Protein AF-A0A8T1WWM2-F1 (afdb_monomer)

Mean predicted aligned error: 17.56 Å

Solvent-accessible surface area (backbone atoms only — not comparable to full-atom values): 52732 Å² total; per-residue (Å²): 132,86,89,84,89,87,85,89,88,85,84,88,80,92,82,89,84,82,84,78,86,82,82,84,82,83,87,83,88,79,87,87,81,93,79,90,88,88,84,92,80,88,83,83,90,84,86,86,80,88,85,87,88,85,83,89,80,91,87,84,88,80,90,80,89,89,89,87,92,82,88,80,90,87,82,89,87,87,83,88,86,90,87,85,88,86,91,89,90,85,86,82,90,83,86,87,78,90,87,78,89,80,91,80,90,86,89,81,86,86,81,96,83,82,79,88,69,67,72,63,58,71,50,37,68,61,35,48,53,54,46,52,52,49,56,52,52,58,67,68,66,73,58,45,67,78,70,58,45,69,68,57,52,48,52,51,51,58,50,55,58,67,76,45,61,69,66,60,37,52,52,52,31,52,52,53,51,49,54,44,49,50,63,74,65,64,80,75,94,76,91,84,76,70,75,70,55,29,67,13,64,34,47,54,51,44,70,49,42,32,69,49,69,76,42,65,68,85,50,34,33,66,54,44,57,52,55,50,50,53,39,45,74,48,61,37,65,63,91,72,43,38,63,31,35,44,50,65,60,28,40,50,53,42,40,31,63,40,41,71,65,64,51,57,59,95,91,62,54,71,65,69,49,73,46,76,42,71,23,32,84,73,45,41,52,61,37,37,47,56,40,47,44,65,74,44,66,72,72,60,69,72,55,54,54,64,48,74,28,36,40,46,55,31,96,79,35,86,44,69,55,101,86,40,41,18,44,46,78,84,17,49,31,44,40,51,34,50,36,34,55,36,34,50,49,41,50,30,49,56,46,60,48,87,68,69,87,59,78,100,49,75,91,38,40,50,29,42,32,44,51,43,37,40,34,35,53,53,30,65,53,101,76,38,84,82,51,62,63,20,38,39,37,32,68,42,101,79,71,49,72,47,74,46,36,29,65,37,80,76,54,88,21,29,32,32,41,73,59,70,49,75,73,48,73,46,53,51,88,55,57,45,40,20,43,67,48,85,33,59,29,39,80,37,78,58,51,76,22,32,40,76,33,65,80,61,67,94,42,75,70,50,46,52,45,30,24,43,49,14,33,48,53,38,46,25,58,66,65,78,36,40,24,71,42,55,47,43,34,68,59,42,39,46,51,68,33,89,81,59,72,82,52,71,71,57,27,53,54,52,32,37,72,60,31,48,57,59,54,57,50,72,77,49,52,74,70,60,47,37,55,45,30,56,69,78,67,49,69,68,82,66,54,66,67,59,48,51,52,48,55,45,39,55,63,63,26,72,90,13,61,45,20,62,50,48,55,24,22,38,58,16,19,50,38,40,46,51,58,71,54,44,57,73,37,64,61,50,21,56,34,51,32,42,54,36,31,44,60,86,78,67,82,79,82,70,91,76,51,68,77,69,33,29,39,75,19,52,30,68,68,49,67,68,35,58,70,50,45,49,33,48,53,61,36,59,60,69,41,57,67,69,58,39,28,41,48,41,21,54,25,39,46,35,64,70,68,72,56,68,46,54,41,59,34,35,40,40,57,87,54,76,62,84,49,83,63,39,27,53,45,35,68,68,53,60,53,50,57,43,29,62,70,22,27,36,38,40,48,52,47,59,58,28,50,20,59,75,69,76,46,64,82,90,62,92,54,75,66,61,51,51,47,48,35,53,48,49,44,49,34,52,46,54,41,44,72,71,65,73,82,55,62,74,92,78,61,78,66,73,64,71,79,71,82,84,84,89,83,87,87,83,86,93,86,93,81,92,88,80,90,89,80,74,90,70,83,79,80,81,81,83,87,80,88,83,87,85,88,88,80,90,84,92,83,90,88,90,89,84,92,85,88,90,83,85,88,85,91,87,90,82,91,84,90,89,86,89,92,86,86,82,93,88,83,84,86,80,87,84,85,84,88,78,88,83,86,82,82,91,82,92,79,92,134

Nearest PDB structures (foldseek):
  1zvd-assembly1_A  TM=5.246E-01  e=5.440E-11  Homo sapiens
  8e0q-assembly1_B  TM=6.403E-01  e=5.337E-09  Homo sapiens
  8p83-assembly1_D  TM=5.873E-01  e=3.503E-09  Homo sapiens
  8p82-assembly1_B  TM=6.092E-01  e=5.593E-09  Homo sapiens
  8q0n-assembly1_B  TM=4.234E-01  e=5.093E-09  Homo sapiens

InterPro domains:
  IPR000569 HECT domain [PF00632] (436-701)
  IPR000569 HECT domain [PS50237] (435-701)
  IPR000569 HECT domain [SM00119] (395-745)
  IPR050409 E3 ubiquitin-protein ligase [PTHR11254] (269-743)

Sequence (845 aa):
MVVGNDDWPTEVSEEKDKVAVEVEANEINIPINNQAEEEDIEDEHNEDEENNGGEDYEDHEDQDEVTIPTLSRLSVPPLAGSGKAAVNKAMPEEANSNDATDDCDTTSELDPHSSRTNDNSNLSEYDNGFDEAMHLSLRSKNSLVSEIEISELLEVAESVRRDYHASTWEYLKIATTLLAFIRATGGGQDHEKSSSVSAGLTQLVKVFYPYLVNQPREKLSDNWDSVKREFAAMEMNIDYLYFLLDPMCKTLLLAVNLCGSSKKDADGDDVYPKITVICDRDDILRSTVDYISLHHFSGMKALANFSLFPFFKSTFGEKLVDGVRVEEGEGKGPLKEWFGLVGMELASKWKRVSIPTISSVPDLNEVTVSGNAITIPAASGNAGGICAGFQLEWEGSDEVVIRRVVNKYVGDGSYLLDRSVPSHSFSVSQLRASQPIAAFFEYVQGSESFWLNENTCDSPENRKTLDFVGWFFACAFTHFCSIQLKIHPLLFRMLLDSSYCVTPEDLRLFNPPLFKSLNEMKDMKPSDFAEYLKFEGADEGLSVEKYIDEVVAEKFGPESSVGWQLDAIRQGFSRVIPVEQVGRVGMTGEDLASVIYGDSSDRGGEEFTVSTVFRIAADPDFTSCRPLSKAFWQTVNNYEPHMKRKFIKFVTGVDTLPLAGTEFLRIEMPFTAISADDHKKSLGMLPQAHTCDNTLELPHYWKALCWRNQHNEHEADSDLEAELIALLRKKLQDAVEYSCGYGLDGTAEVSGVLVRNSGANDDDQLVNASYDSLGLPALSERSSTADPVPNTTQPSPPEPATEEDSSSHVEDRVLNSPEKPAPVASPRQEESYEDYDWEEEDAEQ

Structure (mmCIF, N/CA/C/O backbone):
data_AF-A0A8T1WWM2-F1
#
_entry.id   AF-A0A8T1WWM2-F1
#
loop_
_atom_site.group_PDB
_atom_site.id
_atom_site.type_symbol
_atom_site.label_atom_id
_atom_site.label_alt_id
_atom_site.label_comp_id
_atom_site.label_asym_id
_atom_site.label_entity_id
_atom_site.label_seq_id
_atom_site.pdbx_PDB_ins_code
_atom_site.Cartn_x
_atom_site.Cartn_y
_atom_site.Cartn_z
_atom_site.occupancy
_atom_site.B_iso_or_equiv
_atom_site.auth_seq_id
_atom_site.auth_comp_id
_atom_site.auth_asym_id
_atom_site.auth_atom_id
_atom_site.pdbx_PDB_model_num
ATOM 1 N N . MET A 1 1 ? -51.792 28.057 -4.881 1.00 28.84 1 MET A N 1
ATOM 2 C CA . MET A 1 1 ? -52.780 29.063 -5.344 1.00 28.84 1 MET A CA 1
ATOM 3 C C . MET A 1 1 ? -52.013 30.341 -5.625 1.00 28.84 1 MET A C 1
ATOM 5 O O . MET A 1 1 ? -51.186 30.641 -4.780 1.00 28.84 1 MET A O 1
ATOM 9 N N . VAL A 1 2 ? -52.317 31.068 -6.717 1.00 28.23 2 VAL A N 1
ATOM 10 C CA . VAL A 1 2 ? -51.626 32.313 -7.163 1.00 28.23 2 VAL A CA 1
ATOM 11 C C . VAL A 1 2 ? -50.163 32.037 -7.605 1.00 28.23 2 VAL A C 1
ATOM 13 O O . VAL A 1 2 ? -49.434 31.425 -6.838 1.00 28.23 2 VAL A O 1
ATOM 16 N N . VAL A 1 3 ? -49.653 32.261 -8.832 1.00 28.58 3 VAL A N 1
ATOM 17 C CA . VAL A 1 3 ? -49.981 33.044 -10.062 1.00 28.58 3 VAL A CA 1
ATOM 18 C C . VAL A 1 3 ? -49.403 34.475 -10.101 1.00 28.58 3 VAL A C 1
ATOM 20 O O . VAL A 1 3 ? -49.737 35.290 -9.250 1.00 28.58 3 VAL A O 1
ATOM 23 N N . GLY A 1 4 ? -48.589 34.765 -11.131 1.00 27.78 4 GLY A N 1
ATOM 24 C CA . GLY A 1 4 ? -47.771 35.985 -11.321 1.00 27.78 4 GLY A CA 1
ATOM 25 C C . GLY A 1 4 ? -46.292 35.596 -11.515 1.00 27.78 4 GLY A C 1
ATOM 26 O O . GLY A 1 4 ? -45.657 35.287 -10.514 1.00 27.78 4 GLY A O 1
ATOM 27 N N . ASN A 1 5 ? -45.703 35.388 -12.704 1.00 29.38 5 ASN A N 1
ATOM 28 C CA . ASN A 1 5 ? -45.890 35.904 -14.082 1.00 29.38 5 ASN A CA 1
ATOM 29 C C . ASN A 1 5 ? -45.099 37.207 -14.367 1.00 29.38 5 ASN A C 1
ATOM 31 O O . ASN A 1 5 ? -45.200 38.128 -13.563 1.00 29.38 5 ASN A O 1
ATOM 35 N N . ASP A 1 6 ? -44.364 37.222 -15.502 1.00 27.94 6 ASP A N 1
ATOM 36 C CA . ASP A 1 6 ? -43.841 38.373 -16.302 1.00 27.94 6 ASP A CA 1
ATOM 37 C C . ASP A 1 6 ? -42.317 38.372 -16.649 1.00 27.94 6 ASP A C 1
ATOM 39 O O . ASP A 1 6 ? -41.523 39.124 -16.098 1.00 27.94 6 ASP A O 1
ATOM 43 N N . ASP A 1 7 ? -41.942 37.491 -17.591 1.00 29.03 7 ASP A N 1
ATOM 44 C CA . ASP A 1 7 ? -41.216 37.729 -18.870 1.00 29.03 7 ASP A CA 1
ATOM 45 C C . ASP A 1 7 ? -40.004 38.706 -19.075 1.00 29.03 7 ASP A C 1
ATOM 47 O O . ASP A 1 7 ? -40.109 39.914 -18.883 1.00 29.03 7 ASP A O 1
ATOM 51 N N . TRP A 1 8 ? -38.973 38.163 -19.775 1.00 27.72 8 TRP A N 1
ATOM 52 C CA . TRP A 1 8 ? -38.034 38.778 -20.773 1.00 27.72 8 TRP A CA 1
ATOM 53 C C . TRP A 1 8 ? -36.847 39.675 -20.306 1.00 27.72 8 TRP A C 1
ATOM 55 O O . TRP A 1 8 ? -36.947 40.294 -19.250 1.00 27.72 8 TRP A O 1
ATOM 65 N N . PRO A 1 9 ? -35.741 39.845 -21.100 1.00 39.62 9 PRO A N 1
ATOM 66 C CA . PRO A 1 9 ? -35.335 39.217 -22.382 1.00 39.62 9 PRO A CA 1
ATOM 67 C C . PRO A 1 9 ? -33.863 38.673 -22.446 1.00 39.62 9 PRO A C 1
ATOM 69 O O . PRO A 1 9 ? -33.199 38.474 -21.434 1.00 39.62 9 PRO A O 1
ATOM 72 N N . THR A 1 10 ? -33.390 38.415 -23.675 1.00 28.89 10 THR A N 1
ATOM 73 C CA . THR A 1 10 ? -32.227 37.626 -24.149 1.00 28.89 10 THR A CA 1
ATOM 74 C C . THR A 1 10 ? -30.852 38.337 -24.283 1.00 28.89 10 THR A C 1
ATOM 76 O O . THR A 1 10 ? -30.803 39.526 -24.578 1.00 28.89 10 THR A O 1
ATOM 79 N N . GLU A 1 11 ? -29.786 37.509 -24.313 1.00 26.45 11 GLU A N 1
ATOM 80 C CA . GLU A 1 11 ? -28.573 37.571 -25.187 1.00 26.45 11 GLU A CA 1
ATOM 81 C C . GLU A 1 11 ? -27.330 38.442 -24.846 1.00 26.45 11 GLU A C 1
ATOM 83 O O . GLU A 1 11 ? -27.432 39.498 -24.232 1.00 26.45 11 GLU A O 1
ATOM 88 N N . VAL A 1 12 ? -26.167 37.990 -25.378 1.00 27.38 12 VAL A N 1
ATOM 89 C CA . VAL A 1 12 ? -24.801 38.600 -25.369 1.00 27.38 12 VAL A CA 1
ATOM 90 C C . VAL A 1 12 ? -24.068 38.535 -24.002 1.00 27.38 12 VAL A C 1
ATOM 92 O O . VAL A 1 12 ? -24.675 38.822 -22.980 1.00 27.38 12 VAL A O 1
ATOM 95 N N . SER A 1 13 ? -22.782 38.155 -23.863 1.00 25.72 13 SER A N 1
ATOM 96 C CA . SER A 1 13 ? -21.703 37.733 -24.798 1.00 25.72 13 SER A CA 1
ATOM 97 C C . SER A 1 13 ? -20.789 36.652 -24.184 1.00 25.72 13 SER A C 1
ATOM 99 O O . SER A 1 13 ? -20.787 36.445 -22.974 1.00 25.72 13 SER A O 1
ATOM 101 N N . GLU A 1 14 ? -19.951 36.014 -25.012 1.00 32.53 14 GLU A N 1
ATOM 102 C CA . GLU A 1 14 ? -18.723 35.345 -24.553 1.00 32.53 14 GLU A CA 1
ATOM 103 C C . GLU A 1 14 ? -17.722 36.375 -23.997 1.00 32.53 14 GLU A C 1
ATOM 105 O O . GLU A 1 14 ? -17.454 37.371 -24.667 1.00 32.53 14 GLU A O 1
ATOM 110 N N . GLU A 1 15 ? -17.079 36.099 -22.860 1.00 26.20 15 GLU A N 1
ATOM 111 C CA . GLU A 1 15 ? -15.748 36.645 -22.556 1.00 26.20 15 GLU A CA 1
ATOM 112 C C . GLU A 1 15 ? -14.959 35.662 -21.666 1.00 26.20 15 GLU A C 1
ATOM 114 O O . GLU A 1 15 ? -15.542 34.780 -21.032 1.00 26.20 15 GLU A O 1
ATOM 119 N N . LYS A 1 16 ? -13.622 35.731 -21.700 1.00 32.56 16 LYS A N 1
ATOM 120 C CA . LYS A 1 16 ? -12.719 34.751 -21.069 1.00 32.56 16 LYS A CA 1
ATOM 121 C C . LYS A 1 16 ? -11.976 35.375 -19.894 1.00 32.56 16 LYS A C 1
ATOM 123 O O . LYS A 1 16 ? -10.981 36.061 -20.125 1.00 32.56 16 LYS A O 1
ATOM 128 N N . ASP A 1 17 ? -12.359 35.039 -18.667 1.00 28.11 17 ASP A N 1
ATOM 129 C CA . ASP A 1 17 ? -11.597 35.453 -17.488 1.00 28.11 17 ASP A CA 1
ATOM 130 C C . ASP A 1 17 ? -10.633 34.378 -16.982 1.00 28.11 17 ASP A C 1
ATOM 132 O O . ASP A 1 17 ? -10.994 33.231 -16.712 1.00 28.11 17 ASP A O 1
ATOM 136 N N . LYS A 1 18 ? -9.373 34.793 -16.826 1.00 29.27 18 LYS A N 1
ATOM 137 C CA . LYS A 1 18 ? -8.376 34.095 -16.016 1.00 29.27 18 LYS A CA 1
ATOM 138 C C . LYS A 1 18 ? -8.504 34.614 -14.589 1.00 29.27 18 LYS A C 1
ATOM 140 O O . LYS A 1 18 ? -8.178 35.774 -14.347 1.00 29.27 18 LYS A O 1
ATOM 145 N N . VAL A 1 19 ? -8.885 33.766 -13.640 1.00 26.66 19 VAL A N 1
ATOM 146 C CA . VAL A 1 19 ? -8.783 34.122 -12.220 1.00 26.66 19 VAL A CA 1
ATOM 147 C C . VAL A 1 19 ? -7.377 33.781 -11.734 1.00 26.66 19 VAL A C 1
ATOM 149 O O . VAL A 1 19 ? -7.043 32.614 -11.544 1.00 26.66 19 VAL A O 1
ATOM 152 N N . ALA A 1 20 ? -6.547 34.806 -11.552 1.00 26.11 20 ALA A N 1
ATOM 153 C CA . ALA A 1 20 ? -5.393 34.709 -10.667 1.00 26.11 20 ALA A CA 1
ATOM 154 C C . ALA A 1 20 ? -5.886 34.842 -9.219 1.00 26.11 20 ALA A C 1
ATOM 156 O O . ALA A 1 20 ? -6.740 35.682 -8.939 1.00 26.11 20 ALA A O 1
ATOM 157 N N . VAL A 1 21 ? -5.359 34.022 -8.310 1.00 26.14 21 VAL A N 1
ATOM 158 C CA . VAL A 1 21 ? -5.660 34.123 -6.877 1.00 26.14 21 VAL A CA 1
ATOM 159 C C . VAL A 1 21 ? -4.535 34.905 -6.210 1.00 26.14 21 VAL A C 1
ATOM 161 O O . VAL A 1 21 ? -3.463 34.362 -5.951 1.00 26.14 21 VAL A O 1
ATOM 164 N N . GLU A 1 22 ? -4.775 36.188 -5.949 1.00 24.75 22 GLU A N 1
ATOM 165 C CA . GLU A 1 22 ? -3.972 36.947 -4.989 1.00 24.75 22 GLU A CA 1
ATOM 166 C C . GLU A 1 22 ? -4.388 36.541 -3.567 1.00 24.75 22 GLU A C 1
ATOM 168 O O . GLU A 1 22 ? -5.575 36.400 -3.270 1.00 24.75 22 GLU A O 1
ATOM 173 N N . VAL A 1 23 ? -3.407 36.325 -2.688 1.00 28.31 23 VAL A N 1
ATOM 174 C CA . VAL A 1 23 ? -3.638 35.957 -1.285 1.00 28.31 23 VAL A CA 1
ATOM 175 C C . VAL A 1 23 ? -3.446 37.199 -0.420 1.00 28.31 23 VAL A C 1
ATOM 177 O O . VAL A 1 23 ? -2.317 37.577 -0.112 1.00 28.31 23 VAL A O 1
ATOM 180 N N . GLU A 1 24 ? -4.545 37.843 -0.022 1.00 26.16 24 GLU A N 1
ATOM 181 C CA . GLU A 1 24 ? -4.500 38.923 0.968 1.00 26.16 24 GLU A CA 1
ATOM 182 C C . GLU A 1 24 ? -4.227 38.356 2.371 1.00 26.16 24 GLU A C 1
ATOM 184 O O . GLU A 1 24 ? -5.052 37.648 2.953 1.00 26.16 24 GLU A O 1
ATOM 189 N N . ALA A 1 25 ? -3.072 38.700 2.943 1.00 27.95 25 ALA A N 1
ATOM 190 C CA . ALA A 1 25 ? -2.769 38.434 4.344 1.00 27.95 25 ALA A CA 1
ATOM 191 C C . ALA A 1 25 ? -3.441 39.492 5.239 1.00 27.95 25 ALA A C 1
ATOM 193 O O . ALA A 1 25 ? -3.121 40.676 5.153 1.00 27.95 25 ALA A O 1
ATOM 194 N N . ASN A 1 26 ? -4.353 39.066 6.117 1.00 26.95 26 ASN A N 1
ATOM 195 C CA . ASN A 1 26 ? -4.984 39.937 7.113 1.00 26.95 26 ASN A CA 1
ATOM 196 C C . ASN A 1 26 ? -4.277 39.807 8.470 1.00 26.95 26 ASN A C 1
ATOM 198 O O . ASN A 1 26 ? -4.491 38.842 9.204 1.00 26.95 26 ASN A O 1
ATOM 202 N N . GLU A 1 27 ? -3.455 40.797 8.822 1.00 27.41 27 GLU A N 1
ATOM 203 C CA . GLU A 1 27 ? -2.898 40.939 10.170 1.00 27.41 27 GLU A CA 1
ATOM 204 C C . GLU A 1 27 ? -3.986 41.409 11.152 1.00 27.41 27 GLU A C 1
ATOM 206 O O . GLU A 1 27 ? -4.614 42.450 10.945 1.00 27.41 27 GLU A O 1
ATOM 211 N N . ILE A 1 28 ? -4.189 40.683 12.258 1.00 27.77 28 ILE A N 1
ATOM 212 C CA . ILE A 1 28 ? -5.088 41.112 13.341 1.00 27.77 28 ILE A CA 1
ATOM 213 C C . ILE A 1 28 ? -4.259 41.521 14.558 1.00 27.77 28 ILE A C 1
ATOM 215 O O . ILE A 1 28 ? -3.605 40.710 15.208 1.00 27.77 28 ILE A O 1
ATOM 219 N N . ASN A 1 29 ? -4.317 42.815 14.861 1.00 24.77 29 ASN A N 1
ATOM 220 C CA . ASN A 1 29 ? -3.604 43.455 15.960 1.00 24.77 29 ASN A CA 1
ATOM 221 C C . ASN A 1 29 ? -4.274 43.139 17.314 1.00 24.77 29 ASN A C 1
ATOM 223 O O . ASN A 1 29 ? -5.485 43.320 17.451 1.00 24.77 29 ASN A O 1
ATOM 227 N N . ILE A 1 30 ? -3.499 42.736 18.328 1.00 28.25 30 ILE A N 1
ATOM 228 C CA . ILE A 1 30 ? -3.980 42.525 19.707 1.00 28.25 30 ILE A CA 1
ATOM 229 C C . ILE A 1 30 ? -3.180 43.436 20.658 1.00 28.25 30 ILE A C 1
ATOM 231 O O . ILE A 1 30 ? -1.955 43.320 20.709 1.00 28.25 30 ILE A O 1
ATOM 235 N N . PRO A 1 31 ? -3.827 44.343 21.416 1.00 29.41 31 PRO A N 1
ATOM 236 C CA . PRO A 1 31 ? -3.126 45.266 22.302 1.00 29.41 31 PRO A CA 1
ATOM 237 C C . PRO A 1 31 ? -2.744 44.614 23.639 1.00 29.41 31 PRO A C 1
ATOM 239 O O . PRO A 1 31 ? -3.589 44.061 24.342 1.00 29.41 31 PRO A O 1
ATOM 242 N N . ILE A 1 32 ? -1.477 44.760 24.029 1.00 27.56 32 ILE A N 1
ATOM 243 C CA . ILE A 1 32 ? -0.985 44.440 25.378 1.00 27.56 32 ILE A CA 1
ATOM 244 C C . ILE A 1 32 ? -1.374 45.581 26.330 1.00 27.56 32 ILE A C 1
ATOM 246 O O . ILE A 1 32 ? -1.211 46.753 25.987 1.00 27.56 32 ILE A O 1
ATOM 250 N N . ASN A 1 33 ? -1.843 45.257 27.539 1.00 27.16 33 ASN A N 1
ATOM 251 C CA . ASN A 1 33 ? -2.083 46.235 28.602 1.00 27.16 33 ASN A CA 1
ATOM 252 C C . ASN A 1 33 ? -1.533 45.720 29.942 1.00 27.16 33 ASN A C 1
ATOM 254 O O . ASN A 1 33 ? -2.027 44.725 30.466 1.00 27.16 33 ASN A O 1
ATOM 258 N N . ASN A 1 34 ? -0.531 46.409 30.496 1.00 27.58 34 ASN A N 1
ATOM 259 C CA . ASN A 1 34 ? 0.160 46.006 31.723 1.00 27.58 34 ASN A CA 1
ATOM 260 C C . ASN A 1 34 ? -0.337 46.801 32.939 1.00 27.58 34 ASN A C 1
ATOM 262 O O . ASN A 1 34 ? -0.008 47.979 33.073 1.00 27.58 34 ASN A O 1
ATOM 266 N N . GLN A 1 35 ? -1.033 46.131 33.860 1.00 26.39 35 GLN A N 1
ATOM 267 C CA . GLN A 1 35 ? -1.122 46.481 35.286 1.00 26.39 35 GLN A CA 1
ATOM 268 C C . GLN A 1 35 ? -1.091 45.133 36.043 1.00 26.39 35 GLN A C 1
ATOM 270 O O . GLN A 1 35 ? -1.917 44.280 35.740 1.00 26.39 35 GLN A O 1
ATOM 275 N N . ALA A 1 36 ? -0.050 44.752 36.789 1.00 28.02 36 ALA A N 1
ATOM 276 C CA . ALA A 1 36 ? 0.593 45.382 37.951 1.00 28.02 36 ALA A CA 1
ATOM 277 C C . ALA A 1 36 ? -0.214 45.208 39.247 1.00 28.02 36 ALA A C 1
ATOM 279 O O . ALA A 1 36 ? -1.202 45.908 39.428 1.00 28.02 36 ALA A O 1
ATOM 280 N N . GLU A 1 37 ? 0.267 44.325 40.129 1.00 26.97 37 GLU A N 1
ATOM 281 C CA . GLU A 1 37 ? 0.383 44.521 41.585 1.00 26.97 37 GLU A CA 1
ATOM 282 C C . GLU A 1 37 ? 1.219 43.368 42.191 1.00 26.97 37 GLU A C 1
ATOM 284 O O . GLU A 1 37 ? 1.097 42.219 41.768 1.00 26.97 37 GLU A O 1
ATOM 289 N N . GLU A 1 38 ? 2.117 43.699 43.123 1.00 29.12 38 GLU A N 1
ATOM 290 C CA . GLU A 1 38 ? 2.906 42.760 43.938 1.00 29.12 38 GLU A CA 1
ATOM 291 C C . GLU A 1 38 ? 2.352 42.821 45.371 1.00 29.12 38 GLU A C 1
ATOM 293 O O . GLU A 1 38 ? 2.198 43.921 45.904 1.00 29.12 38 GLU A O 1
ATOM 298 N N . GLU A 1 39 ? 2.093 41.679 46.014 1.00 28.33 39 GLU A N 1
ATOM 299 C CA . GLU A 1 39 ? 1.889 41.607 47.470 1.00 28.33 39 GLU A CA 1
ATOM 300 C C . GLU A 1 39 ? 2.731 40.467 48.062 1.00 28.33 39 GLU A C 1
ATOM 302 O O . GLU A 1 39 ? 2.567 39.301 47.699 1.00 28.33 39 GLU A O 1
ATOM 307 N N . ASP A 1 40 ? 3.631 40.818 48.985 1.00 28.11 40 ASP A N 1
ATOM 308 C CA . ASP A 1 40 ? 4.363 39.871 49.828 1.00 28.11 40 ASP A CA 1
ATOM 309 C C . ASP A 1 40 ? 3.443 39.303 50.921 1.00 28.11 40 ASP A C 1
ATOM 311 O O . ASP A 1 40 ? 2.799 40.066 51.647 1.00 28.11 40 ASP A O 1
ATOM 315 N N . ILE A 1 41 ? 3.463 37.982 51.127 1.00 29.52 41 ILE A N 1
ATOM 316 C CA . ILE A 1 41 ? 3.031 37.357 52.386 1.00 29.52 41 ILE A CA 1
ATOM 317 C C . ILE A 1 41 ? 4.080 36.320 52.809 1.00 29.52 41 ILE A C 1
ATOM 319 O O . ILE A 1 41 ? 4.346 35.353 52.096 1.00 29.52 41 ILE A O 1
ATOM 323 N N . GLU A 1 42 ? 4.674 36.549 53.980 1.00 30.36 42 GLU A N 1
ATOM 324 C CA . GLU A 1 42 ? 5.498 35.587 54.719 1.00 30.36 42 GLU A CA 1
ATOM 325 C C . GLU A 1 42 ? 4.596 34.521 55.368 1.00 30.36 42 GLU A C 1
ATOM 327 O O . GLU A 1 42 ? 3.502 34.858 55.819 1.00 30.36 42 GLU A O 1
ATOM 332 N N . ASP A 1 43 ? 5.063 33.276 55.516 1.00 29.50 43 ASP A N 1
ATOM 333 C CA . ASP A 1 43 ? 4.510 32.375 56.539 1.00 29.50 43 ASP A CA 1
ATOM 334 C C . ASP A 1 43 ? 5.551 31.357 57.052 1.00 29.50 43 ASP A C 1
ATOM 336 O O . ASP A 1 43 ? 6.598 31.144 56.431 1.00 29.50 43 ASP A O 1
ATOM 340 N N . GLU A 1 44 ? 5.314 30.818 58.250 1.00 29.91 44 GLU A N 1
ATOM 341 C CA . GLU A 1 44 ? 6.387 30.430 59.186 1.00 29.91 44 GLU A CA 1
ATOM 342 C C . GLU A 1 44 ? 6.924 28.977 59.105 1.00 29.91 44 GLU A C 1
ATOM 344 O O . GLU A 1 44 ? 6.350 28.068 58.504 1.00 29.91 44 GLU A O 1
ATOM 349 N N . HIS A 1 45 ? 8.052 28.752 59.795 1.00 30.06 45 HIS A N 1
ATOM 350 C CA . HIS A 1 45 ? 8.611 27.430 60.103 1.00 30.06 45 HIS A CA 1
ATOM 351 C C . HIS A 1 45 ? 7.623 26.511 60.844 1.00 30.06 45 HIS A C 1
ATOM 353 O O . HIS A 1 45 ? 6.884 26.962 61.714 1.00 30.06 45 HIS A O 1
ATOM 359 N N . ASN A 1 46 ? 7.795 25.195 60.681 1.00 28.52 46 ASN A N 1
ATOM 360 C CA . ASN A 1 46 ? 7.959 24.302 61.836 1.00 28.52 46 ASN A CA 1
ATOM 361 C C . ASN A 1 46 ? 8.923 23.154 61.496 1.00 28.52 46 ASN A C 1
ATOM 363 O O . ASN A 1 46 ? 8.829 22.543 60.433 1.00 28.52 46 ASN A O 1
ATOM 367 N N . GLU A 1 47 ? 9.839 22.877 62.420 1.00 34.56 47 GLU A N 1
ATOM 368 C CA . GLU A 1 47 ? 10.621 21.640 62.500 1.00 34.56 47 GLU A CA 1
ATOM 369 C C . GLU A 1 47 ? 9.913 20.697 63.489 1.00 34.56 47 GLU A C 1
ATOM 371 O O . GLU A 1 47 ? 9.257 21.185 64.407 1.00 34.56 47 GLU A O 1
ATOM 376 N N . ASP A 1 48 ? 10.071 19.378 63.352 1.00 30.61 48 ASP A N 1
ATOM 377 C CA . ASP A 1 48 ? 10.142 18.473 64.513 1.00 30.61 48 ASP A CA 1
ATOM 378 C C . ASP A 1 48 ? 10.722 17.101 64.108 1.00 30.61 48 ASP A C 1
ATOM 380 O O . ASP A 1 48 ? 10.726 16.729 62.930 1.00 30.61 48 ASP A O 1
ATOM 384 N N . GLU A 1 49 ? 11.283 16.382 65.082 1.00 33.31 49 GLU A N 1
ATOM 385 C CA . GLU A 1 49 ? 12.262 15.303 64.864 1.00 33.31 49 GLU A CA 1
ATOM 386 C C . GLU A 1 49 ? 11.710 13.855 64.927 1.00 33.31 49 GLU A C 1
ATOM 388 O O . GLU A 1 49 ? 10.592 13.588 65.357 1.00 33.31 49 GLU A O 1
ATOM 393 N N . GLU A 1 50 ? 12.571 12.920 64.495 1.00 33.16 50 GLU A N 1
ATOM 394 C CA . GLU A 1 50 ? 12.720 11.506 64.899 1.00 33.16 50 GLU A CA 1
ATOM 395 C C . GLU A 1 50 ? 11.520 10.678 65.426 1.00 33.16 50 GLU A C 1
ATOM 397 O O . GLU A 1 50 ? 10.956 10.930 66.491 1.00 33.16 50 GLU A O 1
ATOM 402 N N . ASN A 1 51 ? 11.392 9.453 64.886 1.00 28.86 51 ASN A N 1
ATOM 403 C CA . ASN A 1 51 ? 11.571 8.291 65.770 1.00 28.86 51 ASN A CA 1
ATOM 404 C C . ASN A 1 51 ? 12.125 7.035 65.071 1.00 28.86 51 ASN A C 1
ATOM 406 O O . ASN A 1 51 ? 11.962 6.839 63.869 1.00 28.86 51 ASN A O 1
ATOM 410 N N . ASN A 1 52 ? 12.759 6.172 65.868 1.00 29.36 52 ASN A N 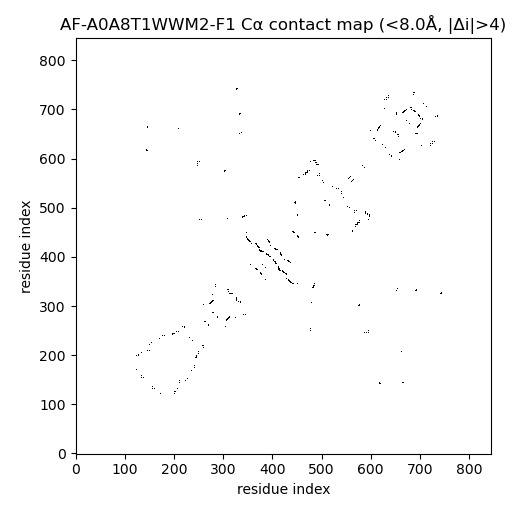1
ATOM 411 C CA . ASN A 1 52 ? 13.243 4.845 65.487 1.00 29.36 52 ASN A CA 1
ATOM 412 C C . ASN A 1 52 ? 12.144 3.775 65.639 1.00 29.36 52 ASN A C 1
ATOM 414 O O . ASN A 1 52 ? 11.178 3.964 66.377 1.00 29.36 52 ASN A O 1
ATOM 418 N N . GLY A 1 53 ? 12.325 2.613 65.000 1.00 27.98 53 GLY A N 1
ATOM 419 C CA . GLY A 1 53 ? 11.392 1.489 65.137 1.00 27.98 53 GLY A CA 1
ATOM 420 C C . GLY A 1 53 ? 11.736 0.261 64.292 1.00 27.98 53 GLY A C 1
ATOM 421 O O . GLY A 1 53 ? 10.937 -0.134 63.450 1.00 27.98 53 GLY A O 1
ATOM 422 N N . GLY A 1 54 ? 12.918 -0.325 64.496 1.00 27.45 54 GLY A N 1
ATOM 423 C CA . GLY A 1 54 ? 13.232 -1.671 64.000 1.00 27.45 54 GLY A CA 1
ATOM 424 C C . GLY A 1 54 ? 13.035 -2.723 65.095 1.00 27.45 54 GLY A C 1
ATOM 425 O O . GLY A 1 54 ? 13.213 -2.411 66.271 1.00 27.45 54 GLY A O 1
ATOM 426 N N . GLU A 1 55 ? 12.705 -3.955 64.711 1.00 30.91 55 GLU A N 1
ATOM 427 C CA . GLU A 1 55 ? 12.840 -5.141 65.567 1.00 30.91 55 GLU A CA 1
ATOM 428 C C . GLU A 1 55 ? 13.114 -6.369 64.676 1.00 30.91 55 GLU A C 1
ATOM 430 O O . GLU A 1 55 ? 12.422 -6.586 63.678 1.00 30.91 55 GLU A O 1
ATOM 435 N N . ASP A 1 56 ? 14.175 -7.111 64.999 1.00 28.59 56 ASP A N 1
ATOM 436 C CA . ASP A 1 56 ? 14.682 -8.267 64.246 1.00 28.59 56 ASP A CA 1
ATOM 437 C C . ASP A 1 56 ? 14.009 -9.591 64.666 1.00 28.59 56 ASP A C 1
ATOM 439 O O . ASP A 1 56 ? 13.236 -9.613 65.618 1.00 28.59 56 ASP A O 1
ATOM 443 N N . TYR A 1 57 ? 14.314 -10.682 63.947 1.00 31.59 57 TYR A N 1
ATOM 444 C CA . TYR A 1 57 ? 14.587 -12.070 64.407 1.00 31.59 57 TYR A CA 1
ATOM 445 C C . TYR A 1 57 ? 14.646 -12.956 63.131 1.00 31.59 57 TYR A C 1
ATOM 447 O O . TYR A 1 57 ? 13.707 -12.951 62.337 1.00 31.59 57 TYR A O 1
ATOM 455 N N . GLU A 1 58 ? 15.789 -13.539 62.740 1.00 30.55 58 GLU A N 1
ATOM 456 C CA . GLU A 1 58 ? 16.446 -14.743 63.310 1.00 30.55 58 GLU A CA 1
ATOM 457 C C . GLU A 1 58 ? 15.588 -16.030 63.174 1.00 30.55 58 GLU A C 1
ATOM 459 O O . GLU A 1 58 ? 14.418 -16.036 63.546 1.00 30.55 58 GLU A O 1
ATOM 464 N N . ASP A 1 59 ? 16.095 -17.182 62.708 1.00 29.06 59 ASP A N 1
ATOM 465 C CA . ASP A 1 59 ? 17.373 -17.487 62.024 1.00 29.06 59 ASP A CA 1
ATOM 466 C C . ASP A 1 59 ? 17.317 -18.902 61.365 1.00 29.06 59 ASP A C 1
ATOM 468 O O . ASP A 1 59 ? 16.231 -19.486 61.288 1.00 29.06 59 ASP A O 1
ATOM 472 N N . HIS A 1 60 ? 18.486 -19.457 60.988 1.00 32.47 60 HIS A N 1
ATOM 473 C CA . HIS A 1 60 ? 18.827 -20.818 60.495 1.00 32.47 60 HIS A CA 1
ATOM 474 C C . HIS A 1 60 ? 19.059 -20.909 58.968 1.00 32.47 60 HIS A C 1
ATOM 476 O O . HIS A 1 60 ? 18.135 -20.750 58.174 1.00 32.47 60 HIS A O 1
ATOM 482 N N . GLU A 1 61 ? 20.318 -21.005 58.505 1.00 32.81 61 GLU A N 1
ATOM 483 C CA . GLU A 1 61 ? 21.194 -22.212 58.436 1.00 32.81 61 GLU A CA 1
ATOM 484 C C . GLU A 1 61 ? 20.759 -23.198 57.309 1.00 32.81 61 GLU A C 1
ATOM 486 O O . GLU A 1 61 ? 19.606 -23.618 57.265 1.00 32.81 61 GLU A O 1
ATOM 491 N N . ASP A 1 62 ? 21.612 -23.651 56.373 1.00 30.45 62 ASP A N 1
ATOM 492 C CA . ASP A 1 62 ? 23.071 -23.465 56.250 1.00 30.45 62 ASP A CA 1
ATOM 493 C C . ASP A 1 62 ? 23.635 -23.776 54.830 1.00 30.45 62 ASP A C 1
ATOM 495 O O . ASP A 1 62 ? 23.002 -24.529 54.095 1.00 30.45 62 ASP A O 1
ATOM 499 N N . GLN A 1 63 ? 24.817 -23.199 54.513 1.00 30.78 63 GLN A N 1
ATOM 500 C CA . GLN A 1 63 ? 25.989 -23.642 53.680 1.00 30.78 63 GLN A CA 1
ATOM 501 C C . GLN A 1 63 ? 25.817 -24.588 52.441 1.00 30.78 63 GLN A C 1
ATOM 503 O O . GLN A 1 63 ? 24.965 -25.467 52.419 1.00 30.78 63 GLN A O 1
ATOM 508 N N . ASP A 1 64 ? 26.602 -24.544 51.342 1.00 30.03 64 ASP A N 1
ATOM 509 C CA . ASP A 1 64 ? 27.858 -23.855 50.924 1.00 30.03 64 ASP A CA 1
ATOM 510 C C . ASP A 1 64 ? 27.642 -23.136 49.549 1.00 30.03 64 ASP A C 1
ATOM 512 O O . ASP A 1 64 ? 26.733 -23.510 48.809 1.00 30.03 64 ASP A O 1
ATOM 516 N N . GLU A 1 65 ? 28.304 -22.039 49.131 1.00 31.27 65 GLU A N 1
ATOM 517 C CA . GLU A 1 65 ? 29.744 -21.795 48.819 1.00 31.27 65 GLU A CA 1
ATOM 518 C C . GLU A 1 65 ? 30.327 -22.717 47.700 1.00 31.27 65 GLU A C 1
ATOM 520 O O . GLU A 1 65 ? 29.927 -23.869 47.582 1.00 31.27 65 GLU A O 1
ATOM 525 N N . VAL A 1 66 ? 31.205 -22.334 46.748 1.00 31.00 66 VAL A N 1
ATOM 526 C CA . VAL A 1 66 ? 32.300 -21.327 46.630 1.00 31.00 66 VAL A CA 1
ATOM 527 C C . VAL A 1 66 ? 32.475 -20.918 45.131 1.00 31.00 66 VAL A C 1
ATOM 529 O O . VAL A 1 66 ? 32.188 -21.754 44.277 1.00 31.00 66 VAL A O 1
ATOM 532 N N . THR A 1 67 ? 33.109 -19.830 44.638 1.00 27.06 67 THR A N 1
ATOM 533 C CA . THR A 1 67 ? 33.160 -18.356 44.891 1.00 27.06 67 THR A CA 1
ATOM 534 C C . THR A 1 67 ? 34.086 -17.723 43.810 1.00 27.06 67 THR A C 1
ATOM 536 O O . THR A 1 67 ? 35.099 -18.329 43.461 1.00 27.06 67 THR A O 1
ATOM 539 N N . ILE A 1 68 ? 33.810 -16.508 43.292 1.00 25.22 68 ILE A N 1
ATOM 540 C CA . ILE A 1 68 ? 34.725 -15.713 42.420 1.00 25.22 68 ILE A CA 1
ATOM 541 C C . ILE A 1 68 ? 34.885 -14.283 43.003 1.00 25.22 68 ILE A C 1
ATOM 543 O O . ILE A 1 68 ? 33.881 -13.724 43.441 1.00 25.22 68 ILE A O 1
ATOM 547 N N . PRO A 1 69 ? 36.103 -13.690 43.071 1.00 30.69 69 PRO A N 1
ATOM 548 C CA . PRO A 1 69 ? 36.381 -12.546 43.954 1.00 30.69 69 PRO A CA 1
ATOM 549 C C . PRO A 1 69 ? 36.290 -11.140 43.322 1.00 30.69 69 PRO A C 1
ATOM 551 O O . PRO A 1 69 ? 36.375 -10.954 42.109 1.00 30.69 69 PRO A O 1
ATOM 554 N N . THR A 1 70 ? 36.214 -10.140 44.205 1.00 25.72 70 THR A N 1
ATOM 555 C CA . THR A 1 70 ? 36.083 -8.692 43.936 1.00 25.72 70 THR A CA 1
ATOM 556 C C . THR A 1 70 ? 37.367 -7.914 44.317 1.00 25.72 70 THR A C 1
ATOM 558 O O . THR A 1 70 ? 38.290 -8.498 44.879 1.00 25.72 70 THR A O 1
ATOM 561 N N . LEU A 1 71 ? 37.361 -6.577 44.133 1.00 27.02 71 LEU A N 1
ATOM 562 C CA . LEU A 1 71 ? 38.324 -5.564 44.648 1.00 27.02 71 LEU A CA 1
ATOM 563 C C . LEU A 1 71 ? 39.669 -5.446 43.877 1.00 27.02 71 LEU A C 1
ATOM 565 O O . LEU A 1 71 ? 40.126 -6.397 43.261 1.00 27.02 71 LEU A O 1
ATOM 569 N N . SER A 1 72 ? 40.359 -4.290 43.824 1.00 25.67 72 SER A N 1
ATOM 570 C CA . SER A 1 72 ? 40.132 -2.971 44.471 1.00 25.67 72 SER A CA 1
ATOM 571 C C . SER A 1 72 ? 40.793 -1.797 43.709 1.00 25.67 72 SER A C 1
ATOM 573 O O . SER A 1 72 ? 41.634 -2.000 42.839 1.00 25.67 72 SER A O 1
ATOM 575 N N . ARG A 1 73 ? 40.444 -0.557 44.103 1.00 29.38 73 ARG A N 1
ATOM 576 C CA . ARG A 1 73 ? 41.101 0.719 43.727 1.00 29.38 73 ARG A CA 1
ATOM 577 C C . ARG A 1 73 ? 42.628 0.714 43.942 1.00 29.38 73 ARG A C 1
ATOM 579 O O . ARG A 1 73 ? 43.099 0.122 44.909 1.00 29.38 73 ARG A O 1
ATOM 586 N N . LEU A 1 74 ? 43.355 1.546 43.186 1.00 26.14 74 LEU A N 1
ATOM 587 C CA . LEU A 1 74 ? 44.668 2.091 43.580 1.00 26.14 74 LEU A CA 1
ATOM 588 C C . LEU A 1 74 ? 44.900 3.500 42.987 1.00 26.14 74 LEU A C 1
ATOM 590 O O . LEU A 1 74 ? 44.196 3.901 42.063 1.00 26.14 74 LEU A O 1
ATOM 594 N N . SER A 1 75 ? 45.846 4.260 43.554 1.00 23.66 75 SER A N 1
ATOM 595 C CA . SER A 1 75 ? 45.954 5.726 43.394 1.00 23.66 75 SER A CA 1
ATOM 596 C C . SER A 1 75 ? 47.278 6.218 42.778 1.00 23.66 75 SER A C 1
ATOM 598 O O . SER A 1 75 ? 48.273 5.500 42.725 1.00 23.66 75 SER A O 1
ATOM 600 N N . VAL A 1 76 ? 47.272 7.488 42.355 1.00 32.44 76 VAL A N 1
ATOM 601 C CA . VAL A 1 76 ? 48.347 8.255 41.683 1.00 32.44 76 VAL A CA 1
ATOM 602 C C . VAL A 1 76 ? 49.673 8.345 42.465 1.00 32.44 76 VAL A C 1
ATOM 604 O O . VAL A 1 76 ? 49.658 8.584 43.674 1.00 32.44 76 VAL A O 1
ATOM 607 N N . PRO A 1 77 ? 50.820 8.331 41.752 1.00 29.00 77 PRO A N 1
ATOM 608 C CA . PRO A 1 77 ? 51.977 9.179 42.079 1.00 29.00 77 PRO A CA 1
ATOM 609 C C . PRO A 1 77 ? 52.494 10.043 40.882 1.00 29.00 77 PRO A C 1
ATOM 611 O O . PRO A 1 77 ? 52.124 9.765 39.742 1.00 29.00 77 PRO A O 1
ATOM 614 N N . PRO A 1 78 ? 53.309 11.112 41.101 1.00 35.62 78 PRO A N 1
ATOM 615 C CA . PRO A 1 78 ? 53.377 12.260 40.166 1.00 35.62 78 PRO A CA 1
ATOM 616 C C . PRO A 1 78 ? 54.798 12.812 39.809 1.00 35.62 78 PRO A C 1
ATOM 618 O O . PRO A 1 78 ? 55.810 12.273 40.243 1.00 35.62 78 PRO A O 1
ATOM 621 N N . LEU A 1 79 ? 54.815 13.984 39.131 1.00 26.92 79 LEU A N 1
ATOM 622 C CA . LEU A 1 79 ? 55.845 15.067 39.072 1.00 26.92 79 LEU A CA 1
ATOM 623 C C . LEU A 1 79 ? 56.974 15.107 37.997 1.00 26.92 79 LEU A C 1
ATOM 625 O O . LEU A 1 79 ? 57.856 14.262 37.970 1.00 26.92 79 LEU A O 1
ATOM 629 N N . ALA A 1 80 ? 57.029 16.274 37.313 1.00 26.75 80 ALA A N 1
ATOM 630 C CA . ALA A 1 80 ? 58.193 17.041 36.789 1.00 26.75 80 ALA A CA 1
ATOM 631 C C . ALA A 1 80 ? 59.129 16.440 35.693 1.00 26.75 80 ALA A C 1
ATOM 633 O O . ALA A 1 80 ? 59.302 15.238 35.594 1.00 26.75 80 ALA A O 1
ATOM 634 N N . GLY A 1 81 ? 59.827 17.230 34.849 1.00 24.86 81 GLY A N 1
ATOM 635 C CA . GLY A 1 81 ? 59.735 18.681 34.569 1.00 24.86 81 GLY A CA 1
ATOM 636 C C . GLY A 1 81 ? 61.012 19.340 33.969 1.00 24.86 81 GLY A C 1
ATOM 637 O O . GLY A 1 81 ? 62.126 18.901 34.239 1.00 24.86 81 GLY A O 1
ATOM 638 N N . SER A 1 82 ? 60.839 20.483 33.274 1.00 26.50 82 SER A N 1
ATOM 639 C CA . SER A 1 82 ? 61.849 21.504 32.852 1.00 26.50 82 SER A CA 1
ATOM 640 C C . SER A 1 82 ? 62.732 21.307 31.585 1.00 26.50 82 SER A C 1
ATOM 642 O O . SER A 1 82 ? 63.112 20.197 31.240 1.00 26.50 82 SER A O 1
ATOM 644 N N . GLY A 1 83 ? 63.109 22.440 30.944 1.00 25.36 83 GLY A N 1
ATOM 645 C CA . GLY A 1 83 ? 64.135 22.581 29.874 1.00 25.36 83 GLY A CA 1
ATOM 646 C C . GLY A 1 83 ? 63.581 23.027 28.497 1.00 25.36 83 GLY A C 1
ATOM 647 O O . GLY A 1 83 ? 63.061 22.191 27.779 1.00 25.36 83 GLY A O 1
ATOM 648 N N . LYS A 1 84 ? 63.460 24.314 28.111 1.00 25.31 84 LYS A N 1
ATOM 649 C CA . LYS A 1 84 ? 64.413 25.441 27.854 1.00 25.31 84 LYS A CA 1
ATOM 650 C C . LYS A 1 84 ? 65.159 25.442 26.493 1.00 25.31 84 LYS A C 1
ATOM 652 O O . LYS A 1 84 ? 65.968 24.564 26.243 1.00 25.31 84 LYS A O 1
ATOM 657 N N . ALA A 1 85 ? 65.029 26.588 25.795 1.00 24.75 85 ALA A N 1
ATOM 658 C CA . ALA A 1 85 ? 65.786 27.116 24.633 1.00 24.75 85 ALA A CA 1
ATOM 659 C C . ALA A 1 85 ? 65.636 26.368 23.277 1.00 24.75 85 ALA A C 1
ATOM 661 O O . ALA A 1 85 ? 65.622 25.148 23.280 1.00 24.75 85 ALA A O 1
ATOM 662 N N . ALA A 1 86 ? 65.501 26.954 22.069 1.00 25.39 86 ALA A N 1
ATOM 663 C CA . ALA A 1 86 ? 65.475 28.322 21.485 1.00 25.39 86 ALA A CA 1
ATOM 664 C C . ALA A 1 86 ? 66.654 28.713 20.550 1.00 25.39 86 ALA A C 1
ATOM 666 O O . ALA A 1 86 ? 67.805 28.375 20.801 1.00 25.39 86 ALA A O 1
ATOM 667 N N . VAL A 1 87 ? 66.326 29.559 19.553 1.00 26.00 87 VAL A N 1
ATOM 668 C CA . VAL A 1 87 ? 67.197 30.370 18.659 1.00 26.00 87 VAL A CA 1
ATOM 669 C C . VAL A 1 87 ? 67.875 29.670 17.460 1.00 26.00 87 VAL A C 1
ATOM 671 O O . VAL A 1 87 ? 68.989 29.167 17.563 1.00 26.00 87 VAL A O 1
ATOM 674 N N . ASN A 1 88 ? 67.263 29.790 16.272 1.00 25.50 88 ASN A N 1
ATOM 675 C CA . ASN A 1 88 ? 67.741 30.570 15.100 1.00 25.50 88 ASN A CA 1
ATOM 676 C C . ASN A 1 88 ? 66.748 30.382 13.918 1.00 25.50 88 ASN A C 1
ATOM 678 O O . ASN A 1 88 ? 66.122 29.333 13.856 1.00 25.50 88 ASN A O 1
ATOM 682 N N . LYS A 1 89 ? 66.574 31.228 12.889 1.00 26.95 89 LYS A N 1
ATOM 683 C CA . LYS A 1 89 ? 66.804 32.666 12.587 1.00 26.95 89 LYS A CA 1
ATOM 684 C C . LYS A 1 89 ? 67.075 32.777 11.072 1.00 26.95 89 LYS A C 1
ATOM 686 O O . LYS A 1 89 ? 68.201 32.520 10.654 1.00 26.95 89 LYS A O 1
ATOM 691 N N . ALA A 1 90 ? 66.103 33.242 10.285 1.00 24.50 90 ALA A N 1
ATOM 692 C CA . ALA A 1 90 ? 66.336 33.854 8.970 1.00 24.50 90 ALA A CA 1
ATOM 693 C C . ALA A 1 90 ? 65.119 34.694 8.530 1.00 24.50 90 ALA A C 1
ATOM 695 O O . ALA A 1 90 ? 64.042 34.156 8.308 1.00 24.50 90 ALA A O 1
ATOM 696 N N . MET A 1 91 ? 65.324 36.006 8.409 1.00 23.56 91 MET A N 1
ATOM 697 C CA . MET A 1 91 ? 64.538 36.948 7.590 1.00 23.56 91 MET A CA 1
ATOM 698 C C . MET A 1 91 ? 65.428 37.291 6.365 1.00 23.56 91 MET A C 1
ATOM 700 O O . MET A 1 91 ? 66.632 36.998 6.447 1.00 23.56 91 MET A O 1
ATOM 704 N N . PRO A 1 92 ? 64.913 37.810 5.231 1.00 41.06 92 PRO A N 1
ATOM 705 C CA . PRO A 1 92 ? 64.418 39.199 5.125 1.00 41.06 92 PRO A CA 1
ATOM 706 C C . PRO A 1 92 ? 63.069 39.327 4.347 1.00 41.06 92 PRO A C 1
ATOM 708 O O . PRO A 1 92 ? 62.640 38.357 3.732 1.00 41.06 92 PRO A O 1
ATOM 711 N N . GLU A 1 93 ? 62.218 40.349 4.553 1.00 26.62 93 GLU A N 1
ATOM 712 C CA . GLU A 1 93 ? 62.192 41.721 3.951 1.00 26.62 93 GLU A CA 1
ATOM 713 C C . GLU A 1 93 ? 62.004 41.734 2.403 1.00 26.62 93 GLU A C 1
ATOM 715 O O . GLU A 1 93 ? 62.591 40.904 1.717 1.00 26.62 93 GLU A O 1
ATOM 720 N N . GLU A 1 94 ? 61.245 42.639 1.755 1.00 27.16 94 GLU A N 1
ATOM 721 C CA . GLU A 1 94 ? 60.335 43.711 2.224 1.00 27.16 94 GLU A CA 1
ATOM 722 C C . GLU A 1 94 ? 59.400 44.233 1.093 1.00 27.16 94 GLU A C 1
ATOM 724 O O . GLU A 1 94 ? 59.461 43.746 -0.034 1.00 27.16 94 GLU A O 1
ATOM 729 N N . ALA A 1 95 ? 58.647 45.305 1.407 1.00 25.20 95 ALA A N 1
ATOM 730 C CA . ALA A 1 95 ? 57.963 46.275 0.531 1.00 25.20 95 ALA A CA 1
ATOM 731 C C . ALA A 1 95 ? 56.575 45.861 -0.025 1.00 25.20 95 ALA A C 1
ATOM 733 O O . ALA A 1 95 ? 56.469 44.892 -0.765 1.00 25.20 95 ALA A O 1
ATOM 734 N N . ASN A 1 96 ? 55.447 46.477 0.374 1.00 26.95 96 ASN A N 1
ATOM 735 C CA . ASN A 1 96 ? 55.004 47.902 0.403 1.00 26.95 96 ASN A CA 1
ATOM 736 C C . ASN A 1 96 ? 54.183 48.278 -0.852 1.00 26.95 96 ASN A C 1
ATOM 738 O O . ASN A 1 96 ? 54.526 47.852 -1.949 1.00 26.95 96 ASN A O 1
ATOM 742 N N . SER A 1 97 ? 53.123 49.097 -0.778 1.00 25.67 97 SER A N 1
ATOM 743 C CA . SER A 1 97 ? 52.505 49.813 0.369 1.00 25.67 97 SER A CA 1
ATOM 744 C C . SER A 1 97 ? 51.149 50.424 -0.027 1.00 25.67 97 SER A C 1
ATOM 746 O O . SER A 1 97 ? 51.048 50.838 -1.175 1.00 25.67 97 SER A O 1
ATOM 748 N N . ASN A 1 98 ? 50.238 50.561 0.955 1.00 27.05 98 ASN A N 1
ATOM 749 C CA . ASN A 1 98 ? 49.238 51.628 1.237 1.00 27.05 98 ASN A CA 1
ATOM 750 C C . ASN A 1 98 ? 48.436 52.305 0.075 1.00 27.05 98 ASN A C 1
ATOM 752 O O . ASN A 1 98 ? 48.629 51.987 -1.088 1.00 27.05 98 ASN A O 1
ATOM 756 N N . ASP A 1 99 ? 47.474 53.230 0.241 1.00 25.83 99 ASP A N 1
ATOM 757 C CA . ASP A 1 99 ? 46.806 53.996 1.334 1.00 25.83 99 ASP A CA 1
ATOM 758 C C . ASP A 1 99 ? 45.315 54.174 0.897 1.00 25.83 99 ASP A C 1
ATOM 760 O O . ASP A 1 99 ? 45.060 54.145 -0.307 1.00 25.83 99 ASP A O 1
ATOM 764 N N . ALA A 1 100 ? 44.275 54.451 1.702 1.00 26.58 100 ALA A N 1
ATOM 765 C CA . ALA A 1 100 ? 43.973 54.396 3.149 1.00 26.58 100 ALA A CA 1
ATOM 766 C C . ALA A 1 100 ? 42.454 54.752 3.339 1.00 26.58 100 ALA A C 1
ATOM 768 O O . ALA A 1 100 ? 41.779 54.955 2.331 1.00 26.58 100 ALA A O 1
ATOM 769 N N . THR A 1 101 ? 41.959 54.943 4.583 1.00 26.52 101 THR A N 1
ATOM 770 C CA . THR A 1 101 ? 40.713 55.693 4.981 1.00 26.52 101 THR A CA 1
ATOM 771 C C . THR A 1 101 ? 39.327 55.127 4.564 1.00 26.52 101 THR A C 1
ATOM 773 O O . THR A 1 101 ? 39.204 54.556 3.487 1.00 26.52 101 THR A O 1
ATOM 776 N N . ASP A 1 102 ? 38.221 55.242 5.324 1.00 26.16 102 ASP A N 1
ATOM 777 C CA . ASP A 1 102 ? 37.950 55.796 6.678 1.00 26.16 102 ASP A CA 1
ATOM 778 C C . ASP A 1 102 ? 36.650 55.191 7.294 1.00 26.16 102 ASP A C 1
ATOM 780 O O . ASP A 1 102 ? 35.778 54.771 6.539 1.00 26.16 102 ASP A O 1
ATOM 784 N N . ASP A 1 103 ? 36.537 55.226 8.638 1.00 26.72 103 ASP A N 1
ATOM 785 C CA . ASP A 1 103 ? 35.339 55.455 9.500 1.00 26.72 103 ASP A CA 1
ATOM 786 C C . ASP A 1 103 ? 34.004 54.650 9.368 1.00 26.72 103 ASP A C 1
ATOM 788 O O . ASP A 1 103 ? 33.561 54.299 8.282 1.00 26.72 103 ASP A O 1
ATOM 792 N N . CYS A 1 104 ? 33.210 54.400 10.436 1.00 27.66 104 CYS A N 1
ATOM 793 C CA . CYS A 1 104 ? 33.389 54.536 11.905 1.00 27.66 104 CYS A CA 1
ATOM 794 C C . CYS A 1 104 ? 32.237 53.826 12.691 1.00 27.66 104 CYS A C 1
ATOM 796 O O . CYS A 1 104 ? 31.149 53.649 12.150 1.00 27.66 104 CYS A O 1
ATOM 798 N N . ASP A 1 105 ? 32.505 53.438 13.950 1.00 25.91 105 ASP A N 1
ATOM 799 C CA . ASP A 1 105 ? 31.628 53.123 15.108 1.00 25.91 105 ASP A CA 1
ATOM 800 C C . ASP A 1 105 ? 30.173 52.611 14.948 1.00 25.91 105 ASP A C 1
ATOM 802 O O . ASP A 1 105 ? 29.274 53.310 14.484 1.00 25.91 105 ASP A O 1
ATOM 806 N N . THR A 1 106 ? 29.850 51.518 15.661 1.00 26.56 106 THR A N 1
ATOM 807 C CA . THR A 1 106 ? 29.272 51.628 17.031 1.00 26.56 106 THR A CA 1
ATOM 808 C C . THR A 1 106 ? 29.261 50.293 17.801 1.00 26.56 106 THR A C 1
ATOM 810 O O . THR A 1 106 ? 29.387 49.221 17.214 1.00 26.56 106 THR A O 1
ATOM 813 N N . THR A 1 107 ? 29.141 50.355 19.135 1.00 27.41 107 THR A N 1
ATOM 814 C CA . THR A 1 107 ? 29.220 49.206 20.064 1.00 27.41 107 THR A CA 1
ATOM 815 C C . THR A 1 107 ? 27.973 49.048 20.946 1.00 27.41 107 THR A C 1
ATOM 817 O O . THR A 1 107 ? 27.591 50.005 21.616 1.00 27.41 107 THR A O 1
ATOM 820 N N . SER A 1 108 ? 27.443 47.826 21.056 1.00 25.48 108 SER A N 1
ATOM 821 C CA . SER A 1 108 ? 26.593 47.336 22.165 1.00 25.48 108 SER A CA 1
ATOM 822 C C . SER A 1 108 ? 26.622 45.800 22.126 1.00 25.48 108 SER A C 1
ATOM 824 O O . SER A 1 108 ? 26.225 45.221 21.121 1.00 25.48 108 SER A O 1
ATOM 826 N N . GLU A 1 109 ? 27.370 45.143 23.014 1.00 26.11 109 GLU A N 1
ATOM 827 C CA . GLU A 1 109 ? 26.896 44.560 24.290 1.00 26.11 109 GLU A CA 1
ATOM 828 C C . GLU A 1 109 ? 26.224 43.180 24.120 1.00 26.11 109 GLU A C 1
ATOM 830 O O . GLU A 1 109 ? 25.601 42.889 23.105 1.00 26.11 109 GLU A O 1
ATOM 835 N N . LEU A 1 110 ? 26.471 42.280 25.079 1.00 27.16 110 LEU A N 1
ATOM 836 C CA . LEU A 1 110 ? 26.166 40.846 24.988 1.00 27.16 110 LEU A CA 1
ATOM 837 C C . LEU A 1 110 ? 24.952 40.501 25.851 1.00 27.16 110 LEU A C 1
ATOM 839 O O . LEU A 1 110 ? 25.014 40.681 27.066 1.00 27.16 110 LEU A O 1
ATOM 843 N N . ASP A 1 111 ? 23.912 39.933 25.241 1.00 23.77 111 ASP A N 1
ATOM 844 C CA . ASP A 1 111 ? 22.707 39.463 25.935 1.00 23.77 111 ASP A CA 1
ATOM 845 C C . ASP A 1 111 ? 22.734 37.918 26.070 1.00 23.77 111 ASP A C 1
ATOM 847 O O . ASP A 1 111 ? 22.589 37.208 25.070 1.00 23.77 111 ASP A O 1
ATOM 851 N N . PRO A 1 112 ? 22.975 37.343 27.267 1.00 27.56 112 PRO A N 1
ATOM 852 C CA . PRO A 1 112 ? 23.305 35.922 27.427 1.00 27.56 112 PRO A CA 1
ATOM 853 C C . PRO A 1 112 ? 22.081 34.994 27.595 1.00 27.56 112 PRO A C 1
ATOM 855 O O . PRO A 1 112 ? 22.179 33.964 28.261 1.00 27.56 112 PRO A O 1
ATOM 858 N N . HIS A 1 113 ? 20.925 35.327 27.005 1.00 28.61 113 HIS A N 1
ATOM 859 C CA . HIS A 1 113 ? 19.666 34.583 27.192 1.00 28.61 113 HIS A CA 1
ATOM 860 C C . HIS A 1 113 ? 18.880 34.295 25.894 1.00 28.61 113 HIS A C 1
ATOM 862 O O . HIS A 1 113 ? 17.662 34.442 25.847 1.00 28.61 113 HIS A O 1
ATOM 868 N N . SER A 1 114 ? 19.552 33.811 24.839 1.00 29.48 114 SER A N 1
ATOM 869 C CA . SER A 1 114 ? 18.872 33.335 23.618 1.00 29.48 114 SER A CA 1
ATOM 870 C C . SER A 1 114 ? 19.606 32.187 22.902 1.00 29.48 114 SER A C 1
ATOM 872 O O . SER A 1 114 ? 20.106 32.352 21.790 1.00 29.48 114 SER A O 1
ATOM 874 N N . SER A 1 115 ? 19.650 30.994 23.509 1.00 26.12 115 SER A N 1
ATOM 875 C CA . SER A 1 115 ? 20.145 29.778 22.834 1.00 26.12 115 SER A CA 1
ATOM 876 C C . SER A 1 115 ? 19.510 28.475 23.347 1.00 26.12 115 SER A C 1
ATOM 878 O O . SER A 1 115 ? 20.194 27.595 23.865 1.00 26.12 115 SER A O 1
ATOM 880 N N . ARG A 1 116 ? 18.193 28.315 23.151 1.00 28.98 116 ARG A N 1
ATOM 881 C CA . ARG A 1 116 ? 17.612 26.981 22.900 1.00 28.98 116 ARG A CA 1
ATOM 882 C C . ARG A 1 116 ? 17.701 26.705 21.398 1.00 28.98 116 ARG A C 1
ATOM 884 O O . ARG A 1 116 ? 16.727 26.859 20.668 1.00 28.98 116 ARG A O 1
ATOM 891 N N . THR A 1 117 ? 18.908 26.385 20.940 1.00 29.64 117 THR A N 1
ATOM 892 C CA . THR A 1 117 ? 19.126 25.834 19.600 1.00 29.64 117 THR A CA 1
ATOM 893 C C . THR A 1 117 ? 18.442 24.476 19.489 1.00 29.64 117 THR A C 1
ATOM 895 O O . THR A 1 117 ? 18.335 23.739 20.466 1.00 29.64 117 THR A O 1
ATOM 898 N N . ASN A 1 118 ? 17.935 24.156 18.302 1.00 36.41 118 ASN A N 1
ATOM 899 C CA . ASN A 1 118 ? 17.271 22.886 18.049 1.00 36.41 118 ASN A CA 1
ATOM 900 C C . ASN A 1 118 ? 18.339 21.829 17.732 1.00 36.41 118 ASN A C 1
ATOM 902 O O . ASN A 1 118 ? 18.693 21.669 16.571 1.00 36.41 118 ASN A O 1
ATOM 906 N N . ASP A 1 119 ? 18.894 21.162 18.749 1.00 41.94 119 ASP A N 1
ATOM 907 C CA . ASP A 1 119 ? 20.154 20.397 18.643 1.00 41.94 119 ASP A CA 1
ATOM 908 C C . ASP A 1 119 ? 20.179 19.318 17.535 1.00 41.94 119 ASP A C 1
ATOM 910 O O . ASP A 1 119 ? 21.249 18.996 17.014 1.00 41.94 119 ASP A O 1
ATOM 914 N N . ASN A 1 120 ? 19.013 18.829 17.089 1.00 44.53 120 ASN A N 1
ATOM 915 C CA . ASN A 1 120 ? 18.869 17.975 15.901 1.00 44.53 120 ASN A CA 1
ATOM 916 C C . ASN A 1 120 ? 19.417 18.602 14.601 1.00 44.53 120 ASN A C 1
ATOM 918 O O . ASN A 1 120 ? 19.843 17.858 13.716 1.00 44.53 120 ASN A O 1
ATOM 922 N N . SER A 1 121 ? 19.413 19.934 14.449 1.00 42.44 121 SER A N 1
ATOM 923 C CA . SER A 1 121 ? 19.880 20.598 13.222 1.00 42.44 121 SER A CA 1
ATOM 924 C C . SER A 1 121 ? 21.355 20.314 12.950 1.00 42.44 121 SER A C 1
ATOM 926 O O . SER A 1 121 ? 21.737 20.079 11.806 1.00 42.44 121 SER A O 1
ATOM 928 N N . ASN A 1 122 ? 22.168 20.250 14.008 1.00 47.16 122 ASN A N 1
ATOM 929 C CA . ASN A 1 122 ? 23.611 20.064 13.899 1.00 47.16 122 ASN A CA 1
ATOM 930 C C . ASN A 1 122 ? 24.010 18.665 13.406 1.00 47.16 122 ASN A C 1
ATOM 932 O O . ASN A 1 122 ? 25.100 18.539 12.868 1.00 47.16 122 ASN A O 1
ATOM 936 N N . LEU A 1 123 ? 23.172 17.626 13.545 1.00 51.75 123 LEU A N 1
ATOM 937 C CA . LEU A 1 123 ? 23.454 16.329 12.903 1.00 51.75 123 LEU A CA 1
ATOM 938 C C . LEU A 1 123 ? 23.209 16.399 11.387 1.00 51.75 123 LEU A C 1
ATOM 940 O O . LEU A 1 123 ? 23.993 15.867 10.603 1.00 51.75 123 LEU A O 1
ATOM 944 N N . SER A 1 124 ? 22.144 17.094 10.969 1.00 54.12 124 SER A N 1
ATOM 945 C CA . SER A 1 124 ? 21.682 17.071 9.575 1.00 54.12 124 SER A CA 1
ATOM 946 C C . SER A 1 124 ? 22.691 17.620 8.559 1.00 54.12 124 SER A C 1
ATOM 948 O O . SER A 1 124 ? 22.730 17.132 7.434 1.00 54.12 124 SER A O 1
ATOM 950 N N . GLU A 1 125 ? 23.544 18.576 8.938 1.00 51.03 125 GLU A N 1
ATOM 951 C CA . GLU A 1 125 ? 24.540 19.147 8.018 1.00 51.03 125 GLU A CA 1
ATOM 952 C C . GLU A 1 125 ? 25.724 18.203 7.734 1.00 51.03 125 GLU A C 1
ATOM 954 O O . GLU A 1 125 ? 26.243 18.209 6.619 1.00 51.03 125 GLU A O 1
ATOM 959 N N . TYR A 1 126 ? 26.139 17.368 8.697 1.00 55.44 126 TYR A N 1
ATOM 960 C CA . TYR A 1 126 ? 27.279 16.454 8.515 1.00 55.44 126 TYR A CA 1
ATOM 961 C C . TYR A 1 126 ? 26.873 15.125 7.869 1.00 55.44 126 TYR A C 1
ATOM 963 O O . TYR A 1 126 ? 27.586 14.636 6.991 1.00 55.44 126 TYR A O 1
ATOM 971 N N . ASP A 1 127 ? 25.721 14.567 8.256 1.00 56.47 127 ASP A N 1
ATOM 972 C CA . ASP A 1 127 ? 25.232 13.284 7.733 1.00 56.47 127 ASP A CA 1
ATOM 973 C C . ASP A 1 127 ? 24.910 13.364 6.223 1.00 56.47 127 ASP A C 1
ATOM 975 O O . ASP A 1 127 ? 25.272 12.466 5.458 1.00 56.47 127 ASP A O 1
ATOM 979 N N . ASN A 1 128 ? 24.301 14.472 5.771 1.00 60.88 128 ASN A N 1
ATOM 980 C CA . ASN A 1 128 ? 23.938 14.697 4.362 1.00 60.88 128 ASN A CA 1
ATOM 981 C C . ASN A 1 128 ? 25.142 14.600 3.410 1.00 60.88 128 ASN A C 1
ATOM 983 O O . ASN A 1 128 ? 25.014 14.100 2.293 1.00 60.88 128 ASN A O 1
ATOM 987 N N . GLY A 1 129 ? 26.320 15.061 3.846 1.00 70.12 129 GLY A N 1
ATOM 988 C CA . GLY A 1 129 ? 27.522 15.017 3.017 1.00 70.12 129 GLY A CA 1
ATOM 989 C C . GLY A 1 129 ? 27.968 13.587 2.708 1.00 70.12 129 GLY A C 1
ATOM 990 O O . GLY A 1 129 ? 28.396 13.314 1.590 1.00 70.12 129 GLY A O 1
ATOM 991 N N . PHE A 1 130 ? 27.870 12.669 3.676 1.00 74.62 130 PHE A N 1
ATOM 992 C CA . PHE A 1 130 ? 28.254 11.270 3.470 1.00 74.62 130 PHE A CA 1
ATOM 993 C C . PHE A 1 130 ? 27.266 10.538 2.551 1.00 74.62 130 PHE A C 1
ATOM 995 O O . PHE A 1 130 ? 27.696 9.765 1.697 1.00 74.62 130 PHE A O 1
ATOM 1002 N N . ASP A 1 131 ? 25.962 10.807 2.675 1.00 73.81 131 ASP A N 1
ATOM 1003 C CA . ASP A 1 131 ? 24.934 10.276 1.768 1.00 73.81 131 ASP A CA 1
ATOM 1004 C C . ASP A 1 131 ? 25.191 10.695 0.308 1.00 73.81 131 ASP A C 1
ATOM 1006 O O . ASP A 1 131 ? 25.242 9.847 -0.588 1.00 73.81 131 ASP A O 1
ATOM 1010 N N . GLU A 1 132 ? 25.471 11.983 0.070 1.00 78.38 132 GLU A N 1
ATOM 1011 C CA . GLU A 1 132 ? 25.819 12.483 -1.264 1.00 78.38 132 GLU A CA 1
ATOM 1012 C C . GLU A 1 132 ? 27.118 11.846 -1.792 1.00 78.38 132 GLU A C 1
ATOM 1014 O O . GLU A 1 132 ? 27.151 11.364 -2.928 1.00 78.38 132 GLU A O 1
ATOM 1019 N N . ALA A 1 133 ? 28.169 11.756 -0.968 1.00 81.69 133 ALA A N 1
ATOM 1020 C CA . ALA A 1 133 ? 29.430 11.113 -1.346 1.00 81.69 133 ALA A CA 1
ATOM 1021 C C . ALA A 1 133 ? 29.265 9.613 -1.662 1.00 81.69 133 ALA A C 1
ATOM 1023 O O . ALA A 1 133 ? 29.832 9.124 -2.644 1.00 81.69 133 ALA A O 1
ATOM 1024 N N . MET A 1 134 ? 28.440 8.889 -0.898 1.00 80.62 134 MET A N 1
ATOM 1025 C CA . MET A 1 134 ? 28.040 7.511 -1.200 1.00 80.62 134 MET A CA 1
ATOM 1026 C C . MET A 1 134 ? 27.324 7.417 -2.547 1.00 80.62 134 MET A C 1
ATOM 1028 O O . MET A 1 134 ? 27.677 6.584 -3.381 1.00 80.62 134 MET A O 1
ATOM 1032 N N . HIS A 1 135 ? 26.338 8.280 -2.798 1.00 76.44 135 HIS A N 1
ATOM 1033 C CA . HIS A 1 135 ? 25.540 8.238 -4.025 1.00 76.44 135 HIS A CA 1
ATOM 1034 C C . HIS A 1 135 ? 26.350 8.625 -5.271 1.00 76.44 135 HIS A C 1
ATOM 1036 O O . HIS A 1 135 ? 26.128 8.062 -6.344 1.00 76.44 135 HIS A O 1
ATOM 1042 N N . LEU A 1 136 ? 27.319 9.534 -5.142 1.00 79.06 136 LEU A N 1
ATOM 1043 C CA . LEU A 1 136 ? 28.289 9.841 -6.196 1.00 79.06 136 LEU A CA 1
ATOM 1044 C C . LEU A 1 136 ? 29.228 8.655 -6.462 1.00 79.06 136 LEU A C 1
ATOM 1046 O O . LEU A 1 136 ? 29.445 8.295 -7.620 1.00 79.06 136 LEU A O 1
ATOM 1050 N N . SER A 1 137 ? 29.733 8.012 -5.407 1.00 80.19 137 SER A N 1
ATOM 1051 C CA . SER A 1 137 ? 30.667 6.884 -5.516 1.00 80.19 137 SER A CA 1
ATOM 1052 C C . SER A 1 137 ? 30.008 5.659 -6.156 1.00 80.19 137 SER A C 1
ATOM 1054 O O . SER A 1 137 ? 30.554 5.102 -7.108 1.00 80.19 137 SER A O 1
ATOM 1056 N N . LEU A 1 138 ? 28.790 5.307 -5.725 1.00 74.88 138 LEU A N 1
ATOM 1057 C CA . LEU A 1 138 ? 27.981 4.228 -6.308 1.00 74.88 138 LEU A CA 1
ATOM 1058 C C . LEU A 1 138 ? 27.692 4.479 -7.796 1.00 74.88 138 LEU A C 1
ATOM 1060 O O . LEU A 1 138 ? 27.888 3.588 -8.616 1.00 74.88 138 LEU A O 1
ATOM 1064 N N . ARG A 1 139 ? 27.326 5.714 -8.174 1.00 69.94 139 ARG A N 1
ATOM 1065 C CA . ARG A 1 139 ? 27.136 6.098 -9.587 1.00 69.94 139 ARG A CA 1
ATOM 1066 C C . ARG A 1 139 ? 28.419 6.024 -10.422 1.00 69.94 139 ARG A C 1
ATOM 1068 O O . ARG A 1 139 ? 28.328 5.826 -11.627 1.00 69.94 139 ARG A O 1
ATOM 1075 N N . SER A 1 140 ? 29.598 6.203 -9.822 1.00 68.25 140 SER A N 1
ATOM 1076 C CA . SER A 1 140 ? 30.875 6.185 -10.554 1.00 68.25 140 SER A CA 1
ATOM 1077 C C . SER A 1 140 ? 31.441 4.790 -10.836 1.00 68.25 140 SER A C 1
ATOM 1079 O O . SER A 1 140 ? 32.324 4.661 -11.683 1.00 68.25 140 SER A O 1
ATOM 1081 N N . LYS A 1 141 ? 30.954 3.749 -10.147 1.00 63.66 141 LYS A N 1
ATOM 1082 C CA . LYS A 1 141 ? 31.488 2.383 -10.265 1.00 63.66 141 LYS A CA 1
ATOM 1083 C C . LYS A 1 141 ? 31.042 1.634 -11.531 1.00 63.66 141 LYS A C 1
ATOM 1085 O O . LYS A 1 141 ? 31.550 0.547 -11.778 1.00 63.66 141 LYS A O 1
ATOM 1090 N N . ASN A 1 142 ? 30.129 2.191 -12.333 1.00 51.19 142 ASN A N 1
ATOM 1091 C CA . ASN A 1 142 ? 29.545 1.610 -13.560 1.00 51.19 142 ASN A CA 1
ATOM 1092 C C . ASN A 1 142 ? 28.809 0.258 -13.417 1.00 51.19 142 ASN A C 1
ATOM 1094 O O . ASN A 1 142 ? 28.158 -0.154 -14.374 1.00 51.19 142 ASN A O 1
ATOM 1098 N N . SER A 1 143 ? 28.872 -0.406 -12.260 1.00 52.97 143 SER A N 1
ATOM 1099 C CA . SER A 1 143 ? 28.023 -1.552 -11.917 1.00 52.97 143 SER A CA 1
ATOM 1100 C C . SER A 1 143 ? 26.539 -1.166 -11.986 1.00 52.97 143 SER A C 1
ATOM 1102 O O . SER A 1 143 ? 26.166 -0.036 -11.640 1.00 52.97 143 SER A O 1
ATOM 1104 N N . LEU A 1 144 ? 25.685 -2.099 -12.415 1.00 60.22 144 LEU A N 1
ATOM 1105 C CA . LEU A 1 144 ? 24.235 -1.946 -12.320 1.00 60.22 144 LEU A CA 1
ATOM 1106 C C . LEU A 1 144 ? 23.882 -1.721 -10.848 1.00 60.22 144 LEU A C 1
ATOM 1108 O O . LEU A 1 144 ? 24.135 -2.569 -10.001 1.00 60.22 144 LEU A O 1
ATOM 1112 N N . VAL A 1 145 ? 23.277 -0.576 -10.517 1.00 57.28 145 VAL A N 1
ATOM 1113 C CA . VAL A 1 145 ? 23.034 -0.178 -9.111 1.00 57.28 145 VAL A CA 1
ATOM 1114 C C . VAL A 1 145 ? 22.122 -1.176 -8.363 1.00 57.28 145 VAL A C 1
ATOM 1116 O O . VAL A 1 145 ? 22.083 -1.182 -7.136 1.00 57.28 145 VAL A O 1
ATOM 1119 N N . SER A 1 146 ? 21.421 -2.034 -9.108 1.00 54.03 146 SER A N 1
ATOM 1120 C CA . SER A 1 146 ? 20.620 -3.182 -8.671 1.00 54.03 146 SER A CA 1
ATOM 1121 C C . SER A 1 146 ? 21.401 -4.484 -8.434 1.00 54.03 146 SER A C 1
ATOM 1123 O O . SER A 1 146 ? 20.903 -5.324 -7.686 1.00 54.03 146 SER A O 1
ATOM 1125 N N . GLU A 1 147 ? 22.557 -4.661 -9.080 1.00 65.38 147 GLU A N 1
ATOM 1126 C CA . GLU A 1 147 ? 23.454 -5.826 -8.984 1.00 65.38 147 GLU A CA 1
ATOM 1127 C C . GLU A 1 147 ? 24.576 -5.630 -7.958 1.00 65.38 147 GLU A C 1
ATOM 1129 O O . GLU A 1 147 ? 25.165 -6.615 -7.520 1.00 65.38 147 GLU A O 1
ATOM 1134 N N . ILE A 1 148 ? 24.849 -4.382 -7.545 1.00 72.25 148 ILE A N 1
ATOM 1135 C CA . ILE A 1 148 ? 25.766 -4.059 -6.441 1.00 72.25 148 ILE A CA 1
ATOM 1136 C C . ILE A 1 148 ? 25.366 -4.881 -5.208 1.00 72.25 148 ILE A C 1
ATOM 1138 O O . ILE A 1 148 ? 24.396 -4.569 -4.505 1.00 72.25 148 ILE A O 1
ATOM 1142 N N . GLU A 1 149 ? 26.133 -5.937 -4.939 1.00 78.00 149 GLU A N 1
ATOM 1143 C CA . GLU A 1 149 ? 25.989 -6.733 -3.731 1.00 78.00 149 GLU A CA 1
ATOM 1144 C C . GLU A 1 149 ? 26.190 -5.856 -2.490 1.00 78.00 149 GLU A C 1
ATOM 1146 O O . GLU A 1 149 ? 26.907 -4.851 -2.502 1.00 78.00 149 GLU A O 1
ATOM 1151 N N . ILE A 1 150 ? 25.623 -6.277 -1.356 1.00 84.00 150 ILE A N 1
ATOM 1152 C CA . ILE A 1 150 ? 25.857 -5.559 -0.101 1.00 84.00 150 ILE A CA 1
ATOM 1153 C C . ILE A 1 150 ? 27.340 -5.583 0.313 1.00 84.00 150 ILE A C 1
ATOM 1155 O O . ILE A 1 150 ? 27.796 -4.656 0.972 1.00 84.00 150 ILE A O 1
ATOM 1159 N N . SER A 1 151 ? 28.102 -6.592 -0.122 1.00 84.94 151 SER A N 1
ATOM 1160 C CA . SER A 1 151 ? 29.564 -6.658 -0.017 1.00 84.94 151 SER A CA 1
ATOM 1161 C C . SER A 1 151 ? 30.221 -5.437 -0.683 1.00 84.94 151 SER A C 1
ATOM 1163 O O . SER A 1 151 ? 30.908 -4.665 -0.015 1.00 84.94 151 SER A O 1
ATOM 1165 N N . GLU A 1 152 ? 29.925 -5.194 -1.961 1.00 85.81 152 GLU A N 1
ATOM 1166 C CA . GLU A 1 152 ? 30.428 -4.053 -2.726 1.00 85.81 152 GLU A CA 1
ATOM 1167 C C . GLU A 1 152 ? 29.943 -2.704 -2.163 1.00 85.81 152 GLU A C 1
ATOM 1169 O O . GLU A 1 152 ? 30.722 -1.751 -2.072 1.00 85.81 152 GLU A O 1
ATOM 1174 N N . LEU A 1 153 ? 28.675 -2.607 -1.753 1.00 87.12 153 LEU A N 1
ATOM 1175 C CA . LEU A 1 153 ? 28.140 -1.403 -1.109 1.00 87.12 153 LEU A CA 1
ATOM 1176 C C . LEU A 1 153 ? 28.903 -1.062 0.180 1.00 87.12 153 LEU A C 1
ATOM 1178 O O . LEU A 1 153 ? 29.162 0.113 0.453 1.00 87.12 153 LEU A O 1
ATOM 1182 N N . LEU A 1 154 ? 29.272 -2.078 0.963 1.00 89.31 154 LEU A N 1
ATOM 1183 C CA . LEU A 1 154 ? 30.059 -1.907 2.179 1.00 89.31 154 LEU A CA 1
ATOM 1184 C C . LEU A 1 154 ? 31.509 -1.527 1.866 1.00 89.31 154 LEU A C 1
ATOM 1186 O O . LEU A 1 154 ? 32.040 -0.680 2.570 1.00 89.31 154 LEU A O 1
ATOM 1190 N N . GLU A 1 155 ? 32.126 -2.031 0.792 1.00 89.50 155 GLU A N 1
ATOM 1191 C CA . GLU A 1 155 ? 33.432 -1.524 0.331 1.00 89.50 155 GLU A CA 1
ATOM 1192 C C . GLU A 1 155 ? 33.377 -0.038 -0.054 1.00 89.50 155 GLU A C 1
ATOM 1194 O O . GLU A 1 155 ? 34.290 0.723 0.272 1.00 89.50 155 GLU A O 1
ATOM 1199 N N . VAL A 1 156 ? 32.302 0.402 -0.725 1.00 88.19 156 VAL A N 1
ATOM 1200 C CA . VAL A 1 156 ? 32.103 1.824 -1.050 1.00 88.19 156 VAL A CA 1
ATOM 1201 C C . VAL A 1 156 ? 31.935 2.644 0.231 1.00 88.19 156 VAL A C 1
ATOM 1203 O O . VAL A 1 156 ? 32.612 3.660 0.383 1.00 88.19 156 VAL A O 1
ATOM 1206 N N . ALA A 1 157 ? 31.123 2.174 1.186 1.00 88.25 157 ALA A N 1
ATOM 1207 C CA . ALA A 1 157 ? 30.982 2.806 2.499 1.00 88.25 157 ALA A CA 1
ATOM 1208 C C . ALA A 1 157 ? 32.317 2.882 3.252 1.00 88.25 157 ALA A C 1
ATOM 1210 O O . ALA A 1 157 ? 32.651 3.932 3.801 1.00 88.25 157 ALA A O 1
ATOM 1211 N N . GLU A 1 158 ? 33.118 1.818 3.216 1.00 89.56 158 GLU A N 1
ATOM 1212 C CA . GLU A 1 158 ? 34.426 1.762 3.862 1.00 89.56 158 GLU A CA 1
ATOM 1213 C C . GLU A 1 158 ? 35.459 2.670 3.172 1.00 89.56 158 GLU A C 1
ATOM 1215 O O . GLU A 1 158 ? 36.386 3.158 3.819 1.00 89.56 158 GLU A O 1
ATOM 1220 N N . SER A 1 159 ? 35.341 2.901 1.860 1.00 88.44 159 SER A N 1
ATOM 1221 C CA . SER A 1 159 ? 36.175 3.864 1.131 1.00 88.44 159 SER A CA 1
ATOM 1222 C C . SER A 1 159 ? 35.793 5.294 1.506 1.00 88.44 159 SER A C 1
ATOM 1224 O O . SER A 1 159 ? 36.627 6.024 2.038 1.00 88.44 159 SER A O 1
ATOM 1226 N N . VAL A 1 160 ? 34.519 5.669 1.337 1.00 87.31 160 VAL A N 1
ATOM 1227 C CA . VAL A 1 160 ? 34.028 7.021 1.659 1.00 87.31 160 VAL A CA 1
ATOM 1228 C C . VAL A 1 160 ? 34.293 7.350 3.135 1.00 87.31 160 VAL A C 1
ATOM 1230 O O . VAL A 1 160 ? 34.764 8.439 3.453 1.00 87.31 160 VAL A O 1
ATOM 1233 N N . ARG A 1 161 ? 34.112 6.394 4.056 1.00 86.44 161 ARG A N 1
ATOM 1234 C CA . ARG A 1 161 ? 34.390 6.582 5.492 1.00 86.44 161 ARG A CA 1
ATOM 1235 C C . ARG A 1 161 ? 35.857 6.909 5.799 1.00 86.44 161 ARG A C 1
ATOM 1237 O O . ARG A 1 161 ? 36.105 7.617 6.775 1.00 86.44 161 ARG A O 1
ATOM 1244 N N . ARG A 1 162 ? 36.815 6.424 4.994 1.00 85.56 162 ARG A N 1
ATOM 1245 C CA . ARG A 1 162 ? 38.255 6.741 5.122 1.00 85.56 162 ARG A CA 1
ATOM 1246 C C . ARG A 1 162 ? 38.615 8.118 4.568 1.00 85.56 162 ARG A C 1
ATOM 1248 O O . ARG A 1 162 ? 39.537 8.740 5.092 1.00 85.56 162 ARG A O 1
ATOM 1255 N N . ASP A 1 163 ? 37.915 8.574 3.532 1.00 85.12 163 ASP A N 1
ATOM 1256 C CA . ASP A 1 163 ? 38.130 9.897 2.935 1.00 85.12 163 ASP A CA 1
ATOM 1257 C C . ASP A 1 163 ? 37.598 11.030 3.838 1.00 85.12 163 ASP A C 1
ATOM 1259 O O . ASP A 1 163 ? 38.058 12.172 3.762 1.00 85.12 163 ASP A O 1
ATOM 1263 N N . TYR A 1 164 ? 36.669 10.712 4.748 1.00 81.69 164 TYR A N 1
ATOM 1264 C CA . TYR A 1 164 ? 36.134 11.643 5.742 1.00 81.69 164 TYR A CA 1
ATOM 1265 C C . TYR A 1 164 ? 37.070 11.795 6.949 1.00 81.69 164 TYR A C 1
ATOM 1267 O O . TYR A 1 164 ? 37.603 10.834 7.503 1.00 81.69 164 TYR A O 1
ATOM 1275 N N . HIS A 1 165 ? 37.256 13.041 7.388 1.00 74.81 165 HIS A N 1
ATOM 1276 C CA . HIS A 1 165 ? 38.192 13.376 8.457 1.00 74.81 165 HIS A CA 1
ATOM 1277 C C . HIS A 1 165 ? 37.733 12.793 9.806 1.00 74.81 165 HIS A C 1
ATOM 1279 O O . HIS A 1 165 ? 36.592 13.001 10.213 1.00 74.81 165 HIS A O 1
ATOM 1285 N N . ALA A 1 166 ? 38.626 12.113 10.537 1.00 74.38 166 ALA A N 1
ATOM 1286 C CA . ALA A 1 166 ? 38.279 11.359 11.754 1.00 74.38 166 ALA A CA 1
ATOM 1287 C C . ALA A 1 166 ? 37.529 12.178 12.828 1.00 74.38 166 ALA A C 1
ATOM 1289 O O . ALA A 1 166 ? 36.651 11.657 13.510 1.00 74.38 166 ALA A O 1
ATOM 1290 N N . SER A 1 167 ? 37.820 13.478 12.924 1.00 75.56 167 SER A N 1
ATOM 1291 C CA . SER A 1 167 ? 37.124 14.417 13.812 1.00 75.56 167 SER A CA 1
ATOM 1292 C C . SER A 1 167 ? 35.616 14.515 13.549 1.00 75.56 167 SER A C 1
ATOM 1294 O O . SER A 1 167 ? 34.855 14.740 14.483 1.00 75.56 167 SER A O 1
ATOM 1296 N N . THR A 1 168 ? 35.164 14.347 12.301 1.00 77.00 168 THR A N 1
ATOM 1297 C CA . THR A 1 168 ? 33.735 14.381 11.941 1.00 77.00 168 THR A CA 1
ATOM 1298 C C . THR A 1 168 ? 32.980 13.238 12.620 1.00 77.00 168 THR A C 1
ATOM 1300 O O . THR A 1 168 ? 31.925 13.459 13.214 1.00 77.00 168 THR A O 1
ATOM 1303 N N . TRP A 1 169 ? 33.568 12.038 12.620 1.00 80.88 169 TRP A N 1
ATOM 1304 C CA . TRP A 1 169 ? 33.021 10.863 13.298 1.00 80.88 169 TRP A CA 1
ATOM 1305 C C . TRP A 1 169 ? 33.057 11.017 14.828 1.00 80.88 169 TRP A C 1
ATOM 1307 O O . TRP A 1 169 ? 32.065 10.714 15.489 1.00 80.88 169 TRP A O 1
ATOM 1317 N N . GLU A 1 170 ? 34.126 11.592 15.399 1.00 78.31 170 GLU A N 1
ATOM 1318 C CA . GLU A 1 170 ? 34.167 11.916 16.837 1.00 78.31 170 GLU A CA 1
ATOM 1319 C C . GLU A 1 170 ? 33.048 12.889 17.253 1.00 78.31 170 GLU A C 1
ATOM 1321 O O . GLU A 1 170 ? 32.395 12.660 18.273 1.00 78.31 170 GLU A O 1
ATOM 1326 N N . TYR A 1 171 ? 32.769 13.942 16.472 1.00 78.25 171 TYR A N 1
ATOM 1327 C CA . TYR A 1 171 ? 31.662 14.863 16.767 1.00 78.25 171 TYR A CA 1
ATOM 1328 C C . TYR A 1 171 ? 30.297 14.163 16.713 1.00 78.25 171 TYR A C 1
ATOM 1330 O O . TYR A 1 171 ? 29.493 14.323 17.636 1.00 78.25 171 TYR A O 1
ATOM 1338 N N . LEU A 1 172 ? 30.051 13.348 15.682 1.00 77.62 172 LEU A N 1
ATOM 1339 C CA . LEU A 1 172 ? 28.795 12.612 15.512 1.00 77.62 172 LEU A CA 1
ATOM 1340 C C . LEU A 1 172 ? 28.575 11.588 16.637 1.00 77.62 172 LEU A C 1
ATOM 1342 O O . LEU A 1 172 ? 27.478 11.500 17.193 1.00 77.62 172 LEU A O 1
ATOM 1346 N N . LYS A 1 173 ? 29.631 10.881 17.053 1.00 80.81 173 LYS A N 1
ATOM 1347 C CA . LYS A 1 173 ? 29.652 9.997 18.229 1.00 80.81 173 LYS A CA 1
ATOM 1348 C C . LYS A 1 173 ? 29.356 10.749 19.524 1.00 80.81 173 LYS A C 1
ATOM 1350 O O . LYS A 1 173 ? 28.563 10.272 20.333 1.00 80.81 173 LYS A O 1
ATOM 1355 N N . ILE A 1 174 ? 29.978 11.909 19.750 1.00 82.56 174 ILE A N 1
ATOM 1356 C CA . ILE A 1 174 ? 29.759 12.711 20.965 1.00 82.56 174 ILE A CA 1
ATOM 1357 C C . ILE A 1 174 ? 28.303 13.189 21.026 1.00 82.56 174 ILE A C 1
ATOM 1359 O O . ILE A 1 174 ? 27.666 13.044 22.069 1.00 82.56 174 ILE A O 1
ATOM 1363 N N . ALA A 1 175 ? 27.754 13.682 19.912 1.00 80.81 175 ALA A N 1
ATOM 1364 C CA . ALA A 1 175 ? 26.366 14.127 19.828 1.00 80.81 175 ALA A CA 1
ATOM 1365 C C . ALA A 1 175 ? 25.375 12.972 20.060 1.00 80.81 175 ALA A C 1
ATOM 1367 O O . ALA A 1 175 ? 24.498 13.067 20.919 1.00 80.81 175 ALA A O 1
ATOM 1368 N N . THR A 1 176 ? 25.544 11.850 19.355 1.00 78.31 176 THR A N 1
ATOM 1369 C CA . THR A 1 176 ? 24.668 10.672 19.492 1.00 78.31 176 THR A CA 1
ATOM 1370 C C . THR A 1 176 ? 24.756 10.035 20.885 1.00 78.31 176 THR A C 1
ATOM 1372 O O . THR A 1 176 ? 23.725 9.693 21.466 1.00 78.31 176 THR A O 1
ATOM 1375 N N . THR A 1 177 ? 25.953 9.958 21.478 1.00 81.75 177 THR A N 1
ATOM 1376 C CA . THR A 1 177 ? 26.154 9.475 22.858 1.00 81.75 177 THR A CA 1
ATOM 1377 C C . THR A 1 177 ? 25.505 10.404 23.886 1.00 81.75 177 THR A C 1
ATOM 1379 O O . THR A 1 177 ? 24.878 9.924 24.831 1.00 81.75 177 THR A O 1
ATOM 1382 N N . LEU A 1 178 ? 25.607 11.727 23.706 1.00 82.44 178 LEU A N 1
ATOM 1383 C CA . LEU A 1 178 ? 24.961 12.709 24.580 1.00 82.44 178 LEU A CA 1
ATOM 1384 C C . LEU A 1 178 ? 23.430 12.604 24.508 1.00 82.44 178 LEU A C 1
ATOM 1386 O O . LEU A 1 178 ? 22.781 12.561 25.549 1.00 82.44 178 LEU A O 1
ATOM 1390 N N . LEU A 1 179 ? 22.854 12.486 23.307 1.00 79.25 179 LEU A N 1
ATOM 1391 C CA . LEU A 1 179 ? 21.410 12.292 23.116 1.00 79.25 179 LEU A CA 1
ATOM 1392 C C . LEU A 1 179 ? 20.915 10.989 23.767 1.00 79.25 179 LEU A C 1
ATOM 1394 O O . LEU A 1 179 ? 19.901 10.993 24.469 1.00 79.25 179 LEU A O 1
ATOM 1398 N N . ALA A 1 180 ? 21.651 9.884 23.605 1.00 79.19 180 ALA A N 1
ATOM 1399 C CA . ALA A 1 180 ? 21.338 8.618 24.267 1.00 79.19 180 ALA A CA 1
ATOM 1400 C C . ALA A 1 180 ? 21.434 8.723 25.803 1.00 79.19 180 ALA A C 1
ATOM 1402 O O . ALA A 1 180 ? 20.566 8.210 26.510 1.00 79.19 180 ALA A O 1
ATOM 1403 N N . PHE A 1 181 ? 22.433 9.437 26.334 1.00 81.12 181 PHE A N 1
ATOM 1404 C CA . PHE A 1 181 ? 22.583 9.680 27.772 1.00 81.12 181 PHE A CA 1
ATOM 1405 C C . PHE A 1 181 ? 21.470 10.571 28.343 1.00 81.12 181 PHE A C 1
ATOM 1407 O O . PHE A 1 181 ? 20.936 10.270 29.411 1.00 81.12 181 PHE A O 1
ATOM 1414 N N . ILE A 1 182 ? 21.066 11.628 27.630 1.00 79.56 182 ILE A N 1
ATOM 1415 C CA . ILE A 1 182 ? 19.933 12.484 28.012 1.00 79.56 182 ILE A CA 1
ATOM 1416 C C . ILE A 1 182 ? 18.648 11.649 28.059 1.00 79.56 182 ILE A C 1
ATOM 1418 O O . ILE A 1 182 ? 17.924 11.697 29.051 1.00 79.56 182 ILE A O 1
ATOM 1422 N N . ARG A 1 183 ? 18.400 10.798 27.053 1.00 77.12 183 ARG A N 1
ATOM 1423 C CA . ARG A 1 183 ? 17.245 9.884 27.046 1.00 77.12 183 ARG A CA 1
ATOM 1424 C C . ARG A 1 183 ? 17.290 8.864 28.191 1.00 77.12 183 ARG A C 1
ATOM 1426 O O . ARG A 1 183 ? 16.251 8.558 28.761 1.00 77.12 183 ARG A O 1
ATOM 1433 N N . ALA A 1 184 ? 18.471 8.355 28.541 1.00 75.75 184 ALA A N 1
ATOM 1434 C CA . ALA A 1 184 ? 18.648 7.402 29.639 1.00 75.75 184 ALA A CA 1
ATOM 1435 C C . ALA A 1 184 ? 18.574 8.03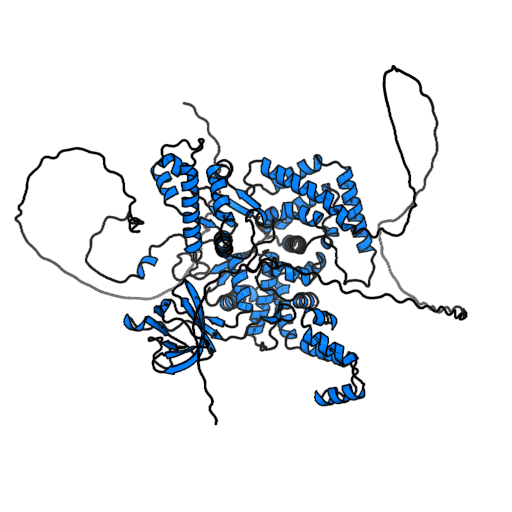9 31.044 1.00 75.75 184 ALA A C 1
ATOM 1437 O O . ALA A 1 184 ? 18.334 7.329 32.018 1.00 75.75 184 ALA A O 1
ATOM 1438 N N . THR A 1 185 ? 18.783 9.356 31.163 1.00 74.62 185 THR A N 1
ATOM 1439 C CA . THR A 1 185 ? 18.721 10.101 32.438 1.00 74.62 185 THR A CA 1
ATOM 1440 C C . THR A 1 185 ? 17.434 10.912 32.628 1.00 74.62 185 THR A C 1
ATOM 1442 O O . THR A 1 185 ? 17.114 11.265 33.763 1.00 74.62 185 THR A O 1
ATOM 1445 N N . GLY A 1 186 ? 16.655 11.144 31.565 1.00 60.78 186 GLY A N 1
ATOM 1446 C CA . GLY A 1 186 ? 15.300 11.713 31.596 1.00 60.78 186 GLY A CA 1
ATOM 1447 C C . GLY A 1 186 ? 14.261 10.759 32.197 1.00 60.78 186 GLY A C 1
ATOM 1448 O O . GLY A 1 186 ? 13.393 10.240 31.498 1.00 60.78 186 GLY A O 1
ATOM 1449 N N . GLY A 1 187 ? 14.375 10.496 33.498 1.00 43.88 187 GLY A N 1
ATOM 1450 C CA . GLY A 1 187 ? 13.542 9.541 34.223 1.00 43.88 187 GLY A CA 1
ATOM 1451 C C . GLY A 1 187 ? 12.132 10.044 34.546 1.00 43.88 187 GLY A C 1
ATOM 1452 O O . GLY A 1 187 ? 11.913 10.581 35.627 1.00 43.88 187 GLY A O 1
ATOM 1453 N N . GLY A 1 188 ? 11.173 9.742 33.667 1.00 48.97 188 GLY A N 1
ATOM 1454 C CA . GLY A 1 188 ? 9.735 9.747 33.965 1.00 48.97 188 GLY A CA 1
ATOM 1455 C C . GLY A 1 188 ? 8.990 11.070 33.734 1.00 48.97 188 GLY A C 1
ATOM 1456 O O . GLY A 1 188 ? 9.518 12.153 33.942 1.00 48.97 188 GLY A O 1
ATOM 1457 N N . GLN A 1 189 ? 7.715 10.936 33.346 1.00 39.97 189 GLN A N 1
ATOM 1458 C CA . GLN A 1 189 ? 6.705 12.006 33.261 1.00 39.97 189 GLN A CA 1
ATOM 1459 C C . GLN A 1 189 ? 6.984 13.189 32.307 1.00 39.97 189 GLN A C 1
ATOM 1461 O O . GLN A 1 189 ? 6.778 14.336 32.686 1.00 39.97 189 GLN A O 1
ATOM 1466 N N . ASP A 1 190 ? 7.317 12.913 31.038 1.00 37.09 190 ASP A N 1
ATOM 1467 C CA . ASP A 1 190 ? 6.841 13.749 29.909 1.00 37.09 190 ASP A CA 1
ATOM 1468 C C . ASP A 1 190 ? 6.923 12.973 28.566 1.00 37.09 190 ASP A C 1
ATOM 1470 O O . ASP A 1 190 ? 7.801 13.186 27.732 1.00 37.09 190 ASP A O 1
ATOM 1474 N N . HIS A 1 191 ? 6.041 11.983 28.366 1.00 39.66 191 HIS A N 1
ATOM 1475 C CA . HIS A 1 191 ? 6.116 11.055 27.217 1.00 39.66 191 HIS A CA 1
ATOM 1476 C C . HIS A 1 191 ? 5.523 11.587 25.893 1.00 39.66 191 HIS A C 1
ATOM 1478 O O . HIS A 1 191 ? 5.660 10.924 24.867 1.00 39.66 191 HIS A O 1
ATOM 1484 N N . GLU A 1 192 ? 4.886 12.762 25.886 1.00 39.38 192 GLU A N 1
ATOM 1485 C CA . GLU A 1 192 ? 4.016 13.213 24.781 1.00 39.38 192 GLU A CA 1
ATOM 1486 C C . GLU A 1 192 ? 4.639 14.186 23.764 1.00 39.38 192 GLU A C 1
ATOM 1488 O O . GLU A 1 192 ? 4.000 14.521 22.768 1.00 39.38 192 GLU A O 1
ATOM 1493 N N . LYS A 1 193 ? 5.875 14.662 23.964 1.00 41.50 193 LYS A N 1
ATOM 1494 C CA . LYS A 1 193 ? 6.476 15.692 23.090 1.00 41.50 193 LYS A CA 1
ATOM 1495 C C . LYS A 1 193 ? 7.658 15.168 22.288 1.00 41.50 193 LYS A C 1
ATOM 1497 O O . LYS A 1 193 ? 8.810 15.392 22.635 1.00 41.50 193 LYS A O 1
ATOM 1502 N N . SER A 1 194 ? 7.304 14.499 21.187 1.00 45.59 194 SER A N 1
ATOM 1503 C CA . SER A 1 194 ? 8.126 14.201 20.004 1.00 45.59 194 SER A CA 1
ATOM 1504 C C . SER A 1 194 ? 9.570 13.750 20.265 1.00 45.59 194 SER A C 1
ATOM 1506 O O . SER A 1 194 ? 10.464 14.571 20.467 1.00 45.59 194 SER A O 1
ATOM 1508 N N . SER A 1 195 ? 9.848 12.456 20.078 1.00 52.16 195 SER A N 1
ATOM 1509 C CA . SER A 1 195 ? 11.203 12.036 19.710 1.00 52.16 195 SER A CA 1
ATOM 1510 C C . SER A 1 195 ? 11.560 12.674 18.364 1.00 52.16 195 SER A C 1
ATOM 1512 O O . SER A 1 195 ? 11.040 12.263 17.326 1.00 52.16 195 SER A O 1
ATOM 1514 N N . SER A 1 196 ? 12.398 13.709 18.386 1.00 67.81 196 SER A N 1
ATOM 1515 C CA . SER A 1 196 ? 12.824 14.431 17.193 1.00 67.81 196 SER A CA 1
ATOM 1516 C C . SER A 1 196 ? 13.670 13.512 16.311 1.00 67.81 196 SER A C 1
ATOM 1518 O O . SER A 1 196 ? 14.838 13.245 16.595 1.00 67.81 196 SER A O 1
ATOM 1520 N N . VAL A 1 197 ? 13.067 13.016 15.227 1.00 81.50 197 VAL A N 1
ATOM 1521 C CA . VAL A 1 197 ? 13.752 12.207 14.211 1.00 81.50 197 VAL A CA 1
ATOM 1522 C C . VAL A 1 197 ? 14.960 12.986 13.685 1.00 81.50 197 VAL A C 1
ATOM 1524 O O . VAL A 1 197 ? 14.856 14.161 13.320 1.00 81.50 197 VAL A O 1
ATOM 1527 N N . SER A 1 198 ? 16.127 12.344 13.657 1.00 83.88 198 SER A N 1
ATOM 1528 C CA . SER A 1 198 ? 17.301 12.889 12.984 1.00 83.88 198 SER A CA 1
ATOM 1529 C C . SER A 1 198 ? 17.183 12.569 11.499 1.00 83.88 198 SER A C 1
ATOM 1531 O O . SER A 1 198 ? 17.285 11.407 11.094 1.00 83.88 198 SER A O 1
ATOM 1533 N N . ALA A 1 199 ? 16.945 13.604 10.690 1.00 78.94 199 ALA A N 1
ATOM 1534 C CA . ALA A 1 199 ? 16.877 13.479 9.237 1.00 78.94 199 ALA A CA 1
ATOM 1535 C C . ALA A 1 199 ? 18.185 12.903 8.669 1.00 78.94 199 ALA A C 1
ATOM 1537 O O . ALA A 1 199 ? 18.137 11.998 7.843 1.00 78.94 199 ALA A O 1
ATOM 1538 N N . GLY A 1 200 ? 19.329 13.358 9.190 1.00 79.00 200 GLY A N 1
ATOM 1539 C CA . GLY A 1 200 ? 20.658 12.895 8.801 1.00 79.00 200 GLY A CA 1
ATOM 1540 C C . GLY A 1 200 ? 20.880 11.403 9.067 1.00 79.00 200 GLY A C 1
ATOM 1541 O O . GLY A 1 200 ? 21.073 10.634 8.130 1.00 79.00 200 GLY A O 1
ATOM 1542 N N . LEU A 1 201 ? 20.742 10.962 10.323 1.00 82.75 201 LEU A N 1
ATOM 1543 C CA . LEU A 1 201 ? 20.882 9.546 10.698 1.00 82.75 201 LEU A CA 1
ATOM 1544 C C . LEU A 1 201 ? 19.896 8.650 9.931 1.00 82.75 201 LEU A C 1
ATOM 1546 O O . LEU A 1 201 ? 20.246 7.551 9.503 1.00 82.75 201 LEU A O 1
ATOM 1550 N N . THR A 1 202 ? 18.660 9.120 9.750 1.00 86.56 202 THR A N 1
ATOM 1551 C CA . THR A 1 202 ? 17.643 8.410 8.965 1.00 86.56 202 THR A CA 1
ATOM 1552 C C . THR A 1 202 ? 18.086 8.257 7.511 1.00 86.56 202 THR A C 1
ATOM 1554 O O . THR A 1 202 ? 17.984 7.159 6.964 1.00 86.56 202 THR A O 1
ATOM 1557 N N . GLN A 1 203 ? 18.608 9.319 6.895 1.00 83.75 203 GLN A N 1
ATOM 1558 C CA . GLN A 1 203 ? 19.099 9.297 5.520 1.00 83.75 203 GLN A CA 1
ATOM 1559 C C . GLN A 1 203 ? 20.328 8.386 5.369 1.00 83.75 203 GLN A C 1
ATOM 1561 O O . GLN A 1 203 ? 20.370 7.560 4.460 1.00 83.75 203 GLN A O 1
ATOM 1566 N N . LEU A 1 204 ? 21.258 8.428 6.326 1.00 84.81 204 LEU A N 1
ATOM 1567 C CA . LEU A 1 204 ? 22.431 7.554 6.389 1.00 84.81 204 LEU A CA 1
ATOM 1568 C C . LEU A 1 204 ? 22.052 6.058 6.440 1.00 84.81 204 LEU A C 1
ATOM 1570 O O . LEU A 1 204 ? 22.686 5.236 5.783 1.00 84.81 204 LEU A O 1
ATOM 1574 N N . VAL A 1 205 ? 20.977 5.686 7.148 1.00 88.62 205 VAL A N 1
ATOM 1575 C CA . VAL A 1 205 ? 20.422 4.314 7.101 1.00 88.62 205 VAL A CA 1
ATOM 1576 C C . VAL A 1 205 ? 19.721 4.029 5.758 1.00 88.62 205 VAL A C 1
ATOM 1578 O O . VAL A 1 205 ? 19.839 2.924 5.221 1.00 88.62 205 VAL A O 1
ATOM 1581 N N . LYS A 1 206 ? 19.046 5.021 5.161 1.00 87.81 206 LYS A N 1
ATOM 1582 C CA . LYS A 1 206 ? 18.392 4.918 3.838 1.00 87.81 206 LYS A CA 1
ATOM 1583 C C . LYS A 1 206 ? 19.356 4.807 2.649 1.00 87.81 206 LYS A C 1
ATOM 1585 O O . LYS A 1 206 ? 18.899 4.457 1.557 1.00 87.81 206 LYS A O 1
ATOM 1590 N N . VAL A 1 207 ? 20.665 5.001 2.840 1.00 85.31 207 VAL A N 1
ATOM 1591 C CA . VAL A 1 207 ? 21.701 4.550 1.888 1.00 85.31 207 VAL A CA 1
ATOM 1592 C C . VAL A 1 207 ? 21.573 3.040 1.655 1.00 85.31 207 VAL A C 1
ATOM 1594 O O . VAL A 1 207 ? 21.505 2.591 0.515 1.00 85.31 207 VAL A O 1
ATOM 1597 N N . PHE A 1 208 ? 21.491 2.262 2.738 1.00 88.69 208 PHE A N 1
ATOM 1598 C CA . PHE A 1 208 ? 21.524 0.796 2.709 1.00 88.69 208 PHE A CA 1
ATOM 1599 C C . PHE A 1 208 ? 20.137 0.159 2.546 1.00 88.69 208 PHE A C 1
ATOM 1601 O O . PHE A 1 208 ? 20.037 -0.954 2.032 1.00 88.69 208 PHE A O 1
ATOM 1608 N N . TYR A 1 209 ? 19.069 0.853 2.958 1.00 89.88 209 TYR A N 1
ATOM 1609 C CA . TYR A 1 209 ? 17.692 0.334 3.000 1.00 89.88 209 TYR A CA 1
ATOM 1610 C C . TYR A 1 209 ? 17.260 -0.479 1.755 1.00 89.88 209 TYR A C 1
ATOM 1612 O O . TYR A 1 209 ? 16.885 -1.640 1.926 1.00 89.88 209 TYR A O 1
ATOM 1620 N N . PRO A 1 210 ? 17.333 0.030 0.507 1.00 87.75 210 PRO A N 1
ATOM 1621 C CA . PRO A 1 210 ? 16.859 -0.732 -0.652 1.00 87.75 210 PRO A CA 1
ATOM 1622 C C . PRO A 1 210 ? 17.737 -1.947 -0.977 1.00 87.75 210 PRO A C 1
ATOM 1624 O O . PRO A 1 210 ? 17.214 -2.952 -1.453 1.00 87.75 210 PRO A O 1
ATOM 1627 N N . TYR A 1 211 ? 19.036 -1.906 -0.678 1.00 87.31 211 TYR A N 1
ATOM 1628 C CA . TYR A 1 211 ? 19.941 -3.049 -0.846 1.00 87.31 211 TYR A CA 1
ATOM 1629 C C . TYR A 1 211 ? 19.679 -4.148 0.193 1.00 87.31 211 TYR A C 1
ATOM 1631 O O . TYR A 1 211 ? 19.846 -5.328 -0.097 1.00 87.31 211 TYR A O 1
ATOM 1639 N N . LEU A 1 212 ? 19.220 -3.772 1.391 1.00 89.75 212 LEU A N 1
ATOM 1640 C CA . LEU A 1 212 ? 18.778 -4.705 2.429 1.00 89.75 212 LEU A CA 1
ATOM 1641 C C . LEU A 1 212 ? 17.423 -5.340 2.082 1.00 89.75 212 LEU A C 1
ATOM 1643 O O . LEU A 1 212 ? 17.267 -6.552 2.198 1.00 89.75 212 LEU A O 1
ATOM 1647 N N . VAL A 1 213 ? 16.453 -4.531 1.646 1.00 87.00 213 VAL A N 1
ATOM 1648 C CA . VAL A 1 213 ? 15.051 -4.951 1.457 1.00 87.00 213 VAL A CA 1
ATOM 1649 C C . VAL A 1 213 ? 14.810 -5.732 0.157 1.00 87.00 213 VAL A C 1
ATOM 1651 O O . VAL A 1 213 ? 13.911 -6.567 0.121 1.00 87.00 213 VAL A O 1
ATOM 1654 N N . ASN A 1 214 ? 15.613 -5.526 -0.895 1.00 82.56 214 ASN A N 1
ATOM 1655 C CA . ASN A 1 214 ? 15.491 -6.297 -2.146 1.00 82.56 214 ASN A CA 1
ATOM 1656 C C . ASN A 1 214 ? 16.184 -7.678 -2.099 1.00 82.56 214 ASN A C 1
ATOM 1658 O O . ASN A 1 214 ? 16.025 -8.469 -3.028 1.00 82.56 214 ASN A O 1
ATOM 1662 N N . GLN A 1 215 ? 16.953 -7.985 -1.050 1.00 81.75 215 GLN A N 1
ATOM 1663 C CA . GLN A 1 215 ? 17.608 -9.289 -0.882 1.00 81.75 215 GLN A CA 1
ATOM 1664 C C . GLN A 1 215 ? 16.637 -10.347 -0.313 1.00 81.75 215 GLN A C 1
ATOM 1666 O O . GLN A 1 215 ? 15.631 -9.990 0.306 1.00 81.75 215 GLN A O 1
ATOM 1671 N N . PRO A 1 216 ? 16.911 -11.659 -0.485 1.00 79.75 216 PRO A N 1
ATOM 1672 C CA . PRO A 1 216 ? 16.137 -12.723 0.157 1.00 79.75 216 PRO A CA 1
ATOM 1673 C C . PRO A 1 216 ? 16.044 -12.502 1.674 1.00 79.75 216 PRO A C 1
ATOM 1675 O O . PRO A 1 216 ? 17.049 -12.196 2.321 1.00 79.75 216 PRO A O 1
ATOM 1678 N N . ARG A 1 217 ? 14.840 -12.614 2.247 1.00 80.25 217 ARG A N 1
ATO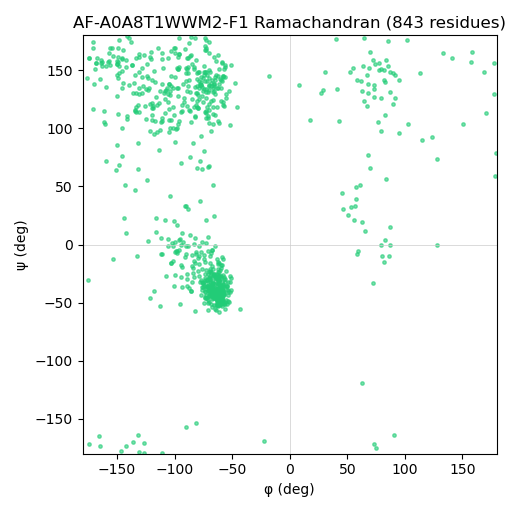M 1679 C CA . ARG A 1 217 ? 14.553 -12.141 3.614 1.00 80.25 217 ARG A CA 1
ATOM 1680 C C . ARG A 1 217 ? 15.266 -12.970 4.689 1.00 80.25 217 ARG A C 1
ATOM 1682 O O . ARG A 1 217 ? 15.573 -12.447 5.756 1.00 80.25 217 ARG A O 1
ATOM 1689 N N . GLU A 1 218 ? 15.618 -14.212 4.382 1.00 77.75 218 GLU A N 1
ATOM 1690 C CA . GLU A 1 218 ? 16.547 -15.045 5.145 1.00 77.75 218 GLU A CA 1
ATOM 1691 C C . GLU A 1 218 ? 17.917 -14.367 5.360 1.00 77.75 218 GLU A C 1
ATOM 1693 O O . GLU A 1 218 ? 18.437 -14.397 6.473 1.00 77.75 218 GLU A O 1
ATOM 1698 N N . LYS A 1 219 ? 18.458 -13.656 4.357 1.00 83.88 219 LYS A N 1
ATOM 1699 C CA . LYS A 1 219 ? 19.746 -12.939 4.444 1.00 83.88 219 LYS A CA 1
ATOM 1700 C C . LYS A 1 219 ? 19.657 -11.596 5.181 1.00 83.88 219 LYS A C 1
ATOM 1702 O O . LYS A 1 219 ? 20.690 -10.990 5.462 1.00 83.88 219 LYS A O 1
ATOM 1707 N N . LEU A 1 220 ? 18.455 -11.096 5.493 1.00 88.00 220 LEU A N 1
ATOM 1708 C CA . LEU A 1 220 ? 18.251 -9.734 6.012 1.00 88.00 220 LEU A CA 1
ATOM 1709 C C . LEU A 1 220 ? 19.010 -9.471 7.326 1.00 88.00 220 LEU A C 1
ATOM 1711 O O . LEU A 1 220 ? 19.508 -8.364 7.525 1.00 88.00 220 LEU A O 1
ATOM 1715 N N . SER A 1 221 ? 19.129 -10.477 8.201 1.00 87.69 221 SER A N 1
ATOM 1716 C CA . SER A 1 221 ? 19.849 -10.345 9.477 1.00 87.69 221 SER A CA 1
ATOM 1717 C C . SER A 1 221 ? 21.365 -10.231 9.275 1.00 87.69 221 SER A C 1
ATOM 1719 O O . SER A 1 221 ? 21.974 -9.288 9.773 1.00 87.69 221 SER A O 1
ATOM 1721 N N . ASP A 1 222 ? 21.966 -11.132 8.496 1.00 87.31 222 ASP A N 1
ATOM 1722 C CA . ASP A 1 222 ? 23.419 -11.169 8.252 1.00 87.31 222 ASP A CA 1
ATOM 1723 C C . ASP A 1 222 ? 23.894 -9.952 7.438 1.00 87.31 222 ASP A C 1
ATOM 1725 O O . ASP A 1 222 ? 24.957 -9.366 7.689 1.00 87.31 222 ASP A O 1
ATOM 1729 N N . ASN A 1 223 ? 23.059 -9.525 6.488 1.00 90.56 223 ASN A N 1
ATOM 1730 C CA . ASN A 1 223 ? 23.243 -8.298 5.726 1.00 90.56 223 ASN A CA 1
ATOM 1731 C C . ASN A 1 223 ? 23.183 -7.065 6.650 1.00 90.56 223 ASN A C 1
ATOM 1733 O O . ASN A 1 223 ? 24.042 -6.184 6.558 1.00 90.56 223 ASN A O 1
ATOM 1737 N N . TRP A 1 224 ? 22.230 -7.016 7.590 1.00 92.19 224 TRP A N 1
ATOM 1738 C CA . TRP A 1 224 ? 22.157 -5.933 8.574 1.00 92.19 224 TRP A CA 1
ATOM 1739 C C . TRP A 1 224 ? 23.342 -5.922 9.541 1.00 92.19 224 TRP A C 1
ATOM 1741 O O . TRP A 1 224 ? 23.919 -4.860 9.758 1.00 92.19 224 TRP A O 1
ATOM 1751 N N . ASP A 1 225 ? 23.769 -7.067 10.080 1.00 90.62 225 ASP A N 1
ATOM 1752 C CA . ASP A 1 225 ? 24.948 -7.134 10.959 1.00 90.62 225 ASP A CA 1
ATOM 1753 C C . ASP A 1 225 ? 26.238 -6.699 10.234 1.00 90.62 225 ASP A C 1
ATOM 1755 O O . ASP A 1 225 ? 27.187 -6.206 10.850 1.00 90.62 225 ASP A O 1
ATOM 1759 N N . SER A 1 226 ? 26.269 -6.800 8.905 1.00 91.44 226 SER A N 1
ATOM 1760 C CA . SER A 1 226 ? 27.343 -6.254 8.071 1.00 91.44 226 SER A CA 1
ATOM 1761 C C . SER A 1 226 ? 27.285 -4.723 7.968 1.00 91.44 226 SER A C 1
ATOM 1763 O O . SER A 1 226 ? 28.289 -4.069 8.242 1.00 91.44 226 SER A O 1
ATOM 1765 N N . VAL A 1 227 ? 26.110 -4.138 7.720 1.00 91.88 227 VAL A N 1
ATOM 1766 C CA . VAL A 1 227 ? 25.882 -2.675 7.765 1.00 91.88 227 VAL A CA 1
ATOM 1767 C C . VAL A 1 227 ? 26.157 -2.094 9.158 1.00 91.88 227 VAL A C 1
ATOM 1769 O O . VAL A 1 227 ? 26.832 -1.077 9.308 1.00 91.88 227 VAL A O 1
ATOM 1772 N N . LYS A 1 228 ? 25.709 -2.784 10.206 1.00 91.94 228 LYS A N 1
ATOM 1773 C CA . LYS A 1 228 ? 25.906 -2.434 11.616 1.00 91.94 228 LYS A CA 1
ATOM 1774 C C . LYS A 1 228 ? 27.382 -2.398 12.027 1.00 91.94 228 LYS A C 1
ATOM 1776 O O . LYS A 1 228 ? 27.745 -1.591 12.883 1.00 91.94 228 LYS A O 1
ATOM 1781 N N . ARG A 1 229 ? 28.245 -3.215 11.407 1.00 91.44 229 ARG A N 1
ATOM 1782 C CA . ARG A 1 229 ? 29.706 -3.140 11.597 1.00 91.44 229 ARG A CA 1
ATOM 1783 C C . ARG A 1 229 ? 30.301 -1.854 11.022 1.00 91.44 229 ARG A C 1
ATOM 1785 O O . ARG A 1 229 ? 31.167 -1.278 11.674 1.00 91.44 229 ARG A O 1
ATOM 1792 N N . GLU A 1 230 ? 29.803 -1.357 9.891 1.00 89.06 230 GLU A N 1
ATOM 1793 C CA . GLU A 1 230 ? 30.244 -0.065 9.347 1.00 89.06 230 GLU A CA 1
ATOM 1794 C C . GLU A 1 230 ? 29.761 1.120 10.194 1.00 89.06 230 GLU A C 1
ATOM 1796 O O . GLU A 1 230 ? 30.565 1.999 10.501 1.00 89.06 230 GLU A O 1
ATOM 1801 N N . PHE A 1 231 ? 28.521 1.102 10.701 1.00 88.88 231 PHE A N 1
ATOM 1802 C CA . PHE A 1 231 ? 28.082 2.080 11.713 1.00 88.88 231 PHE A CA 1
ATOM 1803 C C . PHE A 1 231 ? 28.967 2.040 12.971 1.00 88.88 231 PHE A C 1
ATOM 1805 O O . PHE A 1 231 ? 29.410 3.085 13.449 1.00 88.88 231 PHE A O 1
ATOM 1812 N N . ALA A 1 232 ? 29.314 0.849 13.470 1.00 88.94 232 ALA A N 1
ATOM 1813 C CA . ALA A 1 232 ? 30.234 0.710 14.600 1.00 88.94 232 ALA A CA 1
ATOM 1814 C C . ALA A 1 232 ? 31.658 1.217 14.282 1.00 88.94 232 ALA A C 1
ATOM 1816 O O . ALA A 1 232 ? 32.342 1.710 15.179 1.00 88.94 232 ALA A O 1
ATOM 1817 N N . ALA A 1 233 ? 32.094 1.159 13.019 1.00 87.75 233 ALA A N 1
ATOM 1818 C CA . ALA A 1 233 ? 33.357 1.730 12.547 1.00 87.75 233 ALA A CA 1
ATOM 1819 C C . ALA A 1 233 ? 33.307 3.259 12.322 1.00 87.75 233 ALA A C 1
ATOM 1821 O O . ALA A 1 233 ? 34.357 3.899 12.292 1.00 87.75 233 ALA A O 1
ATOM 1822 N N . MET A 1 234 ? 32.109 3.852 12.235 1.00 83.31 234 MET A N 1
ATOM 1823 C CA . MET A 1 234 ? 31.844 5.293 12.422 1.00 83.31 234 MET A CA 1
ATOM 1824 C C . MET A 1 234 ? 31.716 5.672 13.914 1.00 83.31 234 MET A C 1
ATOM 1826 O O . MET A 1 234 ? 31.375 6.803 14.248 1.00 83.31 234 MET A O 1
ATOM 1830 N N . GLU A 1 235 ? 31.973 4.720 14.818 1.00 83.44 235 GLU A N 1
ATOM 1831 C CA . GLU A 1 235 ? 31.786 4.806 16.272 1.00 83.44 235 GLU A CA 1
ATOM 1832 C C . GLU A 1 235 ? 30.327 5.008 16.739 1.00 83.44 235 GLU A C 1
ATOM 1834 O O . GLU A 1 235 ? 30.077 5.388 17.885 1.00 83.44 235 GLU A O 1
ATOM 1839 N N . MET A 1 236 ? 29.353 4.694 15.880 1.00 82.75 236 MET A N 1
ATOM 1840 C CA . MET A 1 236 ? 27.916 4.814 16.138 1.00 82.75 236 MET A CA 1
ATOM 1841 C C . MET A 1 236 ? 27.310 3.447 16.482 1.00 82.75 236 MET A C 1
ATOM 1843 O O . MET A 1 236 ? 27.547 2.462 15.786 1.00 82.75 236 MET A O 1
ATOM 1847 N N . ASN A 1 237 ? 26.468 3.365 17.518 1.00 84.12 237 ASN A N 1
ATOM 1848 C CA . ASN A 1 237 ? 25.727 2.136 17.822 1.00 84.12 237 ASN A CA 1
ATOM 1849 C C . ASN A 1 237 ? 24.222 2.322 17.590 1.00 84.12 237 ASN A C 1
ATOM 1851 O O . ASN A 1 237 ? 23.502 2.848 18.439 1.00 84.12 237 ASN A O 1
ATOM 1855 N N . ILE A 1 238 ? 23.767 1.855 16.428 1.00 82.12 238 ILE A N 1
ATOM 1856 C CA . ILE A 1 238 ? 22.392 1.999 15.941 1.00 82.12 238 ILE A CA 1
ATOM 1857 C C . ILE A 1 238 ? 21.338 1.362 16.870 1.00 82.12 238 ILE A C 1
ATOM 1859 O O . ILE A 1 238 ? 20.234 1.895 16.979 1.00 82.12 238 ILE A O 1
ATOM 1863 N N . ASP A 1 239 ? 21.695 0.313 17.627 1.00 80.81 239 ASP A N 1
ATOM 1864 C CA . ASP A 1 239 ? 20.800 -0.366 18.583 1.00 80.81 239 ASP A CA 1
ATOM 1865 C C . ASP A 1 239 ? 20.328 0.566 19.713 1.00 80.81 239 ASP A C 1
ATOM 1867 O O . ASP A 1 239 ? 19.261 0.359 20.285 1.00 80.81 239 ASP A O 1
ATOM 1871 N N . TYR A 1 240 ? 21.107 1.604 20.039 1.00 82.38 240 TYR A N 1
ATOM 1872 C CA . TYR A 1 240 ? 20.750 2.609 21.046 1.00 82.38 240 TYR A CA 1
ATOM 1873 C C . TYR A 1 240 ? 20.163 3.890 20.438 1.00 82.38 240 TYR A C 1
ATOM 1875 O O . TYR A 1 240 ? 19.715 4.759 21.183 1.00 82.38 240 TYR A O 1
ATOM 1883 N N . LEU A 1 241 ? 20.143 4.016 19.106 1.00 86.50 241 LEU A N 1
ATOM 1884 C CA . LEU A 1 241 ? 19.745 5.232 18.384 1.00 86.50 241 LEU A CA 1
ATOM 1885 C C . LEU A 1 241 ? 18.423 5.086 17.612 1.00 86.50 241 LEU A C 1
ATOM 1887 O O . LEU A 1 241 ? 18.013 6.034 16.947 1.00 86.50 241 LEU A O 1
ATOM 1891 N N . TYR A 1 242 ? 17.704 3.961 17.747 1.00 87.00 242 TYR A N 1
ATOM 1892 C CA . TYR A 1 242 ? 16.399 3.731 17.097 1.00 87.00 242 TYR A CA 1
ATOM 1893 C C . TYR A 1 242 ? 15.374 4.856 17.336 1.00 87.00 242 TYR A C 1
ATOM 1895 O O . TYR A 1 242 ? 14.492 5.084 16.515 1.00 87.00 242 TYR A O 1
ATOM 1903 N N . PHE A 1 243 ? 15.483 5.584 18.453 1.00 86.06 243 PHE A N 1
ATOM 1904 C CA . PHE A 1 243 ? 14.575 6.679 18.802 1.00 86.06 243 PHE A CA 1
ATOM 1905 C C . PHE A 1 243 ? 14.806 7.961 17.983 1.00 86.06 243 PHE A C 1
ATOM 1907 O O . PHE A 1 243 ? 13.972 8.861 18.031 1.00 86.06 243 PHE A O 1
ATOM 1914 N N . LEU A 1 244 ? 15.926 8.049 17.258 1.00 87.12 244 LEU A N 1
ATOM 1915 C CA . LEU A 1 244 ? 16.237 9.111 16.298 1.00 87.12 244 LEU A CA 1
ATOM 1916 C C . LEU A 1 244 ? 15.894 8.707 14.853 1.00 87.12 244 LEU A C 1
ATOM 1918 O O . LEU A 1 244 ? 16.053 9.528 13.951 1.00 87.12 244 LEU A O 1
ATOM 1922 N N . LEU A 1 245 ? 15.459 7.465 14.623 1.00 89.56 245 LEU A N 1
ATOM 1923 C CA . LEU A 1 245 ? 15.090 6.948 13.306 1.00 89.56 245 LEU A CA 1
ATOM 1924 C C . LEU A 1 245 ? 13.610 7.191 13.000 1.00 89.56 245 LEU A C 1
ATOM 1926 O O . LEU A 1 245 ? 12.767 7.214 13.899 1.00 89.56 245 LEU A O 1
ATOM 1930 N N . ASP A 1 246 ? 13.299 7.328 11.714 1.00 89.75 246 ASP A N 1
ATOM 1931 C CA . ASP A 1 246 ? 11.925 7.407 11.219 1.00 89.75 246 ASP A CA 1
ATOM 1932 C C . ASP A 1 246 ? 11.188 6.042 11.261 1.00 89.75 246 ASP A C 1
ATOM 1934 O O . ASP A 1 246 ? 11.809 4.997 11.501 1.00 89.75 246 ASP A O 1
ATOM 1938 N N . PRO A 1 247 ? 9.861 6.014 11.018 1.00 90.62 247 PRO A N 1
ATOM 1939 C CA . PRO A 1 247 ? 9.069 4.784 11.059 1.00 90.62 247 PRO A CA 1
ATOM 1940 C C . PRO A 1 247 ? 9.571 3.670 10.124 1.00 90.62 247 PRO A C 1
ATOM 1942 O O . PRO A 1 247 ? 9.458 2.488 10.458 1.00 90.62 247 PRO A O 1
ATOM 1945 N N . MET A 1 248 ? 10.157 4.017 8.973 1.00 88.25 248 MET A N 1
ATOM 1946 C CA . MET A 1 248 ? 10.657 3.048 7.990 1.00 88.25 248 MET A CA 1
ATOM 1947 C C . MET A 1 248 ? 11.941 2.379 8.468 1.00 88.25 248 MET A C 1
ATOM 1949 O O . MET A 1 248 ? 12.062 1.153 8.418 1.00 88.25 248 MET A O 1
ATOM 1953 N N . CYS A 1 249 ? 12.878 3.164 8.995 1.00 91.19 249 CYS A N 1
ATOM 1954 C CA . CYS A 1 249 ? 14.111 2.648 9.573 1.00 91.19 249 CYS A CA 1
ATOM 1955 C C . CYS A 1 249 ? 13.840 1.849 10.865 1.00 91.19 249 CYS A C 1
ATOM 1957 O O . CYS A 1 249 ? 14.467 0.809 11.074 1.00 91.19 249 CYS A O 1
ATOM 1959 N N . LYS A 1 250 ? 12.838 2.226 11.678 1.00 92.12 250 LYS A N 1
ATOM 1960 C CA . LYS A 1 250 ? 12.348 1.373 12.780 1.00 92.12 250 LYS A CA 1
ATOM 1961 C C . LYS A 1 250 ? 11.719 0.060 12.283 1.00 92.12 250 LYS A C 1
ATOM 1963 O O . LYS A 1 250 ? 11.964 -0.988 12.877 1.00 92.12 250 LYS A O 1
ATOM 1968 N N . THR A 1 251 ? 10.962 0.087 11.183 1.00 92.12 251 THR A N 1
ATOM 1969 C CA . THR A 1 251 ? 10.354 -1.120 10.581 1.00 92.12 251 THR A CA 1
ATOM 1970 C C . THR A 1 251 ? 11.415 -2.080 10.037 1.00 92.12 251 THR A C 1
ATOM 1972 O O . THR A 1 251 ? 11.299 -3.290 10.220 1.00 92.12 251 THR A O 1
ATOM 1975 N N . LEU A 1 252 ? 12.495 -1.558 9.444 1.00 92.38 252 LEU A N 1
ATOM 1976 C CA . LEU A 1 252 ? 13.669 -2.348 9.058 1.00 92.38 252 LEU A CA 1
ATOM 1977 C C . LEU A 1 252 ? 14.299 -3.050 10.274 1.00 92.38 252 LEU A C 1
ATOM 1979 O O . LEU A 1 252 ? 14.501 -4.262 10.235 1.00 92.38 252 LEU A O 1
ATOM 1983 N N . LEU A 1 253 ? 14.529 -2.328 11.379 1.00 91.56 253 LEU A N 1
ATOM 1984 C CA . LEU A 1 253 ? 15.021 -2.927 12.628 1.00 91.56 253 LEU A CA 1
ATOM 1985 C C . LEU A 1 253 ? 14.058 -3.986 13.193 1.00 91.56 253 LEU A C 1
ATOM 1987 O O . LEU A 1 253 ? 14.504 -5.018 13.694 1.00 91.56 253 LEU A O 1
ATOM 1991 N N . LEU A 1 254 ? 12.742 -3.765 13.104 1.00 91.38 254 LEU A N 1
ATOM 1992 C CA . LEU A 1 254 ? 11.734 -4.736 13.537 1.00 91.38 254 LEU A CA 1
ATOM 1993 C C . LEU A 1 254 ? 11.812 -6.021 12.703 1.00 91.38 254 LEU A C 1
ATOM 1995 O O . LEU A 1 254 ? 11.870 -7.113 13.266 1.00 91.38 254 LEU A O 1
ATOM 1999 N N . ALA A 1 255 ? 11.877 -5.897 11.375 1.00 90.56 255 ALA A N 1
ATOM 2000 C CA . ALA A 1 255 ? 12.026 -7.029 10.469 1.00 90.56 255 ALA A CA 1
ATOM 2001 C C . ALA A 1 255 ? 13.326 -7.808 10.737 1.00 90.56 255 ALA A C 1
ATOM 2003 O O . ALA A 1 255 ? 13.275 -9.032 10.856 1.00 90.56 255 ALA A O 1
ATOM 2004 N N . VAL A 1 256 ? 14.461 -7.122 10.923 1.00 89.75 256 VAL A N 1
ATOM 2005 C CA . VAL A 1 256 ? 15.750 -7.733 11.306 1.00 89.75 256 VAL A CA 1
ATOM 2006 C C . VAL A 1 256 ? 15.630 -8.521 12.616 1.00 89.75 256 VAL A C 1
ATOM 2008 O O . VAL A 1 256 ? 15.975 -9.701 12.652 1.00 89.75 256 VAL A O 1
ATOM 2011 N N . ASN A 1 257 ? 15.077 -7.917 13.675 1.00 87.19 257 ASN A N 1
ATOM 2012 C CA . ASN A 1 257 ? 14.921 -8.559 14.989 1.00 87.19 257 ASN A CA 1
ATOM 2013 C C . ASN A 1 257 ? 14.030 -9.818 14.949 1.00 87.19 257 ASN A C 1
ATOM 2015 O O . ASN A 1 257 ? 14.241 -10.766 15.713 1.00 87.19 257 ASN A O 1
ATOM 2019 N N . LEU A 1 258 ? 13.038 -9.844 14.053 1.00 86.12 258 LEU A N 1
ATOM 2020 C CA . LEU A 1 258 ? 12.196 -11.017 13.803 1.00 86.12 258 LEU A CA 1
ATOM 2021 C C . LEU A 1 258 ? 12.939 -12.085 12.980 1.00 86.12 258 LEU A C 1
ATOM 2023 O O . LEU A 1 258 ? 12.792 -13.274 13.265 1.00 86.12 258 LEU A O 1
ATOM 2027 N N . CYS A 1 259 ? 13.779 -11.683 12.018 1.00 78.44 259 CYS A N 1
ATOM 2028 C CA . CYS A 1 259 ? 14.574 -12.603 11.199 1.00 78.44 259 CYS A CA 1
ATOM 2029 C C . CYS A 1 259 ? 15.685 -13.296 12.005 1.00 78.44 259 CYS A C 1
ATOM 2031 O O . CYS A 1 259 ? 15.816 -14.515 11.927 1.00 78.44 259 CYS A O 1
ATOM 2033 N N . GLY A 1 260 ? 16.407 -12.565 12.863 1.00 65.44 260 GLY A N 1
ATOM 2034 C CA . GLY A 1 260 ? 17.438 -13.115 13.760 1.00 65.44 260 GLY A CA 1
ATOM 2035 C C . GLY A 1 260 ? 16.917 -14.078 14.845 1.00 65.44 260 GLY A C 1
ATOM 2036 O O . GLY A 1 260 ? 17.697 -14.620 15.621 1.00 65.44 260 GLY A O 1
ATOM 2037 N N . SER A 1 261 ? 15.599 -14.313 14.903 1.00 55.62 261 SER A N 1
ATOM 2038 C CA . SER A 1 261 ? 14.945 -15.311 15.768 1.00 55.62 261 SER A CA 1
ATOM 2039 C C . SER A 1 261 ? 14.638 -16.636 15.038 1.00 55.62 261 SER A C 1
ATOM 2041 O O . SER A 1 261 ? 13.788 -17.413 15.486 1.00 55.62 261 SER A O 1
ATOM 2043 N N . SER A 1 262 ? 15.274 -16.867 13.885 1.00 56.84 262 SER A N 1
ATOM 2044 C CA . SER A 1 262 ? 15.053 -18.022 13.009 1.00 56.84 262 SER A CA 1
ATOM 2045 C C . SER A 1 262 ? 15.392 -19.378 13.657 1.00 56.84 262 SER A C 1
ATOM 2047 O O . SER A 1 262 ? 16.047 -19.470 14.698 1.00 56.84 262 SER A O 1
ATOM 2049 N N . LYS A 1 263 ? 14.892 -20.458 13.045 1.00 56.12 263 LYS A N 1
ATOM 2050 C CA . LYS A 1 263 ? 15.178 -21.841 13.432 1.00 56.12 263 LYS A CA 1
ATOM 2051 C C . LYS A 1 263 ? 15.964 -22.533 12.337 1.00 56.12 263 LYS A C 1
ATOM 2053 O O . LYS A 1 263 ? 15.455 -22.719 11.233 1.00 56.12 263 LYS A O 1
ATOM 2058 N N . LYS A 1 264 ? 17.136 -23.015 12.729 1.00 59.91 264 LYS A N 1
ATOM 2059 C CA . LYS A 1 264 ? 17.924 -23.960 11.952 1.00 59.91 264 LYS A CA 1
ATOM 2060 C C . LYS A 1 264 ? 17.249 -25.332 11.918 1.00 59.91 264 LYS A C 1
ATOM 2062 O O . LYS A 1 264 ? 16.624 -25.735 12.907 1.00 59.91 264 LYS A O 1
ATOM 2067 N N . ASP A 1 265 ? 17.344 -26.015 10.786 1.00 60.09 265 ASP A N 1
ATOM 2068 C CA . ASP A 1 265 ? 16.867 -27.388 10.610 1.00 60.09 265 ASP A CA 1
ATOM 2069 C C . ASP A 1 265 ? 17.860 -28.440 11.148 1.00 60.09 265 ASP A C 1
ATOM 2071 O O . ASP A 1 265 ? 18.578 -28.204 12.123 1.00 60.09 265 ASP A O 1
ATOM 2075 N N . ALA A 1 266 ? 17.821 -29.651 10.585 1.00 54.25 266 ALA A N 1
ATOM 2076 C CA . ALA A 1 266 ? 18.689 -30.758 10.971 1.00 54.25 266 ALA A CA 1
ATOM 2077 C C . ALA A 1 266 ? 20.096 -30.669 10.355 1.00 54.25 266 ALA A C 1
ATOM 2079 O O . ALA A 1 266 ? 21.019 -31.266 10.914 1.00 54.25 266 ALA A O 1
ATOM 2080 N N . ASP A 1 267 ? 20.248 -29.941 9.248 1.00 58.28 267 ASP A N 1
ATOM 2081 C CA . ASP A 1 267 ? 21.492 -29.816 8.488 1.00 58.28 267 ASP A CA 1
ATOM 2082 C C . ASP A 1 267 ? 22.221 -28.500 8.831 1.00 58.28 267 ASP A C 1
ATOM 2084 O O . ASP A 1 267 ? 23.453 -28.453 8.840 1.00 58.28 267 ASP A O 1
ATOM 2088 N N . GLY A 1 268 ? 21.476 -27.480 9.275 1.00 55.97 268 GLY A N 1
ATOM 2089 C CA . GLY A 1 268 ? 21.992 -26.249 9.884 1.00 55.97 268 GLY A CA 1
ATOM 2090 C C . GLY A 1 268 ? 21.466 -24.961 9.252 1.00 55.97 268 GLY A C 1
ATOM 2091 O O . GLY A 1 268 ? 21.814 -23.871 9.725 1.00 55.97 268 GLY A O 1
ATOM 2092 N N . ASP A 1 269 ? 20.623 -25.077 8.231 1.00 54.88 269 ASP A N 1
ATOM 2093 C CA . ASP A 1 269 ? 20.134 -23.962 7.430 1.00 54.88 269 ASP A CA 1
ATOM 2094 C C . ASP A 1 269 ? 18.849 -23.369 8.007 1.00 54.88 269 ASP A C 1
ATOM 2096 O O . ASP A 1 269 ? 18.079 -24.024 8.714 1.00 54.88 269 ASP A O 1
ATOM 2100 N N . ASP A 1 270 ? 18.643 -22.077 7.761 1.00 56.09 270 ASP A N 1
ATOM 2101 C CA . ASP A 1 270 ? 17.542 -21.320 8.344 1.00 56.09 270 ASP A CA 1
ATOM 2102 C C . ASP A 1 270 ? 16.242 -21.521 7.564 1.00 56.09 270 ASP A C 1
ATOM 2104 O O . ASP A 1 270 ? 16.078 -21.064 6.432 1.00 56.09 270 ASP A O 1
ATOM 2108 N N . VAL A 1 271 ? 15.288 -22.214 8.193 1.00 62.16 271 VAL A N 1
ATOM 2109 C CA . VAL A 1 271 ? 14.038 -22.610 7.540 1.00 62.16 271 VAL A CA 1
ATOM 2110 C C . VAL A 1 271 ? 13.163 -21.387 7.299 1.00 62.16 271 VAL A C 1
ATOM 2112 O O . VAL A 1 271 ? 12.503 -20.894 8.217 1.00 62.16 271 VAL A O 1
ATOM 2115 N N . TYR A 1 272 ? 13.106 -20.949 6.041 1.00 74.00 272 TYR A N 1
ATOM 2116 C CA . TYR A 1 272 ? 12.260 -19.849 5.587 1.00 74.00 272 TYR A CA 1
ATOM 2117 C C . TYR A 1 272 ? 10.975 -20.370 4.908 1.00 74.00 272 TYR A C 1
ATOM 2119 O O . TYR A 1 272 ? 10.957 -20.605 3.696 1.00 74.00 272 TYR A O 1
ATOM 2127 N N . PRO A 1 273 ? 9.877 -20.619 5.654 1.00 80.94 273 PRO A N 1
ATOM 2128 C CA . PRO A 1 273 ? 8.662 -21.182 5.073 1.00 80.94 273 PRO A CA 1
ATOM 2129 C C . PRO A 1 273 ? 8.009 -20.215 4.077 1.00 80.94 273 PRO A C 1
ATOM 2131 O O . PRO A 1 273 ? 7.887 -19.013 4.324 1.00 80.94 273 PRO A O 1
ATOM 2134 N N . LYS A 1 274 ? 7.539 -20.761 2.952 1.00 85.62 274 LYS A N 1
ATOM 2135 C CA . LYS A 1 274 ? 6.794 -20.024 1.924 1.00 85.62 274 LYS A CA 1
ATOM 2136 C C . LYS A 1 274 ? 5.291 -20.157 2.191 1.00 85.62 274 LYS A C 1
ATOM 2138 O O . LYS A 1 274 ? 4.764 -21.268 2.215 1.00 85.62 274 LYS A O 1
ATOM 2143 N N . ILE A 1 275 ? 4.603 -19.036 2.399 1.00 88.75 275 ILE A N 1
ATOM 2144 C CA . ILE A 1 275 ? 3.149 -18.969 2.592 1.00 88.75 275 ILE A CA 1
ATOM 2145 C C . ILE A 1 275 ? 2.496 -18.584 1.264 1.00 88.75 275 ILE A C 1
ATOM 2147 O O . ILE A 1 275 ? 2.446 -17.418 0.880 1.00 88.75 275 ILE A O 1
ATOM 2151 N N . THR A 1 276 ? 1.979 -19.593 0.571 1.00 90.62 276 THR A N 1
ATOM 2152 C CA . THR A 1 276 ? 1.145 -19.436 -0.627 1.00 90.62 276 THR A CA 1
ATOM 2153 C C . THR A 1 276 ? -0.252 -18.947 -0.242 1.00 90.62 276 THR A C 1
ATOM 2155 O O . THR A 1 276 ? -0.819 -19.419 0.751 1.00 90.62 276 THR A O 1
ATOM 2158 N N . VAL A 1 277 ? -0.832 -18.043 -1.039 1.00 92.31 277 VAL A N 1
ATOM 2159 C CA . VAL A 1 277 ? -2.215 -17.556 -0.880 1.00 92.31 277 VAL A CA 1
ATOM 2160 C C . VAL A 1 277 ? -2.922 -17.551 -2.233 1.00 92.31 277 VAL A C 1
ATOM 2162 O O . VAL A 1 277 ? -2.542 -16.778 -3.103 1.00 92.31 277 VAL A O 1
ATOM 2165 N N . ILE A 1 278 ? -3.961 -18.370 -2.431 1.00 92.75 278 ILE A N 1
ATOM 2166 C CA . ILE A 1 278 ? -4.687 -18.417 -3.715 1.00 92.75 278 ILE A CA 1
ATOM 2167 C C . ILE A 1 278 ? -6.040 -17.715 -3.586 1.00 92.75 278 ILE A C 1
ATOM 2169 O O . ILE A 1 278 ? -6.991 -18.234 -2.993 1.00 92.75 278 ILE A O 1
ATOM 2173 N N . CYS A 1 279 ? -6.134 -16.530 -4.179 1.00 93.19 279 CYS A N 1
ATOM 2174 C CA . CYS A 1 279 ? -7.230 -15.585 -3.986 1.00 93.19 279 CYS A CA 1
ATOM 2175 C C . CYS A 1 279 ? -7.955 -15.242 -5.297 1.00 93.19 279 CYS A C 1
ATOM 2177 O O . CYS A 1 279 ? -7.475 -15.507 -6.395 1.00 93.19 279 CYS A O 1
ATOM 2179 N N . ASP A 1 280 ? -9.167 -14.715 -5.180 1.00 90.44 280 ASP A N 1
ATOM 2180 C CA . ASP A 1 280 ? -10.053 -14.374 -6.293 1.00 90.44 280 ASP A CA 1
ATOM 2181 C C . ASP A 1 280 ? -10.134 -12.849 -6.436 1.00 90.44 280 ASP A C 1
ATOM 2183 O O . ASP A 1 280 ? -10.461 -12.182 -5.457 1.00 90.44 280 ASP A O 1
ATOM 2187 N N . ARG A 1 281 ? -9.849 -12.279 -7.616 1.00 86.31 281 ARG A N 1
ATOM 2188 C CA . ARG A 1 281 ? -9.880 -10.815 -7.811 1.00 86.31 281 ARG A CA 1
ATOM 2189 C C . ARG A 1 281 ? -11.272 -10.207 -7.593 1.00 86.31 281 ARG A C 1
ATOM 2191 O O . ARG A 1 281 ? -11.351 -9.047 -7.200 1.00 86.31 281 ARG A O 1
ATOM 2198 N N . ASP A 1 282 ? -12.349 -10.966 -7.809 1.00 83.00 282 ASP A N 1
ATOM 2199 C CA . ASP A 1 282 ? -13.727 -10.485 -7.623 1.00 83.00 282 ASP A CA 1
ATOM 2200 C C . ASP A 1 282 ? -14.275 -10.726 -6.198 1.00 83.00 282 ASP A C 1
ATOM 2202 O O . ASP A 1 282 ? -15.333 -10.198 -5.852 1.00 83.00 282 ASP A O 1
ATOM 2206 N N . ASP A 1 283 ? -13.560 -11.475 -5.345 1.00 87.69 283 ASP A N 1
ATOM 2207 C CA . ASP A 1 283 ? -13.889 -11.659 -3.920 1.00 87.69 283 ASP A CA 1
ATOM 2208 C C . ASP A 1 283 ? -12.621 -11.714 -3.042 1.00 87.69 283 ASP A C 1
ATOM 2210 O O . ASP A 1 283 ? -12.389 -12.660 -2.278 1.00 87.69 283 ASP A O 1
ATOM 2214 N N . ILE A 1 284 ? -11.750 -10.714 -3.205 1.00 92.06 284 ILE A N 1
ATOM 2215 C CA . ILE A 1 284 ? -10.351 -10.739 -2.747 1.00 92.06 284 ILE A CA 1
ATOM 2216 C C . ILE A 1 284 ? -10.204 -10.905 -1.232 1.00 92.06 284 ILE A C 1
ATOM 2218 O O . ILE A 1 284 ? -9.489 -11.808 -0.788 1.00 92.06 284 ILE A O 1
ATOM 2222 N N . LEU A 1 285 ? -10.934 -10.124 -0.429 1.00 94.06 285 LEU A N 1
ATOM 2223 C CA . LEU A 1 285 ? -10.894 -10.227 1.033 1.00 94.06 285 LEU A CA 1
ATOM 2224 C C . LEU A 1 285 ? -11.381 -11.602 1.511 1.00 94.06 285 LEU A C 1
ATOM 2226 O O . LEU A 1 285 ? -10.672 -12.287 2.246 1.00 94.06 285 LEU A O 1
ATOM 2230 N N . ARG A 1 286 ? -12.568 -12.045 1.076 1.00 92.12 286 ARG A N 1
ATOM 2231 C CA . ARG A 1 286 ? -13.153 -13.301 1.570 1.00 92.12 286 ARG A CA 1
ATOM 2232 C C . ARG A 1 286 ? -12.348 -14.516 1.124 1.00 92.12 286 ARG A C 1
ATOM 2234 O O . ARG A 1 286 ? -12.064 -15.385 1.942 1.00 92.12 286 ARG A O 1
ATOM 2241 N N . SER A 1 287 ? -11.990 -14.587 -0.158 1.00 94.12 287 SER A N 1
ATOM 2242 C CA . SER A 1 287 ? -11.232 -15.719 -0.699 1.00 94.12 287 SER A CA 1
ATOM 2243 C C . SER A 1 287 ? -9.871 -15.861 -0.014 1.00 94.12 287 SER A C 1
ATOM 2245 O O . SER A 1 287 ? -9.476 -16.977 0.318 1.00 94.12 287 SER A O 1
ATOM 2247 N N . THR A 1 288 ? -9.216 -14.738 0.295 1.00 95.56 288 THR A N 1
ATOM 2248 C CA . THR A 1 288 ? -7.993 -14.685 1.103 1.00 95.56 288 THR A CA 1
ATOM 2249 C C . THR A 1 288 ? -8.230 -15.174 2.537 1.00 95.56 288 THR A C 1
ATOM 2251 O O . THR A 1 288 ? -7.534 -16.083 2.985 1.00 95.56 288 THR A O 1
ATOM 2254 N N . VAL A 1 289 ? -9.228 -14.635 3.251 1.00 95.19 289 VAL A N 1
ATOM 2255 C CA . VAL A 1 289 ? -9.575 -15.036 4.633 1.00 95.19 289 VAL A CA 1
ATOM 2256 C C . VAL A 1 289 ? -9.885 -16.533 4.721 1.00 95.19 289 VAL A C 1
ATOM 2258 O O . VAL A 1 289 ? -9.420 -17.215 5.641 1.00 95.19 289 VAL A O 1
ATOM 2261 N N . ASP A 1 290 ? -10.653 -17.061 3.766 1.00 92.69 290 ASP A N 1
ATOM 2262 C CA . ASP A 1 290 ? -11.006 -18.477 3.697 1.00 92.69 290 ASP A CA 1
ATOM 2263 C C . ASP A 1 290 ? -9.771 -19.355 3.396 1.00 92.69 290 ASP A C 1
ATOM 2265 O O . ASP A 1 290 ? -9.600 -20.375 4.069 1.00 92.69 290 ASP A O 1
ATOM 2269 N N . TYR A 1 291 ? -8.864 -18.934 2.498 1.00 92.56 291 TYR A N 1
ATOM 2270 C CA . TYR A 1 291 ? -7.608 -19.647 2.205 1.00 92.56 291 TYR A CA 1
ATOM 2271 C C . TYR A 1 291 ? -6.653 -19.673 3.406 1.00 92.56 291 TYR A C 1
ATOM 2273 O O . TYR A 1 291 ? -6.260 -20.744 3.871 1.00 92.56 291 TYR A O 1
ATOM 2281 N N . ILE A 1 292 ? -6.318 -18.498 3.952 1.00 91.69 292 ILE A N 1
ATOM 2282 C CA . ILE A 1 292 ? -5.385 -18.345 5.079 1.00 91.69 292 ILE A CA 1
ATOM 2283 C C . ILE A 1 292 ? -5.860 -19.136 6.300 1.00 91.69 292 ILE A C 1
ATOM 2285 O O . ILE A 1 292 ? -5.070 -19.831 6.944 1.00 91.69 292 ILE A O 1
ATOM 2289 N N . SER A 1 293 ? -7.160 -19.092 6.595 1.00 88.69 293 SER A N 1
ATOM 2290 C CA . SER A 1 293 ? -7.704 -19.789 7.760 1.00 88.69 293 SER A CA 1
ATOM 2291 C C . SER A 1 293 ? -7.662 -21.312 7.615 1.00 88.69 293 SER A C 1
ATOM 2293 O O . SER A 1 293 ? -7.353 -22.019 8.578 1.00 88.69 293 SER A O 1
ATOM 2295 N N . LEU A 1 294 ? -7.973 -21.823 6.419 1.00 87.25 294 LEU A N 1
ATOM 2296 C CA . LEU A 1 294 ? -8.003 -23.257 6.138 1.00 87.25 294 LEU A CA 1
ATOM 2297 C C . LEU A 1 294 ? -6.593 -23.860 6.082 1.00 87.25 294 LEU A C 1
ATOM 2299 O O . LEU A 1 294 ? -6.359 -24.904 6.686 1.00 87.25 294 LEU A O 1
ATOM 2303 N N . HIS A 1 295 ? -5.663 -23.205 5.383 1.00 83.12 295 HIS A N 1
ATOM 2304 C CA . HIS A 1 295 ? -4.336 -23.761 5.106 1.00 83.12 295 HIS A CA 1
ATOM 2305 C C . HIS A 1 295 ? -3.299 -23.428 6.187 1.00 83.12 295 HIS A C 1
ATOM 2307 O O . HIS A 1 295 ? -2.468 -24.277 6.504 1.00 83.12 295 HIS A O 1
ATOM 2313 N N . HIS A 1 296 ? -3.360 -22.233 6.789 1.00 79.44 296 HIS A N 1
ATOM 2314 C CA . HIS A 1 296 ? -2.295 -21.732 7.668 1.00 79.44 296 HIS A CA 1
ATOM 2315 C C . HIS A 1 296 ? -2.740 -21.607 9.134 1.00 79.44 296 HIS A C 1
ATOM 2317 O O . HIS A 1 296 ? -2.116 -22.196 10.021 1.00 79.44 296 HIS A O 1
ATOM 2323 N N . PHE A 1 297 ? -3.850 -20.921 9.440 1.00 81.50 297 PHE A N 1
ATOM 2324 C CA . PHE A 1 297 ? -4.267 -20.732 10.848 1.00 81.50 297 PHE A CA 1
ATOM 2325 C C . PHE A 1 297 ? -4.674 -22.044 11.540 1.00 81.50 297 PHE A C 1
ATOM 2327 O O . PHE A 1 297 ? -4.528 -22.165 12.754 1.00 81.50 297 PHE A O 1
ATOM 2334 N N . SER A 1 298 ? -5.128 -23.046 10.780 1.00 65.44 298 SER A N 1
ATOM 2335 C CA . SER A 1 298 ? -5.571 -24.347 11.307 1.00 65.44 298 SER A CA 1
ATOM 2336 C C . SER A 1 298 ? -4.437 -25.268 11.802 1.00 65.44 298 SER A C 1
ATOM 2338 O O . SER A 1 298 ? -4.716 -26.376 12.260 1.00 65.44 298 SER A O 1
ATOM 2340 N N . GLY A 1 299 ? -3.167 -24.837 11.744 1.00 58.88 299 GLY A N 1
ATOM 2341 C CA . GLY A 1 299 ? -2.024 -25.627 12.231 1.00 58.88 299 GLY A CA 1
ATOM 2342 C C . GLY A 1 299 ? -0.782 -24.850 12.690 1.00 58.88 299 GLY A C 1
ATOM 2343 O O . GLY A 1 299 ? 0.088 -25.441 13.335 1.00 58.88 299 GLY A O 1
ATOM 2344 N N . MET A 1 300 ? -0.668 -23.547 12.404 1.00 54.56 300 MET A N 1
ATOM 2345 C CA . MET A 1 300 ? 0.513 -22.761 12.783 1.00 54.56 300 MET A CA 1
ATOM 2346 C C . MET A 1 300 ? 0.671 -22.582 14.304 1.00 54.56 300 MET A C 1
ATOM 2348 O O . MET A 1 300 ? -0.154 -21.964 14.976 1.00 54.56 300 MET A O 1
ATOM 2352 N N . LYS A 1 301 ? 1.836 -22.993 14.820 1.00 56.03 301 LYS A N 1
ATOM 2353 C CA . LYS A 1 301 ? 2.511 -22.234 15.888 1.00 56.03 301 LYS A CA 1
ATOM 2354 C C . LYS A 1 301 ? 3.004 -20.918 15.276 1.00 56.03 301 LYS A C 1
ATOM 2356 O O . LYS A 1 301 ? 3.352 -20.929 14.101 1.00 56.03 301 LYS A O 1
ATOM 2361 N N . ALA A 1 302 ? 3.063 -19.834 16.052 1.00 58.88 302 ALA A N 1
ATOM 2362 C CA . ALA A 1 302 ? 3.471 -18.511 15.564 1.00 58.88 302 ALA A CA 1
ATOM 2363 C C . ALA A 1 302 ? 4.739 -18.575 14.685 1.00 58.88 302 ALA A C 1
ATOM 2365 O O . ALA A 1 302 ? 5.802 -19.009 15.142 1.00 58.88 302 ALA A O 1
ATOM 2366 N N . LEU A 1 303 ? 4.595 -18.170 13.420 1.00 64.44 303 LEU A N 1
ATOM 2367 C CA . LEU A 1 303 ? 5.677 -18.042 12.450 1.00 64.44 303 LEU A CA 1
ATOM 2368 C C . LEU A 1 303 ? 5.972 -16.548 12.298 1.00 64.44 303 LEU A C 1
ATOM 2370 O O . LEU A 1 303 ? 5.293 -15.849 11.556 1.00 64.44 303 LEU A O 1
ATOM 2374 N N . ALA A 1 304 ? 6.985 -16.060 13.012 1.00 63.38 304 ALA A N 1
ATOM 2375 C CA . ALA A 1 304 ? 7.456 -14.677 12.884 1.00 63.38 304 ALA A CA 1
ATOM 2376 C C . ALA A 1 304 ? 8.249 -14.426 11.581 1.00 63.38 304 ALA A C 1
ATOM 2378 O O . ALA A 1 304 ? 8.480 -13.283 11.187 1.00 63.38 304 ALA A O 1
ATOM 2379 N N . ASN A 1 305 ? 8.671 -15.505 10.916 1.00 77.94 305 ASN A N 1
ATOM 2380 C CA . ASN A 1 305 ? 9.569 -15.493 9.770 1.00 77.94 305 ASN A CA 1
ATOM 2381 C C . ASN A 1 305 ? 8.992 -16.408 8.676 1.00 77.94 305 ASN A C 1
ATOM 2383 O O . ASN A 1 305 ? 8.836 -17.608 8.904 1.00 77.94 305 ASN A O 1
ATOM 2387 N N . PHE A 1 306 ? 8.603 -15.823 7.542 1.00 85.62 306 PHE A N 1
ATOM 2388 C CA . PHE A 1 306 ? 8.056 -16.498 6.359 1.00 85.62 306 PHE A CA 1
ATOM 2389 C C . PHE A 1 306 ? 8.002 -15.523 5.177 1.00 85.62 306 PHE A C 1
ATOM 2391 O O . PHE A 1 306 ? 7.919 -14.311 5.385 1.00 85.62 306 PHE A O 1
ATOM 2398 N N . SER A 1 307 ? 8.002 -16.046 3.948 1.00 87.19 307 SER A N 1
ATOM 2399 C CA . SER A 1 307 ? 7.795 -15.258 2.723 1.00 87.19 307 SER A CA 1
ATOM 2400 C C . SER A 1 307 ? 6.389 -15.476 2.186 1.00 87.19 307 SER A C 1
ATOM 2402 O O . SER A 1 307 ? 5.973 -16.619 1.991 1.00 87.19 307 SER A O 1
ATOM 2404 N N . LEU A 1 308 ? 5.666 -14.391 1.925 1.00 90.81 308 LEU A N 1
ATOM 2405 C CA . LEU A 1 308 ? 4.307 -14.416 1.392 1.00 90.81 308 LEU A CA 1
ATOM 2406 C C . LEU A 1 308 ? 4.295 -14.416 -0.149 1.00 90.81 308 LEU A C 1
ATOM 2408 O O . LEU A 1 308 ? 4.963 -13.596 -0.773 1.00 90.81 308 LEU A O 1
ATOM 2412 N N . PHE A 1 309 ? 3.510 -15.313 -0.751 1.00 91.94 309 PHE A N 1
ATOM 2413 C CA . PHE A 1 309 ? 3.342 -15.451 -2.204 1.00 91.94 309 PHE A CA 1
ATOM 2414 C C . PHE A 1 309 ? 1.844 -15.522 -2.565 1.00 91.94 309 PHE A C 1
ATOM 2416 O O . PHE A 1 309 ? 1.267 -16.617 -2.609 1.00 91.94 309 PHE A O 1
ATOM 2423 N N . PRO A 1 310 ? 1.171 -14.377 -2.776 1.00 93.62 310 PRO A N 1
ATOM 2424 C CA . PRO A 1 310 ? -0.193 -14.359 -3.282 1.00 93.62 310 PRO A CA 1
ATOM 2425 C C . PRO A 1 310 ? -0.258 -14.670 -4.782 1.00 93.62 310 PRO A C 1
ATOM 2427 O O . PRO A 1 310 ? 0.577 -14.240 -5.570 1.00 93.62 310 PRO A O 1
ATOM 2430 N N . PHE A 1 311 ? -1.298 -15.395 -5.180 1.00 92.31 311 PHE A N 1
ATOM 2431 C CA . PHE A 1 311 ? -1.632 -15.709 -6.564 1.00 92.31 311 PHE A CA 1
ATOM 2432 C C . PHE A 1 311 ? -3.110 -15.408 -6.810 1.00 92.31 311 PHE A C 1
ATOM 2434 O O . PHE A 1 311 ? -3.979 -15.800 -6.021 1.00 92.31 311 PHE A O 1
ATOM 2441 N N . PHE A 1 312 ? -3.400 -14.746 -7.926 1.00 91.38 312 PHE A N 1
ATOM 2442 C CA . PHE A 1 312 ? -4.763 -14.514 -8.390 1.00 91.38 312 PHE A CA 1
ATOM 2443 C C . PHE A 1 312 ? -5.238 -15.703 -9.228 1.00 91.38 312 PHE A C 1
ATOM 2445 O O . PHE A 1 312 ? -4.529 -16.163 -10.121 1.00 91.38 312 PHE A O 1
ATOM 2452 N N . LYS A 1 313 ? -6.433 -16.224 -8.938 1.00 90.31 313 LYS A N 1
ATOM 2453 C CA . LYS A 1 313 ? -7.067 -17.296 -9.721 1.00 90.31 313 LYS A CA 1
ATOM 2454 C C . LYS A 1 313 ? -7.343 -16.821 -11.141 1.00 90.31 313 LYS A C 1
ATOM 2456 O O . LYS A 1 313 ? -7.930 -15.760 -11.327 1.00 90.31 313 LYS A O 1
ATOM 2461 N N . SER A 1 314 ? -7.019 -17.659 -12.121 1.00 85.69 314 SER A N 1
ATOM 2462 C CA . SER A 1 314 ? -7.350 -17.418 -13.524 1.00 85.69 314 SER A CA 1
ATOM 2463 C C . SER A 1 314 ? -8.172 -18.568 -14.093 1.00 85.69 314 SER A C 1
ATOM 2465 O O . SER A 1 314 ? -7.967 -19.739 -13.772 1.00 85.69 314 SER A O 1
ATOM 2467 N N . THR A 1 315 ? -9.121 -18.240 -14.966 1.00 78.50 315 THR A N 1
ATOM 2468 C CA . THR A 1 315 ? -9.840 -19.234 -15.770 1.00 78.50 315 THR A CA 1
ATOM 2469 C C . THR A 1 315 ? -8.993 -19.737 -16.941 1.00 78.50 315 THR A C 1
ATOM 2471 O O . THR A 1 315 ? -9.142 -20.909 -17.303 1.00 78.50 315 THR A O 1
ATOM 2474 N N . PHE A 1 316 ? -8.106 -18.881 -17.465 1.00 76.00 316 PHE A N 1
ATOM 2475 C CA . PHE A 1 316 ? -7.333 -19.036 -18.705 1.00 76.00 316 PHE A CA 1
ATOM 2476 C C . PHE A 1 316 ? -5.836 -19.326 -18.492 1.00 76.00 316 PHE A C 1
ATOM 2478 O O . PHE A 1 316 ? -5.228 -19.959 -19.344 1.00 76.00 316 PHE A O 1
ATOM 2485 N N . GLY A 1 317 ? -5.238 -18.894 -17.377 1.00 71.69 317 GLY A N 1
ATOM 2486 C CA . GLY A 1 317 ? -3.800 -19.053 -17.128 1.00 71.69 317 GLY A CA 1
ATOM 2487 C C . GLY A 1 317 ? -3.387 -20.518 -16.975 1.00 71.69 317 GLY A C 1
ATOM 2488 O O . GLY A 1 317 ? -4.020 -21.266 -16.227 1.00 71.69 317 GLY A O 1
ATOM 2489 N N . GLU A 1 318 ? -2.327 -20.936 -17.672 1.00 79.56 318 GLU A N 1
ATOM 2490 C CA . GLU A 1 318 ? -1.886 -22.341 -17.703 1.00 79.56 318 GLU A CA 1
ATOM 2491 C C . GLU A 1 318 ? -1.265 -22.807 -16.375 1.00 79.56 318 GLU A C 1
ATOM 2493 O O . GLU A 1 318 ? -1.303 -23.996 -16.039 1.00 79.56 318 GLU A O 1
ATOM 2498 N N . LYS A 1 319 ? -0.718 -21.872 -15.588 1.00 84.88 319 LYS A N 1
ATOM 2499 C CA . LYS A 1 319 ? -0.022 -22.161 -14.331 1.00 84.88 319 LYS A CA 1
ATOM 2500 C C . LYS A 1 319 ? -0.965 -22.748 -13.277 1.00 84.88 319 LYS A C 1
ATOM 2502 O O . LYS A 1 319 ? -1.999 -22.171 -12.946 1.00 84.88 319 LYS A O 1
ATOM 2507 N N . LEU A 1 320 ? -0.550 -23.869 -12.684 1.00 87.12 320 LEU A N 1
ATOM 2508 C CA . LEU A 1 320 ? -1.214 -24.506 -11.546 1.00 87.12 320 LEU A CA 1
ATOM 2509 C C . LEU A 1 320 ? -0.424 -24.272 -10.252 1.00 87.12 320 LEU A C 1
ATOM 2511 O O . LEU A 1 320 ? 0.766 -24.573 -10.190 1.00 87.12 320 LEU A O 1
ATOM 2515 N N . VAL A 1 321 ? -1.103 -23.809 -9.201 1.00 86.81 321 VAL A N 1
ATOM 2516 C CA . VAL A 1 321 ? -0.583 -23.740 -7.822 1.00 86.81 321 VAL A CA 1
ATOM 2517 C C . VAL A 1 321 ? -1.607 -24.408 -6.904 1.00 86.81 321 VAL A C 1
ATOM 2519 O O . VAL A 1 321 ? -2.802 -24.169 -7.044 1.00 86.81 321 VAL A O 1
ATOM 2522 N N . ASP A 1 322 ? -1.166 -25.330 -6.043 1.00 85.56 322 ASP A N 1
ATOM 2523 C CA . ASP A 1 322 ? -2.016 -26.196 -5.198 1.00 85.56 322 ASP A CA 1
ATOM 2524 C C . ASP A 1 322 ? -3.215 -26.849 -5.943 1.00 85.56 322 ASP A C 1
ATOM 2526 O O . ASP A 1 322 ? -4.272 -27.123 -5.374 1.00 85.56 322 ASP A O 1
ATOM 2530 N N . GLY A 1 323 ? -3.048 -27.116 -7.247 1.00 85.81 323 GLY A N 1
ATOM 2531 C CA . GLY A 1 323 ? -4.069 -27.696 -8.134 1.00 85.81 323 GLY A CA 1
ATOM 2532 C C . GLY A 1 323 ? -5.093 -26.706 -8.712 1.00 85.81 323 GLY A C 1
ATOM 2533 O O . GLY A 1 323 ? -6.009 -27.126 -9.420 1.00 85.81 323 GLY A O 1
ATOM 2534 N N . VAL A 1 324 ? -4.947 -25.406 -8.447 1.00 87.94 324 VAL A N 1
ATOM 2535 C CA . VAL A 1 324 ? -5.812 -24.320 -8.934 1.00 87.94 324 VAL A CA 1
ATOM 2536 C C . VAL A 1 324 ? -5.102 -23.553 -10.054 1.00 87.94 324 VAL A C 1
ATOM 2538 O O . VAL A 1 324 ? -3.910 -23.276 -9.938 1.00 87.94 324 VAL A O 1
ATOM 2541 N N . ARG A 1 325 ? -5.819 -23.191 -11.132 1.00 89.25 325 ARG A N 1
ATOM 2542 C CA . ARG A 1 325 ? -5.269 -22.316 -12.185 1.00 89.25 325 ARG A CA 1
ATOM 2543 C C . ARG A 1 325 ? -5.165 -20.874 -11.696 1.00 89.25 325 ARG A C 1
ATOM 2545 O O . ARG A 1 325 ? -6.103 -20.346 -11.092 1.00 89.25 325 ARG A O 1
ATOM 2552 N N . VAL A 1 326 ? -4.025 -20.252 -11.959 1.00 88.94 326 VAL A N 1
ATOM 2553 C CA . VAL A 1 326 ? -3.680 -18.895 -11.520 1.00 88.94 326 VAL A CA 1
ATOM 2554 C C . VAL A 1 326 ? -3.146 -18.067 -12.688 1.00 88.94 326 VAL A C 1
ATOM 2556 O O . VAL A 1 326 ? -2.816 -18.606 -13.742 1.00 88.94 326 VAL A O 1
ATOM 2559 N N . GLU A 1 327 ? -3.101 -16.749 -12.516 1.00 86.19 327 GLU A N 1
ATOM 2560 C CA . GLU A 1 327 ? -2.323 -15.867 -13.392 1.00 86.19 327 GLU A CA 1
ATOM 2561 C C . GLU A 1 327 ? -0.836 -16.265 -13.377 1.00 86.19 327 GLU A C 1
ATOM 2563 O O . GLU A 1 327 ? -0.356 -16.930 -12.452 1.00 86.19 327 GLU A O 1
ATOM 2568 N N . GLU A 1 328 ? -0.111 -15.891 -14.430 1.00 74.94 328 GLU A N 1
ATOM 2569 C CA . GLU A 1 328 ? 1.306 -16.225 -14.571 1.00 74.94 328 GLU A CA 1
ATOM 2570 C C . GLU A 1 328 ? 2.187 -15.385 -13.619 1.00 74.94 328 GLU A C 1
ATOM 2572 O O . GLU A 1 328 ? 1.707 -14.576 -12.821 1.00 74.94 328 GLU A O 1
ATOM 2577 N N . GLY A 1 329 ? 3.498 -15.640 -13.631 1.00 70.75 329 GLY A N 1
ATOM 2578 C CA . GLY A 1 329 ? 4.440 -15.060 -12.669 1.00 70.75 329 GLY A CA 1
ATOM 2579 C C . GLY A 1 329 ? 4.555 -15.837 -11.349 1.00 70.75 329 GLY A C 1
ATOM 2580 O O . GLY A 1 329 ? 3.901 -16.857 -11.114 1.00 70.75 329 GLY A O 1
ATOM 2581 N N . GLU A 1 330 ? 5.473 -15.410 -10.480 1.00 66.12 330 GLU A N 1
ATOM 2582 C CA . GLU A 1 330 ? 5.940 -16.203 -9.325 1.00 66.12 330 GLU A CA 1
ATOM 2583 C C . GLU A 1 330 ? 5.235 -15.920 -7.990 1.00 66.12 330 GLU A C 1
ATOM 2585 O O . GLU A 1 330 ? 5.631 -16.451 -6.957 1.00 66.12 330 GLU A O 1
ATOM 2590 N N . GLY A 1 331 ? 4.212 -15.067 -7.976 1.00 66.94 331 GLY A N 1
ATOM 2591 C CA . GLY A 1 331 ? 3.524 -14.645 -6.748 1.00 66.94 331 GLY A CA 1
ATOM 2592 C C . GLY A 1 331 ? 4.226 -13.521 -5.972 1.00 66.94 331 GLY A C 1
ATOM 2593 O O . GLY A 1 331 ? 3.585 -12.849 -5.172 1.00 66.94 331 GLY A O 1
ATOM 2594 N N . LYS A 1 332 ? 5.503 -13.218 -6.266 1.00 76.81 332 LYS A N 1
ATOM 2595 C CA . LYS A 1 332 ? 6.155 -11.973 -5.806 1.00 76.81 332 LYS A CA 1
ATOM 2596 C C . LYS A 1 332 ? 5.544 -10.723 -6.453 1.00 76.81 332 LYS A C 1
ATOM 2598 O O . LYS A 1 332 ? 5.258 -9.763 -5.752 1.00 76.81 332 LYS A O 1
ATOM 2603 N N . GLY A 1 333 ? 5.319 -10.738 -7.770 1.00 80.25 333 GLY A N 1
ATOM 2604 C CA . GLY A 1 333 ? 4.737 -9.603 -8.509 1.00 80.25 333 GLY A CA 1
ATOM 2605 C C . GLY A 1 333 ? 3.357 -9.167 -7.986 1.00 80.25 333 GLY A C 1
ATOM 2606 O O . GLY A 1 333 ? 3.184 -7.987 -7.681 1.00 80.25 333 GLY A O 1
ATOM 2607 N N . PRO A 1 334 ? 2.417 -10.110 -7.773 1.00 87.50 334 PRO A N 1
ATOM 2608 C CA . PRO A 1 334 ? 1.138 -9.866 -7.102 1.00 87.50 334 PRO A CA 1
ATOM 2609 C C . PRO A 1 334 ? 1.191 -9.315 -5.666 1.00 87.50 334 PRO A C 1
ATOM 2611 O O . PRO A 1 334 ? 0.142 -8.931 -5.154 1.00 87.50 334 PRO A O 1
ATOM 2614 N N . LEU A 1 335 ? 2.341 -9.298 -4.975 1.00 91.12 335 LEU A N 1
ATOM 2615 C CA . LEU A 1 335 ? 2.402 -9.025 -3.531 1.00 91.12 335 LEU A CA 1
ATOM 2616 C C . LEU A 1 335 ? 1.895 -7.622 -3.167 1.00 91.12 335 LEU A C 1
ATOM 2618 O O . LEU A 1 335 ? 1.001 -7.497 -2.327 1.00 91.12 335 LEU A O 1
ATOM 2622 N N . LYS A 1 336 ? 2.417 -6.579 -3.828 1.00 90.50 336 LYS A N 1
ATOM 2623 C CA . LYS A 1 336 ? 2.003 -5.183 -3.594 1.00 90.50 336 LYS A CA 1
ATOM 2624 C C . LYS A 1 336 ? 0.533 -4.969 -3.973 1.00 90.50 336 LYS A C 1
ATOM 2626 O O . LYS A 1 336 ? -0.217 -4.363 -3.208 1.00 90.50 336 LYS A O 1
ATOM 2631 N N . GLU A 1 337 ? 0.096 -5.524 -5.108 1.00 90.62 337 GLU A N 1
ATOM 2632 C CA . GLU A 1 337 ? -1.299 -5.414 -5.556 1.00 90.62 337 GLU A CA 1
ATOM 2633 C C . GLU A 1 337 ? -2.268 -6.118 -4.587 1.00 90.62 337 GLU A C 1
ATOM 2635 O O . GLU A 1 337 ? -3.321 -5.570 -4.268 1.00 90.62 337 GLU A O 1
ATOM 2640 N N . TRP A 1 338 ? -1.908 -7.290 -4.053 1.00 94.06 338 TRP A N 1
ATOM 2641 C CA . TRP A 1 338 ? -2.716 -8.015 -3.068 1.00 94.06 338 TRP A CA 1
ATOM 2642 C C . TRP A 1 338 ? -2.904 -7.220 -1.766 1.00 94.06 338 TRP A C 1
ATOM 2644 O O . TRP A 1 338 ? -4.032 -7.132 -1.278 1.00 94.06 338 TRP A O 1
ATOM 2654 N N . PHE A 1 339 ? -1.852 -6.581 -1.234 1.00 94.38 339 PHE A N 1
ATOM 2655 C CA . PHE A 1 339 ? -1.984 -5.708 -0.058 1.00 94.38 339 PHE A CA 1
ATOM 2656 C C . PHE A 1 339 ? -2.903 -4.504 -0.330 1.00 94.38 339 PHE A C 1
ATOM 2658 O O . PHE A 1 339 ? -3.781 -4.217 0.488 1.00 94.38 339 PHE A O 1
ATOM 2665 N N . GLY A 1 340 ? -2.769 -3.846 -1.488 1.00 91.25 340 GLY A N 1
ATOM 2666 C CA . GLY A 1 340 ? -3.658 -2.749 -1.888 1.00 91.25 340 GLY A CA 1
ATOM 2667 C C . GLY A 1 340 ? -5.121 -3.189 -2.029 1.00 91.25 340 GLY A C 1
ATOM 2668 O O . GLY A 1 340 ? -6.010 -2.605 -1.410 1.00 91.25 340 GLY A O 1
ATOM 2669 N N . LEU A 1 341 ? -5.386 -4.267 -2.776 1.00 92.00 341 LEU A N 1
ATOM 2670 C CA . LEU A 1 341 ? -6.743 -4.773 -3.019 1.00 92.00 341 LEU A CA 1
ATOM 2671 C C . LEU A 1 341 ? -7.442 -5.260 -1.739 1.00 92.00 341 LEU A C 1
ATOM 2673 O O . LEU A 1 341 ? -8.625 -4.975 -1.543 1.00 92.00 341 LEU A O 1
ATOM 2677 N N . VAL A 1 342 ? -6.734 -5.963 -0.847 1.00 95.25 342 VAL A N 1
ATOM 2678 C CA . VAL A 1 342 ? -7.294 -6.372 0.453 1.00 95.25 342 VAL A CA 1
ATOM 2679 C C . VAL A 1 342 ? -7.579 -5.144 1.324 1.00 95.25 342 VAL A C 1
ATOM 2681 O O . VAL A 1 342 ? -8.662 -5.053 1.901 1.00 95.25 342 VAL A O 1
ATOM 2684 N N . GLY A 1 343 ? -6.657 -4.177 1.387 1.00 94.06 343 GLY A N 1
ATOM 2685 C CA . GLY A 1 343 ? -6.837 -2.944 2.159 1.00 94.06 343 GLY A CA 1
ATOM 2686 C C . GLY A 1 343 ? -7.997 -2.070 1.669 1.00 94.06 343 GLY A C 1
ATOM 2687 O O . GLY A 1 343 ? -8.733 -1.516 2.488 1.00 94.06 343 GLY A O 1
ATOM 2688 N N . MET A 1 344 ? -8.233 -2.016 0.354 1.00 90.56 344 MET A N 1
ATOM 2689 C CA . MET A 1 344 ? -9.412 -1.372 -0.234 1.00 90.56 344 MET A CA 1
ATOM 2690 C C . MET A 1 344 ? -10.721 -2.070 0.168 1.00 90.56 344 MET A C 1
ATOM 2692 O O . MET A 1 344 ? -11.671 -1.395 0.571 1.00 90.56 344 MET A O 1
ATOM 2696 N N . GLU A 1 345 ? -10.784 -3.405 0.111 1.00 93.12 345 GLU A N 1
ATOM 2697 C CA . GLU A 1 345 ? -12.004 -4.146 0.467 1.00 93.12 345 GLU A CA 1
ATOM 2698 C C . GLU A 1 345 ? -12.372 -4.044 1.955 1.00 93.12 345 GLU A C 1
ATOM 2700 O O . GLU A 1 345 ? -13.556 -4.065 2.289 1.00 93.12 345 GLU A O 1
ATOM 2705 N N . LEU A 1 346 ? -11.406 -3.840 2.859 1.00 95.56 346 LEU A N 1
ATOM 2706 C CA . LEU A 1 346 ? -11.687 -3.607 4.286 1.00 95.56 346 LEU A CA 1
ATOM 2707 C C . LEU A 1 346 ? -12.554 -2.359 4.545 1.00 95.56 346 LEU A C 1
ATOM 2709 O O . LEU A 1 346 ? -13.305 -2.330 5.526 1.00 95.56 346 LEU A O 1
ATOM 2713 N N . ALA A 1 347 ? -12.491 -1.365 3.654 1.00 94.69 347 ALA A N 1
ATOM 2714 C CA . ALA A 1 347 ? -13.329 -0.165 3.664 1.00 94.69 347 ALA A CA 1
ATOM 2715 C C . ALA A 1 347 ? -14.480 -0.199 2.634 1.00 94.69 347 ALA A C 1
ATOM 2717 O O . ALA A 1 347 ? -15.245 0.766 2.516 1.00 94.69 347 ALA A O 1
ATOM 2718 N N . SER A 1 348 ? -14.625 -1.290 1.875 1.00 91.94 348 SER A N 1
ATOM 2719 C CA . SER A 1 348 ? -15.635 -1.396 0.824 1.00 91.94 348 SER A CA 1
ATOM 2720 C C . SER A 1 348 ? -17.037 -1.548 1.405 1.00 91.94 348 SER A C 1
ATOM 2722 O O . SER A 1 348 ? -17.313 -2.399 2.249 1.00 91.94 348 SER A O 1
ATOM 2724 N N . LYS A 1 349 ? -17.963 -0.731 0.896 1.00 91.69 349 LYS A N 1
ATOM 2725 C CA . LYS A 1 349 ? -19.406 -0.852 1.165 1.00 91.69 349 LYS A CA 1
ATOM 2726 C C . LYS A 1 349 ? -20.123 -1.685 0.091 1.00 91.69 349 LYS A C 1
ATOM 2728 O O . LYS A 1 349 ? -21.352 -1.710 0.055 1.00 91.69 349 LYS A O 1
ATOM 2733 N N . TRP A 1 350 ? -19.369 -2.344 -0.797 1.00 89.31 350 TRP A N 1
ATOM 2734 C CA . TRP A 1 350 ? -19.862 -2.948 -2.036 1.00 89.31 350 TRP A CA 1
ATOM 2735 C C . TRP A 1 350 ? -19.182 -4.285 -2.338 1.00 89.31 350 TRP A C 1
ATOM 2737 O O . TRP A 1 350 ? -18.049 -4.316 -2.799 1.00 89.31 350 TRP A O 1
ATOM 2747 N N . LYS A 1 351 ? -19.906 -5.397 -2.184 1.00 87.44 351 LYS A N 1
ATOM 2748 C CA . LYS A 1 351 ? -19.418 -6.716 -2.603 1.00 87.44 351 LYS A CA 1
ATOM 2749 C C . LYS A 1 351 ? -19.859 -7.008 -4.034 1.00 87.44 351 LYS A C 1
ATOM 2751 O O . LYS A 1 351 ? -21.064 -7.045 -4.290 1.00 87.44 351 LYS A O 1
ATOM 2756 N N . ARG A 1 352 ? -18.916 -7.271 -4.942 1.00 84.56 352 ARG A N 1
ATOM 2757 C CA . ARG A 1 352 ? -19.211 -7.680 -6.325 1.00 84.56 352 ARG A CA 1
ATOM 2758 C C . ARG A 1 352 ? -20.026 -8.981 -6.360 1.00 84.56 352 ARG A C 1
ATOM 2760 O O . ARG A 1 352 ? -19.834 -9.878 -5.540 1.00 84.56 352 ARG A O 1
ATOM 2767 N N . VAL A 1 353 ? -20.975 -9.067 -7.292 1.00 83.50 353 VAL A N 1
ATOM 2768 C CA . VAL A 1 353 ? -21.853 -10.229 -7.492 1.00 83.50 353 VAL A CA 1
ATOM 2769 C C . VAL A 1 353 ? -21.969 -10.570 -8.975 1.00 83.50 353 VAL A C 1
ATOM 2771 O O . VAL A 1 353 ? -22.107 -9.689 -9.823 1.00 83.50 353 VAL A O 1
ATOM 2774 N N . SER A 1 354 ? -21.940 -11.863 -9.297 1.00 73.44 354 SER A N 1
ATOM 2775 C CA . SER A 1 354 ? -22.107 -12.344 -10.670 1.00 73.44 354 SER A CA 1
ATOM 2776 C C . SER A 1 354 ? -23.524 -12.052 -11.172 1.00 73.44 354 SER A C 1
ATOM 2778 O O . SER A 1 354 ? -24.501 -12.575 -10.632 1.00 73.44 354 SER A O 1
ATOM 2780 N N . ILE A 1 355 ? -23.646 -11.247 -12.229 1.00 68.31 355 ILE A N 1
ATOM 2781 C CA . ILE A 1 355 ? -24.913 -11.084 -12.951 1.00 68.31 355 ILE A CA 1
ATOM 2782 C C . ILE A 1 355 ? -25.180 -12.386 -13.729 1.00 68.31 355 ILE A C 1
ATOM 2784 O O . ILE A 1 355 ? -24.270 -12.865 -14.408 1.00 68.31 355 ILE A O 1
ATOM 2788 N N . PRO A 1 356 ? -26.385 -12.986 -13.665 1.00 58.62 356 PRO A N 1
ATOM 2789 C CA . PRO A 1 356 ? -26.689 -14.191 -14.433 1.00 58.62 356 PRO A CA 1
ATOM 2790 C C . PRO A 1 356 ? -26.602 -13.951 -15.951 1.00 58.62 356 PRO A C 1
ATOM 2792 O O . PRO A 1 356 ? -27.486 -13.334 -16.545 1.00 58.62 356 PRO A O 1
ATOM 2795 N N . THR A 1 357 ? -25.552 -14.467 -16.592 1.00 49.59 357 THR A N 1
ATOM 2796 C CA . THR A 1 357 ? -25.371 -14.414 -18.052 1.00 49.59 357 THR A CA 1
ATOM 2797 C C . THR A 1 357 ? -26.390 -15.327 -18.738 1.00 49.59 357 THR A C 1
ATOM 2799 O O . THR A 1 357 ? -26.364 -16.542 -18.536 1.00 49.59 357 THR A O 1
ATOM 2802 N N . ILE A 1 358 ? -27.311 -14.770 -1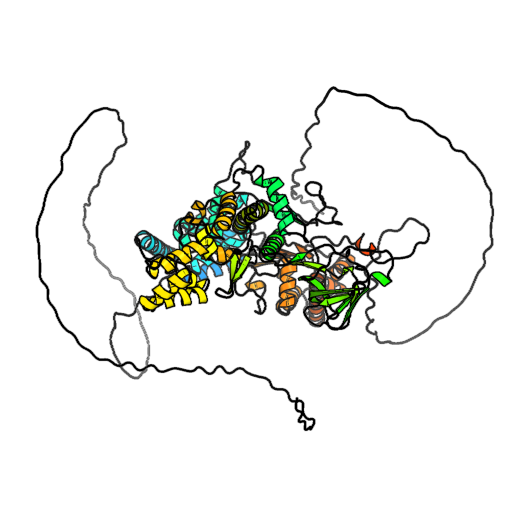9.535 1.00 46.94 358 ILE A N 1
ATOM 2803 C CA . ILE A 1 358 ? -28.460 -15.515 -20.079 1.00 46.94 358 ILE A CA 1
ATOM 2804 C C . ILE A 1 358 ? -28.627 -15.302 -21.592 1.00 46.94 358 ILE A C 1
ATOM 2806 O O . ILE A 1 358 ? -28.814 -14.187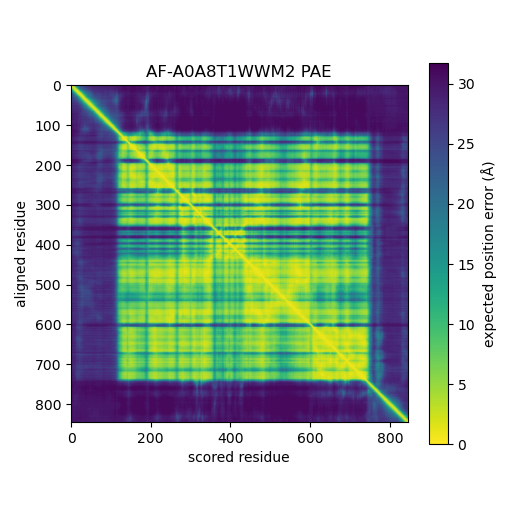 -22.059 1.00 46.94 358 ILE A O 1
ATOM 2810 N N . SER A 1 359 ? -28.746 -16.432 -22.303 1.00 42.56 359 SER A N 1
ATOM 2811 C CA . SER A 1 359 ? -29.186 -16.591 -23.701 1.00 42.56 359 SER A CA 1
ATOM 2812 C C . SER A 1 359 ? -28.152 -16.377 -24.818 1.00 42.56 359 SER A C 1
ATOM 2814 O O . SER A 1 359 ? -27.351 -15.451 -24.832 1.00 42.56 359 SER A O 1
ATOM 2816 N N . SER A 1 360 ? -28.240 -17.243 -25.831 1.00 42.97 360 SER A N 1
ATOM 2817 C CA . SER A 1 360 ? -27.453 -17.220 -27.070 1.00 42.97 360 SER A CA 1
ATOM 2818 C C . SER A 1 360 ? -28.124 -16.391 -28.181 1.00 42.97 360 SER A C 1
ATOM 2820 O O . SER A 1 360 ? -28.066 -16.756 -29.357 1.00 42.97 360 SER A O 1
ATOM 2822 N N . VAL A 1 361 ? -28.840 -15.327 -27.808 1.00 47.97 361 VAL A N 1
ATOM 2823 C CA . VAL A 1 361 ? -29.624 -14.468 -28.710 1.00 47.97 361 VAL A CA 1
ATOM 2824 C C . VAL A 1 361 ? -29.066 -13.044 -28.608 1.00 47.97 361 VAL A C 1
ATOM 2826 O O . VAL A 1 361 ? -29.117 -12.481 -27.517 1.00 47.97 361 VAL A O 1
ATOM 2829 N N . PRO A 1 362 ? -28.529 -12.457 -29.697 1.00 52.03 362 PRO A N 1
ATOM 2830 C CA . PRO A 1 362 ? -27.745 -11.221 -29.617 1.00 52.03 362 PRO A CA 1
ATOM 2831 C C . PRO A 1 362 ? -28.545 -10.030 -29.072 1.00 52.03 362 PRO A C 1
ATOM 2833 O O . PRO A 1 362 ? -28.048 -9.313 -28.209 1.00 52.03 362 PRO A O 1
ATOM 2836 N N . ASP A 1 363 ? -29.806 -9.885 -29.484 1.00 51.28 363 ASP A N 1
ATOM 2837 C CA . ASP A 1 363 ? -30.678 -8.750 -29.134 1.00 51.28 363 ASP A CA 1
ATOM 2838 C C . ASP A 1 363 ? -31.070 -8.684 -27.635 1.00 51.28 363 ASP A C 1
ATOM 2840 O O . ASP A 1 363 ? -31.746 -7.751 -27.210 1.00 51.28 363 ASP A O 1
ATOM 2844 N N . LEU A 1 364 ? -30.682 -9.679 -26.823 1.00 59.81 364 LEU A N 1
ATOM 2845 C CA . LEU A 1 364 ? -30.895 -9.714 -25.366 1.00 59.81 364 LEU A CA 1
ATOM 2846 C C . LEU A 1 364 ? -29.650 -9.297 -24.555 1.00 59.81 364 LEU A C 1
ATOM 2848 O O . LEU A 1 364 ? -29.747 -9.140 -23.336 1.00 59.81 364 LEU A O 1
ATOM 2852 N N . ASN A 1 365 ? -28.507 -9.094 -25.221 1.00 70.38 365 ASN A N 1
ATOM 2853 C CA . ASN A 1 365 ? -27.220 -8.780 -24.593 1.00 70.38 365 ASN A CA 1
ATOM 2854 C C . ASN A 1 365 ? -26.856 -7.284 -24.628 1.00 70.38 365 ASN A C 1
ATOM 2856 O O . ASN A 1 365 ? -25.785 -6.922 -24.146 1.00 70.38 365 ASN A O 1
ATOM 2860 N N . GLU A 1 366 ? -27.720 -6.417 -25.162 1.00 83.88 366 GLU A N 1
ATOM 2861 C CA . GLU A 1 366 ? -27.537 -4.961 -25.129 1.00 83.88 366 GLU A CA 1
ATOM 2862 C C . GLU A 1 366 ? -28.253 -4.355 -23.910 1.00 83.88 366 GLU A C 1
ATOM 2864 O O . GLU A 1 366 ? -29.480 -4.385 -23.794 1.00 83.88 366 GLU A O 1
ATOM 2869 N N . VAL A 1 367 ? -27.479 -3.796 -22.981 1.00 87.25 367 VAL A N 1
ATOM 2870 C CA . VAL A 1 367 ? -27.979 -2.953 -21.893 1.00 87.25 367 VAL A CA 1
ATOM 2871 C C . VAL A 1 367 ? -28.226 -1.562 -22.456 1.00 87.25 367 VAL A C 1
ATOM 2873 O O . VAL A 1 367 ? -27.332 -0.973 -23.058 1.00 87.25 367 VAL A O 1
ATOM 2876 N N . THR A 1 368 ? -29.418 -1.013 -22.230 1.00 90.06 368 THR A N 1
ATOM 2877 C CA . THR A 1 368 ? -29.761 0.350 -22.661 1.00 90.06 368 THR A CA 1
ATOM 2878 C C . THR A 1 368 ? -29.947 1.258 -21.452 1.00 90.06 368 THR A C 1
ATOM 2880 O O . THR A 1 368 ? -30.637 0.917 -20.490 1.00 90.06 368 THR A O 1
ATOM 2883 N N . VAL A 1 369 ? -29.322 2.431 -21.488 1.00 90.81 369 VAL A N 1
ATOM 2884 C CA . VAL A 1 369 ? -29.344 3.426 -20.414 1.00 90.81 369 VAL A CA 1
ATOM 2885 C C . VAL A 1 369 ? -29.837 4.753 -20.969 1.00 90.81 369 VAL A C 1
ATOM 2887 O O . VAL A 1 369 ? -29.392 5.192 -22.026 1.00 90.81 369 VAL A O 1
ATOM 2890 N N . SER A 1 370 ? -30.761 5.411 -20.265 1.00 90.75 370 SER A N 1
ATOM 2891 C CA . SER A 1 370 ? -31.217 6.757 -20.619 1.00 90.75 370 SER A CA 1
ATOM 2892 C C . SER A 1 370 ? -31.863 7.473 -19.435 1.00 90.75 370 SER A C 1
ATOM 2894 O O . SER A 1 370 ? -32.693 6.909 -18.716 1.00 90.75 370 SER A O 1
ATOM 2896 N N . GLY A 1 371 ? -31.511 8.745 -19.228 1.00 91.12 371 GLY A N 1
ATOM 2897 C CA . GLY A 1 371 ? -32.064 9.540 -18.134 1.00 91.12 371 GLY A CA 1
ATOM 2898 C C . GLY A 1 371 ? -31.677 8.937 -16.787 1.00 91.12 371 GLY A C 1
ATOM 2899 O O . GLY A 1 371 ? -30.496 8.842 -16.487 1.00 91.12 371 GLY A O 1
ATOM 2900 N N . ASN A 1 372 ? -32.651 8.536 -15.969 1.00 93.75 372 ASN A N 1
ATOM 2901 C CA . ASN A 1 372 ? -32.430 7.823 -14.705 1.00 93.75 372 ASN A CA 1
ATOM 2902 C C . ASN A 1 372 ? -32.850 6.340 -14.763 1.00 93.75 372 ASN A C 1
ATOM 2904 O O . ASN A 1 372 ? -33.117 5.751 -13.714 1.00 93.75 372 ASN A O 1
ATOM 2908 N N . ALA A 1 373 ? -32.938 5.749 -15.957 1.00 91.62 373 ALA A N 1
ATOM 2909 C CA . ALA A 1 373 ? -33.320 4.356 -16.158 1.00 91.62 373 ALA A CA 1
ATOM 2910 C C . ALA A 1 373 ? -32.211 3.547 -16.850 1.00 91.62 373 ALA A C 1
ATOM 2912 O O . ALA A 1 373 ? -31.558 4.025 -17.779 1.00 91.62 373 ALA A O 1
ATOM 2913 N N . ILE A 1 374 ? -32.051 2.298 -16.414 1.00 91.00 374 ILE A N 1
ATOM 2914 C CA . ILE A 1 374 ? -31.254 1.253 -17.068 1.00 91.00 374 ILE A CA 1
ATOM 2915 C C . ILE A 1 374 ? -32.171 0.067 -17.363 1.00 91.00 374 ILE A C 1
ATOM 2917 O O . ILE A 1 374 ? -32.961 -0.324 -16.505 1.00 91.00 374 ILE A O 1
ATOM 2921 N N . THR A 1 375 ? -32.093 -0.497 -18.564 1.00 89.25 375 THR A N 1
ATOM 2922 C CA . THR A 1 375 ? -32.849 -1.689 -18.962 1.00 89.25 375 THR A CA 1
ATOM 2923 C C . THR A 1 375 ? -31.879 -2.791 -19.347 1.00 89.25 375 THR A C 1
ATOM 2925 O O . THR A 1 375 ? -31.054 -2.618 -20.241 1.00 89.25 375 THR A O 1
ATOM 2928 N N . ILE A 1 376 ? -31.988 -3.916 -18.642 1.00 85.31 376 ILE A N 1
ATOM 2929 C CA . ILE A 1 376 ? -31.132 -5.096 -18.762 1.00 85.31 376 ILE A CA 1
ATOM 2930 C C . ILE A 1 376 ? -32.031 -6.232 -19.277 1.00 85.31 376 ILE A C 1
ATOM 2932 O O . ILE A 1 376 ? -32.737 -6.847 -18.473 1.00 85.31 376 ILE A O 1
ATOM 2936 N N . PRO A 1 377 ? -32.066 -6.521 -20.593 1.00 71.56 377 PRO A N 1
ATOM 2937 C CA . PRO A 1 377 ? -33.050 -7.451 -21.160 1.00 71.56 377 PRO A CA 1
ATOM 2938 C C . PRO A 1 377 ? -32.925 -8.883 -20.612 1.00 71.56 377 PRO A C 1
ATOM 2940 O O . PRO A 1 377 ? -33.929 -9.559 -20.382 1.00 71.56 377 PRO A O 1
ATOM 2943 N N . ALA A 1 378 ? -31.698 -9.318 -20.302 1.00 60.78 378 ALA A N 1
ATOM 2944 C CA . ALA A 1 378 ? -31.413 -10.589 -19.636 1.00 60.78 378 ALA A CA 1
ATOM 2945 C C . ALA A 1 378 ? -32.047 -10.725 -18.228 1.00 60.78 378 ALA A C 1
ATOM 2947 O O . ALA A 1 378 ? -32.289 -11.840 -17.770 1.00 60.78 378 ALA A O 1
ATOM 2948 N N . ALA A 1 379 ? -32.383 -9.617 -17.551 1.00 58.38 379 ALA A N 1
ATOM 2949 C CA . ALA A 1 379 ? -32.954 -9.591 -16.198 1.00 58.38 379 ALA A CA 1
ATOM 2950 C C . ALA A 1 379 ? -34.502 -9.618 -16.179 1.00 58.38 379 ALA A C 1
ATOM 2952 O O . ALA A 1 379 ? -35.149 -9.004 -15.323 1.00 58.38 379 ALA A O 1
ATOM 2953 N N . SER A 1 380 ? -35.126 -10.308 -17.140 1.00 51.84 380 SER A N 1
ATOM 2954 C CA . SER A 1 380 ? -36.590 -10.396 -17.239 1.00 51.84 380 SER A CA 1
ATOM 2955 C C . SER A 1 380 ? -37.212 -11.217 -16.090 1.00 51.84 380 SER A C 1
ATOM 2957 O O . SER A 1 380 ? -37.276 -12.445 -16.099 1.00 51.84 380 SER A O 1
ATOM 2959 N N . GLY A 1 381 ? -37.699 -10.507 -15.069 1.00 52.62 381 GLY A N 1
ATOM 2960 C CA . GLY A 1 381 ? -38.363 -11.067 -13.892 1.00 52.62 381 GLY A CA 1
ATOM 2961 C C . GLY A 1 381 ? -37.480 -11.124 -12.642 1.00 52.62 381 GLY A C 1
ATOM 2962 O O . GLY A 1 381 ? -36.292 -10.812 -12.652 1.00 52.62 381 GLY A O 1
ATOM 2963 N N . ASN A 1 382 ? -38.075 -11.555 -11.527 1.00 43.69 382 ASN A N 1
ATOM 2964 C CA . ASN A 1 382 ? -37.500 -11.468 -10.175 1.00 43.69 382 ASN A CA 1
ATOM 2965 C C . ASN A 1 382 ? -36.336 -12.458 -9.896 1.00 43.69 382 ASN A C 1
ATOM 2967 O O . ASN A 1 382 ? -36.069 -12.784 -8.741 1.00 43.69 382 ASN A O 1
ATOM 2971 N N . ALA A 1 383 ? -35.692 -12.965 -10.953 1.00 45.47 383 ALA A N 1
ATOM 2972 C CA . ALA A 1 383 ? -34.594 -13.931 -10.940 1.00 45.47 383 ALA A CA 1
ATOM 2973 C C . ALA A 1 383 ? -33.242 -13.329 -11.384 1.00 45.47 383 ALA A C 1
ATOM 2975 O O . ALA A 1 383 ? -32.218 -13.987 -11.239 1.00 45.47 383 ALA A O 1
ATOM 2976 N N . GLY A 1 384 ? -33.211 -12.084 -11.881 1.00 56.19 384 GLY A N 1
ATOM 2977 C CA . GLY A 1 384 ? -31.993 -11.422 -12.379 1.00 56.19 384 GLY A CA 1
ATOM 2978 C C . GLY A 1 384 ? -30.954 -11.011 -11.320 1.00 56.19 384 GLY A C 1
ATOM 2979 O O . GLY A 1 384 ? -30.003 -10.315 -11.655 1.00 56.19 384 GLY A O 1
ATOM 2980 N N . GLY A 1 385 ? -31.134 -11.381 -10.046 1.00 72.25 385 GLY A N 1
ATOM 2981 C CA . GLY A 1 385 ? -30.193 -11.137 -8.937 1.00 72.25 385 GLY A CA 1
ATOM 2982 C C . GLY A 1 385 ? -30.074 -9.686 -8.440 1.00 72.25 385 GLY A C 1
ATOM 2983 O O . GLY A 1 385 ? -29.877 -9.471 -7.248 1.00 72.25 385 GLY A O 1
ATOM 2984 N N . ILE A 1 386 ? -30.226 -8.695 -9.322 1.00 82.94 386 ILE A N 1
ATOM 2985 C CA . ILE A 1 386 ? -30.076 -7.267 -9.011 1.00 82.94 386 ILE A CA 1
ATOM 2986 C C . ILE A 1 386 ? -31.298 -6.748 -8.237 1.00 82.94 386 ILE A C 1
ATOM 2988 O O . ILE A 1 386 ? -32.428 -6.796 -8.731 1.00 82.94 386 ILE A O 1
ATOM 2992 N N . CYS A 1 387 ? -31.055 -6.197 -7.045 1.00 85.38 387 CYS A N 1
ATOM 2993 C CA . CYS A 1 387 ? -32.069 -5.644 -6.143 1.00 85.38 387 CYS A CA 1
ATOM 2994 C C . CYS A 1 387 ? -31.925 -4.124 -5.953 1.00 85.38 387 CYS A C 1
ATOM 2996 O O . CYS A 1 387 ? -30.924 -3.514 -6.325 1.00 85.38 387 CYS A O 1
ATOM 2998 N N . ALA A 1 388 ? -32.928 -3.499 -5.325 1.00 88.56 388 ALA A N 1
ATOM 2999 C CA . ALA A 1 388 ? -32.791 -2.129 -4.834 1.00 88.56 388 ALA A CA 1
ATOM 3000 C C . ALA A 1 388 ? -31.659 -2.034 -3.792 1.00 88.56 388 ALA A C 1
ATOM 3002 O O . ALA A 1 388 ? -31.460 -2.951 -2.996 1.00 88.56 388 ALA A O 1
ATOM 3003 N N . GLY A 1 389 ? -30.917 -0.929 -3.821 1.00 89.44 389 GLY A N 1
ATOM 3004 C CA . GLY A 1 389 ? -29.708 -0.707 -3.033 1.00 89.44 389 GLY A CA 1
ATOM 3005 C C . GLY A 1 389 ? -28.415 -1.228 -3.670 1.00 89.44 389 GLY A C 1
ATOM 3006 O O . GLY A 1 389 ? -27.355 -0.889 -3.165 1.00 89.44 389 GLY A O 1
ATOM 3007 N N . PHE A 1 390 ? -28.459 -2.007 -4.760 1.00 92.12 390 PHE A N 1
ATOM 3008 C CA . PHE A 1 390 ? -27.248 -2.495 -5.443 1.00 92.12 390 PHE A CA 1
ATOM 3009 C C . PHE A 1 390 ? -26.568 -1.378 -6.242 1.00 92.12 390 PHE A C 1
ATOM 3011 O O . PHE A 1 390 ? -27.246 -0.539 -6.834 1.00 92.12 390 PHE A O 1
ATOM 3018 N N . GLN A 1 391 ? -25.238 -1.403 -6.319 1.00 93.19 391 GLN A N 1
ATOM 3019 C CA . GLN A 1 391 ? -24.472 -0.595 -7.263 1.00 93.19 391 GLN A CA 1
ATOM 3020 C C . GLN A 1 391 ? -24.332 -1.336 -8.597 1.00 93.19 391 GLN A C 1
ATOM 3022 O O . GLN A 1 391 ? -24.123 -2.547 -8.627 1.00 93.19 391 GLN A O 1
ATOM 3027 N N . LEU A 1 392 ? -24.424 -0.586 -9.690 1.00 91.81 392 LEU A N 1
ATOM 3028 C CA . LEU A 1 392 ? -24.096 -0.998 -11.046 1.00 91.81 392 LEU A CA 1
ATOM 3029 C C . LEU A 1 392 ? -22.936 -0.135 -11.557 1.00 91.81 392 LEU A C 1
ATOM 3031 O O . LEU A 1 392 ? -22.895 1.071 -11.300 1.00 91.81 392 LEU A O 1
ATOM 3035 N N . GLU A 1 393 ? -22.010 -0.771 -12.264 1.00 91.19 393 GLU A N 1
ATOM 3036 C CA . GLU A 1 393 ? -20.754 -0.212 -12.767 1.00 91.19 393 GLU A CA 1
ATOM 3037 C C . GLU A 1 393 ? -20.579 -0.625 -14.236 1.00 91.19 393 GLU A C 1
ATOM 3039 O O . GLU A 1 393 ? -20.759 -1.797 -14.564 1.00 91.19 393 GLU A O 1
ATOM 3044 N N . TRP A 1 394 ? -20.277 0.326 -15.121 1.00 90.31 394 TRP A N 1
ATOM 3045 C CA . TRP A 1 394 ? -20.007 0.086 -16.546 1.00 90.31 394 TRP A CA 1
ATOM 3046 C C . TRP A 1 394 ? -19.164 1.225 -17.142 1.00 90.31 394 TRP A C 1
ATOM 3048 O O . TRP A 1 394 ? -19.062 2.297 -16.546 1.00 90.31 394 TRP A O 1
ATOM 3058 N N . GLU A 1 395 ? -18.569 1.025 -18.314 1.00 83.44 395 GLU A N 1
ATOM 3059 C CA . GLU A 1 395 ? -17.814 2.063 -19.036 1.00 83.44 395 GLU A CA 1
ATOM 3060 C C . GLU A 1 395 ? -18.749 2.978 -19.845 1.00 83.44 395 GLU A C 1
ATOM 3062 O O . GLU A 1 395 ? -19.686 2.517 -20.495 1.00 83.44 395 GLU A O 1
ATOM 3067 N N . GLY A 1 396 ? -18.527 4.293 -19.779 1.00 76.00 396 GLY A N 1
ATOM 3068 C CA . GLY A 1 396 ? -19.224 5.273 -20.613 1.00 76.00 396 GLY A CA 1
ATOM 3069 C C . GLY A 1 396 ? -18.616 5.414 -22.013 1.00 76.00 396 GLY A C 1
ATOM 3070 O O . GLY A 1 396 ? -17.569 4.851 -22.316 1.00 76.00 396 GLY A O 1
ATOM 3071 N N . SER A 1 397 ? -19.234 6.256 -22.850 1.00 68.56 397 SER A N 1
ATOM 3072 C CA . SER A 1 397 ? -18.750 6.595 -24.204 1.00 68.56 397 SER A CA 1
ATOM 3073 C C . SER A 1 397 ? -17.349 7.213 -24.255 1.00 68.56 397 SER A C 1
ATOM 3075 O O . SER A 1 397 ? -16.736 7.243 -25.318 1.00 68.56 397 SER A O 1
ATOM 3077 N N . ASP A 1 398 ? -16.876 7.708 -23.113 1.00 67.50 398 ASP A N 1
ATOM 3078 C CA . ASP A 1 398 ? -15.667 8.511 -22.955 1.00 67.50 398 ASP A CA 1
ATOM 3079 C C . ASP A 1 398 ? -14.636 7.749 -22.083 1.00 67.50 398 ASP A C 1
ATOM 3081 O O . ASP A 1 398 ? -13.844 8.369 -21.379 1.00 67.50 398 ASP A O 1
ATOM 3085 N N . GLU A 1 399 ? -14.741 6.411 -22.011 1.00 64.12 399 GLU A N 1
ATOM 3086 C CA . GLU A 1 399 ? -13.993 5.481 -21.128 1.00 64.12 399 GLU A CA 1
ATOM 3087 C C . GLU A 1 399 ? -14.160 5.720 -19.608 1.00 64.12 399 GLU A C 1
ATOM 3089 O O . GLU A 1 399 ? -13.747 4.909 -18.778 1.00 64.12 399 GLU A O 1
ATOM 3094 N N . VAL A 1 400 ? -14.852 6.789 -19.206 1.00 76.44 400 VAL A N 1
ATOM 3095 C CA . VAL A 1 400 ? -15.194 7.080 -17.809 1.00 76.44 400 VAL A CA 1
ATOM 3096 C C . VAL A 1 400 ? -16.099 5.985 -17.235 1.00 76.44 400 VAL A C 1
ATOM 3098 O O . VAL A 1 400 ? -17.238 5.814 -17.671 1.00 76.44 400 VAL A O 1
ATOM 3101 N N . VAL A 1 401 ? -15.628 5.295 -16.193 1.00 84.94 401 VAL A N 1
ATOM 3102 C CA . VAL A 1 401 ? -16.409 4.288 -15.455 1.00 84.94 401 VAL A CA 1
ATOM 3103 C C . VAL A 1 401 ? -17.577 4.947 -14.708 1.00 84.94 401 VAL A C 1
ATOM 3105 O O . VAL A 1 401 ? -17.404 5.692 -13.739 1.00 84.94 401 VAL A O 1
ATOM 3108 N N . ILE A 1 402 ? -18.798 4.647 -15.144 1.00 89.31 402 ILE A N 1
ATOM 3109 C CA . ILE A 1 402 ? -20.049 5.141 -14.577 1.00 89.31 402 ILE A CA 1
ATOM 3110 C C . ILE A 1 402 ? -20.519 4.190 -13.473 1.00 89.31 402 ILE A C 1
ATOM 3112 O O . ILE A 1 402 ? -20.841 3.032 -13.722 1.00 89.31 402 ILE A O 1
ATOM 3116 N N . ARG A 1 403 ? -20.632 4.712 -12.246 1.00 92.38 403 ARG A N 1
ATOM 3117 C CA . ARG A 1 403 ? -21.224 4.016 -11.089 1.00 92.38 403 ARG A CA 1
ATOM 3118 C C . ARG A 1 403 ? -22.567 4.636 -10.710 1.00 92.38 403 ARG A C 1
ATOM 3120 O O . ARG A 1 403 ? -22.662 5.862 -10.571 1.00 92.38 403 ARG A O 1
ATOM 3127 N N . ARG A 1 404 ? -23.605 3.816 -10.537 1.00 93.50 404 ARG A N 1
ATOM 3128 C CA . ARG A 1 404 ? -24.964 4.231 -10.129 1.00 93.50 404 ARG A CA 1
ATOM 3129 C C . ARG A 1 404 ? -25.592 3.212 -9.183 1.00 93.50 404 ARG A C 1
ATOM 3131 O O . ARG A 1 404 ? -25.254 2.037 -9.234 1.00 93.50 404 ARG A O 1
ATOM 3138 N N . VAL A 1 405 ? -26.506 3.649 -8.321 1.00 94.19 405 VAL A N 1
ATOM 3139 C CA . VAL A 1 405 ? -27.208 2.789 -7.352 1.00 94.19 405 VAL A CA 1
ATOM 3140 C C . VAL A 1 405 ? -28.652 2.576 -7.794 1.00 94.19 405 VAL A C 1
ATOM 3142 O O . VAL A 1 405 ? -29.343 3.519 -8.173 1.00 94.19 405 VAL A O 1
ATOM 3145 N N . VAL A 1 406 ? -29.122 1.333 -7.738 1.00 92.75 406 VAL A N 1
ATOM 3146 C CA . VAL A 1 406 ? -30.490 0.940 -8.080 1.00 92.75 406 VAL A CA 1
ATOM 3147 C C . VAL A 1 406 ? -31.447 1.408 -6.988 1.00 92.75 406 VAL A C 1
ATOM 3149 O O . VAL A 1 406 ? -31.508 0.834 -5.904 1.00 92.75 406 VAL A O 1
ATOM 3152 N N . ASN A 1 407 ? -32.261 2.414 -7.289 1.00 93.69 407 ASN A N 1
ATOM 3153 C CA . ASN A 1 407 ? -33.338 2.868 -6.413 1.00 93.69 407 ASN A CA 1
ATOM 3154 C C . ASN A 1 407 ? -34.510 1.874 -6.381 1.00 93.69 407 ASN A C 1
ATOM 3156 O O . ASN A 1 407 ? -35.089 1.625 -5.324 1.00 93.69 407 ASN A O 1
ATOM 3160 N N . LYS A 1 408 ? -34.918 1.343 -7.545 1.00 90.81 408 LYS A N 1
ATOM 3161 C CA . LYS A 1 408 ? -36.143 0.532 -7.668 1.00 90.81 408 LYS A CA 1
ATOM 3162 C C . LYS A 1 408 ? -36.211 -0.261 -8.981 1.00 90.81 408 LYS A C 1
ATOM 3164 O O . LYS A 1 408 ? -35.911 0.286 -10.034 1.00 90.81 408 LYS A O 1
ATOM 3169 N N . TYR A 1 409 ? -36.727 -1.491 -8.939 1.00 88.31 409 TYR A N 1
ATOM 3170 C CA . TYR A 1 409 ? -37.164 -2.237 -10.132 1.00 88.31 409 TYR A CA 1
ATOM 3171 C C . TYR A 1 409 ? -38.545 -1.769 -10.630 1.00 88.31 409 TYR A C 1
ATOM 3173 O O . TYR A 1 409 ? -39.472 -1.589 -9.832 1.00 88.31 409 TYR A O 1
ATOM 3181 N N . VAL A 1 410 ? -38.690 -1.568 -11.943 1.00 86.12 410 VAL A N 1
ATOM 3182 C CA . VAL A 1 410 ? -39.915 -1.037 -12.574 1.00 86.12 410 VAL A CA 1
ATOM 3183 C C . VAL A 1 410 ? -40.766 -2.142 -13.207 1.00 86.12 410 VAL A C 1
ATOM 3185 O O . VAL A 1 410 ? -41.992 -2.066 -13.151 1.00 86.12 410 VAL A O 1
ATOM 3188 N N . GLY A 1 411 ? -40.120 -3.165 -13.767 1.00 80.69 411 GLY A N 1
ATOM 3189 C CA . GLY A 1 411 ? -40.725 -4.194 -14.618 1.00 80.69 411 GLY A CA 1
ATOM 3190 C C . GLY A 1 411 ? -39.874 -4.419 -15.869 1.00 80.69 411 GLY A C 1
ATOM 3191 O O . GLY A 1 411 ? -38.990 -3.617 -16.147 1.00 80.69 411 GLY A O 1
ATOM 3192 N N . ASP A 1 412 ? -40.107 -5.516 -16.592 1.00 77.69 412 ASP A N 1
ATOM 3193 C CA . ASP A 1 412 ? -39.557 -5.804 -17.933 1.00 77.69 412 ASP A CA 1
ATOM 3194 C C . ASP A 1 412 ? -38.023 -5.654 -18.103 1.00 77.69 412 ASP A C 1
ATOM 3196 O O . ASP A 1 412 ? -37.519 -5.439 -19.200 1.00 77.69 412 ASP A O 1
ATOM 3200 N N . GLY A 1 413 ? -37.266 -5.800 -17.008 1.00 80.38 413 GLY A N 1
ATOM 3201 C CA . GLY A 1 413 ? -35.802 -5.640 -16.981 1.00 80.38 413 GLY A CA 1
ATOM 3202 C C . GLY A 1 413 ? -35.322 -4.200 -16.742 1.00 80.38 413 GLY A C 1
ATOM 3203 O O . GLY A 1 413 ? -34.117 -3.968 -16.672 1.00 80.38 413 GLY A O 1
ATOM 3204 N N . SER A 1 414 ? -36.234 -3.237 -16.583 1.00 88.00 414 SER A N 1
ATOM 3205 C CA . SER A 1 414 ? -35.932 -1.833 -16.291 1.00 88.00 414 SER A CA 1
ATOM 3206 C C . SER A 1 414 ? -35.825 -1.536 -14.789 1.00 88.00 414 SER A C 1
ATOM 3208 O O . SER A 1 414 ? -36.681 -1.912 -13.979 1.00 88.00 414 SER A O 1
ATOM 3210 N N . TYR A 1 415 ? -34.801 -0.766 -14.430 1.00 90.88 415 TYR A N 1
ATOM 3211 C CA . TYR A 1 415 ? -34.489 -0.299 -13.082 1.00 90.88 415 TYR A CA 1
ATOM 3212 C C . TYR A 1 415 ? -34.297 1.225 -13.076 1.00 90.88 415 TYR A C 1
ATOM 3214 O O . TYR A 1 415 ? -33.752 1.795 -14.021 1.00 90.88 415 TYR A O 1
ATOM 3222 N N . LEU A 1 416 ? -34.717 1.887 -11.997 1.00 93.31 416 LEU A N 1
ATOM 3223 C CA . LEU A 1 416 ? -34.428 3.297 -11.729 1.00 93.31 416 LEU A CA 1
ATOM 3224 C C . LEU A 1 416 ? -33.132 3.447 -10.935 1.00 93.31 416 LEU A C 1
ATOM 3226 O O . LEU A 1 416 ? -32.890 2.692 -9.992 1.00 93.31 416 LEU A O 1
ATOM 3230 N N . LEU A 1 417 ? -32.360 4.472 -11.280 1.00 94.62 417 LEU A N 1
ATOM 3231 C CA . LEU A 1 417 ? -31.061 4.807 -10.702 1.00 94.62 417 LEU A CA 1
ATOM 3232 C C . LEU A 1 417 ? -31.143 5.992 -9.720 1.00 94.62 417 LEU A C 1
ATOM 3234 O O . LEU A 1 417 ? -32.143 6.714 -9.675 1.00 94.62 417 LEU A O 1
ATOM 3238 N N . ASP A 1 418 ? -30.081 6.188 -8.938 1.00 94.12 418 ASP A N 1
ATOM 3239 C CA . ASP A 1 418 ? -29.868 7.304 -8.004 1.00 94.12 418 ASP A CA 1
ATOM 3240 C C . ASP A 1 418 ? -29.721 8.658 -8.706 1.00 94.12 418 ASP A C 1
ATOM 3242 O O . ASP A 1 418 ? -30.278 9.660 -8.261 1.00 94.12 418 ASP A O 1
ATOM 3246 N N . ARG A 1 419 ? -28.980 8.683 -9.816 1.00 93.56 419 ARG A N 1
ATOM 3247 C CA . ARG A 1 419 ? -28.652 9.884 -10.593 1.00 93.56 419 ARG A CA 1
ATOM 3248 C C . ARG A 1 419 ? -28.791 9.614 -12.081 1.00 93.56 419 ARG A C 1
ATOM 3250 O O . ARG A 1 419 ? -28.627 8.483 -12.538 1.00 93.56 419 ARG A O 1
ATOM 3257 N N . SER A 1 420 ? -29.042 10.674 -12.841 1.00 90.50 420 SER A N 1
ATOM 3258 C CA . SER A 1 420 ? -29.109 10.592 -14.295 1.00 90.50 420 SER A CA 1
ATOM 3259 C C . SER A 1 420 ? -27.761 10.242 -14.939 1.00 90.50 420 SER A C 1
ATOM 3261 O O . SER A 1 420 ? -26.689 10.360 -14.333 1.00 90.50 420 SER A O 1
ATOM 3263 N N . VAL A 1 421 ? -27.844 9.775 -16.179 1.00 88.62 421 VAL A N 1
ATOM 3264 C CA . VAL A 1 421 ? -26.756 9.280 -17.024 1.00 88.62 421 VAL A CA 1
ATOM 3265 C C . VAL A 1 421 ? -27.048 9.637 -18.490 1.00 88.62 421 VAL A C 1
ATOM 3267 O O . VAL A 1 421 ? -28.225 9.740 -18.860 1.00 88.62 421 VAL A O 1
ATOM 3270 N N . PRO A 1 422 ? -26.014 9.858 -19.328 1.00 87.25 422 PRO A N 1
ATOM 3271 C CA . PRO A 1 422 ? -26.186 10.026 -20.770 1.00 87.25 422 PRO A CA 1
ATOM 3272 C C . PRO A 1 422 ? -26.912 8.831 -21.400 1.00 87.25 422 PRO A C 1
ATOM 3274 O O . PRO A 1 422 ? -26.850 7.717 -20.881 1.00 87.25 422 PRO A O 1
ATOM 3277 N N . SER A 1 423 ? -27.588 9.057 -22.528 1.00 88.75 423 SER A N 1
ATOM 3278 C CA . SER A 1 423 ? -28.200 7.961 -23.285 1.00 88.75 423 SER A CA 1
ATOM 3279 C C . SER A 1 423 ? -27.117 7.158 -24.004 1.00 88.75 423 SER A C 1
ATOM 3281 O O . SER A 1 423 ? -26.461 7.689 -24.897 1.00 88.75 423 SER A O 1
ATOM 3283 N N . HIS A 1 424 ? -26.938 5.899 -23.616 1.00 86.50 424 HIS A N 1
ATOM 3284 C CA . HIS A 1 424 ? -25.882 5.014 -24.107 1.00 86.50 424 HIS A CA 1
ATOM 3285 C C . HIS A 1 424 ? -26.361 3.555 -24.088 1.00 86.50 424 HIS A C 1
ATOM 3287 O O . HIS A 1 424 ? -27.268 3.208 -23.326 1.00 86.50 424 HIS A O 1
ATOM 3293 N N . SER A 1 425 ? -25.741 2.709 -24.910 1.00 89.06 425 SER A N 1
ATOM 3294 C CA . SER A 1 425 ? -26.046 1.283 -25.004 1.00 89.06 425 SER A CA 1
ATOM 3295 C C . SER A 1 425 ? -24.757 0.479 -25.145 1.00 89.06 425 SER A C 1
ATOM 3297 O O . SER A 1 425 ? -23.853 0.900 -25.866 1.00 89.06 425 SER A O 1
ATOM 3299 N N . PHE A 1 426 ? -24.669 -0.644 -24.434 1.00 87.56 426 PHE A N 1
ATOM 3300 C CA . PHE A 1 426 ? -23.428 -1.401 -24.243 1.00 87.56 426 PHE A CA 1
ATOM 3301 C C . PHE A 1 426 ? -23.698 -2.886 -23.964 1.00 87.56 426 PHE A C 1
ATOM 3303 O O . PHE A 1 426 ? -24.835 -3.289 -23.720 1.00 87.56 426 PHE A O 1
ATOM 3310 N N . SER A 1 427 ? -22.661 -3.724 -23.999 1.00 84.44 427 SER A N 1
ATOM 3311 C CA . SER A 1 427 ? -22.813 -5.165 -23.755 1.00 84.44 427 SER A CA 1
ATOM 3312 C C . SER A 1 427 ? -23.096 -5.463 -22.280 1.00 84.44 427 SER A C 1
ATOM 3314 O O . SER A 1 427 ? -22.429 -4.925 -21.398 1.00 84.44 427 SER A O 1
ATOM 3316 N N . VAL A 1 428 ? -23.984 -6.422 -21.989 1.00 80.19 428 VAL A N 1
ATOM 3317 C CA . VAL A 1 428 ? -24.162 -7.000 -20.638 1.00 80.19 428 VAL A CA 1
ATOM 3318 C C . VAL A 1 428 ? -22.824 -7.464 -20.035 1.00 80.19 428 VAL A C 1
ATOM 3320 O O . VAL A 1 428 ? -22.661 -7.401 -18.822 1.00 80.19 428 VAL A O 1
ATOM 3323 N N . SER A 1 429 ? -21.838 -7.858 -20.852 1.00 77.31 429 SER A N 1
ATOM 3324 C CA . SER A 1 429 ? -20.497 -8.243 -20.376 1.00 77.31 429 SER A CA 1
ATOM 3325 C C . SER A 1 429 ? -19.663 -7.094 -19.790 1.00 77.31 429 SER A C 1
ATOM 3327 O O . SER A 1 429 ? -18.701 -7.363 -19.079 1.00 77.31 429 SER A O 1
ATOM 3329 N N . GLN A 1 430 ? -20.008 -5.833 -20.077 1.00 83.00 430 GLN A N 1
ATOM 3330 C CA . GLN A 1 430 ? -19.384 -4.643 -19.478 1.00 83.00 430 GLN A CA 1
ATOM 3331 C C . GLN A 1 430 ? -20.109 -4.186 -18.201 1.00 83.00 430 GLN A C 1
ATOM 3333 O O . GLN A 1 430 ? -19.597 -3.335 -17.476 1.00 83.00 430 GLN A O 1
ATOM 3338 N N . LEU A 1 431 ? -21.290 -4.744 -17.902 1.00 86.38 431 LEU A N 1
ATOM 3339 C CA . LEU A 1 431 ? -22.033 -4.434 -16.686 1.00 86.38 431 LEU A CA 1
ATOM 3340 C C . LEU A 1 431 ? -21.506 -5.268 -15.513 1.00 86.38 431 LEU A C 1
ATOM 3342 O O . LEU A 1 431 ? -21.639 -6.491 -15.488 1.00 86.38 431 LEU A O 1
ATOM 3346 N N . ARG A 1 432 ? -20.983 -4.598 -14.488 1.00 86.44 432 ARG A N 1
ATOM 3347 C CA . ARG A 1 432 ? -20.677 -5.191 -13.182 1.00 86.44 432 ARG A CA 1
ATOM 3348 C C . ARG A 1 432 ? -21.752 -4.776 -12.178 1.00 86.44 432 ARG A C 1
ATOM 3350 O O . ARG A 1 432 ? -22.271 -3.660 -12.229 1.00 86.44 432 ARG A O 1
ATOM 3357 N N . ALA A 1 433 ? -22.092 -5.673 -11.256 1.00 88.19 433 ALA A N 1
ATOM 3358 C CA . ALA A 1 433 ? -23.027 -5.401 -10.167 1.00 88.19 433 ALA A CA 1
ATOM 3359 C C . ALA A 1 433 ? -22.374 -5.695 -8.816 1.00 88.19 433 ALA A C 1
ATOM 3361 O O . ALA A 1 433 ? -21.615 -6.657 -8.684 1.00 88.19 433 ALA A O 1
ATOM 3362 N N . SER A 1 434 ? -22.722 -4.900 -7.807 1.00 90.00 434 SER A N 1
ATOM 3363 C CA . SER A 1 434 ? -22.279 -5.088 -6.428 1.00 90.00 434 SER A CA 1
ATOM 3364 C C . SER A 1 434 ? -23.439 -4.897 -5.454 1.00 90.00 434 SER A C 1
ATOM 3366 O O . SER A 1 434 ? -24.155 -3.895 -5.505 1.00 90.00 434 SER A O 1
ATOM 3368 N N . GLN A 1 435 ? -23.616 -5.843 -4.535 1.00 89.69 435 GLN A N 1
ATOM 3369 C CA . GLN A 1 435 ? -24.569 -5.710 -3.435 1.00 89.69 435 GLN A CA 1
ATOM 3370 C C . GLN A 1 435 ? -23.971 -4.841 -2.312 1.00 89.69 435 GLN A C 1
ATOM 3372 O O . GLN A 1 435 ? -22.754 -4.881 -2.101 1.00 89.69 435 GLN A O 1
ATOM 3377 N N . PRO A 1 436 ? -24.785 -4.073 -1.568 1.00 91.19 436 PRO A N 1
ATOM 3378 C CA . PRO A 1 436 ? -24.292 -3.318 -0.423 1.00 91.19 436 PRO A CA 1
ATOM 3379 C C . PRO A 1 436 ? -23.860 -4.264 0.709 1.00 91.19 436 PRO A C 1
ATOM 3381 O O . PRO A 1 436 ? -24.524 -5.267 0.978 1.00 91.19 436 PRO A O 1
ATOM 3384 N N . ILE A 1 437 ? -22.765 -3.922 1.388 1.00 89.25 437 ILE A N 1
ATOM 3385 C CA . ILE A 1 437 ? -22.272 -4.591 2.602 1.00 89.25 437 ILE A CA 1
ATOM 3386 C C . ILE A 1 437 ? -21.888 -3.559 3.668 1.00 89.25 437 ILE A C 1
ATOM 3388 O O . ILE A 1 437 ? -21.658 -2.389 3.360 1.00 89.25 437 ILE A O 1
ATOM 3392 N N . ALA A 1 438 ? -21.803 -3.995 4.925 1.00 90.12 438 ALA A N 1
ATOM 3393 C CA . ALA A 1 438 ? -21.111 -3.228 5.955 1.00 90.12 438 ALA A CA 1
ATOM 3394 C C . ALA A 1 438 ? -19.595 -3.383 5.756 1.00 90.12 438 ALA A C 1
ATOM 3396 O O . ALA A 1 438 ? -19.105 -4.508 5.665 1.00 90.12 438 ALA A O 1
ATOM 3397 N N . ALA A 1 439 ? -18.873 -2.264 5.696 1.00 95.00 439 ALA A N 1
ATOM 3398 C CA . ALA A 1 439 ? -17.414 -2.264 5.734 1.00 95.00 439 ALA A CA 1
ATOM 3399 C C . ALA A 1 439 ? -16.926 -2.577 7.156 1.00 95.00 439 ALA A C 1
ATOM 3401 O O . ALA A 1 439 ? -17.574 -2.167 8.123 1.00 95.00 439 ALA A O 1
ATOM 3402 N N . PHE A 1 440 ? -15.772 -3.237 7.290 1.00 96.62 440 PHE A N 1
ATOM 3403 C CA . PHE A 1 440 ? -15.110 -3.406 8.592 1.00 96.62 440 PHE A CA 1
ATOM 3404 C C . PHE A 1 440 ? -14.515 -2.086 9.092 1.00 96.62 440 PHE A C 1
ATOM 3406 O O . PHE A 1 440 ? -14.504 -1.836 10.297 1.00 96.62 440 PHE A O 1
ATOM 3413 N N . PHE A 1 441 ? -14.072 -1.234 8.164 1.00 97.25 441 PHE A N 1
ATOM 3414 C CA . PHE A 1 441 ? -13.551 0.095 8.447 1.00 97.25 441 PHE A CA 1
ATOM 3415 C C . PHE A 1 441 ? -14.430 1.180 7.816 1.00 97.25 441 PHE A C 1
ATOM 3417 O O . PHE A 1 441 ? -14.698 1.165 6.615 1.00 97.25 441 PHE A O 1
ATOM 3424 N N . GLU A 1 442 ? -14.863 2.152 8.616 1.00 95.62 442 GLU A N 1
ATOM 3425 C CA . GLU A 1 442 ? -15.626 3.314 8.159 1.00 95.62 442 GLU A CA 1
ATOM 3426 C C . GLU A 1 442 ? -14.808 4.603 8.240 1.00 95.62 442 GLU A C 1
ATOM 3428 O O . GLU A 1 442 ? -13.893 4.743 9.051 1.00 95.62 442 GLU A O 1
ATOM 3433 N N . TYR A 1 443 ? -15.139 5.550 7.364 1.00 94.44 443 TYR A N 1
ATOM 3434 C CA . TYR A 1 443 ? -14.452 6.830 7.263 1.00 94.44 443 TYR A CA 1
ATOM 3435 C C . TYR A 1 443 ? -14.936 7.821 8.328 1.00 94.44 443 TYR A C 1
ATOM 3437 O O . TYR A 1 443 ? -16.120 8.162 8.380 1.00 94.44 443 TYR A O 1
ATOM 3445 N N . VAL A 1 444 ? -14.004 8.323 9.134 1.00 92.69 444 VAL A N 1
ATOM 3446 C CA . VAL A 1 444 ? -14.218 9.321 10.182 1.00 92.69 444 VAL A CA 1
ATOM 3447 C C . VAL A 1 444 ? -13.707 10.674 9.687 1.00 92.69 444 VAL A C 1
ATOM 3449 O O . VAL A 1 444 ? -12.516 10.973 9.755 1.00 92.69 444 VAL A O 1
ATOM 3452 N N . GLN A 1 445 ? -14.635 11.521 9.234 1.00 90.31 445 GLN A N 1
ATOM 3453 C CA . GLN A 1 445 ? -14.352 12.884 8.757 1.00 90.31 445 GLN A CA 1
ATOM 3454 C C . GLN A 1 445 ? -13.645 13.758 9.814 1.00 90.31 445 GLN A C 1
ATOM 3456 O O . GLN A 1 445 ? -12.885 14.658 9.484 1.00 90.31 445 GLN A O 1
ATOM 3461 N N . GLY A 1 446 ? -13.853 13.487 11.108 1.00 86.25 446 GLY A N 1
ATOM 3462 C CA . GLY A 1 446 ? -13.208 14.237 12.194 1.00 86.25 446 GLY A CA 1
ATOM 3463 C C . GLY A 1 446 ? -11.674 14.167 12.200 1.00 86.25 446 GLY A C 1
ATOM 3464 O O . GLY A 1 446 ? -11.034 15.104 12.666 1.00 86.25 446 GLY A O 1
ATOM 3465 N N . SER A 1 447 ? -11.106 13.089 11.653 1.00 88.88 447 SER A N 1
ATOM 3466 C CA . SER A 1 447 ? -9.661 12.812 11.569 1.00 88.88 447 SER A CA 1
ATOM 3467 C C . SER A 1 447 ? -9.180 12.577 10.127 1.00 88.88 447 SER A C 1
ATOM 3469 O O . SER A 1 447 ? -8.015 12.235 9.893 1.00 88.88 447 SER A O 1
ATOM 3471 N N . GLU A 1 448 ? -10.085 12.719 9.151 1.00 90.81 448 GLU A N 1
ATOM 3472 C CA . GLU A 1 448 ? -9.907 12.343 7.744 1.00 90.81 448 GLU A CA 1
ATOM 3473 C C . GLU A 1 448 ? -9.268 10.943 7.606 1.00 90.81 448 GLU A C 1
ATOM 3475 O O . GLU A 1 448 ? -8.291 10.760 6.873 1.00 90.81 448 GLU A O 1
ATOM 3480 N N . SER A 1 449 ? -9.739 9.967 8.391 1.00 92.62 449 SER A N 1
ATOM 3481 C CA . SER A 1 449 ? -9.110 8.645 8.566 1.00 92.62 449 SER A CA 1
ATOM 3482 C C . SER A 1 449 ? -10.143 7.515 8.670 1.00 92.62 449 SER A C 1
ATOM 3484 O O . SER A 1 449 ? -11.344 7.759 8.589 1.00 92.62 449 SER A O 1
ATOM 3486 N N . PHE A 1 450 ? -9.695 6.269 8.824 1.00 95.38 450 PHE A N 1
ATOM 3487 C CA . PHE A 1 450 ? -10.547 5.086 8.938 1.00 95.38 450 PHE A CA 1
ATOM 3488 C C . PHE A 1 450 ? -10.509 4.470 10.342 1.00 95.38 450 PHE A C 1
ATOM 3490 O O . PHE A 1 450 ? -9.445 4.328 10.951 1.00 95.38 450 PHE A O 1
ATOM 3497 N N . TRP A 1 451 ? -11.685 4.062 10.825 1.00 96.44 451 TRP A N 1
ATOM 3498 C CA . TRP A 1 451 ? -11.911 3.446 12.135 1.00 96.44 451 TRP A CA 1
ATOM 3499 C C . TRP A 1 451 ? -12.738 2.165 12.026 1.00 96.44 451 TRP A C 1
ATOM 3501 O O . TRP A 1 451 ? -13.428 1.967 11.030 1.00 96.44 451 TRP A O 1
ATOM 3511 N N . LEU A 1 452 ? -12.702 1.313 13.052 1.00 97.44 452 LEU A N 1
ATOM 3512 C CA . LEU A 1 452 ? -13.540 0.114 13.125 1.00 97.44 452 LEU A CA 1
ATOM 3513 C C . LEU A 1 452 ? -15.032 0.468 13.129 1.00 97.44 452 LEU A C 1
ATOM 3515 O O . LEU A 1 452 ? -15.467 1.393 13.814 1.00 97.44 452 LEU A O 1
ATOM 3519 N N . ASN A 1 453 ? -15.828 -0.298 12.389 1.00 96.25 453 ASN A N 1
ATOM 3520 C CA . ASN A 1 453 ? -17.270 -0.100 12.337 1.00 96.25 453 ASN A CA 1
ATOM 3521 C C . ASN A 1 453 ? -17.928 -0.562 13.648 1.00 96.25 453 ASN A C 1
ATOM 3523 O O . ASN A 1 453 ? -17.974 -1.757 13.948 1.00 96.25 453 ASN A O 1
ATOM 3527 N N . GLU A 1 454 ? -18.486 0.379 14.414 1.00 94.69 454 GLU A N 1
ATOM 3528 C CA . GLU A 1 454 ? -19.223 0.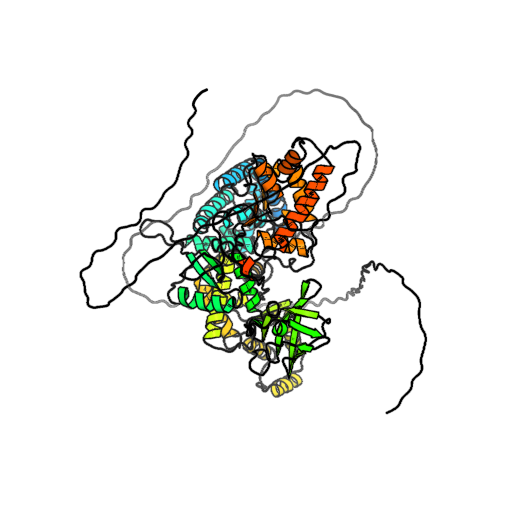107 15.662 1.00 94.69 454 GLU A CA 1
ATOM 3529 C C . GLU A 1 454 ? -20.450 -0.808 15.452 1.00 94.69 454 GLU A C 1
ATOM 3531 O O . GLU A 1 454 ? -20.949 -1.400 16.405 1.00 94.69 454 GLU A O 1
ATOM 3536 N N . ASN A 1 455 ? -20.931 -0.954 14.210 1.00 94.56 455 ASN A N 1
ATOM 3537 C CA . ASN A 1 455 ? -22.081 -1.786 13.845 1.00 94.56 455 ASN A CA 1
ATOM 3538 C C . ASN A 1 455 ? -21.696 -3.209 13.392 1.00 94.56 455 ASN A C 1
ATOM 3540 O O . ASN A 1 455 ? -22.583 -3.991 13.037 1.00 94.56 455 ASN A O 1
ATOM 3544 N N . THR A 1 456 ? -20.404 -3.565 13.364 1.00 94.88 456 THR A N 1
ATOM 3545 C CA . THR A 1 456 ? -19.970 -4.939 13.059 1.00 94.88 456 THR A CA 1
ATOM 3546 C C . THR A 1 456 ? -20.570 -5.894 14.088 1.00 94.88 456 THR A C 1
ATOM 3548 O O . THR A 1 456 ? -20.359 -5.738 15.289 1.00 94.88 456 THR A O 1
ATOM 3551 N N . CYS A 1 457 ? -21.308 -6.913 13.644 1.00 94.00 457 CYS A N 1
ATOM 3552 C CA . CYS A 1 457 ? -21.851 -7.911 14.560 1.00 94.00 457 CYS A CA 1
ATOM 3553 C C . CYS A 1 457 ? -20.772 -8.906 15.012 1.00 94.00 457 CYS A C 1
ATOM 3555 O O . CYS A 1 457 ? -20.002 -9.416 14.190 1.00 94.00 457 CYS A O 1
ATOM 3557 N N . ASP A 1 458 ? -20.757 -9.231 16.305 1.00 95.69 458 ASP A N 1
ATOM 3558 C CA . ASP A 1 458 ? -19.950 -10.336 16.819 1.00 95.69 458 ASP A CA 1
ATOM 3559 C C . ASP A 1 458 ? -20.467 -11.660 16.234 1.00 95.69 458 ASP A C 1
ATOM 3561 O O . ASP A 1 458 ? -21.587 -12.102 16.502 1.00 95.69 458 ASP A O 1
ATOM 3565 N N . SER A 1 459 ? -19.653 -12.261 15.371 1.00 95.69 459 SER A N 1
ATOM 3566 C CA . SER A 1 459 ? -19.921 -13.531 14.703 1.00 95.69 459 SER A CA 1
ATOM 3567 C C . SER A 1 459 ? -18.608 -14.279 14.455 1.00 95.69 459 SER A C 1
ATOM 3569 O O . SER A 1 459 ? -17.560 -13.637 14.318 1.00 95.69 459 SER A O 1
ATOM 3571 N N . PRO A 1 460 ? -18.626 -15.623 14.360 1.00 94.62 460 PRO A N 1
ATOM 3572 C CA . PRO A 1 460 ? -17.436 -16.409 14.032 1.00 94.62 460 PRO A CA 1
ATOM 3573 C C . PRO A 1 460 ? -16.752 -15.946 12.739 1.00 94.62 460 PRO A C 1
ATOM 3575 O O . PRO A 1 460 ? -15.527 -15.879 12.678 1.00 94.62 460 PRO A O 1
ATOM 3578 N N . GLU A 1 461 ? -17.536 -15.576 11.727 1.00 93.31 461 GLU A N 1
ATOM 3579 C CA . GLU A 1 461 ? -17.076 -15.089 10.427 1.00 93.31 461 GLU A CA 1
ATOM 3580 C C . GLU A 1 461 ? -16.378 -13.723 10.530 1.00 93.31 461 GLU A C 1
ATOM 3582 O O . GLU A 1 461 ? -15.307 -13.532 9.945 1.00 93.31 461 GLU A O 1
ATOM 3587 N N . ASN A 1 462 ? -16.924 -12.789 11.317 1.00 95.69 462 ASN A N 1
ATOM 3588 C CA . ASN A 1 462 ? -16.299 -11.481 11.526 1.00 95.69 462 ASN A CA 1
ATOM 3589 C C . ASN A 1 462 ? -15.065 -11.585 12.431 1.00 95.69 462 ASN A C 1
ATOM 3591 O O . ASN A 1 462 ? -14.038 -10.996 12.105 1.00 95.69 462 ASN A O 1
ATOM 3595 N N . ARG A 1 463 ? -15.099 -12.395 13.501 1.00 95.75 463 ARG A N 1
ATOM 3596 C CA . ARG A 1 463 ? -13.914 -12.670 14.339 1.00 95.75 463 ARG A CA 1
ATOM 3597 C C . ARG A 1 463 ? -12.776 -13.293 13.528 1.00 95.75 463 ARG A C 1
ATOM 3599 O O . ARG A 1 463 ? -11.649 -12.827 13.632 1.00 95.75 463 ARG A O 1
ATOM 3606 N N . LYS A 1 464 ? -13.076 -14.279 12.675 1.00 95.00 464 LYS A N 1
ATOM 3607 C CA . LYS A 1 464 ? -12.129 -14.880 11.717 1.00 95.00 464 LYS A CA 1
ATOM 3608 C C . LYS A 1 464 ? -11.531 -13.834 10.769 1.00 95.00 464 LYS A C 1
ATOM 3610 O O . LYS A 1 464 ? -10.332 -13.851 10.508 1.00 95.00 464 LYS A O 1
ATOM 3615 N N . THR A 1 465 ? -12.359 -12.920 10.265 1.00 96.56 465 THR A N 1
ATOM 3616 C CA . THR A 1 465 ? -11.907 -11.856 9.358 1.00 96.56 465 THR A CA 1
ATOM 3617 C C . THR A 1 465 ? -11.023 -10.836 10.077 1.00 96.56 465 THR A C 1
ATOM 3619 O O . THR A 1 465 ? -10.011 -10.423 9.525 1.00 96.56 465 THR A O 1
ATOM 3622 N N . LEU A 1 466 ? -11.332 -10.478 11.325 1.00 97.69 466 LEU A N 1
ATOM 3623 C CA . LEU A 1 466 ? -10.546 -9.523 12.115 1.00 97.69 466 LEU A CA 1
ATOM 3624 C C . LEU A 1 466 ? -9.232 -10.122 12.660 1.00 97.69 466 LEU A C 1
ATOM 3626 O O . LEU A 1 466 ? -8.214 -9.436 12.690 1.00 97.69 466 LEU A O 1
ATOM 3630 N N . ASP A 1 467 ? -9.212 -11.417 12.982 1.00 95.69 467 ASP A N 1
ATOM 3631 C CA . ASP A 1 467 ? -7.988 -12.200 13.235 1.00 95.69 467 ASP A CA 1
ATOM 3632 C C . ASP A 1 467 ? -7.093 -12.261 11.980 1.00 95.69 467 ASP A C 1
ATOM 3634 O O . ASP A 1 467 ? -5.879 -12.061 12.054 1.00 95.69 467 ASP A O 1
ATOM 3638 N N . PHE A 1 468 ? -7.686 -12.407 10.789 1.00 96.75 468 PHE A N 1
ATOM 3639 C CA . PHE A 1 468 ? -6.954 -12.205 9.537 1.00 96.75 468 PHE A CA 1
ATOM 3640 C C . PHE A 1 468 ? -6.449 -10.759 9.373 1.00 96.75 468 PHE A C 1
ATOM 3642 O O . PHE A 1 468 ? -5.295 -10.590 8.997 1.00 96.75 468 PHE A O 1
ATOM 3649 N N . VAL A 1 469 ? -7.243 -9.725 9.680 1.00 97.62 469 VAL A N 1
ATOM 3650 C CA . VAL A 1 469 ? -6.825 -8.307 9.579 1.00 97.62 469 VAL A CA 1
ATOM 3651 C C . VAL A 1 469 ? -5.604 -8.012 10.452 1.00 97.62 469 VAL A C 1
ATOM 3653 O O . VAL A 1 469 ? -4.663 -7.369 9.992 1.00 97.62 469 VAL A O 1
ATOM 3656 N N . GLY A 1 470 ? -5.568 -8.532 11.681 1.00 96.19 470 GLY A N 1
ATOM 3657 C CA . GLY A 1 470 ? -4.398 -8.422 12.551 1.00 96.19 470 GLY A CA 1
ATOM 3658 C C . GLY A 1 470 ? -3.146 -9.058 11.955 1.00 96.19 470 GLY A C 1
ATOM 3659 O O . GLY A 1 470 ? -2.086 -8.432 11.900 1.00 96.19 470 GLY A O 1
ATOM 3660 N N . TRP A 1 471 ? -3.279 -10.292 11.462 1.00 95.06 471 TRP A N 1
ATOM 3661 C CA . TRP A 1 471 ? -2.196 -11.008 10.786 1.00 95.06 471 TRP A CA 1
ATOM 3662 C C . TRP A 1 471 ? -1.736 -10.270 9.520 1.00 95.06 471 TRP A C 1
ATOM 3664 O O . TRP A 1 471 ? -0.539 -10.143 9.282 1.00 95.06 471 TRP A O 1
ATOM 3674 N N . PHE A 1 472 ? -2.673 -9.722 8.747 1.00 96.19 472 PHE A N 1
ATOM 3675 C CA . PHE A 1 472 ? -2.448 -8.955 7.523 1.00 96.19 472 PHE A CA 1
ATOM 3676 C C . PHE A 1 472 ? -1.677 -7.653 7.785 1.00 96.19 472 PHE A C 1
ATOM 3678 O O . PHE A 1 472 ? -0.696 -7.385 7.093 1.00 96.19 472 PHE A O 1
ATOM 3685 N N . PHE A 1 473 ? -2.025 -6.894 8.831 1.00 95.94 473 PHE A N 1
ATOM 3686 C CA . PHE A 1 473 ? -1.240 -5.730 9.261 1.00 95.94 473 PHE A CA 1
ATOM 3687 C C . PHE A 1 473 ? 0.190 -6.131 9.642 1.00 95.94 473 PHE A C 1
ATOM 3689 O O . PHE A 1 473 ? 1.151 -5.498 9.213 1.00 95.94 473 PHE A O 1
ATOM 3696 N N . ALA A 1 474 ? 0.356 -7.226 10.387 1.00 94.19 474 ALA A N 1
ATOM 3697 C CA . ALA A 1 474 ? 1.677 -7.729 10.750 1.00 94.19 474 ALA A CA 1
ATOM 3698 C C . ALA A 1 474 ? 2.487 -8.240 9.534 1.00 94.19 474 ALA A C 1
ATOM 3700 O O . ALA A 1 474 ? 3.714 -8.101 9.491 1.00 94.19 474 ALA A O 1
ATOM 3701 N N . CYS A 1 475 ? 1.814 -8.769 8.506 1.00 93.56 475 CYS A N 1
ATOM 3702 C CA . CYS A 1 475 ? 2.428 -9.095 7.218 1.00 93.56 475 CYS A CA 1
ATOM 3703 C C . CYS A 1 475 ? 2.898 -7.839 6.477 1.00 93.56 475 CYS A C 1
ATOM 3705 O O . CYS A 1 475 ? 4.001 -7.858 5.939 1.00 93.56 475 CYS A O 1
ATOM 3707 N N . ALA A 1 476 ? 2.104 -6.762 6.477 1.00 93.12 476 ALA A N 1
ATOM 3708 C CA . ALA A 1 476 ? 2.418 -5.508 5.792 1.00 93.12 476 ALA A CA 1
ATOM 3709 C C . ALA A 1 476 ? 3.750 -4.917 6.285 1.00 93.12 476 ALA A C 1
ATOM 3711 O O . ALA A 1 476 ? 4.661 -4.698 5.487 1.00 93.12 476 ALA A O 1
ATOM 3712 N N . PHE A 1 477 ? 3.923 -4.797 7.610 1.00 91.19 477 PHE A N 1
ATOM 3713 C CA . PHE A 1 477 ? 5.182 -4.342 8.217 1.00 91.19 477 PHE A CA 1
ATOM 3714 C C . PHE A 1 477 ? 6.370 -5.264 7.897 1.00 91.19 477 PHE A C 1
ATOM 3716 O O . PHE A 1 477 ? 7.453 -4.787 7.574 1.00 91.19 477 PHE A O 1
ATOM 3723 N N . THR A 1 478 ? 6.182 -6.587 7.959 1.00 89.31 478 THR A N 1
ATOM 3724 C CA . THR A 1 478 ? 7.272 -7.564 7.748 1.00 89.31 478 THR A CA 1
ATOM 3725 C C . THR A 1 478 ? 7.630 -7.820 6.280 1.00 89.31 478 THR A C 1
ATOM 3727 O O . THR A 1 478 ? 8.659 -8.438 6.010 1.00 89.31 478 THR A O 1
ATOM 3730 N N . HIS A 1 479 ? 6.811 -7.343 5.340 1.00 89.88 479 HIS A N 1
ATOM 3731 C CA . HIS A 1 479 ? 7.050 -7.401 3.892 1.00 89.88 479 HIS A CA 1
ATOM 3732 C C . HIS A 1 479 ? 7.194 -6.003 3.263 1.00 89.88 479 HIS A C 1
ATOM 3734 O O . HIS A 1 479 ? 7.188 -5.886 2.041 1.00 89.88 479 HIS A O 1
ATOM 3740 N N . PHE A 1 480 ? 7.318 -4.951 4.084 1.00 90.06 480 PHE A N 1
ATOM 3741 C CA . PHE A 1 480 ? 7.502 -3.553 3.665 1.00 90.06 480 PHE A CA 1
ATOM 3742 C C . PHE A 1 480 ? 6.448 -3.038 2.662 1.00 90.06 480 PHE A C 1
ATOM 3744 O O . PHE A 1 480 ? 6.738 -2.196 1.817 1.00 90.06 480 PHE A O 1
ATOM 3751 N N . CYS A 1 481 ? 5.214 -3.540 2.756 1.00 89.69 481 CYS A N 1
ATOM 3752 C CA . CYS A 1 481 ? 4.111 -3.190 1.859 1.00 89.69 481 CYS A CA 1
ATOM 3753 C C . CYS A 1 481 ? 3.115 -2.250 2.551 1.00 89.69 481 CYS A C 1
ATOM 3755 O O . CYS A 1 481 ? 2.743 -2.484 3.701 1.00 89.69 481 CYS A O 1
ATOM 3757 N N . SER A 1 482 ? 2.623 -1.231 1.841 1.00 88.25 482 SER A N 1
ATOM 3758 C CA . SER A 1 482 ? 1.483 -0.426 2.297 1.00 88.25 482 SER A CA 1
ATOM 3759 C C . SER A 1 482 ? 0.157 -1.110 1.943 1.00 88.25 482 SER A C 1
ATOM 3761 O O . SER A 1 482 ? 0.065 -1.870 0.979 1.00 88.25 482 SER A O 1
ATOM 3763 N N . ILE A 1 483 ? -0.892 -0.834 2.721 1.00 89.81 483 ILE A N 1
ATOM 3764 C CA . ILE A 1 483 ? -2.250 -1.375 2.500 1.00 89.81 483 ILE A CA 1
ATOM 3765 C C . ILE A 1 483 ? -3.220 -0.324 1.946 1.00 89.81 483 ILE A C 1
ATOM 3767 O O . ILE A 1 483 ? -4.417 -0.568 1.841 1.00 89.81 483 ILE A O 1
ATOM 3771 N N . GLN A 1 484 ? -2.721 0.879 1.646 1.00 80.88 484 GLN A N 1
ATOM 3772 C CA . GLN A 1 484 ? -3.484 1.993 1.073 1.00 80.88 484 GLN A CA 1
ATOM 3773 C C . GLN A 1 484 ? -4.740 2.419 1.875 1.00 80.88 484 GLN A C 1
ATOM 3775 O O . GLN A 1 484 ? -5.619 3.099 1.335 1.00 80.88 484 GLN A O 1
ATOM 3780 N N . LEU A 1 485 ? -4.820 2.092 3.171 1.00 89.38 485 LEU A N 1
ATOM 3781 C CA . LEU A 1 485 ? -5.926 2.450 4.064 1.00 89.38 485 LEU A CA 1
ATOM 3782 C C . LEU A 1 485 ? -5.412 3.326 5.216 1.00 89.38 485 LEU A C 1
ATOM 3784 O O . LEU A 1 485 ? -4.585 2.887 6.012 1.00 89.38 485 LEU A O 1
ATOM 3788 N N . LYS A 1 486 ? -5.896 4.573 5.314 1.00 91.62 486 LYS A N 1
ATOM 3789 C CA . LYS A 1 486 ? -5.456 5.546 6.335 1.00 91.62 486 LYS A CA 1
ATOM 3790 C C . LYS A 1 486 ? -6.106 5.259 7.691 1.00 91.62 486 LYS A C 1
ATOM 3792 O O . LYS A 1 486 ? -7.017 5.971 8.109 1.00 91.62 486 LYS A O 1
ATOM 3797 N N . ILE A 1 487 ? -5.684 4.190 8.353 1.00 94.31 487 ILE A N 1
ATOM 3798 C CA . ILE A 1 487 ? -6.184 3.797 9.677 1.00 94.31 487 ILE A CA 1
ATOM 3799 C C . ILE A 1 487 ? -5.733 4.817 10.735 1.00 94.31 487 ILE A C 1
ATOM 3801 O O . ILE A 1 487 ? -4.593 5.279 10.713 1.00 94.31 487 ILE A O 1
ATOM 3805 N N . HIS A 1 488 ? -6.618 5.177 11.668 1.00 94.62 488 HIS A N 1
ATOM 3806 C CA . HIS A 1 488 ? -6.295 6.148 12.718 1.00 94.62 488 HIS A CA 1
ATOM 3807 C C . HIS A 1 488 ? -5.217 5.622 13.701 1.00 94.62 488 HIS A C 1
ATOM 3809 O O . HIS A 1 488 ? -5.374 4.504 14.204 1.00 94.62 488 HIS A O 1
ATOM 3815 N N . PRO A 1 489 ? -4.183 6.415 14.072 1.00 94.38 489 PRO A N 1
ATOM 3816 C CA . PRO A 1 489 ? -3.112 5.996 14.993 1.00 94.38 489 PRO A CA 1
ATOM 3817 C C . PRO A 1 489 ? -3.585 5.415 16.330 1.00 94.38 489 PRO A C 1
ATOM 3819 O O . PRO A 1 489 ? -2.957 4.501 16.863 1.00 94.38 489 PRO A O 1
ATOM 3822 N N . LEU A 1 490 ? -4.726 5.895 16.844 1.00 95.31 490 LEU A N 1
ATOM 3823 C CA . LEU A 1 490 ? -5.337 5.404 18.085 1.00 95.31 490 LEU A CA 1
ATOM 3824 C C . LEU A 1 490 ? -5.562 3.882 18.072 1.00 95.31 490 LEU A C 1
ATOM 3826 O O . LEU A 1 490 ? -5.359 3.236 19.096 1.00 95.31 490 LEU A O 1
ATOM 3830 N N . LEU A 1 491 ? -5.904 3.296 16.914 1.00 95.75 491 LEU A N 1
ATOM 3831 C CA . LEU A 1 491 ? -6.117 1.851 16.800 1.00 95.75 491 LEU A CA 1
ATOM 3832 C C . LEU A 1 491 ? -4.827 1.098 17.116 1.00 95.75 491 LEU A C 1
ATOM 3834 O O . LEU A 1 491 ? -4.848 0.115 17.848 1.00 95.75 491 LEU A O 1
ATOM 3838 N N . PHE A 1 492 ? -3.698 1.580 16.596 1.00 95.44 492 PHE A N 1
ATOM 3839 C CA . PHE A 1 492 ? -2.397 0.958 16.806 1.00 95.44 492 PHE A CA 1
ATOM 3840 C C . PHE A 1 492 ? -1.879 1.159 18.234 1.00 95.44 492 PHE A C 1
ATOM 3842 O O . PHE A 1 492 ? -1.236 0.255 18.759 1.00 95.44 492 PHE A O 1
ATOM 3849 N N . ARG A 1 493 ? -2.216 2.269 18.908 1.00 94.62 493 ARG A N 1
ATOM 3850 C CA . ARG A 1 493 ? -1.931 2.422 20.348 1.00 94.62 493 ARG A CA 1
ATOM 3851 C C . ARG A 1 493 ? -2.671 1.370 21.177 1.00 94.62 493 ARG A C 1
ATOM 3853 O O . ARG A 1 493 ? -2.033 0.617 21.904 1.00 94.62 493 ARG A O 1
ATOM 3860 N N . MET A 1 494 ? -3.988 1.249 20.990 1.00 94.94 494 MET A N 1
ATOM 3861 C CA . MET A 1 494 ? -4.816 0.247 21.680 1.00 94.94 494 MET A CA 1
ATOM 3862 C C . MET A 1 494 ? -4.467 -1.202 21.266 1.00 94.94 494 MET A C 1
ATOM 3864 O O . MET A 1 494 ? -4.702 -2.153 22.015 1.00 94.94 494 MET A O 1
ATOM 3868 N N . LEU A 1 495 ? -3.917 -1.402 20.062 1.00 94.75 495 LEU A N 1
ATOM 3869 C CA . LEU A 1 495 ? -3.425 -2.698 19.586 1.00 94.75 495 LEU A CA 1
ATOM 3870 C C . LEU A 1 495 ? -2.154 -3.116 20.334 1.00 94.75 495 LEU A C 1
ATOM 3872 O O . LEU A 1 495 ? -2.090 -4.247 20.815 1.00 94.75 495 LEU A O 1
ATOM 3876 N N . LEU A 1 496 ? -1.174 -2.210 20.431 1.00 92.56 496 LEU A N 1
ATOM 3877 C CA . LEU A 1 496 ? 0.115 -2.456 21.081 1.00 92.56 496 LEU A CA 1
ATOM 3878 C C . LEU A 1 496 ? 0.016 -2.525 22.606 1.00 92.56 496 LEU A C 1
ATOM 3880 O O . LEU A 1 496 ? 0.716 -3.329 23.210 1.00 92.56 496 LEU A O 1
ATOM 3884 N N . ASP A 1 497 ? -0.848 -1.729 23.230 1.00 90.88 497 ASP A N 1
ATOM 3885 C CA . ASP A 1 497 ? -1.058 -1.753 24.676 1.00 90.88 497 ASP A CA 1
ATOM 3886 C C . ASP A 1 497 ? -2.516 -2.104 25.003 1.00 90.88 497 ASP A C 1
ATOM 3888 O O . ASP A 1 497 ? -3.434 -1.299 24.855 1.00 90.88 497 ASP A O 1
ATOM 3892 N N . SER A 1 498 ? -2.731 -3.329 25.489 1.00 88.25 498 SER A N 1
ATOM 3893 C CA . SER A 1 498 ? -4.040 -3.811 25.948 1.00 88.25 498 SER A CA 1
ATOM 3894 C C . SER A 1 498 ? -4.521 -3.178 27.262 1.00 88.25 498 SER A C 1
ATOM 3896 O O . SER A 1 498 ? -5.636 -3.464 27.689 1.00 88.25 498 SER A O 1
ATOM 3898 N N . SER A 1 499 ? -3.691 -2.367 27.922 1.00 90.00 499 SER A N 1
ATOM 3899 C CA . SER A 1 499 ? -4.033 -1.574 29.109 1.00 90.00 499 SER A CA 1
ATOM 3900 C C . SER A 1 499 ? -4.203 -0.075 28.826 1.00 90.00 499 SER A C 1
ATOM 3902 O O . SER A 1 499 ? -4.562 0.675 29.733 1.00 90.00 499 SER A O 1
ATOM 3904 N N . TYR A 1 500 ? -4.008 0.362 27.576 1.00 91.94 500 TYR A N 1
ATOM 3905 C CA . TYR A 1 500 ? -4.172 1.756 27.176 1.00 91.94 500 TYR A CA 1
ATOM 3906 C C . TYR A 1 500 ? -5.651 2.167 27.180 1.00 91.94 500 TYR A C 1
ATOM 3908 O O . TYR A 1 500 ? -6.440 1.775 26.315 1.00 91.94 500 TYR A O 1
ATOM 3916 N N . CYS A 1 501 ? -6.020 2.998 28.153 1.00 90.00 501 CYS A N 1
ATOM 3917 C CA . CYS A 1 501 ? -7.298 3.698 28.171 1.00 90.00 501 CYS A CA 1
ATOM 3918 C C . CYS A 1 501 ? -7.242 4.902 27.224 1.00 90.00 501 CYS A C 1
ATOM 3920 O O . CYS A 1 501 ? -6.390 5.776 27.383 1.00 90.00 501 CYS A O 1
ATOM 3922 N N . VAL A 1 502 ? -8.183 4.976 26.279 1.00 93.06 502 VAL A N 1
ATOM 3923 C CA . VAL A 1 502 ? -8.394 6.179 25.458 1.00 93.06 502 VAL A CA 1
ATOM 3924 C C . VAL A 1 502 ? -8.724 7.356 26.375 1.00 93.06 502 VAL A C 1
ATOM 3926 O O . VAL A 1 502 ? -9.534 7.222 27.290 1.00 93.06 502 VAL A O 1
ATOM 3929 N N . THR A 1 503 ? -8.101 8.506 26.138 1.00 89.94 503 THR A N 1
ATOM 3930 C CA . THR A 1 503 ? -8.320 9.730 26.918 1.00 89.94 503 THR A CA 1
ATOM 3931 C C . THR A 1 503 ? -9.273 10.690 26.196 1.00 89.94 503 THR A C 1
ATOM 3933 O O . THR A 1 503 ? -9.472 10.580 24.983 1.00 89.94 503 THR A O 1
ATOM 3936 N N . PRO A 1 504 ? -9.830 11.703 26.885 1.00 87.19 504 PRO A N 1
ATOM 3937 C CA . PRO A 1 504 ? -10.547 12.780 26.211 1.00 87.19 504 PRO A CA 1
ATOM 3938 C C . PRO A 1 504 ? -9.692 13.522 25.172 1.00 87.19 504 PRO A C 1
ATOM 3940 O O . PRO A 1 504 ? -10.218 13.899 24.131 1.00 87.19 504 PRO A O 1
ATOM 3943 N N . GLU A 1 505 ? -8.385 13.704 25.392 1.00 88.12 505 GLU A N 1
ATOM 3944 C CA . GLU A 1 505 ? -7.519 14.428 24.444 1.00 88.12 505 GLU A CA 1
ATOM 3945 C C . GLU A 1 505 ? -7.285 13.628 23.148 1.00 88.12 505 GLU A C 1
ATOM 3947 O O . GLU A 1 505 ? -7.185 14.213 22.072 1.00 88.12 505 GLU A O 1
ATOM 3952 N N . ASP A 1 506 ? -7.338 12.294 23.190 1.00 91.75 506 ASP A N 1
ATOM 3953 C CA . ASP A 1 506 ? -7.311 11.462 21.977 1.00 91.75 506 ASP A CA 1
ATOM 3954 C C . ASP A 1 506 ? -8.510 11.731 21.057 1.00 91.75 506 ASP A C 1
ATOM 3956 O O . ASP A 1 506 ? -8.392 11.715 19.825 1.00 91.75 506 ASP A O 1
ATOM 3960 N N . LEU A 1 507 ? -9.666 12.055 21.647 1.00 91.88 507 LEU A N 1
ATOM 3961 C CA . LEU A 1 507 ? -10.859 12.444 20.898 1.00 91.88 507 LEU A CA 1
ATOM 3962 C C . LEU A 1 507 ? -10.667 13.770 20.158 1.00 91.88 507 LEU A C 1
ATOM 3964 O O . LEU A 1 507 ? -11.316 13.976 19.136 1.00 91.88 507 LEU A O 1
ATOM 3968 N N . ARG A 1 508 ? -9.778 14.659 20.620 1.00 90.69 508 ARG A N 1
ATOM 3969 C CA . ARG A 1 508 ? -9.515 15.954 19.974 1.00 90.69 508 ARG A CA 1
ATOM 3970 C C . ARG A 1 508 ? -8.994 15.797 18.549 1.00 90.69 508 ARG A C 1
ATOM 3972 O O . ARG A 1 508 ? -9.319 16.626 17.704 1.00 90.69 508 ARG A O 1
ATOM 3979 N N . LEU A 1 509 ? -8.200 14.755 18.294 1.00 86.50 509 LEU A N 1
ATOM 3980 C CA . LEU A 1 509 ? -7.708 14.416 16.956 1.00 86.50 509 LEU A CA 1
ATOM 3981 C C . LEU A 1 509 ? -8.613 13.400 16.252 1.00 86.50 509 LEU A C 1
ATOM 3983 O O . LEU A 1 509 ? -8.811 13.515 15.048 1.00 86.50 509 LEU A O 1
ATOM 3987 N N . PHE A 1 510 ? -9.189 12.437 16.981 1.00 91.62 510 PHE A N 1
ATOM 3988 C CA . PHE A 1 510 ? -10.021 11.381 16.396 1.00 91.62 510 PHE A CA 1
ATOM 3989 C C . PHE A 1 510 ? -11.419 11.858 15.957 1.00 91.62 510 PHE A C 1
ATOM 3991 O O . PHE A 1 510 ? -11.860 11.587 14.837 1.00 91.62 510 PHE A O 1
ATOM 3998 N N . ASN A 1 511 ? -12.127 12.547 16.857 1.00 90.50 511 ASN A N 1
ATOM 3999 C CA . ASN A 1 511 ? -13.518 12.980 16.719 1.00 90.50 511 ASN A CA 1
ATOM 4000 C C . ASN A 1 511 ? -13.721 14.350 17.414 1.00 90.50 511 ASN A C 1
ATOM 4002 O O . ASN A 1 511 ? -14.301 14.418 18.506 1.00 90.50 511 ASN A O 1
ATOM 4006 N N . PRO A 1 512 ? -13.261 15.456 16.788 1.00 91.44 512 PRO A N 1
ATOM 4007 C CA . PRO A 1 512 ? -13.343 16.798 17.363 1.00 91.44 512 PRO A CA 1
ATOM 4008 C C . PRO A 1 512 ? -14.758 17.234 17.799 1.00 91.44 512 PRO A C 1
ATOM 4010 O O . PRO A 1 512 ? -14.862 17.909 18.825 1.00 91.44 512 PRO A O 1
ATOM 4013 N N . PRO A 1 513 ? -15.859 16.861 17.103 1.00 91.31 513 PRO A N 1
ATOM 4014 C CA . PRO A 1 513 ? -17.217 17.118 17.586 1.00 91.31 513 PRO A CA 1
ATOM 4015 C C . PRO A 1 513 ? -17.523 16.469 18.943 1.00 91.31 513 PRO A C 1
ATOM 4017 O O . PRO A 1 513 ? -18.022 17.155 19.833 1.00 91.31 513 PRO A O 1
ATOM 4020 N N . LEU A 1 514 ? -17.190 15.184 19.130 1.00 90.56 514 LEU A N 1
ATOM 4021 C CA . LEU A 1 514 ? -17.411 14.484 20.401 1.00 90.56 514 LEU A CA 1
ATOM 4022 C C . LEU A 1 514 ? -16.544 15.073 21.519 1.00 90.56 514 LEU A C 1
ATOM 4024 O O . LEU A 1 514 ? -17.056 15.349 22.602 1.00 90.56 514 LEU A O 1
ATOM 4028 N N . PHE A 1 515 ? -15.261 15.330 21.239 1.00 92.88 515 PHE A N 1
ATOM 4029 C CA . PHE A 1 515 ? -14.359 16.013 22.172 1.00 92.88 515 PHE A CA 1
ATOM 4030 C C . PHE A 1 515 ? -14.936 17.347 22.645 1.00 92.88 515 PHE A C 1
ATOM 4032 O O . PHE A 1 515 ? -14.992 17.615 23.845 1.00 92.88 515 PHE A O 1
ATOM 4039 N N . LYS A 1 516 ? -15.408 18.168 21.700 1.00 93.00 516 LYS A N 1
ATOM 4040 C CA . LYS A 1 516 ? -16.006 19.463 22.000 1.00 93.00 516 LYS A CA 1
ATOM 4041 C C . LYS A 1 516 ? -17.227 19.312 22.910 1.00 93.00 516 LYS A C 1
ATOM 4043 O O . LYS A 1 516 ? -17.265 19.967 23.946 1.00 93.00 516 LYS A O 1
ATOM 4048 N N . SER A 1 517 ? -18.183 18.447 22.567 1.00 92.19 517 SER A N 1
ATOM 4049 C CA . SER A 1 517 ? -19.399 18.269 23.372 1.00 92.19 517 SER A CA 1
ATOM 4050 C C . SER A 1 517 ? -19.114 17.734 24.778 1.00 92.19 517 SER A C 1
ATOM 4052 O O . SER A 1 517 ? -19.728 18.209 25.728 1.00 92.19 517 SER A O 1
ATOM 4054 N N . LEU A 1 518 ? -18.158 16.812 24.937 1.00 91.56 518 LEU A N 1
ATOM 4055 C CA . LEU A 1 518 ? -17.733 16.327 26.256 1.00 91.56 518 LEU A CA 1
ATOM 4056 C C . LEU A 1 518 ? -16.988 17.405 27.057 1.00 91.56 518 LEU A C 1
ATOM 4058 O O . LEU A 1 518 ? -17.148 17.492 28.271 1.00 91.56 518 LEU A O 1
ATOM 4062 N N . ASN A 1 519 ? -16.198 18.265 26.408 1.00 91.31 519 ASN A N 1
ATOM 4063 C CA . ASN A 1 519 ? -15.515 19.348 27.110 1.00 91.31 519 ASN A CA 1
ATOM 4064 C C . ASN A 1 519 ? -16.472 20.488 27.509 1.00 91.31 519 ASN A C 1
ATOM 4066 O O . ASN A 1 519 ? -16.332 21.021 28.604 1.00 91.31 519 ASN A O 1
ATOM 4070 N N . GLU A 1 520 ? -17.474 20.810 26.683 1.00 92.06 520 GLU A N 1
ATOM 4071 C CA . GLU A 1 520 ? -18.534 21.788 26.998 1.00 92.06 520 GLU A CA 1
ATOM 4072 C C . GLU A 1 520 ? -19.396 21.369 28.211 1.00 92.06 520 GLU A C 1
ATOM 4074 O O . GLU A 1 520 ? -19.988 22.228 28.864 1.00 92.06 520 GLU A O 1
ATOM 4079 N N . MET A 1 521 ? -19.431 20.079 28.582 1.00 90.81 521 MET A N 1
ATOM 4080 C CA . MET A 1 521 ? -20.092 19.621 29.817 1.00 90.81 521 MET A CA 1
ATOM 4081 C C . MET A 1 521 ? -19.402 20.122 31.094 1.00 90.81 521 MET A C 1
ATOM 4083 O O . MET A 1 521 ? -20.070 20.295 32.112 1.00 90.81 521 MET A O 1
ATOM 4087 N N . LYS A 1 522 ? -18.093 20.407 31.056 1.00 90.06 522 LYS A N 1
ATOM 4088 C CA . LYS A 1 522 ? -17.326 20.895 32.222 1.00 90.06 522 LYS A CA 1
ATOM 4089 C C . LYS A 1 522 ? -17.724 22.315 32.638 1.00 90.06 522 LYS A C 1
ATOM 4091 O O . LYS A 1 522 ? -17.586 22.669 33.804 1.00 90.06 522 LYS A O 1
ATOM 4096 N N . ASP A 1 523 ? -18.264 23.094 31.701 1.00 91.06 523 ASP A N 1
ATOM 4097 C CA . ASP A 1 523 ? -18.767 24.454 31.927 1.00 91.06 523 ASP A CA 1
ATOM 4098 C C . ASP A 1 523 ? -20.264 24.485 32.321 1.00 91.06 523 ASP A C 1
ATOM 4100 O O . ASP A 1 523 ? -20.833 25.557 32.563 1.00 91.06 523 ASP A O 1
ATOM 4104 N N . MET A 1 524 ? -20.940 23.328 32.389 1.00 91.75 524 MET A N 1
ATOM 4105 C CA . MET A 1 524 ? -22.349 23.249 32.790 1.00 91.75 524 MET A CA 1
ATOM 4106 C C . MET A 1 524 ? -22.531 23.493 34.292 1.00 91.75 524 MET A C 1
ATOM 4108 O O . MET A 1 524 ? -21.712 23.114 35.128 1.00 91.75 524 MET A O 1
ATOM 4112 N N . LYS A 1 525 ? -23.673 24.080 34.672 1.00 91.75 525 LYS A N 1
ATOM 4113 C CA . LYS A 1 525 ? -24.037 24.180 36.092 1.00 91.75 525 LYS A CA 1
ATOM 4114 C C . LYS A 1 525 ? -24.427 22.793 36.619 1.00 91.75 525 LYS A C 1
ATOM 4116 O O . LYS A 1 525 ? -25.114 22.070 35.898 1.00 91.75 525 LYS A O 1
ATOM 4121 N N . PRO A 1 526 ? -24.148 22.459 37.893 1.00 90.12 526 PRO A N 1
ATOM 4122 C CA . PRO A 1 526 ? -24.547 21.175 38.478 1.00 90.12 526 PRO A CA 1
ATOM 4123 C C . PRO A 1 526 ? -26.053 20.869 38.396 1.00 90.12 526 PRO A C 1
ATOM 4125 O O . PRO A 1 526 ? -26.432 19.709 38.289 1.00 90.12 526 PRO A O 1
ATOM 4128 N N . SER A 1 527 ? -26.921 21.890 38.405 1.00 89.94 527 SER A N 1
ATOM 4129 C CA . SER A 1 527 ? -28.364 21.733 38.159 1.00 89.94 527 SER A CA 1
ATOM 4130 C C . SER A 1 527 ? -28.669 21.235 36.748 1.00 89.94 527 SER A C 1
ATOM 4132 O O . SER A 1 527 ? -29.475 20.330 36.560 1.00 89.94 527 SER A O 1
ATOM 4134 N N . ASP A 1 528 ? -28.005 21.839 35.769 1.00 91.31 528 ASP A N 1
ATOM 4135 C CA . ASP A 1 528 ? -28.274 21.667 34.348 1.00 91.31 528 ASP A CA 1
ATOM 4136 C C . ASP A 1 528 ? -27.695 20.310 33.888 1.00 91.31 528 ASP A C 1
ATOM 4138 O O . ASP A 1 528 ? -28.328 19.579 33.129 1.00 91.31 528 ASP A O 1
ATOM 4142 N N . PHE A 1 529 ? -26.540 19.920 34.447 1.00 92.94 529 PHE A N 1
ATOM 4143 C CA . PHE A 1 529 ? -25.938 18.595 34.275 1.00 92.94 529 PHE A CA 1
ATOM 4144 C C . PHE A 1 529 ? -26.746 17.472 34.954 1.00 92.94 529 PHE A C 1
ATOM 4146 O O . PHE A 1 529 ? -26.912 16.406 34.369 1.00 92.94 529 PHE A O 1
ATOM 4153 N N . ALA A 1 530 ? -27.327 17.702 36.138 1.00 89.12 530 ALA A N 1
ATOM 4154 C CA . ALA A 1 530 ? -28.204 16.715 36.779 1.00 89.12 530 ALA A CA 1
ATOM 4155 C C . ALA A 1 530 ? -29.513 16.485 35.993 1.00 89.12 530 ALA A C 1
ATOM 4157 O O . ALA A 1 530 ? -29.995 15.354 35.913 1.00 89.12 530 ALA A O 1
ATOM 4158 N N . GLU A 1 531 ? -30.080 17.527 35.369 1.00 90.88 531 GLU A N 1
ATOM 4159 C CA . GLU A 1 531 ? -31.206 17.367 34.434 1.00 90.88 531 GLU A CA 1
ATOM 4160 C C . GLU A 1 531 ? -30.797 16.618 33.151 1.00 90.88 531 GLU A C 1
ATOM 4162 O O . GLU A 1 531 ? -31.594 15.832 32.633 1.00 90.88 531 GLU A O 1
ATOM 4167 N N . TYR A 1 532 ? -29.557 16.790 32.679 1.00 91.00 532 TYR A N 1
ATOM 4168 C CA . TYR A 1 532 ? -28.997 16.045 31.546 1.00 91.00 532 TYR A CA 1
ATOM 4169 C C . TYR A 1 532 ? -28.781 14.551 31.857 1.00 91.00 532 TYR A C 1
ATOM 4171 O O . TYR A 1 532 ? -29.315 13.707 31.139 1.00 91.00 532 TYR A O 1
ATOM 4179 N N . LEU A 1 533 ? -28.113 14.201 32.966 1.00 92.44 533 LEU A N 1
ATOM 4180 C CA . LEU A 1 533 ? -27.946 12.805 33.414 1.00 92.44 533 LEU A CA 1
ATOM 4181 C C . LEU A 1 533 ? -29.298 12.078 33.517 1.00 92.44 533 LEU A C 1
ATOM 4183 O O . LEU A 1 533 ? -29.459 10.959 33.031 1.00 92.44 533 LEU A O 1
ATOM 4187 N N . LYS A 1 534 ? -30.304 12.758 34.081 1.00 90.75 534 LYS A N 1
ATOM 4188 C CA . LYS A 1 534 ? -31.685 12.269 34.203 1.00 90.75 534 LYS A CA 1
ATOM 4189 C C . LYS A 1 534 ? -32.380 12.044 32.853 1.00 90.75 534 LYS A C 1
ATOM 4191 O O . LYS A 1 534 ? -33.275 11.203 32.770 1.00 90.75 534 LYS A O 1
ATOM 4196 N N . PHE A 1 535 ? -32.017 12.806 31.820 1.00 91.69 535 PHE A N 1
ATOM 4197 C CA . PHE A 1 535 ? -32.548 12.655 30.463 1.00 91.69 535 PHE A CA 1
ATOM 4198 C C . PHE A 1 535 ? -31.919 11.460 29.734 1.00 91.69 535 PHE A C 1
ATOM 4200 O O . PHE A 1 535 ? -32.654 10.675 29.138 1.00 91.69 535 PHE A O 1
ATOM 4207 N N . GLU A 1 536 ? -30.598 11.286 29.843 1.00 89.12 536 GLU A N 1
ATOM 4208 C CA . GLU A 1 536 ? -29.878 10.116 29.307 1.00 89.12 536 GLU A CA 1
ATOM 4209 C C . GLU A 1 536 ? -30.208 8.817 30.073 1.00 89.12 536 GLU A C 1
ATOM 4211 O O . GLU A 1 536 ? -30.065 7.715 29.550 1.00 89.12 536 GLU A O 1
ATOM 4216 N N . GLY A 1 537 ? -30.695 8.930 31.315 1.00 89.62 537 GLY A N 1
ATOM 4217 C CA . GLY A 1 537 ? -31.005 7.792 32.187 1.00 89.62 537 GLY A CA 1
ATOM 4218 C C . GLY A 1 537 ? -29.811 7.291 33.009 1.00 89.62 537 GLY A C 1
ATOM 4219 O O . GLY A 1 537 ? -29.878 6.197 33.573 1.00 89.62 537 GLY A O 1
ATOM 4220 N N . ALA A 1 538 ? -28.745 8.090 33.090 1.00 88.25 538 ALA A N 1
ATOM 4221 C CA . ALA A 1 538 ? -27.593 7.864 33.952 1.00 88.25 538 ALA A CA 1
ATOM 4222 C C . ALA A 1 538 ? -27.920 8.147 35.436 1.00 88.25 538 ALA A C 1
ATOM 4224 O O . ALA A 1 538 ? -28.955 8.728 35.774 1.00 88.25 538 ALA A O 1
ATOM 4225 N N . ASP A 1 539 ? -27.028 7.738 36.342 1.00 88.12 539 ASP A N 1
ATOM 4226 C CA . ASP A 1 539 ? -27.161 8.026 37.775 1.00 88.12 539 ASP A CA 1
ATOM 4227 C C . ASP A 1 539 ? -26.940 9.525 38.058 1.00 88.12 539 ASP A C 1
ATOM 4229 O O . ASP A 1 539 ? -25.876 10.079 37.786 1.00 88.12 539 ASP A O 1
ATOM 4233 N N . GLU A 1 540 ? -27.954 10.172 38.646 1.00 83.50 540 GLU A N 1
ATOM 4234 C CA . GLU A 1 540 ? -27.971 11.594 39.034 1.00 83.50 540 GLU A CA 1
ATOM 4235 C C . GLU A 1 540 ? -26.848 11.974 40.030 1.00 83.50 540 GLU A C 1
ATOM 4237 O O . GLU A 1 540 ? -26.637 13.158 40.288 1.00 83.50 540 GLU A O 1
ATOM 4242 N N . GLY A 1 541 ? -26.139 10.992 40.604 1.00 85.69 541 GLY A N 1
ATOM 4243 C CA . GLY A 1 541 ? -24.989 11.177 41.492 1.00 85.69 541 GLY A CA 1
ATOM 4244 C C . GLY A 1 541 ? -23.607 11.282 40.826 1.00 85.69 541 GLY A C 1
ATOM 4245 O O . GLY A 1 541 ? -22.622 11.429 41.554 1.00 85.69 541 GLY A O 1
ATOM 4246 N N . LEU A 1 542 ? -23.483 11.187 39.494 1.00 91.25 542 LEU A N 1
ATOM 4247 C CA . LEU A 1 542 ? -22.183 11.296 38.810 1.00 91.25 542 LEU A CA 1
ATOM 4248 C C . LEU A 1 542 ? -21.587 12.717 38.833 1.00 91.25 542 LEU A C 1
ATOM 4250 O O . LEU A 1 542 ? -22.301 13.717 38.792 1.00 91.25 542 LEU A O 1
ATOM 4254 N N . SER A 1 543 ? -20.250 12.796 38.812 1.00 91.75 543 SER A N 1
ATOM 4255 C CA . SER A 1 543 ? -19.530 14.014 38.416 1.00 91.75 543 SER A CA 1
ATOM 4256 C C . SER A 1 543 ? -19.347 14.065 36.895 1.00 91.75 543 SER A C 1
ATOM 4258 O O . SER A 1 543 ? -19.473 13.044 36.212 1.00 91.75 543 SER A O 1
ATOM 4260 N N . VAL A 1 544 ? -19.032 15.248 36.359 1.00 91.69 544 VAL A N 1
ATOM 4261 C CA . VAL A 1 544 ? -18.825 15.442 34.914 1.00 91.69 544 VAL A CA 1
ATOM 4262 C C . VAL A 1 544 ? -17.642 14.613 34.414 1.00 91.69 544 VAL A C 1
ATOM 4264 O O . VAL A 1 544 ? -17.730 13.983 33.367 1.00 91.69 544 VAL A O 1
ATOM 4267 N N . GLU A 1 545 ? -16.560 14.554 35.188 1.00 90.94 545 GLU A N 1
ATOM 4268 C CA . GLU A 1 545 ? -15.348 13.794 34.871 1.00 90.94 545 GLU A CA 1
ATOM 4269 C C . GLU A 1 545 ? -15.667 12.301 34.769 1.00 90.94 545 GLU A C 1
ATOM 4271 O O . GLU A 1 545 ? -15.411 11.687 33.739 1.00 90.94 545 GLU A O 1
ATOM 4276 N N . LYS A 1 546 ? -16.340 11.744 35.786 1.00 91.06 546 LYS A N 1
ATOM 4277 C CA . LYS A 1 546 ? -16.729 10.329 35.802 1.00 91.06 546 LYS A CA 1
ATOM 4278 C C . LYS A 1 546 ? -17.705 9.974 34.673 1.00 91.06 546 LYS A C 1
ATOM 4280 O O . LYS A 1 546 ? -17.665 8.856 34.173 1.00 91.06 546 LYS A O 1
ATOM 4285 N N . TYR A 1 547 ? -18.577 10.900 34.268 1.00 92.69 547 TYR A N 1
ATOM 4286 C CA . TYR A 1 547 ? -19.466 10.692 33.121 1.00 92.69 547 TYR A CA 1
ATOM 4287 C C . TYR A 1 547 ? -18.696 10.688 31.794 1.00 92.69 547 TYR A C 1
ATOM 4289 O O . TYR A 1 547 ? -18.943 9.833 30.949 1.00 92.69 547 TYR A O 1
ATOM 4297 N N . ILE A 1 548 ? -17.727 11.594 31.625 1.00 92.81 548 ILE A N 1
ATOM 4298 C CA . ILE A 1 548 ? -16.829 11.592 30.462 1.00 92.81 548 ILE A CA 1
ATOM 4299 C C . ILE A 1 548 ? -16.045 10.272 30.404 1.00 92.81 548 ILE A C 1
ATOM 4301 O O . ILE A 1 548 ? -16.012 9.644 29.348 1.00 92.81 548 ILE A O 1
ATOM 4305 N N . ASP A 1 549 ? -15.483 9.819 31.528 1.00 91.38 549 ASP A N 1
ATOM 4306 C CA . ASP A 1 549 ? -14.755 8.547 31.613 1.00 91.38 549 ASP A CA 1
ATOM 4307 C C . ASP A 1 549 ? -15.653 7.346 31.256 1.00 91.38 549 ASP A C 1
ATOM 4309 O O . ASP A 1 549 ? -15.228 6.461 30.513 1.00 91.38 549 ASP A O 1
ATOM 4313 N N . GLU A 1 550 ? -16.910 7.320 31.721 1.00 92.25 550 GLU A N 1
ATOM 4314 C CA . GLU A 1 550 ? -17.870 6.258 31.381 1.00 92.25 550 GLU A CA 1
ATOM 4315 C C . GLU A 1 550 ? -18.282 6.277 29.901 1.00 92.25 550 GLU A C 1
ATOM 4317 O O . GLU A 1 550 ? -18.299 5.217 29.278 1.00 92.25 550 GLU A O 1
ATOM 4322 N N . VAL A 1 551 ? -18.517 7.447 29.293 1.00 92.31 551 VAL A N 1
ATOM 4323 C CA . VAL A 1 551 ? -18.810 7.560 27.848 1.00 92.31 551 VAL A CA 1
ATOM 4324 C C . VAL A 1 551 ? -17.611 7.126 26.993 1.00 92.31 551 VAL A C 1
ATOM 4326 O O . VAL A 1 551 ? -17.779 6.481 25.954 1.00 92.31 551 VAL A O 1
ATOM 4329 N N . VAL A 1 552 ? -16.382 7.435 27.416 1.00 93.19 552 VAL A N 1
ATOM 4330 C CA . VAL A 1 552 ? -15.169 6.976 26.720 1.00 93.19 552 VAL A CA 1
ATOM 4331 C C . VAL A 1 552 ? -14.971 5.466 26.898 1.00 93.19 552 VAL A C 1
ATOM 4333 O O . VAL A 1 552 ? -14.666 4.772 25.926 1.00 93.19 552 VAL A O 1
ATOM 4336 N N . ALA A 1 553 ? -15.227 4.922 28.090 1.00 92.25 553 ALA A N 1
ATOM 4337 C CA . ALA A 1 553 ? -15.193 3.482 28.333 1.00 92.25 553 ALA A CA 1
ATOM 4338 C C . ALA A 1 553 ? -16.270 2.719 27.535 1.00 92.25 553 ALA A C 1
ATOM 4340 O O . ALA A 1 553 ? -15.972 1.657 26.989 1.00 92.25 553 ALA A O 1
ATOM 4341 N N . GLU A 1 554 ? -17.482 3.265 27.391 1.00 92.62 554 GLU A N 1
ATOM 4342 C CA . GLU A 1 554 ? -18.550 2.684 26.564 1.00 92.62 554 GLU A CA 1
ATOM 4343 C C . GLU A 1 554 ? -18.157 2.632 25.079 1.00 92.62 554 GLU A C 1
ATOM 4345 O O . GLU A 1 554 ? -18.413 1.632 24.403 1.00 92.62 554 GLU A O 1
ATOM 4350 N N . LYS A 1 555 ? -17.503 3.681 24.560 1.00 91.81 555 LYS A N 1
ATOM 4351 C CA . LYS A 1 555 ? -17.125 3.755 23.139 1.00 91.81 555 LYS A CA 1
ATOM 4352 C C . LYS A 1 555 ? -15.827 3.033 22.771 1.00 91.81 555 LYS A C 1
ATOM 4354 O O . LYS A 1 555 ? -15.708 2.617 21.621 1.00 91.81 555 LYS A O 1
ATOM 4359 N N . PHE A 1 556 ? -14.871 2.895 23.693 1.00 93.69 556 PHE A N 1
ATOM 4360 C CA . PHE A 1 556 ? -13.519 2.400 23.378 1.00 93.69 556 PHE A CA 1
ATOM 4361 C C . PHE A 1 556 ? -12.986 1.308 24.320 1.00 93.69 556 PHE A C 1
ATOM 4363 O O . PHE A 1 556 ? -11.948 0.717 24.027 1.00 93.69 556 PHE A O 1
ATOM 4370 N N . GLY A 1 557 ? -13.652 1.025 25.443 1.00 91.94 557 GLY A N 1
ATOM 4371 C CA . GLY A 1 557 ? -13.206 0.023 26.417 1.00 91.94 557 GLY A CA 1
ATOM 4372 C C . GLY A 1 557 ? -13.371 -1.432 25.943 1.00 91.94 557 GLY A C 1
ATOM 4373 O O . GLY A 1 557 ? -13.944 -1.680 24.880 1.00 91.94 557 GLY A O 1
ATOM 4374 N N . PRO A 1 558 ? -12.917 -2.429 26.728 1.00 91.12 558 PRO A N 1
ATOM 4375 C CA . PRO A 1 558 ? -12.975 -3.846 26.339 1.00 91.12 558 PRO A CA 1
ATOM 4376 C C . PRO A 1 558 ? -14.393 -4.369 26.048 1.00 91.12 558 PRO A C 1
ATOM 4378 O O . PRO A 1 558 ? -14.583 -5.148 25.119 1.00 91.12 558 PRO A O 1
ATOM 4381 N N . GLU A 1 559 ? -15.392 -3.888 26.794 1.00 91.56 559 GLU A N 1
ATOM 4382 C CA . GLU A 1 559 ? -16.811 -4.254 26.634 1.00 91.56 559 GLU A CA 1
ATOM 4383 C C . GLU A 1 559 ? -17.532 -3.444 25.530 1.00 91.56 559 GLU A C 1
ATOM 4385 O O . GLU A 1 559 ? -18.726 -3.633 25.298 1.00 91.56 559 GLU A O 1
ATOM 4390 N N . SER A 1 560 ? -16.832 -2.525 24.849 1.00 93.75 560 SER A N 1
ATOM 4391 C CA . SER A 1 560 ? -17.400 -1.708 23.768 1.00 93.75 560 SER A CA 1
ATOM 4392 C C . SER A 1 560 ? -17.647 -2.514 22.487 1.00 93.75 560 SER A C 1
ATOM 4394 O O . SER A 1 560 ? -17.102 -3.603 22.274 1.00 93.75 560 SER A O 1
ATOM 4396 N N . SER A 1 561 ? -18.398 -1.925 21.552 1.00 91.94 561 SER A N 1
ATOM 4397 C CA . SER A 1 561 ? -18.609 -2.499 20.216 1.00 91.94 561 SER A CA 1
ATOM 4398 C C . SER A 1 561 ? -17.316 -2.696 19.411 1.00 91.94 561 SER A C 1
ATOM 4400 O O . SER A 1 561 ? -17.309 -3.518 18.492 1.00 91.94 561 SER A O 1
ATOM 4402 N N . VAL A 1 562 ? -16.221 -2.002 19.755 1.00 94.62 562 VAL A N 1
ATOM 4403 C CA . VAL A 1 562 ? -14.895 -2.148 19.124 1.00 94.62 562 VAL A CA 1
ATOM 4404 C C . VAL A 1 562 ? -13.892 -2.951 19.960 1.00 94.62 562 VAL A C 1
ATOM 4406 O O . VAL A 1 562 ? -12.914 -3.438 19.397 1.00 94.62 562 VAL A O 1
ATOM 4409 N N . GLY A 1 563 ? -14.131 -3.167 21.258 1.00 95.19 563 GLY A N 1
ATOM 4410 C CA . GLY A 1 563 ? -13.216 -3.903 22.141 1.00 95.19 563 GLY A CA 1
ATOM 4411 C C . GLY A 1 563 ? -12.983 -5.343 21.673 1.00 95.19 563 GLY A C 1
ATOM 4412 O O . GLY A 1 563 ? -11.851 -5.743 21.399 1.00 95.19 563 GLY A O 1
ATOM 4413 N N . TRP A 1 564 ? -14.063 -6.093 21.431 1.00 96.19 564 TRP A N 1
ATOM 4414 C CA . TRP A 1 564 ? -13.970 -7.460 20.900 1.00 96.19 564 TRP A CA 1
ATOM 4415 C C . TRP A 1 564 ? -13.364 -7.534 19.484 1.00 96.19 564 TRP A C 1
ATOM 4417 O O . TRP A 1 564 ? -12.774 -8.558 19.125 1.00 96.19 564 TRP A O 1
ATOM 4427 N N . GLN A 1 565 ? -13.517 -6.470 18.682 1.00 97.88 565 GLN A N 1
ATOM 4428 C CA . GLN A 1 565 ? -12.944 -6.369 17.335 1.00 97.88 565 GLN A CA 1
ATOM 4429 C C . GLN A 1 565 ? -11.426 -6.204 17.421 1.00 97.88 565 GLN A C 1
ATOM 4431 O O . GLN A 1 565 ? -10.675 -6.934 16.773 1.00 97.88 565 GLN A O 1
ATOM 4436 N N . LEU A 1 566 ? -10.977 -5.284 18.275 1.00 96.94 566 LEU A N 1
ATOM 4437 C CA . LEU A 1 566 ? -9.572 -5.034 18.558 1.00 96.94 566 LEU A CA 1
ATOM 4438 C C . LEU A 1 566 ? -8.884 -6.265 19.161 1.00 96.94 566 LEU A C 1
ATOM 4440 O O . LEU A 1 566 ? -7.768 -6.582 18.763 1.00 96.94 566 LEU A O 1
ATOM 4444 N N . ASP A 1 567 ? -9.548 -7.003 20.052 1.00 95.94 567 ASP A N 1
ATOM 4445 C CA . ASP A 1 567 ? -9.016 -8.251 20.611 1.00 95.94 567 ASP A CA 1
ATOM 4446 C C . ASP A 1 567 ? -8.796 -9.337 19.547 1.00 95.94 567 ASP A C 1
ATOM 4448 O O . ASP A 1 567 ? -7.844 -10.116 19.655 1.00 95.94 567 ASP A O 1
ATOM 4452 N N . ALA A 1 568 ? -9.636 -9.396 18.507 1.00 96.56 568 ALA A N 1
ATOM 4453 C CA . ALA A 1 568 ? -9.419 -10.285 17.365 1.00 96.56 568 ALA A CA 1
ATOM 4454 C C . ALA A 1 568 ? -8.219 -9.823 16.516 1.00 96.56 568 ALA A C 1
ATOM 4456 O O . ALA A 1 568 ? -7.349 -10.633 16.198 1.00 96.56 568 ALA A O 1
ATOM 4457 N N . ILE A 1 569 ? -8.104 -8.519 16.234 1.00 97.50 569 ILE A N 1
ATOM 4458 C CA . ILE A 1 569 ? -6.944 -7.944 15.526 1.00 97.50 569 ILE A CA 1
ATOM 4459 C C . ILE A 1 569 ? -5.648 -8.165 16.329 1.00 97.50 569 ILE A C 1
ATOM 4461 O O . ILE A 1 569 ? -4.625 -8.528 15.751 1.00 97.50 569 ILE A O 1
ATOM 4465 N N . ARG A 1 570 ? -5.668 -8.029 17.661 1.00 95.38 570 ARG A N 1
ATOM 4466 C CA . ARG A 1 570 ? -4.487 -8.261 18.512 1.00 95.38 570 ARG A CA 1
ATOM 4467 C C . ARG A 1 570 ? -4.041 -9.721 18.475 1.00 95.38 570 ARG A C 1
ATOM 4469 O O . ARG A 1 570 ? -2.854 -9.979 18.292 1.00 95.38 570 ARG A O 1
ATOM 4476 N N . GLN A 1 571 ? -4.983 -10.667 18.554 1.00 92.69 571 GLN A N 1
ATOM 4477 C CA . GLN A 1 571 ? -4.695 -12.095 18.361 1.00 92.69 571 GLN A CA 1
ATOM 4478 C C . GLN A 1 571 ? -4.023 -12.354 17.010 1.00 92.69 571 GLN A C 1
ATOM 4480 O O . GLN A 1 571 ? -2.978 -13.001 16.978 1.00 92.69 571 GLN A O 1
ATOM 4485 N N . GLY A 1 572 ? -4.568 -11.795 15.926 1.00 93.56 572 GLY A N 1
ATOM 4486 C CA . GLY A 1 572 ? -4.010 -11.907 14.581 1.00 93.56 572 GLY A CA 1
ATOM 4487 C C . GLY A 1 572 ? -2.590 -11.359 14.461 1.00 93.56 572 GLY A C 1
ATOM 4488 O O . GLY A 1 572 ? -1.694 -12.038 13.957 1.00 93.56 572 GLY A O 1
ATOM 4489 N N . PHE A 1 573 ? -2.371 -10.143 14.962 1.00 94.31 573 PHE A N 1
ATOM 4490 C CA . PHE A 1 573 ? -1.093 -9.433 14.891 1.00 94.31 573 PHE A CA 1
ATOM 4491 C C . PHE A 1 573 ? 0.023 -10.198 15.620 1.00 94.31 573 PHE A C 1
ATOM 4493 O O . PHE A 1 573 ? 1.092 -10.457 15.055 1.00 94.31 573 PHE A O 1
ATOM 4500 N N . SER A 1 574 ? -0.267 -10.677 16.834 1.00 91.75 574 SER A N 1
ATOM 4501 C CA . SER A 1 574 ? 0.668 -11.456 17.654 1.00 91.75 574 SER A CA 1
ATOM 4502 C C . SER A 1 574 ? 1.006 -12.852 17.105 1.00 91.75 574 SER A C 1
ATOM 4504 O O . SER A 1 574 ? 1.887 -13.516 17.651 1.00 91.75 574 SER A O 1
ATOM 4506 N N . ARG A 1 575 ? 0.383 -13.310 16.004 1.00 89.62 575 ARG A N 1
ATOM 4507 C CA . ARG A 1 575 ? 0.809 -14.530 15.280 1.00 89.62 575 ARG A CA 1
ATOM 4508 C C . ARG A 1 575 ? 2.135 -14.350 14.536 1.00 89.62 575 ARG A C 1
ATOM 4510 O O . ARG A 1 575 ? 2.791 -15.355 14.258 1.00 89.62 575 ARG A O 1
ATOM 4517 N N . VAL A 1 576 ? 2.492 -13.107 14.197 1.00 90.12 576 VAL A N 1
ATOM 4518 C CA . VAL A 1 576 ? 3.668 -12.754 13.379 1.00 90.12 576 VAL A CA 1
ATOM 4519 C C . VAL A 1 576 ? 4.610 -11.818 14.137 1.00 90.12 576 VAL A C 1
ATOM 4521 O O . VAL A 1 576 ? 5.812 -12.065 14.167 1.00 90.12 576 VAL A O 1
ATOM 4524 N N . ILE A 1 577 ? 4.080 -10.774 14.786 1.00 91.31 577 ILE A N 1
ATOM 4525 C CA . ILE A 1 577 ? 4.873 -9.780 15.520 1.00 91.31 577 ILE A CA 1
ATOM 4526 C C . ILE A 1 577 ? 4.495 -9.829 17.011 1.00 91.31 577 ILE A C 1
ATOM 4528 O O . ILE A 1 577 ? 3.428 -9.341 17.390 1.00 91.31 577 ILE A O 1
ATOM 4532 N N . PRO A 1 578 ? 5.355 -10.385 17.886 1.00 88.62 578 PRO A N 1
ATOM 4533 C CA . PRO A 1 578 ? 5.210 -10.232 19.330 1.00 88.62 578 PRO A CA 1
ATOM 4534 C C . PRO A 1 578 ? 5.320 -8.752 19.718 1.00 88.62 578 PRO A C 1
ATOM 4536 O O . PRO A 1 578 ? 6.219 -8.048 19.249 1.00 88.62 578 PRO A O 1
ATOM 4539 N N . VAL A 1 579 ? 4.419 -8.277 20.578 1.00 85.25 579 VAL A N 1
ATOM 4540 C CA . VAL A 1 579 ? 4.319 -6.861 20.985 1.00 85.25 579 VAL A CA 1
ATOM 4541 C C . VAL A 1 579 ? 5.630 -6.360 21.607 1.00 85.25 579 VAL A C 1
ATOM 4543 O O . VAL A 1 579 ? 6.056 -5.229 21.374 1.00 85.25 579 VAL A O 1
ATOM 4546 N N . GLU A 1 580 ? 6.338 -7.235 22.318 1.00 85.69 580 GLU A N 1
ATOM 4547 C CA . GLU A 1 580 ? 7.629 -6.961 22.946 1.00 85.69 580 GLU A CA 1
ATOM 4548 C C . GLU A 1 580 ? 8.718 -6.596 21.923 1.00 85.69 580 GLU A C 1
ATOM 4550 O O . GLU A 1 580 ? 9.640 -5.848 22.245 1.00 85.69 580 GLU A O 1
ATOM 4555 N N . GLN A 1 581 ? 8.621 -7.091 20.682 1.00 88.31 581 GLN A N 1
ATOM 4556 C CA . GLN A 1 581 ? 9.557 -6.748 19.605 1.00 88.31 581 GLN A CA 1
ATOM 4557 C C . GLN A 1 581 ? 9.292 -5.341 19.052 1.00 88.31 581 GLN A C 1
ATOM 4559 O O . GLN A 1 581 ? 10.242 -4.632 18.728 1.00 88.31 581 GLN A O 1
ATOM 4564 N N . VAL A 1 582 ? 8.029 -4.898 19.023 1.00 89.94 582 VAL A N 1
ATOM 4565 C CA . VAL A 1 582 ? 7.655 -3.521 18.644 1.00 89.94 582 VAL A CA 1
ATOM 4566 C C . VAL A 1 582 ? 8.178 -2.521 19.680 1.00 89.94 582 VAL A C 1
ATOM 4568 O O . VAL A 1 582 ? 8.772 -1.502 19.326 1.00 89.94 582 VAL A O 1
ATOM 4571 N N . GLY A 1 583 ? 8.051 -2.858 20.970 1.00 86.44 583 GLY A N 1
ATOM 4572 C CA . GLY A 1 583 ? 8.594 -2.053 22.067 1.00 86.44 583 GLY A CA 1
ATOM 4573 C C . GLY A 1 583 ? 10.120 -1.894 22.017 1.00 86.44 583 GLY A C 1
ATOM 4574 O O . GLY A 1 583 ? 10.629 -0.807 22.285 1.00 86.44 583 GLY A O 1
ATOM 4575 N N . ARG A 1 584 ? 10.862 -2.937 21.609 1.00 86.88 584 ARG A N 1
ATOM 4576 C CA . ARG A 1 584 ? 12.338 -2.900 21.488 1.00 86.88 584 ARG A CA 1
ATOM 4577 C C . ARG A 1 584 ? 12.858 -1.888 20.467 1.00 86.88 584 ARG A C 1
ATOM 4579 O O . ARG A 1 584 ? 13.940 -1.350 20.674 1.00 86.88 584 ARG A O 1
ATOM 4586 N N . VAL A 1 585 ? 12.110 -1.631 19.393 1.00 88.50 585 VAL A N 1
ATOM 4587 C CA . VAL A 1 585 ? 12.459 -0.631 18.363 1.00 88.50 585 VAL A CA 1
ATOM 4588 C C . VAL A 1 585 ? 11.778 0.724 18.587 1.00 88.50 585 VAL A C 1
ATOM 4590 O O . VAL A 1 585 ? 11.916 1.627 17.765 1.00 88.50 585 VAL A O 1
ATOM 4593 N N . GLY A 1 586 ? 11.030 0.879 19.687 1.00 87.69 586 GLY A N 1
ATOM 4594 C CA . GLY A 1 586 ? 10.347 2.124 20.039 1.00 87.69 586 GLY A CA 1
ATOM 4595 C C . GLY A 1 586 ? 9.379 2.624 18.969 1.00 87.69 586 GLY A C 1
ATOM 4596 O O . GLY A 1 586 ? 9.341 3.832 18.717 1.00 87.69 586 GLY A O 1
ATOM 4597 N N . MET A 1 587 ? 8.648 1.713 18.315 1.00 90.31 587 MET A N 1
ATOM 4598 C CA . MET A 1 587 ? 7.583 2.082 17.381 1.00 90.31 587 MET A CA 1
ATOM 4599 C C . MET A 1 587 ? 6.297 2.438 18.130 1.00 90.31 587 MET A C 1
ATOM 4601 O O . MET A 1 587 ? 5.846 1.681 18.991 1.00 90.31 587 MET A O 1
ATOM 4605 N N . THR A 1 588 ? 5.706 3.581 17.792 1.00 91.38 588 THR A N 1
ATOM 4606 C CA . THR A 1 588 ? 4.430 4.058 18.343 1.00 91.38 588 THR A CA 1
ATOM 4607 C C . THR A 1 588 ? 3.245 3.708 17.433 1.00 91.38 588 THR A C 1
ATOM 4609 O O . THR A 1 588 ? 3.409 3.157 16.341 1.00 91.38 588 THR A O 1
ATOM 4612 N N . GLY A 1 589 ? 2.021 4.045 17.860 1.00 91.88 589 GLY A N 1
ATOM 4613 C CA . GLY A 1 589 ? 0.832 3.880 17.017 1.00 91.88 589 GLY A CA 1
ATOM 4614 C C . GLY A 1 589 ? 0.839 4.778 15.771 1.00 91.88 589 GLY A C 1
ATOM 4615 O O . GLY A 1 589 ? 0.297 4.404 14.733 1.00 91.88 589 GLY A O 1
ATOM 4616 N N . GLU A 1 590 ? 1.496 5.936 15.852 1.00 91.12 590 GLU A N 1
ATOM 4617 C CA . GLU A 1 590 ? 1.739 6.860 14.741 1.00 91.12 590 GLU A CA 1
ATOM 4618 C C . GLU A 1 590 ? 2.752 6.284 13.747 1.00 91.12 590 GLU A C 1
ATOM 4620 O O . GLU A 1 590 ? 2.498 6.325 12.543 1.00 91.12 590 GLU A O 1
ATOM 4625 N N . ASP A 1 591 ? 3.855 5.700 14.238 1.00 91.44 591 ASP A N 1
ATOM 4626 C CA . ASP A 1 591 ? 4.849 5.040 13.383 1.00 91.44 591 ASP A CA 1
ATOM 4627 C C . ASP A 1 591 ? 4.196 3.905 12.574 1.00 91.44 591 ASP A C 1
ATOM 4629 O O . ASP A 1 591 ? 4.363 3.825 11.356 1.00 91.44 591 ASP A O 1
ATOM 4633 N N . LEU A 1 592 ? 3.399 3.055 13.236 1.00 92.00 592 LEU A N 1
ATOM 4634 C CA . LEU A 1 592 ? 2.671 1.970 12.574 1.00 92.00 592 LEU A CA 1
ATOM 4635 C C . LEU A 1 592 ? 1.638 2.496 11.566 1.00 92.00 592 LEU A C 1
ATOM 4637 O O . LEU A 1 592 ? 1.596 2.006 10.439 1.00 92.00 592 LEU A O 1
ATOM 4641 N N . ALA A 1 593 ? 0.841 3.510 11.919 1.00 91.56 593 ALA A N 1
ATOM 4642 C CA . ALA A 1 593 ? -0.132 4.103 10.996 1.00 91.56 593 ALA A CA 1
ATOM 4643 C C . ALA A 1 593 ? 0.533 4.709 9.749 1.00 91.56 593 ALA A C 1
ATOM 4645 O O . ALA A 1 593 ? 0.025 4.542 8.639 1.00 91.56 593 ALA A O 1
ATOM 4646 N N . SER A 1 594 ? 1.677 5.379 9.924 1.00 87.69 594 SER A N 1
ATOM 4647 C CA . SER A 1 594 ? 2.453 5.976 8.835 1.00 87.69 594 SER A CA 1
ATOM 4648 C C . SER A 1 594 ? 2.956 4.915 7.852 1.00 87.69 594 SER A C 1
ATOM 4650 O O . SER A 1 594 ? 2.719 5.037 6.651 1.00 87.69 594 SER A O 1
ATOM 4652 N N . VAL A 1 595 ? 3.572 3.838 8.349 1.00 87.38 595 VAL A N 1
ATOM 4653 C CA . VAL A 1 595 ? 4.129 2.770 7.499 1.00 87.38 595 VAL A CA 1
ATOM 4654 C C . VAL A 1 595 ? 3.032 1.972 6.788 1.00 87.38 595 VAL A C 1
ATOM 4656 O O . VAL A 1 595 ? 3.190 1.628 5.619 1.00 87.38 595 VAL A O 1
ATOM 4659 N N . ILE A 1 596 ? 1.894 1.714 7.445 1.00 85.50 596 ILE A N 1
ATOM 4660 C CA . ILE A 1 596 ? 0.780 0.974 6.826 1.00 85.50 596 ILE A CA 1
ATOM 4661 C C . ILE A 1 596 ? 0.094 1.778 5.709 1.00 85.50 596 ILE A C 1
ATOM 4663 O O . ILE A 1 596 ? -0.404 1.196 4.740 1.00 85.50 596 ILE A O 1
ATOM 4667 N N . TYR A 1 597 ? 0.056 3.107 5.838 1.00 84.31 597 TYR A N 1
ATOM 4668 C CA . TYR A 1 597 ? -0.605 3.990 4.882 1.00 84.31 597 TYR A CA 1
ATOM 4669 C C . TYR A 1 597 ? 0.292 4.374 3.695 1.00 84.31 597 TYR A C 1
ATOM 4671 O O . TYR A 1 597 ? -0.195 4.392 2.563 1.00 84.31 597 TYR A O 1
ATOM 4679 N N . GLY A 1 598 ? 1.581 4.631 3.941 1.00 74.12 598 GLY A N 1
ATOM 4680 C CA . GLY A 1 598 ? 2.503 5.229 2.973 1.00 74.12 598 GLY A CA 1
ATOM 4681 C C . GLY A 1 598 ? 2.536 6.760 3.059 1.00 74.12 598 GLY A C 1
ATOM 4682 O O . GLY A 1 598 ? 2.107 7.351 4.054 1.00 74.12 598 GLY A O 1
ATOM 4683 N N . ASP A 1 599 ? 3.068 7.414 2.022 1.00 61.72 599 ASP A N 1
ATOM 4684 C CA . ASP A 1 599 ? 3.173 8.877 1.980 1.00 61.72 599 ASP A CA 1
ATOM 4685 C C . ASP A 1 599 ? 1.785 9.551 1.933 1.00 61.72 599 ASP A C 1
ATOM 4687 O O . ASP A 1 599 ? 0.870 9.119 1.227 1.00 61.72 599 ASP A O 1
ATOM 4691 N N . SER A 1 600 ? 1.610 10.632 2.695 1.00 49.94 600 SER A N 1
ATOM 4692 C CA . SER A 1 600 ? 0.347 11.371 2.767 1.00 49.94 600 SER A CA 1
ATOM 4693 C C . SER A 1 600 ? 0.127 12.397 1.656 1.00 49.94 600 SER A C 1
ATOM 4695 O O . SER A 1 600 ? -1.016 12.811 1.467 1.00 49.94 600 SER A O 1
ATOM 4697 N N . SER A 1 601 ? 1.167 12.762 0.901 1.00 51.03 601 SER A N 1
ATOM 4698 C CA . SER A 1 601 ? 1.062 13.575 -0.326 1.00 51.03 601 SER A CA 1
ATOM 4699 C C . SER A 1 601 ? 0.389 12.828 -1.492 1.00 51.03 601 SER A C 1
ATOM 4701 O O . SER A 1 601 ? -0.067 13.427 -2.465 1.00 51.03 601 SER A O 1
ATOM 4703 N N . ASP A 1 602 ? 0.282 11.499 -1.400 1.00 54.59 602 ASP A N 1
ATOM 4704 C CA . ASP A 1 602 ? 0.192 10.632 -2.576 1.00 54.59 602 ASP A CA 1
ATOM 4705 C C . ASP A 1 602 ? -1.161 10.636 -3.327 1.00 54.59 602 ASP A C 1
ATOM 4707 O O . ASP A 1 602 ? -1.282 10.072 -4.417 1.00 54.59 602 ASP A O 1
ATOM 4711 N N . ARG A 1 603 ? -2.214 11.265 -2.782 1.00 53.88 603 ARG A N 1
ATOM 4712 C CA . ARG A 1 603 ? -3.597 11.106 -3.285 1.00 53.88 603 ARG A CA 1
ATOM 4713 C C . ARG A 1 603 ? -4.051 12.160 -4.292 1.00 53.88 603 ARG A C 1
ATOM 4715 O O . ARG A 1 603 ? -4.999 12.903 -4.058 1.00 53.88 603 ARG A O 1
ATOM 4722 N N . GLY A 1 604 ? -3.465 12.078 -5.486 1.00 49.69 604 GLY A N 1
ATOM 4723 C CA . GLY A 1 604 ? -4.169 12.431 -6.726 1.00 49.69 604 GLY A CA 1
ATOM 4724 C C . GLY A 1 604 ? -4.190 13.914 -7.100 1.00 49.69 604 GLY A C 1
ATOM 4725 O O . GLY A 1 604 ? -5.258 14.469 -7.348 1.00 49.69 604 GLY A O 1
ATOM 4726 N N . GLY A 1 605 ? -3.016 14.536 -7.224 1.00 54.53 605 GLY A N 1
ATOM 4727 C CA . GLY A 1 605 ? -2.898 15.870 -7.825 1.00 54.53 605 GLY A CA 1
ATOM 4728 C C . GLY A 1 605 ? -1.466 16.376 -7.989 1.00 54.53 605 GLY A C 1
ATOM 4729 O O . GLY A 1 605 ? -1.190 17.113 -8.931 1.00 54.53 605 GLY A O 1
ATOM 4730 N N . GLU A 1 606 ? -0.554 15.964 -7.108 1.00 60.88 606 GLU A N 1
ATOM 4731 C CA . GLU A 1 606 ? 0.806 16.507 -7.064 1.00 60.88 606 GLU A CA 1
ATOM 4732 C C . GLU A 1 606 ? 1.716 15.956 -8.176 1.00 60.88 606 GLU A C 1
ATOM 4734 O O . GLU A 1 606 ? 1.677 14.774 -8.537 1.00 60.88 606 GLU A O 1
ATOM 4739 N N . GLU A 1 607 ? 2.544 16.840 -8.740 1.00 75.56 607 GLU A N 1
ATOM 4740 C CA . GLU A 1 607 ? 3.485 16.501 -9.803 1.00 75.56 607 GLU A CA 1
ATOM 4741 C C . GLU A 1 607 ? 4.803 15.977 -9.223 1.00 75.56 607 GLU A C 1
ATOM 4743 O O . GLU A 1 607 ? 5.565 16.709 -8.596 1.00 75.56 607 GLU A O 1
ATOM 4748 N N . PHE A 1 608 ? 5.099 14.706 -9.498 1.00 84.75 608 PHE A N 1
ATOM 4749 C CA . PHE A 1 608 ? 6.351 14.059 -9.114 1.00 84.75 608 PHE A CA 1
ATOM 4750 C C . PHE A 1 608 ? 7.239 13.745 -10.327 1.00 84.75 608 PHE A C 1
ATOM 4752 O O . PHE A 1 608 ? 6.780 13.632 -11.473 1.00 84.75 608 PHE A O 1
ATOM 4759 N N . THR A 1 609 ? 8.532 13.566 -10.052 1.00 87.38 609 THR A N 1
ATOM 4760 C CA . THR A 1 609 ? 9.528 13.040 -10.992 1.00 87.38 609 THR A CA 1
ATOM 4761 C C . THR A 1 609 ? 9.900 11.624 -10.565 1.00 87.38 609 THR A C 1
ATOM 4763 O O . THR A 1 609 ? 10.172 11.374 -9.395 1.00 87.38 609 THR A O 1
ATOM 4766 N N . VAL A 1 610 ? 9.935 10.671 -11.497 1.00 87.44 610 VAL A N 1
ATOM 4767 C CA . VAL A 1 610 ? 10.161 9.254 -11.150 1.00 87.44 610 VAL A CA 1
ATOM 4768 C C . VAL A 1 610 ? 11.525 9.050 -10.471 1.00 87.44 610 VAL A C 1
ATOM 4770 O O . VAL A 1 610 ? 11.612 8.357 -9.462 1.00 87.44 610 VAL A O 1
ATOM 4773 N N . SER A 1 611 ? 12.568 9.743 -10.939 1.00 84.06 611 SER A N 1
ATOM 4774 C CA . SER A 1 611 ? 13.923 9.690 -10.371 1.00 84.06 611 SER A CA 1
ATOM 4775 C C . SER A 1 611 ? 14.124 10.469 -9.059 1.00 84.06 611 SER A C 1
ATOM 4777 O O . SER A 1 611 ? 15.254 10.535 -8.580 1.00 84.06 611 SER A O 1
ATOM 4779 N N . THR A 1 612 ? 13.084 11.099 -8.496 1.00 84.81 612 THR A N 1
ATOM 4780 C CA . THR A 1 612 ? 13.110 11.628 -7.114 1.00 84.81 612 THR A CA 1
ATOM 4781 C C . THR A 1 612 ? 12.375 10.717 -6.131 1.00 84.81 612 THR A C 1
ATOM 4783 O O . THR A 1 612 ? 12.542 10.875 -4.927 1.00 84.81 612 THR A O 1
ATOM 4786 N N . VAL A 1 613 ? 11.583 9.761 -6.630 1.00 87.06 613 VAL A N 1
ATOM 4787 C CA . VAL A 1 613 ? 10.893 8.745 -5.821 1.00 87.06 613 VAL A CA 1
ATOM 4788 C C . VAL A 1 613 ? 11.715 7.457 -5.778 1.00 87.06 613 VAL A C 1
ATOM 4790 O O . VAL A 1 613 ? 12.018 6.948 -4.703 1.00 87.06 613 VAL A O 1
ATOM 4793 N N . PHE A 1 614 ? 12.123 6.951 -6.941 1.00 88.00 614 PHE A N 1
ATOM 4794 C CA . PHE A 1 614 ? 12.840 5.686 -7.077 1.00 88.00 614 PHE A CA 1
ATOM 4795 C C . PHE A 1 614 ? 14.343 5.907 -7.235 1.00 88.00 614 PHE A C 1
ATOM 4797 O O . PHE A 1 614 ? 14.787 6.821 -7.939 1.00 88.00 614 PHE A O 1
ATOM 4804 N N . ARG A 1 615 ? 15.145 5.006 -6.658 1.00 86.19 615 ARG A N 1
ATOM 4805 C CA . ARG A 1 615 ? 16.554 4.872 -7.037 1.00 86.19 615 ARG A CA 1
ATOM 4806 C C . ARG A 1 615 ? 16.618 4.243 -8.424 1.00 86.19 615 ARG A C 1
ATOM 4808 O O . ARG A 1 615 ? 16.152 3.126 -8.614 1.00 86.19 615 ARG A O 1
ATOM 4815 N N . ILE A 1 616 ? 17.183 4.950 -9.395 1.00 87.44 616 ILE A N 1
ATOM 4816 C CA . ILE A 1 616 ? 17.316 4.415 -10.752 1.00 87.44 616 ILE A CA 1
ATOM 4817 C C . ILE A 1 616 ? 18.526 3.481 -10.809 1.00 87.44 616 ILE A C 1
ATOM 4819 O O . ILE A 1 616 ? 19.656 3.928 -10.609 1.00 87.44 616 ILE A O 1
ATOM 4823 N N . ALA A 1 617 ? 18.277 2.211 -11.115 1.00 86.62 617 ALA A N 1
ATOM 4824 C CA . ALA A 1 617 ? 19.270 1.292 -11.652 1.00 86.62 617 ALA A CA 1
ATOM 4825 C C . ALA A 1 617 ? 18.986 1.141 -13.152 1.00 86.62 617 ALA A C 1
ATOM 4827 O O . ALA A 1 617 ? 17.829 0.992 -13.542 1.00 86.62 617 ALA A O 1
ATOM 4828 N N . ALA A 1 618 ? 20.001 1.249 -14.005 1.00 87.94 618 ALA A N 1
ATOM 4829 C CA . ALA A 1 618 ? 19.789 1.210 -15.446 1.00 87.94 618 ALA A CA 1
ATOM 4830 C C . ALA A 1 618 ? 20.978 0.605 -16.187 1.00 87.94 618 ALA A C 1
ATOM 4832 O O . ALA A 1 618 ? 22.130 0.855 -15.832 1.00 87.94 618 ALA A O 1
ATOM 4833 N N . ASP A 1 619 ? 20.655 -0.143 -17.235 1.00 88.00 619 ASP A N 1
ATOM 4834 C CA . ASP A 1 619 ? 21.566 -0.824 -18.147 1.00 88.00 619 ASP A CA 1
ATOM 4835 C C . ASP A 1 619 ? 22.718 0.092 -18.630 1.00 88.00 619 ASP A C 1
ATOM 4837 O O . ASP A 1 619 ? 22.478 1.274 -18.932 1.00 88.00 619 ASP A O 1
ATOM 4841 N N . PRO A 1 620 ? 23.968 -0.400 -18.731 1.00 85.19 620 PRO A N 1
ATOM 4842 C CA . PRO A 1 620 ? 25.067 0.338 -19.351 1.00 85.19 620 PRO A CA 1
ATOM 4843 C C . PRO A 1 620 ? 24.772 0.807 -20.788 1.00 85.19 620 PRO A C 1
ATOM 4845 O O . PRO A 1 620 ? 25.153 1.929 -21.139 1.00 85.19 620 PRO A O 1
ATOM 4848 N N . ASP A 1 621 ? 24.046 0.031 -21.600 1.00 86.88 621 ASP A N 1
ATOM 4849 C CA . ASP A 1 621 ? 23.630 0.437 -22.952 1.00 86.88 621 ASP A CA 1
ATOM 4850 C C . ASP A 1 621 ? 22.569 1.551 -22.887 1.00 86.88 621 ASP A C 1
ATOM 4852 O O . ASP A 1 621 ? 22.670 2.541 -23.615 1.00 86.88 621 ASP A O 1
ATOM 4856 N N . PHE A 1 622 ? 21.611 1.488 -21.953 1.00 90.88 622 PHE A N 1
ATOM 4857 C CA . PHE A 1 622 ? 20.649 2.581 -21.728 1.00 90.88 622 PHE A CA 1
ATOM 4858 C C . PHE A 1 622 ? 21.352 3.877 -21.301 1.00 90.88 622 PHE A C 1
ATOM 4860 O O . PHE A 1 622 ? 21.071 4.967 -21.813 1.00 90.88 622 PHE A O 1
ATOM 4867 N N . THR A 1 623 ? 22.271 3.751 -20.345 1.00 87.12 623 THR A N 1
ATOM 4868 C CA . THR A 1 623 ? 22.944 4.868 -19.675 1.00 87.12 623 THR A CA 1
ATOM 4869 C C . THR A 1 623 ? 23.960 5.548 -20.593 1.00 87.12 623 THR A C 1
ATOM 4871 O O . THR A 1 623 ? 24.058 6.777 -20.605 1.00 87.12 623 THR A O 1
ATOM 4874 N N . SER A 1 624 ? 24.678 4.775 -21.413 1.00 88.00 624 SER A N 1
ATOM 4875 C CA . SER A 1 624 ? 25.594 5.303 -22.431 1.00 88.00 624 SER A CA 1
ATOM 4876 C C . SER A 1 624 ? 24.862 5.850 -23.665 1.00 88.00 624 SER A C 1
ATOM 4878 O O . SER A 1 624 ? 25.300 6.849 -24.249 1.00 88.00 624 SER A O 1
ATOM 4880 N N . CYS A 1 625 ? 23.710 5.277 -24.040 1.00 91.62 625 CYS A N 1
ATOM 4881 C CA . CYS A 1 625 ? 22.894 5.749 -25.155 1.00 91.62 625 CYS A CA 1
ATOM 4882 C C . CYS A 1 625 ? 22.142 7.046 -24.803 1.00 91.62 625 CYS A C 1
ATOM 4884 O O . CYS A 1 625 ? 20.943 7.065 -24.504 1.00 91.62 625 CYS A O 1
ATOM 4886 N N . ARG A 1 626 ? 22.855 8.175 -24.880 1.00 92.69 626 ARG A N 1
ATOM 4887 C CA . ARG A 1 626 ? 22.322 9.516 -24.589 1.00 92.69 626 ARG A CA 1
ATOM 4888 C C . ARG A 1 626 ? 21.017 9.863 -25.333 1.00 92.69 626 ARG A C 1
ATOM 4890 O O . ARG A 1 626 ? 20.172 10.488 -24.693 1.00 92.69 626 ARG A O 1
ATOM 4897 N N . PRO A 1 627 ? 20.798 9.509 -26.618 1.00 95.44 627 PRO A N 1
ATOM 4898 C CA . PRO A 1 627 ? 19.515 9.751 -27.284 1.00 95.44 627 PRO A CA 1
ATOM 4899 C C . PRO A 1 627 ? 18.358 8.972 -26.640 1.00 95.44 627 PRO A C 1
ATOM 4901 O O . PRO A 1 627 ? 17.302 9.551 -26.391 1.00 95.44 627 PRO A O 1
ATOM 4904 N N . LEU A 1 628 ? 18.573 7.693 -26.304 1.00 94.69 628 LEU A N 1
ATOM 4905 C CA . LEU A 1 628 ? 17.567 6.810 -25.703 1.00 94.69 628 LEU A CA 1
ATOM 4906 C C . LEU A 1 628 ? 17.186 7.245 -24.289 1.00 94.69 628 LEU A C 1
ATOM 4908 O O . LEU A 1 628 ? 16.010 7.493 -24.028 1.00 94.69 628 LEU A O 1
ATOM 4912 N N . SER A 1 629 ? 18.168 7.414 -23.404 1.00 94.75 629 SER A N 1
ATOM 4913 C CA . SER A 1 629 ? 17.927 7.851 -22.024 1.00 94.75 629 SER A CA 1
ATOM 4914 C C . SER A 1 629 ? 17.294 9.245 -21.960 1.00 94.75 629 SER A C 1
ATOM 4916 O O . SER A 1 629 ? 16.328 9.452 -21.221 1.00 94.75 629 SER A O 1
ATOM 4918 N N . LYS A 1 630 ? 17.751 10.195 -22.790 1.00 95.19 630 LYS A N 1
ATOM 4919 C CA . LYS A 1 630 ? 17.121 11.519 -22.934 1.00 95.19 630 LYS A CA 1
ATOM 4920 C C . LYS A 1 630 ? 15.660 11.400 -23.369 1.00 95.19 630 LYS A C 1
ATOM 4922 O O . LYS A 1 630 ? 14.794 11.978 -22.715 1.00 95.19 630 LYS A O 1
ATOM 4927 N N . ALA A 1 631 ? 15.379 10.677 -24.454 1.00 96.44 631 ALA A N 1
ATOM 4928 C CA . ALA A 1 631 ? 14.033 10.562 -25.007 1.00 96.44 631 ALA A CA 1
ATOM 4929 C C . ALA A 1 631 ? 13.072 9.813 -24.064 1.00 96.44 631 ALA A C 1
ATOM 4931 O O . ALA A 1 631 ? 11.897 10.175 -23.974 1.00 96.44 631 ALA A O 1
ATOM 4932 N N . PHE A 1 632 ? 13.573 8.831 -23.308 1.00 96.69 632 PHE A N 1
ATOM 4933 C CA . PHE A 1 632 ? 12.823 8.124 -22.271 1.00 96.69 632 PHE A CA 1
ATOM 4934 C C . PHE A 1 632 ? 12.409 9.064 -21.132 1.00 96.69 632 PHE A C 1
ATOM 4936 O O . PHE A 1 632 ? 11.214 9.238 -20.886 1.00 96.69 632 PHE A O 1
ATOM 4943 N N . TRP A 1 633 ? 13.360 9.755 -20.492 1.00 95.06 633 TRP A N 1
ATOM 4944 C CA . TRP A 1 633 ? 13.039 10.673 -19.392 1.00 95.06 633 TRP A CA 1
ATOM 4945 C C . TRP A 1 633 ? 12.208 11.878 -19.859 1.00 95.06 633 TRP A C 1
ATOM 4947 O O . TRP A 1 633 ? 11.311 12.317 -19.141 1.00 95.06 633 TRP A O 1
ATOM 4957 N N . GLN A 1 634 ? 12.422 12.368 -21.087 1.00 94.50 634 GLN A N 1
ATOM 4958 C CA . GLN A 1 634 ? 11.553 13.372 -21.717 1.00 94.50 634 GLN A CA 1
ATOM 4959 C C . GLN A 1 634 ? 10.144 12.853 -22.037 1.00 94.50 634 GLN A C 1
ATOM 4961 O O . GLN A 1 634 ? 9.231 13.662 -22.186 1.00 94.50 634 GLN A O 1
ATOM 4966 N N . THR A 1 635 ? 9.938 11.542 -22.146 1.00 95.00 635 THR A N 1
ATOM 4967 C CA . THR A 1 635 ? 8.605 10.952 -22.314 1.00 95.00 635 THR A CA 1
ATOM 4968 C C . THR A 1 635 ? 7.915 10.819 -20.959 1.00 95.00 635 THR A C 1
ATOM 4970 O O . THR A 1 635 ? 6.866 11.423 -20.752 1.00 95.00 635 THR A O 1
ATOM 4973 N N . VAL A 1 636 ? 8.539 10.110 -20.013 1.00 93.50 636 VAL A N 1
ATOM 4974 C CA . VAL A 1 636 ? 7.938 9.757 -18.715 1.00 93.50 636 VAL A CA 1
ATOM 4975 C C . VAL A 1 636 ? 7.687 10.979 -17.824 1.00 93.50 636 VAL A C 1
ATOM 4977 O O . VAL A 1 636 ? 6.631 11.082 -17.199 1.00 93.50 636 VAL A O 1
ATOM 4980 N N . ASN A 1 637 ? 8.611 11.947 -17.781 1.00 91.00 637 ASN A N 1
ATOM 4981 C CA . ASN A 1 637 ? 8.433 13.123 -16.921 1.00 91.00 637 ASN A CA 1
ATOM 4982 C C . ASN A 1 637 ? 7.319 14.057 -17.426 1.00 91.00 637 ASN A C 1
ATOM 4984 O O . ASN A 1 637 ? 6.654 14.681 -16.603 1.00 91.00 637 ASN A O 1
ATOM 4988 N N . ASN A 1 638 ? 7.073 14.094 -18.742 1.00 91.88 638 ASN A N 1
ATOM 4989 C CA . ASN A 1 638 ? 6.021 14.898 -19.380 1.00 91.88 638 ASN A CA 1
ATOM 4990 C C . ASN A 1 638 ? 4.644 14.198 -19.429 1.00 91.88 638 ASN A C 1
ATOM 4992 O O . ASN A 1 638 ? 3.736 14.697 -20.094 1.00 91.88 638 ASN A O 1
ATOM 4996 N N . TYR A 1 639 ? 4.464 13.048 -18.770 1.00 91.75 639 TYR A N 1
ATOM 4997 C CA . TYR A 1 639 ? 3.134 12.457 -18.611 1.00 91.75 639 TYR A CA 1
ATOM 4998 C C . TYR A 1 639 ? 2.260 13.277 -17.658 1.00 91.75 639 TYR A C 1
ATOM 5000 O O . TYR A 1 639 ? 2.696 13.662 -16.571 1.00 91.75 639 TYR A O 1
ATOM 5008 N N . GLU A 1 640 ? 0.990 13.459 -18.030 1.00 89.56 640 GLU A N 1
ATOM 5009 C CA . GLU A 1 640 ? -0.043 13.971 -17.125 1.00 89.56 640 GLU A CA 1
ATOM 5010 C C . GLU A 1 640 ? -0.154 13.085 -15.867 1.00 89.56 640 GLU A C 1
ATOM 5012 O O . GLU A 1 640 ? 0.078 11.874 -15.966 1.00 89.56 640 GLU A O 1
ATOM 5017 N N . PRO A 1 641 ? -0.550 13.622 -14.694 1.00 86.81 641 PRO A N 1
ATOM 5018 C CA . PRO A 1 641 ? -0.511 12.884 -13.428 1.00 86.81 641 PRO A CA 1
ATOM 5019 C C . PRO A 1 641 ? -1.195 11.510 -13.466 1.00 86.81 641 PRO A C 1
ATOM 5021 O O . PRO A 1 641 ? -0.634 10.539 -12.966 1.00 86.81 641 PRO A O 1
ATOM 5024 N N . HIS A 1 642 ? -2.355 11.390 -14.122 1.00 86.12 642 HIS A N 1
ATOM 5025 C CA . HIS A 1 642 ? -3.061 10.114 -14.295 1.00 86.12 642 HIS A CA 1
ATOM 5026 C C . HIS A 1 642 ? -2.251 9.090 -15.109 1.00 86.12 642 HIS A C 1
ATOM 5028 O O . HIS A 1 642 ? -2.131 7.935 -14.702 1.00 86.12 642 HIS A O 1
ATOM 5034 N N . MET A 1 643 ? -1.637 9.506 -16.220 1.00 89.62 643 MET A N 1
ATOM 5035 C CA . MET A 1 643 ? -0.812 8.615 -17.041 1.00 89.62 643 MET A CA 1
ATOM 5036 C C . MET A 1 643 ? 0.504 8.254 -16.340 1.00 89.62 643 MET A C 1
ATOM 5038 O O . MET A 1 643 ? 0.943 7.107 -16.382 1.00 89.62 643 MET A O 1
ATOM 5042 N N . LYS A 1 644 ? 1.094 9.208 -15.609 1.00 90.75 644 LYS A N 1
ATOM 5043 C CA . LYS A 1 644 ? 2.278 8.982 -14.770 1.00 90.75 644 LYS A CA 1
ATOM 5044 C C . LYS A 1 644 ? 1.980 7.949 -13.667 1.00 90.75 644 LYS A C 1
ATOM 5046 O O . LYS A 1 644 ? 2.811 7.084 -13.415 1.00 90.75 644 LYS A O 1
ATOM 5051 N N . ARG A 1 645 ? 0.771 7.962 -13.084 1.00 88.62 645 ARG A N 1
ATOM 5052 C CA . ARG A 1 645 ? 0.280 6.947 -12.125 1.00 88.62 645 ARG A CA 1
ATOM 5053 C C . ARG A 1 645 ? 0.047 5.577 -12.763 1.00 88.62 645 ARG A C 1
ATOM 5055 O O . ARG A 1 645 ? 0.512 4.586 -12.204 1.00 88.62 645 ARG A O 1
ATOM 5062 N N . LYS A 1 646 ? -0.581 5.508 -13.947 1.00 90.31 646 LYS A N 1
ATOM 5063 C CA . LYS A 1 646 ? -0.683 4.248 -14.710 1.00 90.31 646 LYS A CA 1
ATOM 5064 C C . LYS A 1 646 ? 0.705 3.651 -14.998 1.00 90.31 646 LYS A C 1
ATOM 5066 O O . LYS A 1 646 ? 0.886 2.452 -14.830 1.00 90.31 646 LYS A O 1
ATOM 5071 N N . PHE A 1 647 ? 1.692 4.476 -15.367 1.00 93.06 647 PHE A N 1
ATOM 5072 C CA . PHE A 1 647 ? 3.071 4.027 -15.594 1.00 93.06 647 PHE A CA 1
ATOM 5073 C C . PHE A 1 647 ? 3.732 3.456 -14.327 1.00 93.06 647 PHE A C 1
ATOM 5075 O O . PHE A 1 647 ? 4.394 2.427 -14.415 1.00 93.06 647 PHE A O 1
ATOM 5082 N N . ILE A 1 648 ? 3.515 4.053 -13.145 1.00 92.12 648 ILE A N 1
ATOM 5083 C CA . ILE A 1 648 ? 3.980 3.439 -11.889 1.00 92.12 648 ILE A CA 1
ATOM 5084 C C . ILE A 1 648 ? 3.290 2.088 -11.667 1.00 92.12 648 ILE A C 1
ATOM 5086 O O . ILE A 1 648 ? 3.993 1.103 -11.456 1.00 92.12 648 ILE A O 1
ATOM 5090 N N . LYS A 1 649 ? 1.959 1.992 -11.832 1.00 90.94 649 LYS A N 1
ATOM 5091 C CA . LYS A 1 649 ? 1.253 0.705 -11.699 1.00 90.94 649 LYS A CA 1
ATOM 5092 C C . LYS A 1 649 ? 1.769 -0.364 -12.669 1.00 90.94 649 LYS A C 1
ATOM 5094 O O . LYS A 1 649 ? 1.899 -1.515 -12.264 1.00 90.94 649 LYS A O 1
ATOM 5099 N N . PHE A 1 650 ? 2.084 0.003 -13.909 1.00 92.44 650 PHE A N 1
ATOM 5100 C CA . PHE A 1 650 ? 2.651 -0.912 -14.902 1.00 92.44 650 PHE A CA 1
ATOM 5101 C C . PHE A 1 650 ? 3.974 -1.542 -14.434 1.00 92.44 650 PHE A C 1
ATOM 5103 O O . PHE A 1 650 ? 4.184 -2.728 -14.659 1.00 92.44 650 PHE A O 1
ATOM 5110 N N . VAL A 1 651 ? 4.835 -0.786 -13.739 1.00 92.62 651 VAL A N 1
ATOM 5111 C CA . VAL A 1 651 ? 6.155 -1.282 -13.308 1.00 92.62 651 VAL A CA 1
ATOM 5112 C C . VAL A 1 651 ? 6.170 -1.852 -11.882 1.00 92.62 651 VAL A C 1
ATOM 5114 O O . VAL A 1 651 ? 6.960 -2.746 -11.604 1.00 92.62 651 VAL A O 1
ATOM 5117 N N . THR A 1 652 ? 5.305 -1.401 -10.966 1.00 89.62 652 THR A N 1
ATOM 5118 C CA . THR A 1 652 ? 5.317 -1.829 -9.545 1.00 89.62 652 THR A CA 1
ATOM 5119 C C . THR A 1 652 ? 4.103 -2.669 -9.125 1.00 89.62 652 THR A C 1
ATOM 5121 O O . THR A 1 652 ? 4.055 -3.176 -8.005 1.00 89.62 652 THR A O 1
ATOM 5124 N N . GLY A 1 653 ? 3.088 -2.800 -9.985 1.00 87.50 653 GLY A N 1
ATOM 5125 C CA . GLY A 1 653 ? 1.799 -3.425 -9.669 1.00 87.50 653 GLY A CA 1
ATOM 5126 C C . GLY A 1 653 ? 0.814 -2.523 -8.907 1.00 87.50 653 GLY A C 1
ATOM 5127 O O . GLY A 1 653 ? -0.363 -2.872 -8.802 1.00 87.50 653 GLY A O 1
ATOM 5128 N N . VAL A 1 654 ? 1.240 -1.350 -8.419 1.00 87.38 654 VAL A N 1
ATOM 5129 C CA . VAL A 1 654 ? 0.408 -0.397 -7.655 1.00 87.38 654 VAL A CA 1
ATOM 5130 C C . VAL A 1 654 ? 0.597 1.045 -8.132 1.00 87.38 654 VAL A C 1
ATOM 5132 O O . VAL A 1 654 ? 1.680 1.445 -8.532 1.00 87.38 654 VAL A O 1
ATOM 5135 N N . ASP A 1 655 ? -0.458 1.855 -8.097 1.00 85.75 655 ASP A N 1
ATOM 5136 C CA . ASP A 1 655 ? -0.436 3.269 -8.505 1.00 85.75 655 ASP A CA 1
ATOM 5137 C C . ASP A 1 655 ? 0.022 4.234 -7.394 1.00 85.75 655 ASP A C 1
ATOM 5139 O O . ASP A 1 655 ? 0.276 5.414 -7.660 1.00 85.75 655 ASP A O 1
ATOM 5143 N N . THR A 1 656 ? 0.160 3.745 -6.159 1.00 83.06 656 THR A N 1
ATOM 5144 C CA . THR A 1 656 ? 0.754 4.478 -5.032 1.00 83.06 656 THR A CA 1
ATOM 5145 C C . THR A 1 656 ? 2.275 4.523 -5.106 1.00 83.06 656 THR A C 1
ATOM 5147 O O . THR A 1 656 ? 2.907 3.535 -5.481 1.00 83.06 656 THR A O 1
ATOM 5150 N N . LEU A 1 657 ? 2.872 5.639 -4.687 1.00 84.81 657 LEU A N 1
ATOM 5151 C CA . LEU A 1 657 ? 4.327 5.777 -4.625 1.00 84.81 657 LEU A CA 1
ATOM 5152 C C . LEU A 1 657 ? 4.897 5.120 -3.352 1.00 84.81 657 LEU A C 1
ATOM 5154 O O . LEU A 1 657 ? 4.295 5.238 -2.280 1.00 84.81 657 LEU A O 1
ATOM 5158 N N . PRO A 1 658 ? 6.072 4.466 -3.426 1.00 83.44 658 PRO A N 1
ATOM 5159 C CA . PRO A 1 658 ? 6.871 4.197 -2.239 1.00 83.44 658 PRO A CA 1
ATOM 5160 C C . PRO A 1 658 ? 7.462 5.506 -1.696 1.00 83.44 658 PRO A C 1
ATOM 5162 O O . PRO A 1 658 ? 7.520 6.522 -2.391 1.00 83.44 658 PRO A O 1
ATOM 5165 N N . LEU A 1 659 ? 7.952 5.476 -0.457 1.00 79.31 659 LEU A N 1
ATOM 5166 C CA . LEU A 1 659 ? 8.672 6.614 0.113 1.00 79.31 659 LEU A CA 1
ATOM 5167 C C . LEU A 1 659 ? 9.985 6.860 -0.652 1.00 79.31 659 LEU A C 1
ATOM 5169 O O . LEU A 1 659 ? 10.654 5.931 -1.106 1.00 79.31 659 LEU A O 1
ATOM 5173 N N . ALA A 1 660 ? 10.358 8.132 -0.802 1.00 82.81 660 ALA A N 1
ATOM 5174 C CA . ALA A 1 660 ? 11.485 8.522 -1.644 1.00 82.81 660 ALA A CA 1
ATOM 5175 C C . ALA A 1 660 ? 12.792 7.796 -1.258 1.00 82.81 660 ALA A C 1
ATOM 5177 O O . ALA A 1 660 ? 13.230 7.819 -0.106 1.00 82.81 660 ALA A O 1
ATOM 5178 N N . GLY A 1 661 ? 13.417 7.146 -2.242 1.00 79.31 661 GLY A N 1
ATOM 5179 C CA . GLY A 1 661 ? 14.685 6.430 -2.106 1.00 79.31 661 GLY A CA 1
ATOM 5180 C C . GLY A 1 661 ? 14.607 5.033 -1.472 1.00 79.31 661 GLY A C 1
ATOM 5181 O O . GLY A 1 661 ? 15.654 4.389 -1.363 1.00 79.31 661 GLY A O 1
ATOM 5182 N N . THR A 1 662 ? 13.424 4.542 -1.069 1.00 82.81 662 THR A N 1
ATOM 5183 C CA . THR A 1 662 ? 13.283 3.219 -0.420 1.00 82.81 662 THR A CA 1
ATOM 5184 C C . THR A 1 662 ? 13.184 2.049 -1.397 1.00 82.81 662 THR A C 1
ATOM 5186 O O . THR A 1 662 ? 13.451 0.917 -1.004 1.00 82.81 662 THR A O 1
ATOM 5189 N N . GLU A 1 663 ? 12.830 2.299 -2.660 1.00 87.69 663 GLU A N 1
ATOM 5190 C CA . GLU A 1 663 ? 12.748 1.285 -3.720 1.00 87.69 663 GLU A CA 1
ATOM 5191 C C . GLU A 1 663 ? 13.619 1.642 -4.933 1.00 87.69 663 GLU A C 1
ATOM 5193 O O . GLU A 1 663 ? 13.903 2.815 -5.205 1.00 87.69 663 GLU A O 1
ATOM 5198 N N . PHE A 1 664 ? 14.010 0.615 -5.691 1.00 89.06 664 PHE A N 1
ATOM 5199 C CA . PHE A 1 664 ? 14.593 0.776 -7.021 1.00 89.06 664 PHE A CA 1
ATOM 5200 C C . PHE A 1 664 ? 13.508 0.891 -8.098 1.00 89.06 664 PHE A C 1
ATOM 5202 O O . PHE A 1 664 ? 12.403 0.378 -7.936 1.00 89.06 664 PHE A O 1
ATOM 5209 N N . LEU A 1 665 ? 13.864 1.522 -9.212 1.00 91.81 665 LEU A N 1
ATOM 5210 C CA . LEU A 1 665 ? 13.284 1.297 -10.532 1.00 91.81 665 LEU A CA 1
ATOM 5211 C C . LEU A 1 665 ? 14.432 0.806 -11.418 1.00 91.81 665 LEU A C 1
ATOM 5213 O O . LEU A 1 665 ? 15.421 1.528 -11.577 1.00 91.81 665 LEU A O 1
ATOM 5217 N N . ARG A 1 666 ? 14.310 -0.410 -11.950 1.00 90.94 666 ARG A N 1
ATOM 5218 C CA . ARG A 1 666 ? 15.276 -1.013 -12.875 1.00 90.94 666 ARG A CA 1
ATOM 5219 C C . ARG A 1 666 ? 14.865 -0.723 -14.317 1.00 90.94 666 ARG A C 1
ATOM 5221 O O . ARG A 1 666 ? 13.684 -0.791 -14.654 1.00 90.94 666 ARG A O 1
ATOM 5228 N N . ILE A 1 667 ? 15.836 -0.384 -15.159 1.00 92.94 667 ILE A N 1
ATOM 5229 C CA . ILE A 1 667 ? 15.667 -0.208 -16.606 1.00 92.94 667 ILE A CA 1
ATOM 5230 C C . ILE A 1 667 ? 16.683 -1.111 -17.298 1.00 92.94 667 ILE A C 1
ATOM 5232 O O . ILE A 1 667 ? 17.876 -0.818 -17.271 1.00 92.94 667 ILE A O 1
ATOM 5236 N N . GLU A 1 668 ? 16.215 -2.191 -17.909 1.00 91.56 668 GLU A N 1
ATOM 5237 C CA . GLU A 1 668 ? 17.060 -3.255 -18.465 1.00 91.56 668 GLU A CA 1
ATOM 5238 C C . GLU A 1 668 ? 16.859 -3.363 -19.981 1.00 91.56 668 GLU A C 1
ATOM 5240 O O . GLU A 1 668 ? 15.781 -3.049 -20.497 1.00 91.56 668 GLU A O 1
ATOM 5245 N N . MET A 1 669 ? 17.890 -3.771 -20.727 1.00 91.12 669 MET A N 1
ATOM 5246 C CA . MET A 1 669 ? 17.828 -3.875 -22.191 1.00 91.12 669 MET A CA 1
ATOM 5247 C C . MET A 1 669 ? 18.193 -5.279 -22.715 1.00 91.12 669 MET A C 1
ATOM 5249 O O . MET A 1 669 ? 19.032 -5.403 -23.611 1.00 91.12 669 MET A O 1
ATOM 5253 N N . PRO A 1 670 ? 17.513 -6.356 -22.257 1.00 88.00 670 PRO A N 1
ATOM 5254 C CA . PRO A 1 670 ? 17.836 -7.741 -22.637 1.00 88.00 670 PRO A CA 1
ATOM 5255 C C . PRO A 1 670 ? 17.671 -8.026 -24.143 1.00 88.00 670 PRO A C 1
ATOM 5257 O O . PRO A 1 670 ? 18.191 -9.010 -24.675 1.00 88.00 670 PRO A O 1
ATOM 5260 N N . PHE A 1 671 ? 16.956 -7.162 -24.867 1.00 82.88 671 PHE A N 1
ATOM 5261 C CA . PHE A 1 671 ? 16.651 -7.301 -26.290 1.00 82.88 671 PHE A CA 1
ATOM 5262 C C . PHE A 1 671 ? 17.815 -6.858 -27.191 1.00 82.88 671 PHE A C 1
ATOM 5264 O O . PHE A 1 671 ? 17.705 -5.887 -27.950 1.00 82.88 671 PHE A O 1
ATOM 5271 N N . THR A 1 672 ? 18.925 -7.595 -27.128 1.00 77.25 672 THR A N 1
ATOM 5272 C CA . THR A 1 672 ? 20.076 -7.400 -28.020 1.00 77.25 672 THR A CA 1
ATOM 5273 C C . THR A 1 672 ? 19.661 -7.544 -29.490 1.00 77.25 672 THR A C 1
ATOM 5275 O O . THR A 1 672 ? 19.102 -8.554 -29.915 1.00 77.25 672 THR A O 1
ATOM 5278 N N . ALA A 1 673 ? 19.913 -6.501 -30.286 1.00 81.06 673 ALA A N 1
ATOM 5279 C CA . ALA A 1 673 ? 19.545 -6.458 -31.699 1.00 81.06 673 ALA A CA 1
ATOM 5280 C C . ALA A 1 673 ? 20.804 -6.509 -32.574 1.00 81.06 673 ALA A C 1
ATOM 5282 O O . ALA A 1 673 ? 21.577 -5.548 -32.606 1.00 81.06 673 ALA A O 1
ATOM 5283 N N . ILE A 1 674 ? 21.010 -7.647 -33.246 1.00 84.06 674 ILE A N 1
ATOM 5284 C CA . ILE A 1 674 ? 22.229 -7.962 -34.011 1.00 84.06 674 ILE A CA 1
ATOM 5285 C C . ILE A 1 674 ? 21.912 -8.149 -35.502 1.00 84.06 674 ILE A C 1
ATOM 5287 O O . ILE A 1 674 ? 22.677 -7.711 -36.362 1.00 84.06 674 ILE A O 1
ATOM 5291 N N . SER A 1 675 ? 20.793 -8.800 -35.832 1.00 88.94 675 SER A N 1
ATOM 5292 C CA . SER A 1 675 ? 20.359 -9.023 -37.211 1.00 88.94 675 SER A CA 1
ATOM 5293 C C . SER A 1 675 ? 19.349 -7.980 -37.700 1.00 88.94 675 SER A C 1
ATOM 5295 O O . SER A 1 675 ? 18.678 -7.280 -36.938 1.00 88.94 675 SER A O 1
ATOM 5297 N N . ALA A 1 676 ? 19.183 -7.932 -39.023 1.00 88.19 676 ALA A N 1
ATOM 5298 C CA . ALA A 1 676 ? 18.176 -7.112 -39.691 1.00 88.19 676 ALA A CA 1
ATOM 5299 C C . ALA A 1 676 ? 16.732 -7.423 -39.252 1.00 88.19 676 ALA A C 1
ATOM 5301 O O . ALA A 1 676 ? 15.869 -6.556 -39.372 1.00 88.19 676 ALA A O 1
ATOM 5302 N N . ASP A 1 677 ? 16.454 -8.641 -38.783 1.00 89.69 677 ASP A N 1
ATOM 5303 C CA . ASP A 1 677 ? 15.128 -9.028 -38.300 1.00 89.69 677 ASP A CA 1
ATOM 5304 C C . ASP A 1 677 ? 14.960 -8.737 -36.802 1.00 89.69 677 ASP A C 1
ATOM 5306 O O . ASP A 1 677 ? 13.871 -8.333 -36.394 1.00 89.69 677 ASP A O 1
ATOM 5310 N N . ASP A 1 678 ? 16.040 -8.774 -36.011 1.00 89.31 678 ASP A N 1
ATOM 5311 C CA . ASP A 1 678 ? 16.014 -8.320 -34.614 1.00 89.31 678 ASP A CA 1
ATOM 5312 C C . ASP A 1 678 ? 15.723 -6.820 -34.527 1.00 89.31 678 ASP A C 1
ATOM 5314 O O . ASP A 1 678 ? 14.856 -6.413 -33.763 1.00 89.31 678 ASP A O 1
ATOM 5318 N N . HIS A 1 679 ? 16.353 -5.983 -35.363 1.00 90.50 679 HIS A N 1
ATOM 5319 C CA . HIS A 1 679 ? 16.049 -4.546 -35.386 1.00 90.50 679 HIS A CA 1
ATOM 5320 C C . HIS A 1 679 ? 14.580 -4.263 -35.754 1.00 90.50 679 HIS A C 1
ATOM 5322 O O . HIS A 1 679 ? 13.948 -3.395 -35.147 1.00 90.50 679 HIS A O 1
ATOM 5328 N N . LYS A 1 680 ? 13.992 -5.016 -36.698 1.00 91.06 680 LYS A N 1
ATOM 5329 C CA . LYS A 1 680 ? 12.546 -4.930 -36.989 1.00 91.06 680 LYS A CA 1
ATOM 5330 C C . LYS A 1 680 ? 11.720 -5.357 -35.775 1.00 91.06 680 LYS A C 1
ATOM 5332 O O . LYS A 1 680 ? 10.763 -4.667 -35.429 1.00 91.06 680 LYS A O 1
ATOM 5337 N N . LYS A 1 681 ? 12.105 -6.453 -35.112 1.00 90.69 681 LYS A N 1
ATOM 5338 C CA . LYS A 1 681 ? 11.460 -6.955 -33.894 1.00 90.69 681 LYS A CA 1
ATOM 5339 C C . LYS A 1 681 ? 11.502 -5.905 -32.779 1.00 90.69 681 LYS A C 1
ATOM 5341 O O . LYS A 1 681 ? 10.452 -5.615 -32.224 1.00 90.69 681 LYS A O 1
ATOM 5346 N N . SER A 1 682 ? 12.637 -5.253 -32.519 1.00 91.44 682 SER A N 1
ATOM 5347 C CA . SER A 1 682 ? 12.757 -4.187 -31.509 1.00 91.44 682 SER A CA 1
ATOM 5348 C C . SER A 1 682 ? 11.847 -2.985 -31.789 1.00 91.44 682 SER A C 1
ATOM 5350 O O . SER A 1 682 ? 11.306 -2.409 -30.852 1.00 91.44 682 SER A O 1
ATOM 5352 N N . LEU A 1 683 ? 11.630 -2.609 -33.057 1.00 92.56 683 LEU A N 1
ATOM 5353 C CA . LEU A 1 683 ? 10.642 -1.578 -33.423 1.00 92.56 683 LEU A CA 1
ATOM 5354 C C . LEU A 1 683 ? 9.191 -2.087 -33.298 1.00 92.56 683 LEU A C 1
ATOM 5356 O O . LEU A 1 683 ? 8.275 -1.302 -33.042 1.00 92.56 683 LEU A O 1
ATOM 5360 N N . GLY A 1 684 ? 8.967 -3.391 -33.472 1.00 91.25 684 GLY A N 1
ATOM 5361 C CA . GLY A 1 684 ? 7.671 -4.058 -33.324 1.00 91.25 684 GLY A CA 1
ATOM 5362 C C . GLY A 1 684 ? 7.233 -4.264 -31.869 1.00 91.25 684 GLY A C 1
ATOM 5363 O O . GLY A 1 684 ? 6.069 -4.028 -31.559 1.00 91.25 684 GLY A O 1
ATOM 5364 N N . MET A 1 685 ? 8.158 -4.611 -30.973 1.00 92.00 685 MET A N 1
ATOM 5365 C CA . MET A 1 685 ? 7.905 -4.913 -29.557 1.00 92.00 685 MET A CA 1
ATOM 5366 C C . MET A 1 685 ? 7.379 -3.717 -28.756 1.00 92.00 685 MET A C 1
ATOM 5368 O O . MET A 1 685 ? 7.563 -2.561 -29.142 1.00 92.00 685 MET A O 1
ATOM 5372 N N . LEU A 1 686 ? 6.711 -4.012 -27.643 1.00 94.75 686 LEU A N 1
ATOM 5373 C CA . LEU A 1 686 ? 6.386 -3.068 -26.575 1.00 94.75 686 LEU A CA 1
ATOM 5374 C C . LEU A 1 686 ? 7.435 -3.183 -25.448 1.00 94.75 686 LEU A C 1
ATOM 5376 O O . LEU A 1 686 ? 8.138 -4.192 -25.385 1.00 94.75 686 LEU A O 1
ATOM 5380 N N . PRO A 1 687 ? 7.561 -2.179 -24.562 1.00 94.81 687 PRO A N 1
ATOM 5381 C CA . PRO A 1 687 ? 8.189 -2.351 -23.255 1.00 94.81 687 PRO A CA 1
ATOM 5382 C C . PRO A 1 687 ? 7.469 -3.435 -22.445 1.00 94.81 687 PRO A C 1
ATOM 5384 O O . PRO A 1 687 ? 6.244 -3.533 -22.517 1.00 94.81 687 PRO A O 1
ATOM 5387 N N . GLN A 1 688 ? 8.215 -4.204 -21.657 1.00 92.56 688 GLN A N 1
ATOM 5388 C CA . GLN A 1 688 ? 7.683 -5.230 -20.749 1.00 92.56 688 GLN A CA 1
ATOM 5389 C C . GLN A 1 688 ? 8.108 -4.901 -19.309 1.00 92.56 688 GLN A C 1
ATOM 5391 O O . GLN A 1 688 ? 9.021 -4.097 -19.114 1.00 92.56 688 GLN A O 1
ATOM 5396 N N . ALA A 1 689 ? 7.417 -5.432 -18.297 1.00 91.81 689 ALA A N 1
ATOM 5397 C CA . ALA A 1 689 ? 7.684 -5.069 -16.905 1.00 91.81 689 ALA A CA 1
ATOM 5398 C C . ALA A 1 689 ? 7.503 -6.230 -15.919 1.00 91.81 689 ALA A C 1
ATOM 5400 O O . ALA A 1 689 ? 6.522 -6.972 -15.989 1.00 91.81 689 ALA A O 1
ATOM 5401 N N . HIS A 1 690 ? 8.418 -6.321 -14.951 1.00 89.38 690 HIS A N 1
ATOM 5402 C CA . HIS A 1 690 ? 8.395 -7.298 -13.861 1.00 89.38 690 HIS A CA 1
ATOM 5403 C C . HIS A 1 690 ? 8.107 -6.578 -12.540 1.00 89.38 690 HIS A C 1
ATOM 5405 O O . HIS A 1 690 ? 8.952 -5.878 -11.978 1.00 89.38 690 HIS A O 1
ATOM 5411 N N . THR A 1 691 ? 6.886 -6.731 -12.019 1.00 89.50 691 THR A N 1
ATOM 5412 C CA . THR A 1 691 ? 6.448 -5.992 -10.816 1.00 89.50 691 THR A CA 1
ATOM 5413 C C . THR A 1 691 ? 6.962 -6.575 -9.498 1.00 89.50 691 THR A C 1
ATOM 5415 O O . THR A 1 691 ? 6.656 -6.051 -8.429 1.00 89.50 691 THR A O 1
ATOM 5418 N N . CYS A 1 692 ? 7.706 -7.682 -9.543 1.00 84.69 692 CYS A N 1
ATOM 5419 C CA . CYS A 1 692 ? 8.306 -8.320 -8.369 1.00 84.69 692 CYS A CA 1
ATOM 5420 C C . CYS A 1 692 ? 9.512 -7.552 -7.809 1.00 84.69 692 CYS A C 1
ATOM 5422 O O . CYS A 1 692 ? 9.815 -7.678 -6.624 1.00 84.69 692 CYS A O 1
ATOM 5424 N N . ASP A 1 693 ? 10.177 -6.780 -8.661 1.00 85.00 693 ASP A N 1
ATOM 5425 C CA . ASP A 1 693 ? 11.464 -6.119 -8.437 1.00 85.00 693 ASP A CA 1
ATOM 5426 C C . ASP A 1 693 ? 11.519 -4.713 -9.075 1.00 85.00 693 ASP A C 1
ATOM 5428 O O . ASP A 1 693 ? 12.567 -4.062 -9.067 1.00 85.00 693 ASP A O 1
ATOM 5432 N N . ASN A 1 694 ? 10.367 -4.217 -9.547 1.00 92.00 694 ASN A N 1
ATOM 5433 C CA . ASN A 1 694 ? 10.169 -2.931 -10.222 1.00 92.00 694 ASN A CA 1
ATOM 5434 C C . ASN A 1 694 ? 11.035 -2.767 -11.491 1.00 92.00 694 ASN A C 1
ATOM 5436 O O . ASN A 1 694 ? 11.715 -1.746 -11.651 1.00 92.00 694 ASN A O 1
ATOM 5440 N N . THR A 1 695 ? 11.019 -3.758 -12.384 1.00 91.94 695 THR A N 1
ATOM 5441 C CA . THR A 1 695 ? 11.855 -3.773 -13.597 1.00 91.94 695 THR A CA 1
ATOM 5442 C C . THR A 1 695 ? 11.067 -3.420 -14.847 1.00 91.94 695 THR A C 1
ATOM 5444 O O . THR A 1 695 ? 9.952 -3.894 -15.042 1.00 91.94 695 THR A O 1
ATOM 5447 N N . LEU A 1 696 ? 11.659 -2.577 -15.695 1.00 95.19 696 LEU A N 1
ATOM 5448 C CA . LEU A 1 696 ? 11.152 -2.171 -17.001 1.00 95.19 696 LEU A CA 1
ATOM 5449 C C . LEU A 1 696 ? 12.154 -2.581 -18.088 1.00 95.19 696 LEU A C 1
ATOM 5451 O O . LEU A 1 696 ? 13.232 -1.996 -18.198 1.00 95.19 696 LEU A O 1
ATOM 5455 N N . GLU A 1 697 ? 11.776 -3.541 -18.925 1.00 94.44 697 GLU A N 1
ATOM 5456 C CA . GLU A 1 697 ? 12.568 -3.970 -20.075 1.00 94.44 697 GLU A CA 1
ATOM 5457 C C . GLU A 1 697 ? 12.288 -3.067 -21.288 1.00 94.44 697 GLU A C 1
ATOM 5459 O O . GLU A 1 697 ? 11.141 -2.904 -21.723 1.00 94.44 697 GLU A O 1
ATOM 5464 N N . LEU A 1 698 ? 13.340 -2.484 -21.871 1.00 94.12 698 LEU A N 1
ATOM 5465 C CA . LEU A 1 698 ? 13.252 -1.590 -23.027 1.00 94.12 698 LEU A CA 1
ATOM 5466 C C . LEU A 1 698 ? 13.940 -2.183 -24.269 1.00 94.12 698 LEU A C 1
ATOM 5468 O O . LEU A 1 698 ? 15.158 -2.370 -24.276 1.00 94.12 698 LEU A O 1
ATOM 5472 N N . PRO A 1 699 ? 13.210 -2.392 -25.382 1.00 94.31 699 PRO A N 1
ATOM 5473 C CA . PRO A 1 699 ? 13.828 -2.630 -26.684 1.00 94.31 699 PRO A CA 1
ATOM 5474 C C . PRO A 1 699 ? 14.772 -1.486 -27.077 1.00 94.31 699 PRO A C 1
ATOM 5476 O O . PRO A 1 699 ? 14.484 -0.315 -26.819 1.00 94.31 699 PRO A O 1
ATOM 5479 N N . HIS A 1 700 ? 15.888 -1.793 -27.750 1.00 92.69 700 HIS A N 1
ATOM 5480 C CA . HIS A 1 700 ? 16.891 -0.787 -28.126 1.00 92.69 700 HIS A CA 1
ATOM 5481 C C . HIS A 1 700 ? 16.448 0.080 -29.328 1.00 92.69 700 HIS A C 1
ATOM 5483 O O . HIS A 1 700 ? 17.055 0.077 -30.402 1.00 92.69 700 HIS A O 1
ATOM 5489 N N . TYR A 1 701 ? 15.387 0.870 -29.138 1.00 95.19 701 TYR A N 1
ATOM 5490 C CA . TYR A 1 701 ? 14.720 1.654 -30.180 1.00 95.19 701 TYR A CA 1
ATOM 5491 C C . TYR A 1 701 ? 15.669 2.576 -30.964 1.00 95.19 701 TYR A C 1
ATOM 5493 O O . TYR A 1 701 ? 15.562 2.641 -32.185 1.00 95.19 701 TYR A O 1
ATOM 5501 N N . TRP A 1 702 ? 16.631 3.246 -30.309 1.00 95.31 702 TRP A N 1
ATOM 5502 C CA . TRP A 1 702 ? 17.602 4.118 -30.997 1.00 95.31 702 TRP A CA 1
ATOM 5503 C C . TRP A 1 702 ? 18.450 3.370 -32.033 1.00 95.31 702 TRP A C 1
ATOM 5505 O O . TRP A 1 702 ? 18.513 3.782 -33.190 1.00 95.31 702 TRP A O 1
ATOM 5515 N N . LYS A 1 703 ? 19.048 2.241 -31.638 1.00 92.88 703 LYS A N 1
ATOM 5516 C CA . LYS A 1 703 ? 19.883 1.389 -32.493 1.00 92.88 703 LYS A CA 1
ATOM 5517 C C . LYS A 1 703 ? 19.092 0.827 -33.670 1.00 92.88 703 LYS A C 1
ATOM 5519 O O . LYS A 1 703 ? 19.560 0.850 -34.805 1.00 92.88 703 LYS A O 1
ATOM 5524 N N . ALA A 1 704 ? 17.849 0.416 -33.422 1.00 94.12 704 ALA A N 1
ATOM 5525 C CA . ALA A 1 704 ? 16.952 -0.068 -34.464 1.00 94.12 704 ALA A CA 1
ATOM 5526 C C . ALA A 1 704 ? 16.480 1.037 -35.438 1.00 94.12 704 ALA A C 1
ATOM 5528 O O . ALA A 1 704 ? 16.387 0.785 -36.641 1.00 94.12 704 ALA A O 1
ATOM 5529 N N . LEU A 1 705 ? 16.239 2.268 -34.963 1.00 95.69 705 LEU A N 1
ATOM 5530 C CA . LEU A 1 705 ? 15.967 3.434 -35.819 1.00 95.69 705 LEU A CA 1
ATOM 5531 C C . LEU A 1 705 ? 17.198 3.828 -36.653 1.00 95.69 705 LEU A C 1
ATOM 5533 O O . LEU A 1 705 ? 17.070 4.051 -37.857 1.00 95.69 705 LEU A O 1
ATOM 5537 N N . CYS A 1 706 ? 18.388 3.852 -36.045 1.00 95.00 706 CYS A N 1
ATOM 5538 C CA . CYS A 1 706 ? 19.643 4.134 -36.744 1.00 95.00 706 CYS A CA 1
ATOM 5539 C C . CYS A 1 706 ? 19.920 3.098 -37.838 1.00 95.00 706 CYS A C 1
ATOM 5541 O O . CYS A 1 706 ? 20.160 3.476 -38.984 1.00 95.00 706 CYS A O 1
ATOM 5543 N N . TRP A 1 707 ? 19.776 1.804 -37.528 1.00 95.00 707 TRP A N 1
ATOM 5544 C CA . TRP A 1 707 ? 19.853 0.721 -38.511 1.00 95.00 707 TRP A CA 1
ATOM 5545 C C . TRP A 1 707 ? 18.877 0.935 -39.680 1.00 95.00 707 TRP A C 1
ATOM 5547 O O . TRP A 1 707 ? 19.287 0.919 -40.843 1.00 95.00 707 TRP A O 1
ATOM 5557 N N . ARG A 1 708 ? 17.596 1.197 -39.380 1.00 95.44 708 ARG A N 1
ATOM 5558 C CA . ARG A 1 708 ? 16.537 1.382 -40.386 1.00 95.44 708 ARG A CA 1
ATOM 5559 C C . ARG A 1 708 ? 16.830 2.559 -41.325 1.00 95.44 708 ARG A C 1
ATOM 5561 O O . ARG A 1 708 ? 16.548 2.466 -42.518 1.00 95.44 708 ARG A O 1
ATOM 5568 N N . ASN A 1 709 ? 17.408 3.639 -40.801 1.00 95.00 709 ASN A N 1
ATOM 5569 C CA . ASN A 1 709 ? 17.744 4.848 -41.559 1.00 95.00 709 ASN A CA 1
ATOM 5570 C C . ASN A 1 709 ? 19.183 4.858 -42.116 1.00 95.00 709 ASN A C 1
ATOM 5572 O O . ASN A 1 709 ? 19.568 5.837 -42.751 1.00 95.00 709 ASN A O 1
ATOM 5576 N N . GLN A 1 710 ? 19.967 3.789 -41.917 1.00 93.56 710 GLN A N 1
ATOM 5577 C CA . GLN A 1 710 ? 21.391 3.699 -42.293 1.00 93.56 710 GLN A CA 1
ATOM 5578 C C . GLN A 1 710 ? 22.258 4.814 -41.666 1.00 93.56 710 GLN A C 1
ATOM 5580 O O . GLN A 1 710 ? 23.232 5.277 -42.258 1.00 93.56 710 GLN A O 1
ATOM 5585 N N . HIS A 1 711 ? 21.886 5.240 -40.458 1.00 93.88 711 HIS A N 1
ATOM 5586 C CA . HIS A 1 711 ? 22.517 6.306 -39.685 1.00 93.88 711 HIS A CA 1
ATOM 5587 C C . HIS A 1 711 ? 23.509 5.741 -38.649 1.00 93.88 711 HIS A C 1
ATOM 5589 O O . HIS A 1 711 ? 23.343 4.623 -38.158 1.00 93.88 711 HIS A O 1
ATOM 5595 N N . ASN A 1 712 ? 24.542 6.513 -38.303 1.00 91.69 712 ASN A N 1
ATOM 5596 C CA . ASN A 1 712 ? 25.542 6.137 -37.302 1.00 91.69 712 ASN A CA 1
ATOM 5597 C C . ASN A 1 712 ? 25.008 6.409 -35.884 1.00 91.69 712 ASN A C 1
ATOM 5599 O O . ASN A 1 712 ? 24.737 7.555 -35.539 1.00 91.69 712 ASN A O 1
ATOM 5603 N N . GLU A 1 713 ? 24.899 5.384 -35.034 1.00 88.06 713 GLU A N 1
ATOM 5604 C CA . GLU A 1 713 ? 24.304 5.503 -33.690 1.00 88.06 713 GLU A CA 1
ATOM 5605 C C . GLU A 1 713 ? 25.053 6.444 -32.723 1.00 88.06 713 GLU A C 1
ATOM 5607 O O . GLU A 1 713 ? 24.503 6.803 -31.679 1.00 88.06 713 GLU A O 1
ATOM 5612 N N . HIS A 1 714 ? 26.275 6.867 -33.072 1.00 88.81 714 HIS A N 1
ATOM 5613 C CA . HIS A 1 714 ? 27.078 7.849 -32.333 1.00 88.81 714 HIS A CA 1
ATOM 5614 C C . HIS A 1 714 ? 27.005 9.285 -32.893 1.00 88.81 714 HIS A C 1
ATOM 5616 O O . HIS A 1 714 ? 27.552 10.205 -32.280 1.00 88.81 714 HIS A O 1
ATOM 5622 N N . GLU A 1 715 ? 26.376 9.496 -34.052 1.00 90.19 715 GLU A N 1
ATOM 5623 C CA . GLU A 1 715 ? 26.149 10.829 -34.624 1.00 90.19 715 GLU A CA 1
ATOM 5624 C C . GLU A 1 715 ? 24.814 11.417 -34.131 1.00 90.19 715 GLU A C 1
ATOM 5626 O O . GLU A 1 715 ? 23.953 10.709 -33.608 1.00 90.19 715 GLU A O 1
ATOM 5631 N N . ALA A 1 716 ? 24.662 12.741 -34.227 1.00 87.81 716 ALA A N 1
ATOM 5632 C CA . ALA A 1 716 ? 23.494 13.454 -33.713 1.00 87.81 716 ALA A CA 1
ATOM 5633 C C . ALA A 1 716 ? 22.567 13.881 -34.859 1.00 87.81 716 ALA A C 1
ATOM 5635 O O . ALA A 1 716 ? 22.943 14.716 -35.683 1.00 87.81 716 ALA A O 1
ATOM 5636 N N . ASP A 1 717 ? 21.345 13.351 -34.860 1.00 94.31 717 ASP A N 1
ATOM 5637 C CA . ASP A 1 717 ? 20.298 13.632 -35.846 1.00 94.31 717 ASP A CA 1
ATOM 5638 C C . ASP A 1 717 ? 19.022 14.082 -35.112 1.00 94.31 717 ASP A C 1
ATOM 5640 O O . ASP A 1 717 ? 18.475 13.363 -34.272 1.00 94.31 717 ASP A O 1
ATOM 5644 N N . SER A 1 718 ? 18.567 15.307 -35.399 1.00 93.69 718 SER A N 1
ATOM 5645 C CA . SER A 1 718 ? 17.410 15.925 -34.737 1.00 93.69 718 SER A CA 1
ATOM 5646 C C . SER A 1 718 ? 16.080 15.271 -35.085 1.00 93.69 718 SER A C 1
ATOM 5648 O O . SER A 1 718 ? 15.144 15.322 -34.285 1.00 93.69 718 SER A O 1
ATOM 5650 N N . ASP A 1 719 ? 15.988 14.686 -36.273 1.00 95.06 719 ASP A N 1
ATOM 5651 C CA . ASP A 1 719 ? 14.751 14.174 -36.839 1.00 95.06 719 ASP A CA 1
ATOM 5652 C C . ASP A 1 719 ? 14.557 12.726 -36.362 1.00 95.06 719 ASP A C 1
ATOM 5654 O O . ASP A 1 719 ? 13.456 12.355 -35.951 1.00 95.06 719 ASP A O 1
ATOM 5658 N N . LEU A 1 720 ? 15.649 11.956 -36.266 1.00 96.19 720 LEU A N 1
ATOM 5659 C CA . LEU A 1 720 ? 15.693 10.669 -35.565 1.00 96.19 720 LEU A CA 1
ATOM 5660 C C . LEU A 1 720 ? 15.480 10.806 -34.050 1.00 96.19 720 LEU A C 1
ATOM 5662 O O . LEU A 1 720 ? 14.759 9.993 -33.474 1.00 96.19 720 LEU A O 1
ATOM 5666 N N . GLU A 1 721 ? 16.051 11.819 -33.384 1.00 96.00 721 GLU A N 1
ATOM 5667 C CA . GLU A 1 721 ? 15.747 12.080 -31.966 1.00 96.00 721 GLU A CA 1
ATOM 5668 C C . GLU A 1 721 ? 14.259 12.426 -31.758 1.00 96.00 721 GLU A C 1
ATOM 5670 O O . GLU A 1 721 ? 13.637 11.955 -30.802 1.00 96.00 721 GLU A O 1
ATOM 5675 N N . ALA A 1 722 ? 13.659 13.211 -32.660 1.00 96.50 722 ALA A N 1
ATOM 5676 C CA . ALA A 1 722 ? 12.235 13.536 -32.607 1.00 96.50 722 ALA A CA 1
ATOM 5677 C C . ALA A 1 722 ? 11.341 12.309 -32.873 1.00 96.50 722 ALA A C 1
ATOM 5679 O O . ALA A 1 722 ? 10.338 12.119 -32.177 1.00 96.50 722 ALA A O 1
ATOM 5680 N N . GLU A 1 723 ? 11.709 11.451 -33.831 1.00 97.31 723 GLU A N 1
ATOM 5681 C CA . GLU A 1 723 ? 11.002 10.194 -34.087 1.00 97.31 723 GLU A CA 1
ATOM 5682 C C . GLU A 1 723 ? 11.122 9.228 -32.901 1.00 97.31 723 GLU A C 1
ATOM 5684 O O . GLU A 1 723 ? 10.121 8.637 -32.501 1.00 97.31 723 GLU A O 1
ATOM 5689 N N . LEU A 1 724 ? 12.297 9.120 -32.273 1.00 97.50 724 LEU A N 1
ATOM 5690 C CA . LEU A 1 724 ? 12.508 8.297 -31.081 1.00 97.50 724 LEU A CA 1
ATOM 5691 C C . LEU A 1 724 ? 11.590 8.717 -29.922 1.00 97.50 724 LEU A C 1
ATOM 5693 O O . LEU A 1 724 ? 11.004 7.854 -29.271 1.00 97.50 724 LEU A O 1
ATOM 5697 N N . ILE A 1 725 ? 11.410 10.022 -29.689 1.00 97.12 725 ILE A N 1
ATOM 5698 C CA . ILE A 1 725 ? 10.473 10.542 -28.675 1.00 97.12 725 ILE A CA 1
ATOM 5699 C C . ILE A 1 725 ? 9.017 10.201 -29.039 1.00 97.12 725 ILE A C 1
ATOM 5701 O O . ILE A 1 725 ? 8.218 9.872 -28.161 1.00 97.12 725 ILE A O 1
ATOM 5705 N N . ALA A 1 726 ? 8.642 10.272 -30.320 1.00 97.00 726 ALA A N 1
ATOM 5706 C CA . ALA A 1 726 ? 7.300 9.895 -30.768 1.00 97.00 726 ALA A CA 1
ATOM 5707 C C . ALA A 1 726 ? 7.043 8.382 -30.624 1.00 97.00 726 ALA A C 1
ATOM 5709 O O . ALA A 1 726 ? 5.977 7.984 -30.149 1.00 97.00 726 ALA A O 1
ATOM 5710 N N . LEU A 1 727 ? 8.036 7.559 -30.973 1.00 96.62 727 LEU A N 1
ATOM 5711 C CA . LEU A 1 727 ? 8.008 6.106 -30.842 1.00 96.62 727 LEU A CA 1
ATOM 5712 C C . LEU A 1 727 ? 7.917 5.688 -29.372 1.00 96.62 727 LEU A C 1
ATOM 5714 O O . LEU A 1 727 ? 6.996 4.958 -29.024 1.00 96.62 727 LEU A O 1
ATOM 5718 N N . LEU A 1 728 ? 8.802 6.190 -28.503 1.00 96.81 728 LEU A N 1
ATOM 5719 C CA . LEU A 1 728 ? 8.785 5.894 -27.066 1.00 96.81 728 LEU A CA 1
ATOM 5720 C C . LEU A 1 728 ? 7.469 6.304 -26.410 1.00 96.81 728 LEU A C 1
ATOM 5722 O O . LEU A 1 728 ? 6.902 5.496 -25.678 1.00 96.81 728 LEU A O 1
ATOM 5726 N N . ARG A 1 729 ? 6.948 7.507 -26.705 1.00 95.88 729 ARG A N 1
ATOM 5727 C CA . ARG A 1 729 ? 5.643 7.946 -26.187 1.00 95.88 729 ARG A CA 1
ATOM 5728 C C . ARG A 1 729 ? 4.546 6.962 -26.553 1.00 95.88 729 ARG A C 1
ATOM 5730 O O . ARG A 1 729 ? 3.830 6.527 -25.662 1.00 95.88 729 ARG A O 1
ATOM 5737 N N . LYS A 1 730 ? 4.436 6.587 -27.832 1.00 95.38 730 LYS A N 1
ATOM 5738 C CA . LYS A 1 730 ? 3.416 5.626 -28.253 1.00 95.38 730 LYS A CA 1
ATOM 5739 C C . LYS A 1 730 ? 3.633 4.260 -27.595 1.00 95.38 730 LYS A C 1
ATOM 5741 O O . LYS A 1 730 ? 2.702 3.708 -27.037 1.00 95.38 730 LYS A O 1
ATOM 5746 N N . LYS A 1 731 ? 4.855 3.728 -27.630 1.00 95.81 731 LYS A N 1
ATOM 5747 C CA . LYS A 1 731 ? 5.182 2.379 -27.147 1.00 95.81 731 LYS A CA 1
ATOM 5748 C C . LYS A 1 731 ? 4.969 2.204 -25.647 1.00 95.81 731 LYS A C 1
ATOM 5750 O O . LYS A 1 731 ? 4.431 1.184 -25.231 1.00 95.81 731 LYS A O 1
ATOM 5755 N N . LEU A 1 732 ? 5.366 3.191 -24.845 1.00 95.56 732 LEU A N 1
ATOM 5756 C CA . LEU A 1 732 ? 5.088 3.199 -23.411 1.00 95.56 732 LEU A CA 1
ATOM 5757 C C . LEU A 1 732 ? 3.600 3.448 -23.134 1.00 95.56 732 LEU A C 1
ATOM 5759 O O . LEU A 1 732 ? 3.076 2.852 -22.203 1.00 95.56 732 LEU A O 1
ATOM 5763 N N . GLN A 1 733 ? 2.911 4.276 -23.930 1.00 94.00 733 GLN A N 1
ATOM 5764 C CA . GLN A 1 733 ? 1.470 4.484 -23.769 1.00 94.00 733 GLN A CA 1
ATOM 5765 C C . GLN A 1 733 ? 0.666 3.214 -24.076 1.00 94.00 733 GLN A C 1
ATOM 5767 O O . GLN A 1 733 ? -0.083 2.774 -23.212 1.00 94.00 733 GLN A O 1
ATOM 5772 N N . ASP A 1 734 ? 0.890 2.586 -25.234 1.00 93.06 734 ASP A N 1
ATOM 5773 C CA . ASP A 1 734 ? 0.261 1.321 -25.631 1.00 93.06 734 ASP A CA 1
ATOM 5774 C C . ASP A 1 734 ? 0.466 0.247 -24.530 1.00 93.06 734 ASP A C 1
ATOM 5776 O O . ASP A 1 734 ? -0.494 -0.365 -24.068 1.00 93.06 734 ASP A O 1
ATOM 5780 N N . ALA A 1 735 ? 1.698 0.050 -24.038 1.00 92.44 735 ALA A N 1
ATOM 5781 C CA . ALA A 1 735 ? 1.985 -0.947 -22.995 1.00 92.44 735 ALA A CA 1
ATOM 5782 C C . ALA A 1 735 ? 1.273 -0.656 -21.657 1.00 92.44 735 ALA A C 1
ATOM 5784 O O . ALA A 1 735 ? 0.704 -1.549 -21.029 1.00 92.44 735 ALA A O 1
ATOM 5785 N N . VAL A 1 736 ? 1.271 0.608 -21.231 1.00 91.62 736 VAL A N 1
ATOM 5786 C CA . VAL A 1 736 ? 0.662 1.047 -19.968 1.00 91.62 736 VAL A CA 1
ATOM 5787 C C . VAL A 1 736 ? -0.872 1.054 -20.032 1.00 91.62 736 VAL A C 1
ATOM 5789 O O . VAL A 1 736 ? -1.521 0.839 -19.012 1.00 91.62 736 VAL A O 1
ATOM 5792 N N . GLU A 1 737 ? -1.474 1.288 -21.200 1.00 87.44 737 GLU A N 1
ATOM 5793 C CA . GLU A 1 737 ? -2.934 1.334 -21.361 1.00 87.44 737 GLU A CA 1
ATOM 5794 C C . GLU A 1 737 ? -3.574 -0.043 -21.574 1.00 87.44 737 GLU A C 1
ATOM 5796 O O . GLU A 1 737 ? -4.691 -0.246 -21.100 1.00 87.44 737 GLU A O 1
ATOM 5801 N N . TYR A 1 738 ? -2.878 -0.990 -22.217 1.00 84.12 738 TYR A N 1
ATOM 5802 C CA . TYR A 1 738 ? -3.418 -2.326 -22.516 1.00 84.12 738 TYR A CA 1
ATOM 5803 C C . TYR A 1 738 ? -2.942 -3.447 -21.568 1.00 84.12 738 TYR A C 1
ATOM 5805 O O . TYR A 1 738 ? -3.394 -4.586 -21.695 1.00 84.12 738 TYR A O 1
ATOM 5813 N N . SER A 1 739 ? -2.085 -3.148 -20.584 1.00 79.69 739 SER A N 1
ATOM 5814 C CA . SER A 1 739 ? -1.682 -4.114 -19.548 1.00 79.69 739 SER A CA 1
ATOM 5815 C C . SER A 1 739 ? -2.841 -4.475 -18.603 1.00 79.69 739 SER A C 1
ATOM 5817 O O . SER A 1 739 ? -3.448 -3.612 -17.965 1.00 79.69 739 SER A O 1
ATOM 5819 N N . CYS A 1 740 ? -3.164 -5.769 -18.483 1.00 66.38 740 CYS A N 1
ATOM 5820 C CA . CYS A 1 740 ? -4.209 -6.247 -17.573 1.00 66.38 740 CYS A CA 1
ATOM 5821 C C . CYS A 1 740 ? -3.932 -7.661 -17.018 1.00 66.38 740 CYS A C 1
ATOM 5823 O O . CYS A 1 740 ? -3.999 -8.660 -17.729 1.00 66.38 740 CYS A O 1
ATOM 5825 N N . GLY A 1 741 ? -3.670 -7.743 -15.708 1.00 68.19 741 GLY A N 1
ATOM 5826 C CA . GLY A 1 741 ? -3.250 -8.982 -15.038 1.00 68.19 741 GLY A CA 1
ATOM 5827 C C . GLY A 1 741 ? -1.787 -9.350 -15.320 1.00 68.19 741 GLY A C 1
ATOM 5828 O O . GLY A 1 741 ? -1.064 -8.588 -15.955 1.00 68.19 741 GLY A O 1
ATOM 5829 N N . TYR A 1 742 ? -1.356 -10.516 -14.831 1.00 67.62 742 TYR A N 1
ATOM 5830 C CA . TYR A 1 742 ? 0.039 -10.984 -14.933 1.00 67.62 742 TYR A CA 1
ATOM 5831 C C . TYR A 1 742 ? 0.300 -12.013 -16.048 1.00 67.62 742 TYR A C 1
ATOM 5833 O O . TYR A 1 742 ? 1.273 -12.756 -15.972 1.00 67.62 742 TYR A O 1
ATOM 5841 N N . GLY A 1 743 ? -0.570 -12.104 -17.057 1.00 60.28 743 GLY A N 1
ATOM 5842 C CA . GLY A 1 743 ? -0.341 -12.977 -18.214 1.00 60.28 743 GLY A CA 1
ATOM 5843 C C . GLY A 1 743 ? 0.636 -12.362 -19.218 1.00 60.28 743 GLY A C 1
ATOM 5844 O O . GLY A 1 743 ? 0.557 -11.167 -19.498 1.00 60.28 743 GLY A O 1
ATOM 5845 N N . LEU A 1 744 ? 1.516 -13.183 -19.789 1.00 50.34 744 LEU A N 1
ATOM 5846 C CA . LEU A 1 744 ? 2.291 -12.829 -20.981 1.00 50.34 744 LEU A CA 1
ATOM 5847 C C . LEU A 1 744 ? 1.378 -12.773 -22.225 1.00 50.34 744 LEU A C 1
ATOM 5849 O O . LEU A 1 744 ? 0.204 -13.143 -22.175 1.00 50.34 744 LEU A O 1
ATOM 5853 N N . ASP A 1 745 ? 1.921 -12.350 -23.373 1.00 47.62 745 ASP A N 1
ATOM 5854 C CA . ASP A 1 745 ? 1.204 -12.109 -24.644 1.00 47.62 745 ASP A CA 1
ATOM 5855 C C . ASP A 1 745 ? 0.591 -13.365 -25.334 1.00 47.62 745 ASP A C 1
ATOM 5857 O O . ASP A 1 745 ? 0.369 -13.374 -26.550 1.00 47.62 745 ASP A O 1
ATOM 5861 N N . GLY A 1 746 ? 0.295 -14.435 -24.582 1.00 42.84 746 GLY A N 1
ATOM 5862 C CA . GLY A 1 746 ? -0.255 -15.736 -24.998 1.00 42.84 746 GLY A CA 1
ATOM 5863 C C . GLY A 1 746 ? -1.696 -15.699 -25.530 1.00 42.84 746 GLY A C 1
ATOM 5864 O O . GLY A 1 746 ? -2.563 -16.463 -25.112 1.00 42.84 746 GLY A O 1
ATOM 5865 N N . THR A 1 747 ? -1.972 -14.821 -26.490 1.00 39.62 747 THR A N 1
ATOM 5866 C CA . THR A 1 747 ? -3.301 -14.511 -27.046 1.00 39.62 747 THR A CA 1
ATOM 5867 C C . THR A 1 747 ? -3.836 -15.555 -28.042 1.00 39.62 747 THR A C 1
ATOM 5869 O O . THR A 1 747 ? -4.545 -15.225 -28.994 1.00 39.62 747 THR A O 1
ATOM 5872 N N . ALA A 1 748 ? -3.575 -16.842 -27.790 1.00 37.12 748 ALA A N 1
ATOM 5873 C CA . ALA A 1 748 ? -4.162 -17.944 -28.552 1.00 37.12 748 ALA A CA 1
ATOM 5874 C C . ALA A 1 748 ? -5.695 -18.010 -28.379 1.00 37.12 748 ALA A C 1
ATOM 5876 O O . ALA A 1 748 ? -6.428 -18.085 -29.364 1.00 37.12 748 ALA A O 1
ATOM 5877 N N . GLU A 1 749 ? -6.197 -17.925 -27.139 1.00 37.00 749 GLU A N 1
ATOM 5878 C CA . GLU A 1 749 ? -7.633 -18.100 -26.849 1.00 37.00 749 GLU A CA 1
ATOM 5879 C C . GLU A 1 749 ? -8.447 -16.793 -26.811 1.00 37.00 749 GLU A C 1
ATOM 5881 O O . GLU A 1 749 ? -9.663 -16.822 -27.014 1.00 37.00 749 GLU A O 1
ATOM 5886 N N . VAL A 1 750 ? -7.809 -15.627 -26.634 1.00 35.97 750 VAL A N 1
ATOM 5887 C CA . VAL A 1 750 ? -8.501 -14.316 -26.563 1.00 35.97 750 VAL A CA 1
ATOM 5888 C C . VAL A 1 750 ? -9.251 -13.982 -27.867 1.00 35.97 750 VAL A C 1
ATOM 5890 O O . VAL A 1 750 ? -10.271 -13.291 -27.850 1.00 35.97 750 VAL A O 1
ATOM 5893 N N . SER A 1 751 ? -8.834 -14.571 -28.992 1.00 29.67 751 SER A N 1
ATOM 5894 C CA . SER A 1 751 ? -9.539 -14.491 -30.282 1.00 29.67 751 SER A CA 1
ATOM 5895 C C . SER A 1 751 ? -10.955 -15.105 -30.273 1.00 29.67 751 SER A C 1
ATOM 5897 O O . SER A 1 751 ? -11.745 -14.835 -31.177 1.00 29.67 751 SER A O 1
ATOM 5899 N N . GLY A 1 752 ? -11.318 -15.910 -29.264 1.00 28.47 752 GLY A N 1
ATOM 5900 C CA . GLY A 1 752 ? -12.571 -16.678 -29.220 1.00 28.47 752 GLY A CA 1
ATOM 5901 C C . GLY A 1 752 ? -13.874 -15.874 -29.070 1.00 28.47 752 GLY A C 1
ATOM 5902 O O . GLY A 1 752 ? -14.955 -16.454 -29.172 1.00 28.47 752 GLY A O 1
ATOM 5903 N N . VAL A 1 753 ? -13.809 -14.558 -28.832 1.00 30.11 753 VAL A N 1
ATOM 5904 C CA . VAL A 1 753 ? -14.997 -13.716 -28.568 1.00 30.11 753 VAL A CA 1
ATOM 5905 C C . VAL A 1 753 ? -15.686 -13.221 -29.856 1.00 30.11 753 VAL A C 1
ATOM 5907 O O . VAL A 1 753 ? -16.869 -12.873 -29.827 1.00 30.11 753 VAL A O 1
ATOM 5910 N N . LEU A 1 754 ? -15.010 -13.244 -31.013 1.00 27.97 754 LEU A N 1
ATOM 5911 C CA . LEU A 1 754 ? -15.602 -12.863 -32.305 1.00 27.97 754 LEU A CA 1
ATOM 5912 C C . LEU A 1 754 ? -16.136 -14.089 -33.065 1.00 27.97 754 LEU A C 1
ATOM 5914 O O . LEU A 1 754 ? -15.404 -14.977 -33.490 1.00 27.97 754 LEU A O 1
ATOM 5918 N N . VAL A 1 755 ? -17.460 -14.138 -33.227 1.00 26.53 755 VAL A N 1
ATOM 5919 C CA . VAL A 1 755 ? -18.207 -15.347 -33.610 1.00 26.53 755 VAL A CA 1
ATOM 5920 C C . VAL A 1 755 ? -18.534 -15.414 -35.113 1.00 26.53 755 VAL A C 1
ATOM 5922 O O . VAL A 1 755 ? -19.127 -14.480 -35.653 1.00 26.53 755 VAL A O 1
ATOM 5925 N N . ARG A 1 756 ? -18.313 -16.610 -35.702 1.00 25.94 756 ARG A N 1
ATOM 5926 C CA . ARG A 1 756 ? -18.624 -17.113 -37.076 1.00 25.94 756 ARG A CA 1
ATOM 5927 C C . ARG A 1 756 ? -17.517 -16.922 -38.135 1.00 25.94 756 ARG A C 1
ATOM 5929 O O . ARG A 1 756 ? -16.825 -15.921 -38.125 1.00 25.94 756 ARG A O 1
ATOM 5936 N N . ASN A 1 757 ? -17.348 -17.835 -39.106 1.00 26.33 757 ASN A N 1
ATOM 5937 C CA . ASN A 1 757 ? -18.191 -18.991 -39.485 1.00 26.33 757 ASN A CA 1
ATOM 5938 C C . ASN A 1 757 ? -17.368 -20.199 -39.992 1.00 26.33 757 ASN A C 1
ATOM 5940 O O . ASN A 1 757 ? -16.228 -20.041 -40.408 1.00 26.33 757 ASN A O 1
ATOM 5944 N N . SER A 1 758 ? -17.958 -21.399 -39.983 1.00 27.81 758 SER A N 1
ATOM 5945 C CA . SER A 1 758 ? -17.295 -22.674 -40.322 1.00 27.81 758 SER A CA 1
ATOM 5946 C C . SER A 1 758 ? -17.162 -22.959 -41.830 1.00 27.81 758 SER A C 1
ATOM 5948 O O . SER A 1 758 ? -18.069 -22.637 -42.600 1.00 27.81 758 SER A O 1
ATOM 5950 N N . GLY A 1 759 ? -16.090 -23.657 -42.252 1.00 23.75 759 GLY A N 1
ATOM 5951 C CA . GLY A 1 759 ? -15.960 -24.116 -43.646 1.00 23.75 759 GLY A CA 1
ATOM 5952 C C . GLY A 1 759 ? -14.691 -24.890 -44.057 1.00 23.75 759 GLY A C 1
ATOM 5953 O O . GLY A 1 759 ? -13.891 -24.341 -44.800 1.00 23.75 759 GLY A O 1
ATOM 5954 N N . ALA A 1 760 ? -14.625 -26.188 -43.722 1.00 26.92 760 ALA A N 1
ATOM 5955 C CA . ALA A 1 760 ? -13.727 -27.219 -44.294 1.00 26.92 760 ALA A CA 1
ATOM 5956 C C . ALA A 1 760 ? -12.207 -27.149 -43.985 1.00 26.92 760 ALA A C 1
ATOM 5958 O O . ALA A 1 760 ? -11.707 -26.180 -43.425 1.00 26.92 760 ALA A O 1
ATOM 5959 N N . ASN A 1 761 ? -11.520 -28.260 -44.285 1.00 27.62 761 ASN A N 1
ATOM 5960 C CA . ASN A 1 761 ? -10.145 -28.585 -43.881 1.00 27.62 761 ASN A CA 1
ATOM 5961 C C . ASN A 1 761 ? -9.093 -28.068 -44.880 1.00 27.62 761 ASN A C 1
ATOM 5963 O O . ASN A 1 761 ? -9.366 -28.049 -46.078 1.00 27.62 761 ASN A O 1
ATOM 5967 N N . ASP A 1 762 ? -7.877 -27.799 -44.396 1.00 27.64 762 ASP A N 1
ATOM 5968 C CA . ASP A 1 762 ? -6.677 -28.612 -44.688 1.00 27.64 762 ASP A CA 1
ATOM 5969 C C . ASP A 1 762 ? -5.560 -28.272 -43.669 1.00 27.64 762 ASP A C 1
ATOM 5971 O O . ASP A 1 762 ? -5.622 -27.231 -43.011 1.00 27.64 762 ASP A O 1
ATOM 5975 N N . ASP A 1 763 ? -4.587 -29.172 -43.489 1.00 31.53 763 ASP A N 1
ATOM 5976 C CA . ASP A 1 763 ? -3.420 -29.003 -42.597 1.00 31.53 763 ASP A CA 1
ATOM 5977 C C . ASP A 1 763 ? -2.246 -28.249 -43.288 1.00 31.53 763 ASP A C 1
ATOM 5979 O O . ASP A 1 763 ? -2.310 -27.907 -44.468 1.00 31.53 763 ASP A O 1
ATOM 5983 N N . ASP A 1 764 ? -1.147 -28.026 -42.550 1.00 31.41 764 ASP A N 1
ATOM 5984 C CA . ASP A 1 764 ? 0.155 -27.483 -43.001 1.00 31.41 764 ASP A CA 1
ATOM 5985 C C . ASP A 1 764 ? 0.238 -25.990 -43.417 1.00 31.41 764 ASP A C 1
ATOM 5987 O O . ASP A 1 764 ? 0.629 -25.655 -44.540 1.00 31.41 764 ASP A O 1
ATOM 5991 N N . GLN A 1 765 ? 0.043 -25.072 -42.451 1.00 26.27 765 GLN A N 1
ATOM 5992 C CA . GLN A 1 765 ? 0.958 -23.923 -42.224 1.00 26.27 765 GLN A CA 1
ATOM 5993 C C . GLN A 1 765 ? 0.646 -23.142 -40.928 1.00 26.27 765 GLN A C 1
ATOM 5995 O O . GLN A 1 765 ? -0.398 -22.506 -40.817 1.00 26.27 765 GLN A O 1
ATOM 6000 N N . LEU A 1 766 ? 1.584 -23.126 -39.967 1.00 32.06 766 LEU A N 1
ATOM 6001 C CA . LEU A 1 766 ? 1.474 -22.389 -38.693 1.00 32.06 766 LEU A CA 1
ATOM 6002 C C . LEU A 1 766 ? 2.731 -21.553 -38.371 1.00 32.06 766 LEU A C 1
ATOM 6004 O O . LEU A 1 766 ? 3.415 -21.801 -37.383 1.00 32.06 766 LEU A O 1
ATOM 6008 N N . VAL A 1 767 ? 3.026 -20.538 -39.191 1.00 34.09 767 VAL A N 1
ATOM 6009 C CA . VAL A 1 767 ? 3.884 -19.392 -38.810 1.00 34.09 767 VAL A CA 1
ATOM 6010 C C . VAL A 1 767 ? 3.400 -18.133 -39.554 1.00 34.09 767 VAL A C 1
ATOM 6012 O O . VAL A 1 767 ? 2.975 -18.236 -40.700 1.00 34.09 767 VAL A O 1
ATOM 6015 N N . ASN A 1 768 ? 3.538 -16.952 -38.936 1.00 31.81 768 ASN A N 1
ATOM 6016 C CA . ASN A 1 768 ? 3.348 -15.610 -39.523 1.00 31.81 768 ASN A CA 1
ATOM 6017 C C . ASN A 1 768 ? 1.918 -15.201 -39.939 1.00 31.81 768 ASN A C 1
ATOM 6019 O O . ASN A 1 768 ? 1.614 -15.081 -41.125 1.00 31.81 768 ASN A O 1
ATOM 6023 N N . ALA A 1 769 ? 1.085 -14.832 -38.958 1.00 28.34 769 ALA A N 1
ATOM 6024 C CA . ALA A 1 769 ? -0.088 -13.979 -39.180 1.00 28.34 769 ALA A CA 1
ATOM 6025 C C . ALA A 1 769 ? -0.419 -13.120 -37.939 1.00 28.34 769 ALA A C 1
ATOM 6027 O O . ALA A 1 769 ? -1.245 -13.506 -37.118 1.00 28.34 769 ALA A O 1
ATOM 6028 N N . SER A 1 770 ? 0.219 -11.952 -37.789 1.00 30.91 770 SER A N 1
ATOM 6029 C CA . SER A 1 770 ? -0.216 -10.912 -36.839 1.00 30.91 770 SER A CA 1
ATOM 6030 C C . SER A 1 770 ? 0.287 -9.514 -37.242 1.00 30.91 770 SER A C 1
ATOM 6032 O O . SER A 1 770 ? 1.268 -9.390 -37.972 1.00 30.91 770 SER A O 1
ATOM 6034 N N . TYR A 1 771 ? -0.397 -8.474 -36.758 1.00 33.97 771 TYR A N 1
ATOM 6035 C CA . TYR A 1 771 ? -0.079 -7.037 -36.869 1.00 33.97 771 TYR A CA 1
ATOM 6036 C C . TYR A 1 771 ? -0.092 -6.321 -38.237 1.00 33.97 771 TYR A C 1
ATOM 6038 O O . TYR A 1 771 ? 0.228 -5.135 -38.278 1.00 33.97 771 TYR A O 1
ATOM 6046 N N . ASP A 1 772 ? -0.608 -6.924 -39.314 1.00 29.34 772 ASP A N 1
ATOM 6047 C CA . ASP A 1 772 ? -0.839 -6.227 -40.603 1.00 29.34 772 ASP A CA 1
ATOM 6048 C C . ASP A 1 772 ? -2.331 -5.886 -40.844 1.00 29.34 772 ASP A C 1
ATOM 6050 O O . ASP A 1 772 ? -2.908 -6.120 -41.905 1.00 29.34 772 ASP A O 1
ATOM 6054 N N . SER A 1 773 ? -3.031 -5.418 -39.800 1.00 32.47 773 SER A N 1
ATOM 6055 C CA . SER A 1 773 ? -4.477 -5.097 -39.854 1.00 32.47 773 SER A CA 1
ATOM 6056 C C . SER A 1 773 ? -4.903 -3.885 -39.014 1.00 32.47 773 SER A C 1
ATOM 6058 O O . SER A 1 773 ? -6.080 -3.719 -38.698 1.00 32.47 773 SER A O 1
ATOM 6060 N N . LEU A 1 774 ? -3.968 -2.977 -38.714 1.00 31.48 774 LEU A N 1
ATOM 6061 C CA . LEU A 1 774 ? -4.298 -1.611 -38.298 1.00 31.48 774 LEU A CA 1
ATOM 6062 C C . LEU A 1 774 ? -4.221 -0.695 -39.524 1.00 31.48 774 LEU A C 1
ATOM 6064 O O . LEU A 1 774 ? -3.138 -0.389 -40.015 1.00 31.48 774 LEU A O 1
ATOM 6068 N N . GLY A 1 775 ? -5.385 -0.272 -40.027 1.00 31.38 775 GLY A N 1
ATOM 6069 C CA . GLY A 1 775 ? -5.533 0.528 -41.249 1.00 31.38 775 GLY A CA 1
ATOM 6070 C C . GLY A 1 775 ? -5.051 1.976 -41.114 1.00 31.38 775 GLY A C 1
ATOM 6071 O O . GLY A 1 775 ? -5.854 2.906 -41.172 1.00 31.38 775 GLY A O 1
ATOM 6072 N N . LEU A 1 776 ? -3.745 2.171 -40.931 1.00 32.38 776 LEU A N 1
ATOM 6073 C CA . LEU A 1 776 ? -3.114 3.487 -40.871 1.00 32.38 776 LEU A CA 1
ATOM 6074 C C . LEU A 1 776 ? -3.125 4.161 -42.259 1.00 32.38 776 LEU A C 1
ATOM 6076 O O . LEU A 1 776 ? -2.811 3.514 -43.261 1.00 32.38 776 LEU A O 1
ATOM 6080 N N . PRO A 1 777 ? -3.453 5.464 -42.359 1.00 27.11 777 PRO A N 1
ATOM 6081 C CA . PRO A 1 777 ? -3.431 6.175 -43.631 1.00 27.11 777 PRO A CA 1
ATOM 6082 C C . PRO A 1 777 ? -1.984 6.378 -44.103 1.00 27.11 777 PRO A C 1
ATOM 6084 O O . PRO A 1 777 ? -1.238 7.170 -43.527 1.00 27.11 777 PRO A O 1
ATOM 6087 N N . ALA A 1 778 ? -1.595 5.678 -45.171 1.00 26.69 778 ALA A N 1
ATOM 6088 C CA . ALA A 1 778 ? -0.268 5.803 -45.767 1.00 26.69 778 ALA A CA 1
ATOM 6089 C C . ALA A 1 778 ? 0.018 7.256 -46.197 1.00 26.69 778 ALA A C 1
ATOM 6091 O O . ALA A 1 778 ? -0.692 7.825 -47.032 1.00 26.69 778 ALA A O 1
ATOM 6092 N N . LEU A 1 779 ? 1.072 7.854 -45.631 1.00 29.44 779 LEU A N 1
ATOM 6093 C CA . LEU A 1 779 ? 1.535 9.185 -46.020 1.00 29.44 779 LEU A CA 1
ATOM 6094 C C . LEU A 1 779 ? 2.113 9.145 -47.441 1.00 29.44 779 LEU A C 1
ATOM 6096 O O . LEU A 1 779 ? 2.816 8.214 -47.825 1.00 29.44 779 LEU A O 1
ATOM 6100 N N . SER A 1 780 ? 1.767 10.148 -48.245 1.00 27.92 780 SER A N 1
ATOM 6101 C CA . SER A 1 780 ? 1.946 10.099 -49.695 1.00 27.92 780 SER A CA 1
ATOM 6102 C C . SER A 1 780 ? 3.373 10.400 -50.154 1.00 27.92 780 SER A C 1
ATOM 6104 O O . SER A 1 780 ? 3.861 11.528 -50.048 1.00 27.92 780 SER A O 1
ATOM 6106 N N . GLU A 1 781 ? 4.011 9.419 -50.793 1.00 28.41 781 GLU A N 1
ATOM 6107 C CA . GLU A 1 781 ? 5.204 9.672 -51.600 1.00 28.41 781 GLU A CA 1
ATOM 6108 C C . GLU A 1 781 ? 4.874 10.559 -52.813 1.00 28.41 781 GLU A C 1
ATOM 6110 O O . GLU A 1 781 ? 3.829 10.429 -53.459 1.00 28.41 781 GLU A O 1
ATOM 6115 N N . ARG A 1 782 ? 5.788 11.476 -53.154 1.00 26.72 782 ARG A N 1
ATOM 6116 C CA . ARG A 1 782 ? 5.655 12.340 -54.334 1.00 26.72 782 ARG A CA 1
ATOM 6117 C C . ARG A 1 782 ? 6.316 11.716 -55.560 1.00 26.72 782 ARG A C 1
ATOM 6119 O O . ARG A 1 782 ? 7.508 11.436 -55.576 1.00 26.72 782 ARG A O 1
ATOM 6126 N N . SER A 1 783 ? 5.537 11.605 -56.631 1.00 26.02 783 SER A N 1
ATOM 6127 C CA . SER A 1 783 ? 5.939 11.059 -57.930 1.00 26.02 783 SER A CA 1
ATOM 6128 C C . SER A 1 783 ? 7.113 11.785 -58.605 1.00 26.02 783 SER A C 1
ATOM 6130 O O . SER A 1 783 ? 7.085 13.015 -58.712 1.00 26.02 783 SER A O 1
ATOM 6132 N N . SER A 1 784 ? 8.017 11.036 -59.252 1.00 25.47 784 SER A N 1
ATOM 6133 C CA . SER A 1 784 ? 8.783 11.549 -60.404 1.00 25.47 784 SER A CA 1
ATOM 6134 C C . SER A 1 784 ? 9.099 10.494 -61.490 1.00 25.47 784 SER A C 1
ATOM 6136 O O . SER A 1 784 ? 10.069 9.756 -61.423 1.00 25.47 784 SER A O 1
ATOM 6138 N N . THR A 1 785 ? 8.284 10.534 -62.555 1.00 26.86 785 THR A N 1
ATOM 6139 C CA . THR A 1 785 ? 8.633 10.328 -63.987 1.00 26.86 785 THR A CA 1
ATOM 6140 C C . THR A 1 785 ? 9.163 8.987 -64.556 1.00 26.86 785 THR A C 1
ATOM 6142 O O . THR A 1 785 ? 10.296 8.600 -64.305 1.00 26.86 785 THR A O 1
ATOM 6145 N N . ALA A 1 786 ? 8.408 8.505 -65.566 1.00 27.23 786 ALA A N 1
ATOM 6146 C CA . ALA A 1 786 ? 8.839 7.951 -66.874 1.00 27.23 786 ALA A CA 1
ATOM 6147 C C . ALA A 1 786 ? 9.032 6.421 -67.094 1.00 27.23 786 ALA A C 1
ATOM 6149 O O . ALA A 1 786 ? 10.121 5.894 -66.918 1.00 27.23 786 ALA A O 1
ATOM 6150 N N . ASP A 1 787 ? 7.972 5.795 -67.643 1.00 28.70 787 ASP A N 1
ATOM 6151 C CA . ASP A 1 787 ? 7.901 5.039 -68.924 1.00 28.70 787 ASP A CA 1
ATOM 6152 C C . ASP A 1 787 ? 8.847 3.846 -69.264 1.00 28.70 787 ASP A C 1
ATOM 6154 O O . ASP A 1 787 ? 10.043 3.894 -68.989 1.00 28.70 787 ASP A O 1
ATOM 6158 N N . PRO A 1 788 ? 8.415 2.871 -70.113 1.00 35.22 788 PRO A N 1
ATOM 6159 C CA . PRO A 1 788 ? 7.051 2.361 -70.356 1.00 35.22 788 PRO A CA 1
ATOM 6160 C C . PRO A 1 788 ? 6.945 0.809 -70.483 1.00 35.22 788 PRO A C 1
ATOM 6162 O O . PRO A 1 788 ? 7.931 0.079 -70.554 1.00 35.22 788 PRO A O 1
ATOM 6165 N N . VAL A 1 789 ? 5.710 0.299 -70.590 1.00 31.31 789 VAL A N 1
ATOM 6166 C CA . VAL A 1 789 ? 5.354 -1.140 -70.700 1.00 31.31 789 VAL A CA 1
ATOM 6167 C C . VAL A 1 789 ? 5.331 -1.641 -72.158 1.00 31.31 789 VAL A C 1
ATOM 6169 O O . VAL A 1 789 ? 4.925 -0.902 -73.058 1.00 31.31 789 VAL A O 1
ATOM 6172 N N . PRO A 1 790 ? 5.687 -2.918 -72.407 1.00 33.78 790 PRO A N 1
ATOM 6173 C CA . PRO A 1 790 ? 4.762 -3.803 -73.140 1.00 33.78 790 PRO A CA 1
ATOM 6174 C C . PRO A 1 790 ? 4.766 -5.265 -72.616 1.00 33.78 790 PRO A C 1
ATOM 6176 O O . PRO A 1 790 ? 5.783 -5.726 -72.121 1.00 33.78 790 PRO A O 1
ATOM 6179 N N . ASN A 1 791 ? 3.791 -6.162 -72.802 1.00 28.17 791 ASN A N 1
ATOM 6180 C CA . ASN A 1 791 ? 2.350 -6.209 -73.104 1.00 28.17 791 ASN A CA 1
ATOM 6181 C C . ASN A 1 791 ? 2.046 -7.706 -73.440 1.00 28.17 791 ASN A C 1
ATOM 6183 O O . ASN A 1 791 ? 2.885 -8.335 -74.082 1.00 28.17 791 ASN A O 1
ATOM 6187 N N . THR A 1 792 ? 0.841 -8.232 -73.158 1.00 27.75 792 THR A N 1
ATOM 6188 C CA . THR A 1 792 ? 0.264 -9.522 -73.677 1.00 27.75 792 THR A CA 1
ATOM 6189 C C . THR A 1 792 ? 0.887 -10.872 -73.202 1.00 27.75 792 THR A C 1
ATOM 6191 O O . THR A 1 792 ? 2.057 -10.914 -72.852 1.00 27.75 792 THR A O 1
ATOM 6194 N N . THR A 1 793 ? 0.186 -12.028 -73.126 1.00 27.09 793 THR A N 1
ATOM 6195 C CA . THR A 1 793 ? -1.161 -12.440 -73.634 1.00 27.09 793 THR A CA 1
ATOM 6196 C C . THR A 1 793 ? -1.874 -13.495 -72.731 1.00 27.09 793 THR A C 1
ATOM 6198 O O . THR A 1 793 ? -1.305 -13.961 -71.754 1.00 27.09 793 THR A O 1
ATOM 6201 N N . GLN A 1 794 ? -3.124 -13.860 -73.074 1.00 29.03 794 GLN A N 1
ATOM 6202 C CA . GLN A 1 794 ? -4.066 -14.806 -72.416 1.00 29.03 794 GLN A CA 1
ATOM 6203 C C . GLN A 1 794 ? -3.943 -16.298 -72.938 1.00 29.03 794 GLN A C 1
ATOM 6205 O O . GLN A 1 794 ? -2.915 -16.596 -73.538 1.00 29.03 794 GLN A O 1
ATOM 6210 N N . PRO A 1 795 ? -4.948 -17.227 -72.849 1.00 42.16 795 PRO A N 1
ATOM 6211 C CA . PRO A 1 795 ? -5.341 -18.040 -71.662 1.00 42.16 795 PRO A CA 1
ATOM 6212 C C . PRO A 1 795 ? -5.720 -19.550 -71.920 1.00 42.16 795 PRO A C 1
ATOM 6214 O O . PRO A 1 795 ? -5.949 -19.942 -73.058 1.00 42.16 795 PRO A O 1
ATOM 6217 N N . SER A 1 796 ? -6.030 -20.317 -70.846 1.00 23.77 796 SER A N 1
ATOM 6218 C CA . SER A 1 796 ? -6.896 -21.554 -70.822 1.00 23.77 796 SER A CA 1
ATOM 6219 C C . SER A 1 796 ? -6.408 -22.804 -71.615 1.00 23.77 796 SER A C 1
ATOM 6221 O O . SER A 1 796 ? -5.385 -22.690 -72.288 1.00 23.77 796 SER A O 1
ATOM 6223 N N . PRO A 1 797 ? -7.090 -23.992 -71.617 1.00 37.97 797 PRO A N 1
ATOM 6224 C CA . PRO A 1 797 ? -8.220 -24.529 -70.809 1.00 37.97 797 PRO A CA 1
ATOM 6225 C C . PRO A 1 797 ? -7.955 -25.926 -70.127 1.00 37.97 797 PRO A C 1
ATOM 6227 O O . P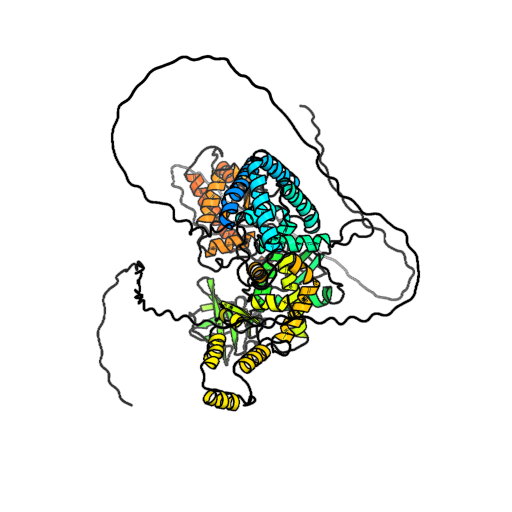RO A 1 797 ? -6.871 -26.480 -70.301 1.00 37.97 797 PRO A O 1
ATOM 6230 N N . PRO A 1 798 ? -8.919 -26.524 -69.376 1.00 50.50 798 PRO A N 1
ATOM 6231 C CA . PRO A 1 798 ? -8.816 -27.857 -68.723 1.00 50.50 798 PRO A CA 1
ATOM 6232 C C . PRO A 1 798 ? -9.729 -28.968 -69.324 1.00 50.50 798 PRO A C 1
ATOM 6234 O O . PRO A 1 798 ? -10.689 -28.618 -70.002 1.00 50.50 798 PRO A O 1
ATOM 6237 N N . GLU A 1 799 ? -9.496 -30.268 -69.016 1.00 26.98 799 GLU A N 1
ATOM 6238 C CA . GLU A 1 799 ? -10.488 -31.398 -69.024 1.00 26.98 799 GLU A CA 1
ATOM 6239 C C . GLU A 1 799 ? -9.913 -32.732 -68.394 1.00 26.98 799 GLU A C 1
ATOM 6241 O O . GLU A 1 799 ? -8.767 -32.669 -67.941 1.00 26.98 799 GLU A O 1
ATOM 6246 N N . PRO A 1 800 ? -10.646 -33.876 -68.186 1.00 40.50 800 PRO A N 1
ATOM 6247 C CA . PRO A 1 800 ? -10.802 -34.416 -66.809 1.00 40.50 800 PRO A CA 1
ATOM 6248 C C . PRO A 1 800 ? -10.788 -35.973 -66.580 1.00 40.50 800 PRO A C 1
ATOM 6250 O O . PRO A 1 800 ? -10.644 -36.756 -67.510 1.00 40.50 800 PRO A O 1
ATOM 6253 N N . ALA A 1 801 ? -11.073 -36.371 -65.320 1.00 27.69 801 ALA A N 1
ATOM 6254 C CA . ALA A 1 801 ? -11.874 -37.531 -64.826 1.00 27.69 801 ALA A CA 1
ATOM 6255 C C . ALA A 1 801 ? -11.454 -39.028 -64.975 1.00 27.69 801 ALA A C 1
ATOM 6257 O O . ALA A 1 801 ? -11.240 -39.510 -66.078 1.00 27.69 801 ALA A O 1
ATOM 6258 N N . THR A 1 802 ? -11.514 -39.756 -63.834 1.00 25.67 802 THR A N 1
ATOM 6259 C CA . THR A 1 802 ? -11.978 -41.160 -63.531 1.00 25.67 802 THR A CA 1
ATOM 6260 C C . THR A 1 802 ? -11.711 -41.395 -62.021 1.00 25.67 802 THR A C 1
ATOM 6262 O O . THR A 1 802 ? -10.653 -40.962 -61.573 1.00 25.67 802 THR A O 1
ATOM 6265 N N . GLU A 1 803 ? -12.590 -41.856 -61.114 1.00 27.30 803 GLU A N 1
ATOM 6266 C CA . GLU A 1 803 ? -13.527 -43.012 -60.999 1.00 27.30 803 GLU A CA 1
ATOM 6267 C C . GLU A 1 803 ? -12.928 -44.324 -60.412 1.00 27.30 803 GLU A C 1
ATOM 6269 O O . GLU A 1 803 ? -11.752 -44.609 -60.608 1.00 27.30 803 GLU A O 1
ATOM 6274 N N . GLU A 1 804 ? -13.791 -45.088 -59.709 1.00 27.84 804 GLU A N 1
ATOM 6275 C CA . GLU A 1 804 ? -13.618 -46.395 -59.006 1.00 27.84 804 GLU A CA 1
ATOM 6276 C C . GLU A 1 804 ? -12.846 -46.453 -57.651 1.00 27.84 804 GLU A C 1
ATOM 6278 O O . GLU A 1 804 ? -11.954 -45.650 -57.403 1.00 27.84 804 GLU A O 1
ATOM 6283 N N . ASP A 1 805 ? -13.058 -47.436 -56.744 1.00 26.38 805 ASP A N 1
ATOM 6284 C CA . ASP A 1 805 ? -14.311 -47.939 -56.110 1.00 26.38 805 ASP A CA 1
ATOM 6285 C C . ASP A 1 805 ? -14.028 -48.786 -54.822 1.00 26.38 805 ASP A C 1
ATOM 6287 O O . ASP A 1 805 ? -13.034 -49.503 -54.736 1.00 26.38 805 ASP A O 1
ATOM 6291 N N . SER A 1 806 ? -15.000 -48.833 -53.898 1.00 27.19 806 SER A N 1
ATOM 6292 C CA . SER A 1 806 ? -15.360 -49.959 -52.999 1.00 27.19 806 SER A CA 1
ATOM 6293 C C . SER A 1 806 ? -14.514 -50.416 -51.772 1.00 27.19 806 SER A C 1
ATOM 6295 O O . SER A 1 806 ? -13.342 -50.767 -51.855 1.00 27.19 806 SER A O 1
ATOM 6297 N N . SER A 1 807 ? -15.258 -50.690 -50.678 1.00 26.52 807 SER A N 1
ATOM 6298 C CA . SER A 1 807 ? -15.054 -51.768 -49.666 1.00 26.52 807 SER A CA 1
ATOM 6299 C C . SER A 1 807 ? -13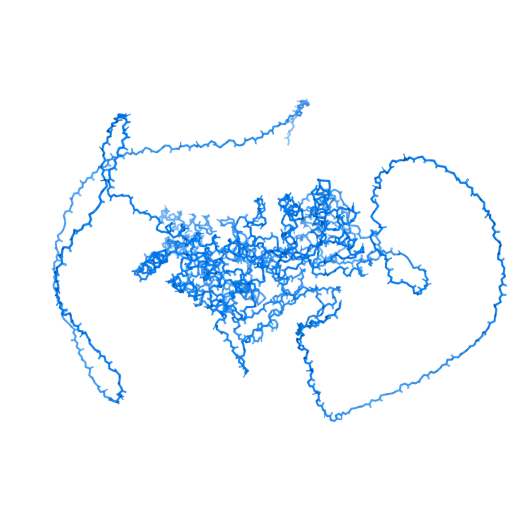.968 -51.617 -48.561 1.00 26.52 807 SER A C 1
ATOM 6301 O O . SER A 1 807 ? -12.930 -51.018 -48.790 1.00 26.52 807 SER A O 1
ATOM 6303 N N . SER A 1 808 ? -14.096 -52.184 -47.340 1.00 27.73 808 SER A N 1
ATOM 6304 C CA . SER A 1 808 ? -15.280 -52.649 -46.566 1.00 27.73 808 SER A CA 1
ATOM 6305 C C . SER A 1 808 ? -14.947 -53.035 -4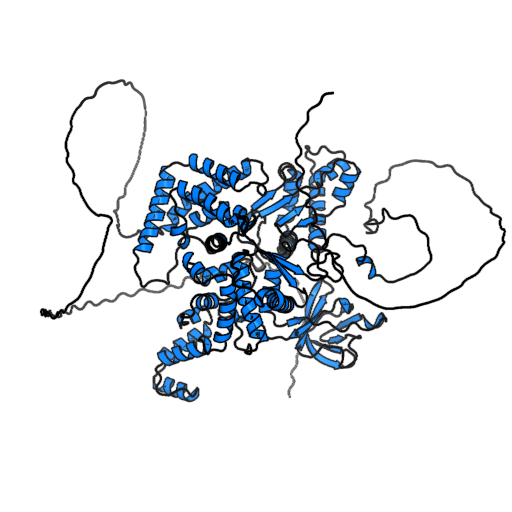5.095 1.00 27.73 808 SER A C 1
ATOM 6307 O O . SER A 1 808 ? -13.791 -53.269 -44.759 1.00 27.73 808 SER A O 1
ATOM 6309 N N . HIS A 1 809 ? -16.006 -53.238 -44.292 1.00 27.02 809 HIS A N 1
ATOM 6310 C CA . HIS A 1 809 ? -16.095 -54.033 -43.044 1.00 27.02 809 HIS A CA 1
ATOM 6311 C C . HIS A 1 809 ? -15.678 -53.450 -41.671 1.00 27.02 809 HIS A C 1
ATOM 6313 O O . HIS A 1 809 ? -15.044 -52.409 -41.548 1.00 27.02 809 HIS A O 1
ATOM 6319 N N . VAL A 1 810 ? -16.229 -54.109 -40.637 1.00 27.61 810 VAL A N 1
ATOM 6320 C CA . VAL A 1 810 ? -16.495 -53.686 -39.243 1.00 27.61 810 VAL A CA 1
ATOM 6321 C C . VAL A 1 810 ? -16.573 -54.955 -38.366 1.00 27.61 810 VAL A C 1
ATOM 6323 O O . VAL A 1 810 ? -16.938 -55.992 -38.915 1.00 27.61 810 VAL A O 1
ATOM 6326 N N . GLU A 1 811 ? -16.283 -54.848 -37.055 1.00 29.45 811 GLU A N 1
ATOM 6327 C CA . GLU A 1 811 ? -16.810 -55.605 -35.874 1.00 29.45 811 GLU A CA 1
ATOM 6328 C C . GLU A 1 811 ? -15.703 -55.915 -34.827 1.00 29.45 811 GLU A C 1
ATOM 6330 O O . GLU A 1 811 ? -14.534 -55.984 -35.195 1.00 29.45 811 GLU A O 1
ATOM 6335 N N . ASP A 1 812 ? -15.950 -56.236 -33.542 1.00 28.08 812 ASP A N 1
ATOM 6336 C CA . ASP A 1 812 ? -16.854 -55.736 -32.466 1.00 28.08 812 ASP A CA 1
ATOM 6337 C C . ASP A 1 812 ? -16.501 -56.521 -31.149 1.00 28.08 812 ASP A C 1
ATOM 6339 O O . ASP A 1 812 ? -15.983 -57.634 -31.238 1.00 28.08 812 ASP A O 1
ATOM 6343 N N . ARG A 1 813 ? -16.871 -56.023 -29.946 1.00 30.92 813 ARG A N 1
ATOM 6344 C CA . ARG A 1 813 ? -17.017 -56.771 -28.642 1.00 30.92 813 ARG A CA 1
ATOM 6345 C C . ARG A 1 813 ? -15.761 -57.261 -27.867 1.00 30.92 813 ARG A C 1
ATOM 6347 O O . ARG A 1 813 ? -14.716 -57.476 -28.459 1.00 30.92 813 ARG A O 1
ATOM 6354 N N . VAL A 1 814 ? -15.776 -57.548 -26.540 1.00 30.19 814 VAL A N 1
ATOM 6355 C CA . VAL A 1 814 ? -16.660 -57.210 -25.375 1.00 30.19 814 VAL A CA 1
ATOM 6356 C C . VAL A 1 814 ? -15.910 -57.394 -24.023 1.00 30.19 814 VAL A C 1
ATOM 6358 O O . VAL A 1 814 ? -15.019 -58.227 -23.910 1.00 30.19 814 VAL A O 1
ATOM 6361 N N . LEU A 1 815 ? -16.352 -56.633 -23.008 1.00 28.64 815 LEU A N 1
ATOM 6362 C CA . LEU A 1 815 ? -16.152 -56.677 -21.533 1.00 28.64 815 LEU A CA 1
ATOM 6363 C C . LEU A 1 815 ? -15.638 -57.968 -20.833 1.00 28.64 815 LEU A C 1
ATOM 6365 O O . LEU A 1 815 ? -16.157 -59.054 -21.087 1.00 28.64 815 LEU A O 1
ATOM 6369 N N . ASN A 1 816 ? -14.828 -57.799 -19.763 1.00 24.98 816 ASN A N 1
ATOM 6370 C CA . ASN A 1 816 ? -15.222 -58.128 -18.365 1.00 24.98 816 ASN A CA 1
ATOM 6371 C C . ASN A 1 816 ? -14.187 -57.721 -17.276 1.00 24.98 816 ASN A C 1
ATOM 6373 O O . ASN A 1 816 ? -13.004 -57.554 -17.556 1.00 24.98 816 ASN A O 1
ATOM 6377 N N . SER A 1 817 ? -14.657 -57.621 -16.022 1.00 25.73 817 SER A N 1
ATOM 6378 C CA . SER A 1 817 ? -13.913 -57.350 -14.759 1.00 25.73 817 SER A CA 1
ATOM 6379 C C . SER A 1 817 ? -14.243 -58.459 -13.717 1.00 25.73 817 SER A C 1
ATOM 6381 O O . SER A 1 817 ? -14.989 -59.367 -14.098 1.00 25.73 817 SER A O 1
ATOM 6383 N N . PRO A 1 818 ? -13.871 -58.408 -12.407 1.00 44.09 818 PRO A N 1
ATOM 6384 C CA . PRO A 1 818 ? -12.859 -57.621 -11.659 1.00 44.09 818 PRO A CA 1
ATOM 6385 C C . PRO A 1 818 ? -11.942 -58.488 -10.725 1.00 44.09 818 PRO A C 1
ATOM 6387 O O . PRO A 1 818 ? -12.124 -59.695 -10.671 1.00 44.09 818 PRO A O 1
ATOM 6390 N N . GLU A 1 819 ? -10.999 -57.874 -9.970 1.00 25.20 819 GLU A N 1
ATOM 6391 C CA . GLU A 1 819 ? -10.609 -58.131 -8.538 1.00 25.20 819 GLU A CA 1
ATOM 6392 C C . GLU A 1 819 ? -9.172 -57.626 -8.167 1.00 25.20 819 GLU A C 1
ATOM 6394 O O . GLU A 1 819 ? -8.394 -57.230 -9.033 1.00 25.20 819 GLU A O 1
ATOM 6399 N N . LYS A 1 820 ? -8.853 -57.553 -6.858 1.00 28.75 820 LYS A N 1
ATOM 6400 C CA . LYS A 1 820 ? -7.611 -57.069 -6.168 1.00 28.75 820 LYS A CA 1
ATOM 6401 C C . LYS A 1 820 ? -7.440 -57.876 -4.839 1.00 28.75 820 LYS A C 1
ATOM 6403 O O . LYS A 1 820 ? -8.439 -58.507 -4.492 1.00 28.75 820 LYS A O 1
ATOM 6408 N N . PRO A 1 821 ? -6.321 -57.861 -4.042 1.00 37.84 821 PRO A N 1
ATOM 6409 C CA . PRO A 1 821 ? -5.244 -56.838 -3.932 1.00 37.84 821 PRO A CA 1
ATOM 6410 C C . PRO A 1 821 ? -3.767 -57.302 -3.627 1.00 37.84 821 PRO A C 1
ATOM 6412 O O . PRO A 1 821 ? -3.512 -58.470 -3.350 1.00 37.84 821 PRO A O 1
ATOM 6415 N N . ALA A 1 822 ? -2.850 -56.312 -3.497 1.00 23.77 822 ALA A N 1
ATOM 6416 C CA . ALA A 1 822 ? -1.579 -56.301 -2.707 1.00 23.77 822 ALA A CA 1
ATOM 6417 C C . ALA A 1 822 ? -0.365 -57.136 -3.238 1.00 23.77 822 ALA A C 1
ATOM 6419 O O . ALA A 1 822 ? -0.487 -57.753 -4.294 1.00 23.77 822 ALA A O 1
ATOM 6420 N N . PRO A 1 823 ? 0.768 -57.316 -2.503 1.00 32.53 823 PRO A N 1
ATOM 6421 C CA . PRO A 1 823 ? 1.847 -56.438 -1.978 1.00 32.53 823 PRO A CA 1
ATOM 6422 C C . PRO A 1 823 ? 2.235 -55.051 -2.539 1.00 32.53 823 PRO A C 1
ATOM 6424 O O . PRO A 1 823 ? 1.522 -54.445 -3.328 1.00 32.53 823 PRO A O 1
ATOM 6427 N N . VAL A 1 824 ? 3.394 -54.572 -2.042 1.00 26.91 824 VAL A N 1
ATOM 6428 C CA . VAL A 1 824 ? 3.961 -53.199 -2.042 1.00 26.91 824 VAL A CA 1
ATOM 6429 C C . VAL A 1 824 ? 5.418 -53.205 -2.539 1.00 26.91 824 VAL A C 1
ATOM 6431 O O . VAL A 1 824 ? 6.153 -54.141 -2.228 1.00 26.91 824 VAL A O 1
ATOM 6434 N N . ALA A 1 825 ? 5.860 -52.124 -3.195 1.00 24.78 825 ALA A N 1
ATOM 6435 C CA . ALA A 1 825 ? 7.263 -51.685 -3.256 1.00 24.78 825 ALA A CA 1
ATOM 6436 C C . ALA A 1 825 ? 7.328 -50.147 -3.406 1.00 24.78 825 ALA A C 1
ATOM 6438 O O . ALA A 1 825 ? 6.446 -49.568 -4.038 1.00 24.78 825 ALA A O 1
ATOM 6439 N N . SER A 1 826 ? 8.333 -49.490 -2.815 1.00 27.44 826 SER A N 1
ATOM 6440 C CA . SER A 1 826 ? 8.472 -48.019 -2.809 1.00 27.44 826 SER A CA 1
ATOM 6441 C C . SER A 1 826 ? 9.138 -47.464 -4.082 1.00 27.44 826 SER A C 1
ATOM 6443 O O . SER A 1 826 ? 9.985 -48.154 -4.656 1.00 27.44 826 SER A O 1
ATOM 6445 N N . PRO A 1 827 ? 8.830 -46.217 -4.496 1.00 30.88 827 PRO A N 1
ATOM 6446 C CA . PRO A 1 827 ? 9.595 -45.497 -5.516 1.00 30.88 827 PRO A CA 1
ATOM 6447 C C . PRO A 1 827 ? 10.966 -45.031 -4.986 1.00 30.88 827 PRO A C 1
ATOM 6449 O O . PRO A 1 827 ? 11.243 -45.099 -3.786 1.00 30.88 827 PRO A O 1
ATOM 6452 N N . ARG A 1 828 ? 11.829 -44.574 -5.902 1.00 25.16 828 ARG A N 1
ATOM 6453 C CA . ARG A 1 828 ? 13.136 -43.957 -5.615 1.00 25.16 828 ARG A CA 1
ATOM 6454 C C . ARG A 1 828 ? 13.051 -42.428 -5.676 1.00 25.16 828 ARG A C 1
ATOM 6456 O O . ARG A 1 828 ? 12.045 -41.892 -6.123 1.00 25.16 828 ARG A O 1
ATOM 6463 N N . GLN A 1 829 ? 14.115 -41.783 -5.204 1.00 25.84 829 GLN A N 1
ATOM 6464 C CA . GLN A 1 829 ? 14.324 -40.335 -5.256 1.00 25.84 829 GLN A CA 1
ATOM 6465 C C . GLN A 1 829 ? 14.363 -39.820 -6.702 1.00 25.84 829 GLN A C 1
ATOM 6467 O O . GLN A 1 829 ? 14.775 -40.546 -7.609 1.00 25.84 829 GLN A O 1
ATOM 6472 N N . GLU A 1 830 ? 13.959 -38.566 -6.870 1.00 27.23 830 GLU A N 1
ATOM 6473 C CA . GLU A 1 830 ? 14.155 -37.766 -8.080 1.00 27.23 830 GLU A CA 1
ATOM 6474 C C . GLU A 1 830 ? 15.496 -37.018 -7.959 1.00 27.23 830 GLU A C 1
ATOM 6476 O O . GLU A 1 830 ? 15.937 -36.715 -6.848 1.00 27.23 830 GLU A O 1
ATOM 6481 N N . GLU A 1 831 ? 16.176 -36.787 -9.083 1.00 25.78 831 GLU A N 1
ATOM 6482 C CA . GLU A 1 831 ? 17.513 -36.178 -9.128 1.00 25.78 831 GLU A CA 1
ATOM 6483 C C . GLU A 1 831 ? 17.401 -34.673 -9.423 1.00 25.78 831 GLU A C 1
ATOM 6485 O O . GLU A 1 831 ? 16.642 -34.261 -10.303 1.00 25.78 831 GLU A O 1
ATOM 6490 N N . SER A 1 832 ? 18.140 -33.851 -8.675 1.00 24.36 832 SER A N 1
ATOM 6491 C CA . SER A 1 832 ? 18.268 -32.410 -8.907 1.00 24.36 832 SER A CA 1
ATOM 6492 C C . SER A 1 832 ? 19.242 -32.120 -10.051 1.00 24.36 832 SER A C 1
ATOM 6494 O O . SER A 1 832 ? 20.224 -32.837 -10.239 1.00 24.36 832 SER A O 1
ATOM 6496 N N . TYR A 1 833 ? 18.988 -31.037 -10.786 1.00 30.00 833 TYR A N 1
ATOM 6497 C CA . TYR A 1 833 ? 19.961 -30.446 -11.702 1.00 30.00 833 TYR A CA 1
ATOM 6498 C C . TYR A 1 833 ? 20.584 -29.222 -11.035 1.00 30.00 833 TYR A C 1
ATOM 6500 O O . TYR A 1 833 ? 19.870 -28.278 -10.699 1.00 30.00 833 TYR A O 1
ATOM 6508 N N . GLU A 1 834 ? 21.896 -29.277 -10.837 1.00 28.80 834 GLU A N 1
ATOM 6509 C CA . GLU A 1 834 ? 22.726 -28.183 -10.333 1.00 28.80 834 GLU A CA 1
ATOM 6510 C C . GLU A 1 834 ? 23.407 -27.451 -11.503 1.00 28.80 834 GLU A C 1
ATOM 6512 O O . GLU A 1 834 ? 23.622 -28.028 -12.571 1.00 28.80 834 GLU A O 1
ATOM 6517 N N . ASP A 1 835 ? 23.671 -26.169 -11.261 1.00 29.47 835 ASP A N 1
ATOM 6518 C CA . ASP A 1 835 ? 24.631 -25.218 -11.838 1.00 29.47 835 ASP A CA 1
ATOM 6519 C C . ASP A 1 835 ? 25.461 -25.592 -13.089 1.00 29.47 835 ASP A C 1
ATOM 6521 O O . ASP A 1 835 ? 26.093 -26.644 -13.193 1.00 29.47 835 ASP A O 1
ATOM 6525 N N . TYR A 1 836 ? 25.559 -24.621 -14.008 1.00 28.09 836 TYR A N 1
ATOM 6526 C CA . TYR A 1 836 ? 26.520 -24.605 -15.117 1.00 28.09 836 TYR A CA 1
ATOM 6527 C C . TYR A 1 836 ? 27.464 -23.401 -14.996 1.00 28.09 836 TYR A C 1
ATOM 6529 O O . TYR A 1 836 ? 27.155 -22.310 -15.480 1.00 28.09 836 TYR A O 1
ATOM 6537 N N . ASP A 1 837 ? 28.635 -23.630 -14.400 1.00 27.19 837 ASP A N 1
ATOM 6538 C CA . ASP A 1 837 ? 29.799 -22.757 -14.572 1.00 27.19 837 ASP A CA 1
ATOM 6539 C C . ASP A 1 837 ? 30.248 -22.735 -16.045 1.00 27.19 837 ASP A C 1
ATOM 6541 O O . ASP A 1 837 ? 30.212 -23.755 -16.741 1.00 27.19 837 ASP A O 1
ATOM 6545 N N . TRP A 1 838 ? 30.737 -21.580 -16.502 1.00 30.61 838 TRP A N 1
ATOM 6546 C CA . TRP A 1 838 ? 31.401 -21.419 -17.799 1.00 30.61 838 TRP A CA 1
ATOM 6547 C C . TRP A 1 838 ? 32.824 -20.887 -17.589 1.00 30.61 838 TRP A C 1
ATOM 6549 O O . TRP A 1 838 ? 33.025 -19.685 -17.432 1.00 30.61 838 TRP A O 1
ATOM 6559 N N . GLU A 1 839 ? 33.813 -21.786 -17.588 1.00 27.66 839 GLU A N 1
ATOM 6560 C CA . GLU A 1 839 ? 35.234 -21.409 -17.628 1.00 27.66 839 GLU A CA 1
ATOM 6561 C C . GLU A 1 839 ? 35.659 -20.928 -19.032 1.00 27.66 839 GLU A C 1
ATOM 6563 O O . GLU A 1 839 ? 35.092 -21.321 -20.055 1.00 27.66 839 GLU A O 1
ATOM 6568 N N . GLU A 1 840 ? 36.685 -20.077 -19.075 1.00 33.00 840 GLU A N 1
ATOM 6569 C CA . GLU A 1 840 ? 37.301 -19.555 -20.301 1.00 33.00 840 GLU A CA 1
ATOM 6570 C C . GLU A 1 840 ? 38.223 -20.601 -20.970 1.00 33.00 840 GLU A C 1
ATOM 6572 O O . GLU A 1 840 ? 39.063 -21.201 -20.301 1.00 33.00 840 GLU A O 1
ATOM 6577 N N . GLU A 1 841 ? 38.180 -20.739 -22.304 1.00 27.91 841 GLU A N 1
ATOM 6578 C CA . GLU A 1 841 ? 39.292 -21.322 -23.083 1.00 27.91 841 GLU A CA 1
ATOM 6579 C C . GLU A 1 841 ? 39.666 -20.444 -24.297 1.00 27.91 841 GLU A C 1
ATOM 6581 O O . GLU A 1 841 ? 38.916 -20.317 -25.266 1.00 27.91 841 GLU A O 1
ATOM 6586 N N . ASP A 1 842 ? 40.877 -19.878 -24.258 1.00 32.41 842 ASP A N 1
ATOM 6587 C CA . ASP A 1 842 ? 41.583 -19.270 -25.397 1.00 32.41 842 ASP A CA 1
ATOM 6588 C C . ASP A 1 842 ? 42.042 -20.336 -26.417 1.00 32.41 842 ASP A C 1
ATOM 6590 O O . ASP A 1 842 ? 42.742 -21.276 -26.031 1.00 32.41 842 ASP A O 1
ATOM 6594 N N . ALA A 1 843 ? 41.814 -20.133 -27.728 1.00 29.28 843 ALA A N 1
ATOM 6595 C CA . ALA A 1 843 ? 42.639 -20.761 -28.782 1.00 29.28 843 ALA A CA 1
ATOM 6596 C C . ALA A 1 843 ? 42.553 -20.111 -30.191 1.00 29.28 843 ALA A C 1
ATOM 6598 O O . ALA A 1 843 ? 41.624 -20.342 -30.959 1.00 29.28 843 ALA A O 1
ATOM 6599 N N . GLU A 1 844 ? 43.613 -19.381 -30.551 1.00 31.09 844 GLU A N 1
ATOM 6600 C CA . GLU A 1 844 ? 44.248 -19.244 -31.883 1.00 31.09 844 GLU A CA 1
ATOM 6601 C C . GLU A 1 844 ? 43.498 -19.656 -33.188 1.00 31.09 844 GLU A C 1
ATOM 6603 O O . GLU A 1 844 ? 43.558 -20.825 -33.597 1.00 31.09 844 GLU A O 1
ATOM 6608 N N . GLN A 1 845 ? 43.059 -18.665 -33.992 1.00 31.12 845 GLN A N 1
ATOM 6609 C CA . GLN A 1 845 ? 43.653 -18.394 -35.332 1.00 31.12 845 GLN A CA 1
ATOM 6610 C C . GLN A 1 845 ? 43.216 -17.084 -36.011 1.00 31.12 845 GLN A C 1
ATOM 6612 O O . GLN A 1 845 ? 42.009 -16.771 -35.998 1.00 31.12 845 GLN A O 1
#

Radius of gyration: 38.49 Å; Cα contacts (8 Å, |Δi|>4): 968; chains: 1; bounding box: 120×114×139 Å

pLDDT: mean 70.02, std 26.74, range [23.56, 97.88]

Organism: NCBI:txid109152

Secondary structure (DSSP, 8-state):
----------------------------------------------------------------------------------------------------------------------TTHHHHHHHHHHHHHHHHHHHHT-S-TTT--HHHHHHHHHHHHHHS-HHHHHHHHHHHHHHHHHHHH--SS-TTS-----HHHHHHHHHHHHHHHTS-GGGHHHHHHHHHHHHHHTT--GGGTGGGS-HHHHHHHHHHHHHTT--B-SSS-B---EEEEEE-TTSHHHHHHHHHIIIIITT----SS-EEEEEEB-SS---EETTEEB-SS-SSTHHHHHHHHHHHHHT-SEEEE------S-GGGSEEEEEEEEEE-GGG-STTS---TT-EEEEE-TTS-EEEEEEEEEEETTEEEEEEEEEEEEEEGGG-EEEEE---SEEEETTTTEEEE-TT----HHHHHHHHHHHHHHHHHHHTT---S--B-HHHHHHHH-TT-PPPHHHHHHH-HHHHHHHHHGGGS-HHHHHHHHHHHT--TT--HHHHHHHHHHHHHSTTSTTHHHHHHHHHHHTTTS-HHHHHHTT--HHHHHHHHH--TT-SS-----HHHHSEEEE-HHHHH-HHHHHHHHHHHTTS-HHHHHHHHHHHHSSSSPPPTTSSEEEEE------SHHHHHHHHHPPPEEETTTTEEE---HHHHHHHHHT--TTS--HHHHHHHHHHHHHHHHHHHHH--SS--S-TTTGGGGS------------S---S------PPPPPP------------------------------------------PPPPPPPPP-----------

Foldseek 3Di:
DDDDDDDDDDDDDDDDDDDDDDDDDDDDDDDDDDDDDDDDDDDDDDDDDDDDDDDDDDDDDDDDDDDDDDDDDDDDDDDDDDDDDDDDDDDDDDDYDDDDDDDDDDDDDDDPPDDPDPLLVVLQVLLVVLLVQLVVQCVVVLPQNLPCALVNSLVSLVVSVVVDDLVSLVVNLVSQVVVLVCVVPPPDDDPPDDLAARPSVQSNLLSCQANLQLDDLLCNQVSVVSVQVSCVVSVHHVLSVLSNYALLSLLSLLLNVLSVVFDADPVGGTDAAEAEAEAELLQLLQSRLVRCVVPPVVDDDQDQGYHYFYWYADPPAPDDDPNGHTFDDGSLLCPQVSLQSNLVQLADQWRWDDFPDDDPDVVQFKWWFFFQKIARQRCQDPPRPDAAQKWKWFADPVRDIDIWGFHHDDHNRMTGTPGTDHTDMDGNVRIIMIHGDDRQWYQQPLQRFIDGDLPDDDDPSLLSSLLQVLLSLLVCSNSLHANQHQHDLVLLQCLLDVPDQDDLVNCVNRPVVVSVVLVVLVVDDLVRVLVVCVVVVHDSPDDSVVVSSVVSCQPPNCPHSCNSSSVSSSNNNCSNRNSVSSVSSPQGSVSSSDSNNADPVFPDDDQDQPVQQAPEREDPCCVVQVLNVVLLSVQQSPDDLVLVLLLQCQQQVHSTTHGGSSAHAYEAAPQDQDDPVSLVVLLVDAWHYRNSRRYIYHRPPLVSLCVVVVHDSPDDDPVSSVVSSVSSNVRSSVSSVPDDTNHDPPCPCVVVPDDDDDDDDDDDDDDDDDDPPDPDDDDDDDDDDDDDDDDDDDDDDDDYDDDDDDDDDDDDDDDDDDDDDDDDDDDDDDDDDDDDDDDDDDDDD